Protein AF-A0AAT9LRV5-F1 (afdb_monomer_lite)

Structure (mmCIF, N/CA/C/O backbone):
data_AF-A0AAT9LRV5-F1
#
_entry.id   AF-A0AAT9LRV5-F1
#
loop_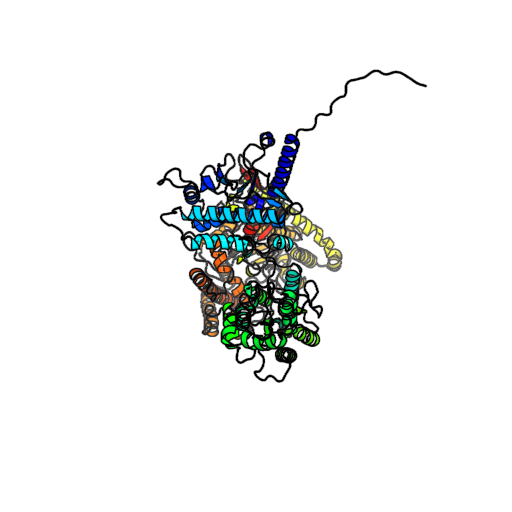
_atom_site.group_PDB
_atom_site.id
_atom_site.type_symbol
_atom_site.label_atom_id
_atom_site.label_alt_id
_atom_site.label_comp_id
_atom_site.label_asym_id
_atom_site.label_entity_id
_atom_site.label_seq_id
_atom_site.pdbx_PDB_ins_code
_atom_site.Cartn_x
_atom_site.Cartn_y
_atom_site.Cartn_z
_atom_site.occupancy
_atom_site.B_iso_or_equiv
_atom_site.auth_seq_id
_atom_site.auth_comp_id
_atom_site.auth_asym_id
_atom_site.auth_atom_id
_atom_site.pdbx_PDB_model_num
ATOM 1 N N . MET A 1 1 ? -43.835 37.464 -67.142 1.00 32.81 1 MET A N 1
ATOM 2 C CA . MET A 1 1 ? -43.673 38.747 -67.857 1.00 32.81 1 MET A CA 1
ATOM 3 C C . MET A 1 1 ? -42.352 39.357 -67.444 1.00 32.81 1 MET A C 1
ATOM 5 O O . MET A 1 1 ? -42.013 39.311 -66.272 1.00 32.81 1 MET A O 1
ATOM 9 N N . SER A 1 2 ? -41.611 39.817 -68.440 1.00 34.19 2 SER A N 1
ATOM 10 C CA . SER A 1 2 ? -40.254 40.346 -68.358 1.00 34.19 2 SER A CA 1
ATOM 11 C C . SER A 1 2 ? -40.172 41.732 -67.694 1.00 34.19 2 SER A C 1
ATOM 13 O O . SER A 1 2 ? -41.080 42.538 -67.880 1.00 34.19 2 SER A O 1
ATOM 15 N N . MET A 1 3 ? -39.007 41.987 -67.081 1.00 32.78 3 MET A N 1
ATOM 16 C CA . MET A 1 3 ? -38.118 43.149 -67.287 1.00 32.78 3 MET A CA 1
ATOM 17 C C . MET A 1 3 ? -38.000 44.236 -66.195 1.00 32.78 3 MET A C 1
ATOM 19 O O . MET A 1 3 ? -38.941 44.986 -65.963 1.00 32.78 3 MET A O 1
ATOM 23 N N . LEU A 1 4 ? -36.784 44.350 -65.624 1.00 33.97 4 LEU A N 1
ATOM 24 C CA . LEU A 1 4 ? -35.876 45.524 -65.609 1.00 33.97 4 LEU A CA 1
ATOM 25 C C . LEU A 1 4 ? -34.942 45.579 -64.379 1.00 33.97 4 LEU A C 1
ATOM 27 O O . LEU A 1 4 ? -35.358 45.443 -63.232 1.00 33.97 4 LEU A O 1
ATOM 31 N N . ASP A 1 5 ? -33.664 45.783 -64.709 1.00 39.94 5 ASP A N 1
ATOM 32 C CA . ASP A 1 5 ? -32.447 45.829 -63.898 1.00 39.94 5 ASP A CA 1
ATOM 33 C C . ASP A 1 5 ? -32.337 47.015 -62.925 1.00 39.94 5 ASP A C 1
ATOM 35 O O . ASP A 1 5 ? -32.903 48.085 -63.141 1.00 39.94 5 ASP A O 1
ATOM 39 N N . GLY A 1 6 ? -31.462 46.863 -61.923 1.00 28.61 6 GLY A N 1
ATOM 40 C CA . GLY A 1 6 ? -30.896 47.972 -61.149 1.00 28.61 6 GLY A CA 1
ATOM 41 C C . GLY A 1 6 ? -29.986 47.490 -60.016 1.00 28.61 6 GLY A C 1
ATOM 42 O O . GLY A 1 6 ? -30.462 47.065 -58.970 1.00 28.61 6 GLY A O 1
ATOM 43 N N . ALA A 1 7 ? -28.670 47.528 -60.234 1.00 34.59 7 ALA A N 1
ATOM 44 C CA . ALA A 1 7 ? -27.634 47.024 -59.333 1.00 34.59 7 ALA A CA 1
ATOM 45 C C . ALA A 1 7 ? -27.622 47.680 -57.932 1.00 34.59 7 ALA A C 1
ATOM 47 O O . ALA A 1 7 ? -27.606 48.904 -57.811 1.00 34.59 7 ALA A O 1
ATOM 48 N N . ALA A 1 8 ? -27.505 46.851 -56.886 1.00 32.94 8 ALA A N 1
ATOM 49 C CA . ALA A 1 8 ? -27.144 47.240 -55.519 1.00 32.94 8 ALA A CA 1
ATOM 50 C C . ALA A 1 8 ? -25.778 46.617 -55.136 1.00 32.94 8 ALA A C 1
ATOM 52 O O . ALA A 1 8 ? -25.435 45.545 -55.646 1.00 32.94 8 ALA A O 1
ATOM 53 N N . PRO A 1 9 ? -24.962 47.262 -54.278 1.00 31.23 9 PRO A N 1
ATOM 54 C CA . PRO A 1 9 ? -23.567 46.886 -54.076 1.00 31.23 9 PRO A CA 1
ATOM 55 C C . PRO A 1 9 ? -23.440 45.558 -53.321 1.00 31.23 9 PRO A C 1
ATOM 57 O O . PRO A 1 9 ? -24.074 45.350 -52.288 1.00 31.23 9 PRO A O 1
ATOM 60 N N . ARG A 1 10 ? -22.566 44.672 -53.818 1.00 36.19 10 ARG A N 1
ATOM 61 C CA . ARG A 1 10 ? -22.140 43.445 -53.130 1.00 36.19 10 ARG A CA 1
ATOM 62 C C . ARG A 1 10 ? -21.561 43.788 -51.753 1.00 36.19 10 ARG A C 1
ATOM 64 O O . ARG A 1 10 ? -20.472 44.353 -51.665 1.00 36.19 10 ARG A O 1
ATOM 71 N N . ALA A 1 11 ? -22.246 43.369 -50.692 1.00 34.66 11 ALA A N 1
ATOM 72 C CA . ALA A 1 11 ? -21.637 43.208 -49.380 1.00 34.66 11 ALA A CA 1
ATOM 73 C C . ALA A 1 11 ? -20.621 42.060 -49.465 1.00 34.66 11 ALA A C 1
ATOM 75 O O . ALA A 1 11 ? -20.979 40.888 -49.568 1.00 34.66 11 ALA A O 1
ATOM 76 N N . VAL A 1 12 ? -19.339 42.418 -49.492 1.00 35.53 12 VAL A N 1
ATOM 77 C CA . VAL A 1 12 ? -18.222 41.480 -49.383 1.00 35.53 12 VAL A CA 1
ATOM 78 C C . VAL A 1 12 ? -18.223 40.929 -47.957 1.00 35.53 12 VAL A C 1
ATOM 80 O O . VAL A 1 12 ? -17.954 41.665 -47.008 1.00 35.53 12 VAL A O 1
ATOM 83 N N . SER A 1 13 ? -18.517 39.638 -47.798 1.00 41.34 13 SER A N 1
ATOM 84 C CA . SER A 1 13 ? -18.203 38.902 -46.575 1.00 41.34 13 SER A CA 1
ATOM 85 C C . SER A 1 13 ? -16.685 38.921 -46.393 1.00 41.34 13 SER A C 1
ATOM 87 O O . SER A 1 13 ? -15.956 38.276 -47.150 1.00 41.34 13 SER A O 1
ATOM 89 N N . ARG A 1 14 ? -16.191 39.711 -45.435 1.00 36.72 14 ARG A N 1
ATOM 90 C CA . ARG A 1 14 ? -14.777 39.677 -45.052 1.00 36.72 14 ARG A CA 1
ATOM 91 C C . ARG A 1 14 ? -14.453 38.297 -44.461 1.00 36.72 14 ARG A C 1
ATOM 93 O O . ARG A 1 14 ? -15.215 37.837 -43.612 1.00 36.72 14 ARG A O 1
ATOM 100 N N . PRO A 1 15 ? -13.348 37.654 -44.871 1.00 41.06 15 PRO A N 1
ATOM 101 C CA . PRO A 1 15 ? -12.868 36.453 -44.208 1.00 41.06 15 PRO A CA 1
ATOM 102 C C . PRO A 1 15 ? -12.464 36.809 -42.773 1.00 41.06 15 PRO A C 1
ATOM 104 O O . PRO A 1 15 ? -11.824 37.837 -42.537 1.00 41.06 15 PRO A O 1
ATOM 107 N N . VAL A 1 16 ? -12.882 35.980 -41.815 1.00 41.62 16 VAL A N 1
ATOM 108 C CA . VAL A 1 16 ? -12.340 35.987 -40.452 1.00 41.62 16 VAL A CA 1
ATOM 109 C C . VAL A 1 16 ? -10.833 35.771 -40.593 1.00 41.62 16 VAL A C 1
ATOM 111 O O . VAL A 1 16 ? -10.420 34.820 -41.247 1.00 41.62 16 VAL A O 1
ATOM 114 N N . SER A 1 17 ? -10.017 36.693 -40.081 1.00 45.53 17 SER A N 1
ATOM 115 C CA . SER A 1 17 ? -8.561 36.595 -40.190 1.00 45.53 17 SER A CA 1
ATOM 116 C C . SER A 1 17 ? -8.055 35.339 -39.476 1.00 45.53 17 SER A C 1
ATOM 118 O O . SER A 1 17 ? -8.505 35.053 -38.366 1.00 45.53 17 SER A O 1
ATOM 120 N N . ASP A 1 18 ? -7.091 34.632 -40.075 1.00 51.62 18 ASP A N 1
ATOM 121 C CA . ASP A 1 18 ? -6.491 33.390 -39.547 1.00 51.62 18 ASP A CA 1
ATOM 122 C C . ASP A 1 18 ? -6.038 33.512 -38.079 1.00 51.62 18 ASP A C 1
ATOM 124 O O . ASP A 1 18 ? -6.191 32.583 -37.288 1.00 51.62 18 ASP A O 1
ATOM 128 N N . GLY A 1 19 ? -5.621 34.712 -37.659 1.00 56.28 19 GLY A N 1
ATOM 129 C CA . GLY A 1 19 ? -5.275 34.990 -36.266 1.00 56.28 19 GLY A CA 1
ATOM 130 C C . GLY A 1 19 ? -6.430 34.795 -35.273 1.00 56.28 19 GLY A C 1
ATOM 131 O O . GLY A 1 19 ? -6.186 34.403 -34.144 1.00 56.28 19 GLY A O 1
ATOM 132 N N . CYS A 1 20 ? -7.696 35.026 -35.630 1.00 60.38 20 CYS A N 1
ATOM 133 C CA . CYS A 1 20 ? -8.812 34.827 -34.691 1.00 60.38 20 CYS A CA 1
ATOM 134 C C . CYS A 1 20 ? -9.063 33.335 -34.402 1.00 60.38 20 CYS A C 1
ATOM 136 O O . CYS A 1 20 ? -9.363 32.971 -33.265 1.00 60.38 20 CYS A O 1
ATOM 138 N N . ALA A 1 21 ? -8.881 32.471 -35.405 1.00 63.81 21 ALA A N 1
ATOM 139 C CA . ALA A 1 21 ? -9.051 31.028 -35.263 1.00 63.81 21 ALA A CA 1
ATOM 140 C C . ALA A 1 21 ? -7.945 30.403 -34.392 1.00 63.81 21 ALA A C 1
ATOM 142 O O . ALA A 1 21 ? -8.253 29.651 -33.468 1.00 63.81 21 ALA A O 1
ATOM 143 N N . GLU A 1 22 ? -6.679 30.774 -34.611 1.00 65.38 22 GLU A N 1
ATOM 144 C CA . GLU A 1 22 ? -5.544 30.295 -33.803 1.00 65.38 22 GLU A CA 1
ATOM 145 C C . GLU A 1 22 ? -5.665 30.695 -32.320 1.00 65.38 22 GLU A C 1
ATOM 147 O O . GLU A 1 22 ? -5.420 29.876 -31.429 1.00 65.38 22 GLU A O 1
ATOM 152 N N . HIS A 1 23 ? -6.125 31.920 -32.030 1.00 69.62 23 HIS A N 1
ATOM 153 C CA . HIS A 1 23 ? -6.363 32.369 -30.651 1.00 69.62 23 HIS A CA 1
ATOM 154 C C . HIS A 1 23 ? -7.479 31.576 -29.951 1.00 69.62 23 HIS A C 1
ATOM 156 O O . HIS A 1 23 ? -7.338 31.213 -28.780 1.00 69.62 23 HIS A O 1
ATOM 162 N N . LEU A 1 24 ? -8.580 31.271 -30.651 1.00 73.56 24 LEU A N 1
ATOM 163 C CA . LEU A 1 24 ? -9.684 30.479 -30.094 1.00 73.56 24 LEU A CA 1
ATOM 164 C C . LEU A 1 24 ? -9.247 29.045 -29.763 1.00 73.56 24 LEU A C 1
ATOM 166 O O . LEU A 1 24 ? -9.625 28.520 -28.713 1.00 73.56 24 LEU A O 1
ATOM 170 N N . VAL A 1 25 ? -8.412 28.442 -30.613 1.00 76.75 25 VAL A N 1
ATOM 171 C CA . VAL A 1 25 ? -7.830 27.110 -30.383 1.00 76.75 25 VAL A CA 1
ATOM 172 C C . VAL A 1 25 ? -6.919 27.117 -29.152 1.00 76.75 25 VAL A C 1
ATOM 174 O O . VAL A 1 25 ? -7.056 26.252 -28.286 1.00 76.75 25 VAL A O 1
ATOM 177 N N . ALA A 1 26 ? -6.052 28.124 -29.007 1.00 76.31 26 ALA A N 1
ATOM 178 C CA . ALA A 1 26 ? -5.178 28.254 -27.839 1.00 76.31 26 ALA A CA 1
ATOM 179 C C . ALA A 1 26 ? -5.968 28.438 -26.528 1.00 76.31 26 ALA A C 1
ATOM 181 O O . ALA A 1 26 ? -5.664 27.797 -25.520 1.00 76.31 26 ALA A O 1
ATOM 182 N N . ALA A 1 27 ? -7.020 29.264 -26.534 1.00 81.69 27 ALA A N 1
ATOM 183 C CA . ALA A 1 27 ? -7.885 29.451 -25.370 1.00 81.69 27 ALA A CA 1
ATOM 184 C C . ALA A 1 27 ? -8.656 28.169 -25.001 1.00 81.69 27 ALA A C 1
ATOM 186 O O . ALA A 1 27 ? -8.800 27.854 -23.818 1.00 81.69 27 ALA A O 1
ATOM 187 N N . ALA A 1 28 ? -9.129 27.408 -25.994 1.00 85.19 28 ALA A N 1
ATOM 188 C CA . ALA A 1 28 ? -9.801 26.128 -25.776 1.00 85.19 28 ALA A CA 1
ATOM 189 C C . ALA A 1 28 ? -8.848 25.065 -25.203 1.00 85.19 28 ALA A C 1
ATOM 191 O O . ALA A 1 28 ? -9.184 24.420 -24.208 1.00 85.19 28 ALA A O 1
ATOM 192 N N . GLY A 1 29 ? -7.641 24.934 -25.767 1.00 86.62 29 GLY A N 1
ATOM 193 C CA . GLY A 1 29 ? -6.603 24.030 -25.263 1.00 86.62 29 GLY A CA 1
ATOM 194 C C . GLY A 1 29 ? -6.185 24.364 -23.830 1.00 86.62 29 GLY A C 1
ATOM 195 O O . GLY A 1 29 ? -6.078 23.471 -22.989 1.00 86.62 29 GLY A O 1
ATOM 196 N N . TRP A 1 30 ? -6.047 25.656 -23.514 1.00 90.94 30 TRP A N 1
ATOM 197 C CA . TRP A 1 30 ? -5.750 26.104 -22.154 1.00 90.9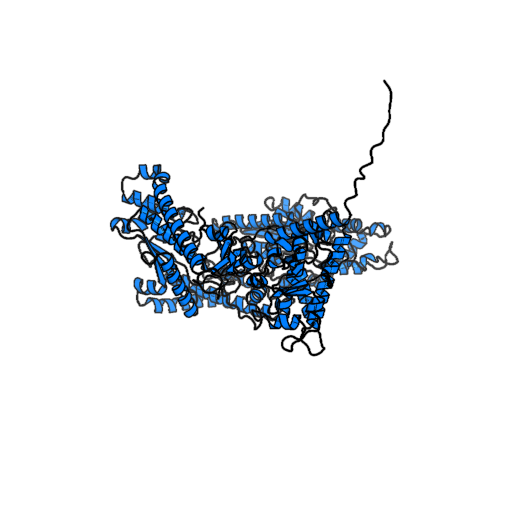4 30 TRP A CA 1
ATOM 198 C C . TRP A 1 30 ? -6.867 25.737 -21.177 1.00 90.94 30 TRP A C 1
ATOM 200 O O . TRP A 1 30 ? -6.584 25.189 -20.117 1.00 90.94 30 TRP A O 1
ATOM 210 N N . ARG A 1 31 ? -8.139 25.984 -21.532 1.00 90.38 31 ARG A N 1
ATOM 211 C CA . ARG A 1 31 ? -9.286 25.636 -20.673 1.00 90.38 31 ARG A CA 1
ATOM 212 C C . ARG A 1 31 ? -9.383 24.131 -20.434 1.00 90.38 31 ARG A C 1
ATOM 214 O O . ARG A 1 31 ? -9.605 23.735 -19.294 1.00 90.38 31 ARG A O 1
ATOM 221 N N . ARG A 1 32 ? -9.169 23.312 -21.474 1.00 91.38 32 ARG A N 1
ATOM 222 C CA . ARG A 1 32 ? -9.113 21.843 -21.359 1.00 91.38 32 ARG A CA 1
ATOM 223 C C . ARG A 1 32 ? -8.055 21.437 -20.334 1.00 91.38 32 ARG A C 1
ATOM 225 O O . ARG A 1 32 ? -8.362 20.708 -19.399 1.00 91.38 32 ARG A O 1
ATOM 232 N N . LEU A 1 33 ? -6.832 21.948 -20.467 1.00 92.75 33 LEU A N 1
ATOM 233 C CA . LEU A 1 33 ? -5.743 21.610 -19.552 1.00 92.75 33 LEU A CA 1
ATOM 234 C C . LEU A 1 33 ? -5.977 22.156 -18.132 1.00 92.75 33 LEU A C 1
ATOM 236 O O . LEU A 1 33 ? -5.673 21.471 -17.161 1.00 92.75 33 LEU A O 1
ATOM 240 N N . ALA A 1 34 ? -6.550 23.353 -17.990 1.00 93.00 34 ALA A N 1
ATOM 241 C CA . ALA A 1 34 ? -6.854 23.958 -16.692 1.00 93.00 34 ALA A CA 1
ATOM 242 C C . ALA A 1 34 ? -7.883 23.139 -15.903 1.00 93.00 34 ALA A C 1
ATOM 244 O O . ALA A 1 34 ? -7.726 22.943 -14.699 1.00 93.00 34 ALA A O 1
ATOM 245 N N . ASP A 1 35 ? -8.907 22.634 -16.585 1.00 93.25 35 ASP A N 1
ATOM 246 C CA . ASP A 1 35 ? -9.920 21.748 -16.016 1.00 93.25 35 ASP A CA 1
ATOM 247 C C . ASP A 1 35 ? -9.318 20.394 -15.589 1.00 93.25 35 ASP A C 1
ATOM 249 O O . ASP A 1 35 ? -9.571 19.922 -14.478 1.00 93.25 35 ASP A O 1
ATOM 253 N N . LEU A 1 36 ? -8.411 19.820 -16.390 1.00 94.12 36 LEU A N 1
ATOM 254 C CA . LEU A 1 36 ? -7.649 18.632 -15.983 1.00 94.12 36 LEU A CA 1
ATOM 255 C C . LEU A 1 36 ? -6.792 18.891 -14.738 1.00 94.12 36 LEU A C 1
ATOM 257 O O . LEU A 1 36 ? -6.829 18.102 -13.801 1.00 94.12 36 LEU A O 1
ATOM 261 N N . VAL A 1 37 ? -6.076 20.018 -14.675 1.00 94.38 37 VAL A N 1
ATOM 262 C CA . VAL A 1 37 ? -5.269 20.402 -13.499 1.00 94.38 37 VAL A CA 1
ATOM 263 C C . VAL A 1 37 ? -6.131 20.591 -12.245 1.00 94.38 37 VAL A C 1
ATOM 265 O O . VAL A 1 37 ? -5.637 20.438 -11.131 1.00 94.38 37 VAL A O 1
ATOM 268 N N . GLN A 1 38 ? -7.414 20.934 -12.376 1.00 91.12 38 GLN A N 1
ATOM 269 C CA . GLN A 1 38 ? -8.323 21.028 -11.231 1.00 91.12 38 GLN A CA 1
ATOM 270 C C . GLN A 1 38 ? -8.786 19.658 -10.729 1.00 91.12 38 GLN A C 1
ATOM 272 O O . GLN A 1 38 ? -8.928 19.485 -9.517 1.00 91.12 38 GLN A O 1
ATOM 277 N N . ARG A 1 39 ? -9.022 18.706 -11.638 1.00 91.06 39 ARG A N 1
ATOM 278 C CA . ARG A 1 39 ? -9.652 17.414 -11.326 1.00 91.06 39 ARG A CA 1
ATOM 279 C C . ARG A 1 39 ? -8.661 16.275 -11.095 1.00 91.06 39 ARG A C 1
ATOM 281 O O . ARG A 1 39 ? -8.989 15.348 -10.368 1.00 91.06 39 ARG A O 1
ATOM 288 N N . ASP A 1 40 ? -7.468 16.349 -11.676 1.00 93.25 40 ASP A N 1
ATOM 289 C CA . ASP A 1 40 ? -6.446 15.310 -11.581 1.00 93.25 40 ASP A CA 1
ATOM 290 C C . ASP A 1 40 ? -5.435 15.614 -10.462 1.00 93.25 40 ASP A C 1
ATOM 292 O O . ASP A 1 40 ? -4.802 16.672 -10.490 1.00 93.25 40 ASP A O 1
ATOM 296 N N . PRO A 1 41 ? -5.229 14.716 -9.485 1.00 92.12 41 PRO A N 1
ATOM 297 C CA . PRO A 1 41 ? -4.385 14.996 -8.327 1.00 92.12 41 PRO A CA 1
ATOM 298 C C . PRO A 1 41 ? -2.895 15.153 -8.657 1.00 92.12 41 PRO A C 1
ATOM 300 O O . PRO A 1 41 ? -2.241 16.018 -8.073 1.00 92.12 41 PRO A O 1
ATOM 303 N N . GLU A 1 42 ? -2.344 14.367 -9.587 1.00 92.38 42 GLU A N 1
ATOM 304 C CA . GLU A 1 42 ? -0.925 14.480 -9.952 1.00 92.38 42 GLU A CA 1
ATOM 305 C C . GLU A 1 42 ? -0.683 15.782 -10.727 1.00 92.38 42 GLU A C 1
ATOM 307 O O . GLU A 1 42 ? 0.263 16.515 -10.427 1.00 92.38 42 GLU A O 1
ATOM 312 N N . LEU A 1 43 ? -1.573 16.126 -11.669 1.00 94.69 43 LEU A N 1
ATOM 313 C CA . LEU A 1 43 ? -1.487 17.407 -12.377 1.00 94.69 43 LEU A CA 1
ATOM 314 C C . LEU A 1 43 ? -1.694 18.580 -11.413 1.00 94.69 43 LEU A C 1
ATOM 316 O O . LEU A 1 43 ? -0.951 19.554 -11.470 1.00 94.69 43 LEU A O 1
ATOM 320 N N . ARG A 1 44 ? -2.637 18.486 -10.471 1.00 93.31 44 ARG A N 1
ATOM 321 C CA . ARG A 1 44 ? -2.875 19.521 -9.453 1.00 93.31 44 ARG A CA 1
ATOM 322 C C . ARG A 1 44 ? -1.641 19.793 -8.588 1.00 93.31 44 ARG A C 1
ATOM 324 O O . ARG A 1 44 ? -1.408 20.942 -8.200 1.00 93.31 44 ARG A O 1
ATOM 331 N N . LEU A 1 45 ? -0.875 18.748 -8.268 1.00 93.62 45 LEU A N 1
ATOM 332 C CA . LEU A 1 45 ? 0.346 18.832 -7.463 1.00 93.62 45 LEU A CA 1
ATOM 333 C C . LEU A 1 45 ? 1.551 19.356 -8.239 1.00 93.62 45 LEU A C 1
ATOM 335 O O . LEU A 1 45 ? 2.399 20.013 -7.642 1.00 93.62 45 LEU A O 1
ATOM 339 N N . HIS A 1 46 ? 1.648 19.055 -9.535 1.00 95.50 46 HIS A N 1
ATOM 340 C CA . HIS A 1 46 ? 2.891 19.221 -10.296 1.00 95.50 46 HIS A CA 1
ATOM 341 C C . HIS A 1 46 ? 2.787 20.148 -11.507 1.00 95.50 46 HIS A C 1
ATOM 343 O O . HIS A 1 46 ? 3.813 20.473 -12.103 1.00 95.50 46 HIS A O 1
ATOM 349 N N . LEU A 1 47 ? 1.596 20.618 -11.867 1.00 95.88 47 LEU A N 1
ATOM 350 C CA . LEU A 1 47 ? 1.370 21.471 -13.027 1.00 95.88 47 LEU A CA 1
ATOM 351 C C . LEU A 1 47 ? 0.604 22.743 -12.644 1.00 95.88 47 LEU A C 1
ATOM 353 O O . LEU A 1 47 ? -0.378 22.729 -11.903 1.00 95.88 47 LEU A O 1
ATOM 357 N N . ALA A 1 48 ? 1.064 23.865 -13.184 1.00 94.62 48 ALA A N 1
ATOM 358 C CA . ALA A 1 48 ? 0.349 25.128 -13.217 1.00 94.62 48 ALA A CA 1
ATOM 359 C C . ALA A 1 48 ? 0.405 25.712 -14.633 1.00 94.62 48 ALA A C 1
ATOM 361 O O . ALA A 1 48 ? 1.325 25.441 -15.405 1.00 94.62 48 ALA A O 1
ATOM 362 N N . LEU A 1 49 ? -0.582 26.528 -14.981 1.00 93.31 49 LEU A N 1
ATOM 363 C CA . LEU A 1 49 ? -0.734 27.098 -16.313 1.00 93.31 49 LEU A CA 1
ATOM 364 C C . LEU A 1 49 ? -0.714 28.612 -16.231 1.00 93.31 49 LEU A C 1
ATOM 366 O O . LEU A 1 49 ? -1.424 29.199 -15.418 1.00 93.31 49 LEU A O 1
ATOM 370 N N . ARG A 1 50 ? 0.040 29.266 -17.108 1.00 90.19 50 ARG A N 1
ATOM 371 C CA . ARG A 1 50 ? -0.078 30.715 -17.261 1.00 90.19 50 ARG A CA 1
ATOM 372 C C . ARG A 1 50 ? -1.289 31.034 -18.147 1.00 90.19 50 ARG A C 1
ATOM 374 O O . ARG A 1 50 ? -1.367 30.466 -19.237 1.00 90.19 50 ARG A O 1
ATOM 381 N N . PRO A 1 51 ? -2.228 31.897 -17.722 1.00 85.06 51 PRO A N 1
ATOM 382 C CA . PRO A 1 51 ? -3.341 32.305 -18.571 1.00 85.06 51 PRO A CA 1
ATOM 383 C C . PRO A 1 51 ? -2.850 32.981 -19.866 1.00 85.06 51 PRO A C 1
ATOM 385 O O . PRO A 1 51 ? -1.876 33.741 -19.827 1.00 85.06 51 PRO A O 1
ATOM 388 N N . PRO A 1 52 ? -3.501 32.734 -21.019 1.00 82.19 52 PRO A N 1
ATOM 389 C CA . PRO A 1 52 ? -3.337 33.558 -22.211 1.00 82.19 52 PRO A CA 1
ATOM 390 C C . PRO A 1 52 ? -3.728 35.008 -21.906 1.00 82.19 52 PRO A C 1
ATOM 392 O O . PRO A 1 52 ? -4.612 35.242 -21.083 1.00 82.19 52 PRO A O 1
ATOM 395 N N . ARG A 1 53 ? -3.134 35.977 -22.617 1.00 76.75 53 ARG A N 1
ATOM 396 C CA . ARG A 1 53 ? -3.347 37.420 -22.371 1.00 76.75 53 ARG A CA 1
ATOM 397 C C . ARG A 1 53 ? -4.823 37.827 -22.304 1.00 76.75 53 ARG A C 1
ATOM 399 O O . ARG A 1 53 ? -5.177 38.666 -21.485 1.00 76.75 53 ARG A O 1
ATOM 406 N N . ASP A 1 54 ? -5.673 37.209 -23.117 1.00 71.50 54 ASP A N 1
ATOM 407 C CA . ASP A 1 54 ? -7.102 37.533 -23.187 1.00 71.50 54 ASP A CA 1
ATOM 408 C C . ASP A 1 54 ? -7.889 37.035 -21.963 1.00 71.50 54 ASP A C 1
ATOM 410 O O . ASP A 1 54 ? -8.925 37.595 -21.625 1.00 71.50 54 ASP A O 1
ATOM 414 N N . LEU A 1 55 ? -7.390 35.997 -21.281 1.00 72.25 55 LEU A N 1
ATOM 415 C CA . LEU A 1 55 ? -7.967 35.466 -20.040 1.00 72.25 55 LEU A CA 1
ATOM 416 C C . LEU A 1 55 ? -7.282 36.042 -18.788 1.00 72.25 55 LEU A C 1
ATOM 418 O O . LEU A 1 55 ? -7.845 35.962 -17.696 1.00 72.25 55 LEU A O 1
ATOM 422 N N . SER A 1 56 ? -6.097 36.651 -18.932 1.00 74.31 56 SER A N 1
ATOM 423 C CA . SER A 1 56 ? -5.376 37.322 -17.839 1.00 74.31 56 SER A CA 1
ATOM 424 C C . SER A 1 56 ? -6.171 38.463 -17.200 1.00 74.31 56 SER A C 1
ATOM 426 O O . SER A 1 56 ? -5.977 38.741 -16.020 1.00 74.31 56 SER A O 1
ATOM 428 N N . ALA A 1 57 ? -7.054 39.132 -17.951 1.00 71.62 57 ALA A N 1
ATOM 429 C CA . ALA A 1 57 ? -7.872 40.223 -17.419 1.00 71.62 57 ALA A CA 1
ATOM 430 C C . ALA A 1 57 ? -8.819 39.752 -16.299 1.00 71.62 57 ALA A C 1
ATOM 432 O O . ALA A 1 57 ? -9.012 40.476 -15.324 1.00 71.62 57 ALA A O 1
ATOM 433 N N . ASP A 1 58 ? -9.337 38.524 -16.409 1.00 70.94 58 ASP A N 1
ATOM 434 C CA . ASP A 1 58 ? -10.281 37.940 -15.450 1.00 70.94 58 ASP A CA 1
ATOM 435 C C . ASP A 1 58 ? -9.585 37.064 -14.393 1.00 70.94 58 ASP A C 1
ATOM 437 O O . ASP A 1 58 ? -10.016 37.006 -13.243 1.00 70.94 58 ASP A O 1
ATOM 441 N N . LEU A 1 59 ? -8.503 36.369 -14.770 1.00 73.94 59 LEU A N 1
ATOM 442 C CA . LEU A 1 59 ? -7.826 35.365 -13.933 1.00 73.94 59 LEU A CA 1
ATOM 443 C C . LEU A 1 59 ? -6.514 35.857 -13.294 1.00 73.94 59 LEU A C 1
ATOM 445 O O . LEU A 1 59 ? -5.927 35.157 -12.463 1.00 73.94 59 LEU A O 1
ATOM 449 N N . GLY A 1 60 ? -6.038 37.040 -13.685 1.00 77.94 60 GLY A N 1
ATOM 450 C CA . GLY A 1 60 ? -4.715 37.564 -13.347 1.00 77.94 60 GLY A CA 1
ATOM 451 C C . GLY A 1 60 ? -3.577 36.951 -14.178 1.00 77.94 60 GLY A C 1
ATOM 452 O O . GLY A 1 60 ? -3.745 35.961 -14.882 1.00 77.94 60 GLY A O 1
ATOM 453 N N . ASP A 1 61 ? -2.380 37.537 -14.077 1.00 77.75 61 ASP A N 1
ATOM 454 C CA . ASP A 1 61 ? -1.195 37.128 -14.860 1.00 77.75 61 ASP A CA 1
ATOM 455 C C . ASP A 1 61 ? -0.383 35.965 -14.251 1.00 77.75 61 ASP A C 1
ATOM 457 O O . ASP A 1 61 ? 0.612 35.519 -14.837 1.00 77.75 61 ASP A O 1
ATOM 461 N N . GLY A 1 62 ? -0.759 35.501 -13.057 1.00 83.75 62 GLY A N 1
ATOM 462 C CA . GLY A 1 62 ? -0.054 34.450 -12.320 1.00 83.75 62 GLY A CA 1
ATOM 463 C C . GLY A 1 62 ? -0.411 33.027 -12.780 1.00 83.75 62 GLY A C 1
ATOM 464 O O . GLY A 1 62 ? -1.451 32.828 -13.407 1.00 83.75 62 GLY A O 1
ATOM 465 N N . PRO A 1 63 ? 0.419 32.013 -12.462 1.00 89.19 63 PRO A N 1
ATOM 466 C CA . PRO A 1 63 ? 0.096 30.615 -12.729 1.00 89.19 63 PRO A CA 1
ATOM 467 C C . PRO A 1 63 ? -1.164 30.151 -11.996 1.00 89.19 63 PRO A C 1
ATOM 469 O O . PRO A 1 63 ? -1.341 30.410 -10.806 1.00 89.19 63 PRO A O 1
ATOM 472 N N . GLN A 1 64 ? -2.002 29.405 -12.710 1.00 88.25 64 GLN A N 1
ATOM 473 C CA . GLN A 1 64 ? -3.246 28.829 -12.227 1.00 88.25 64 GLN A CA 1
ATOM 474 C C . GLN A 1 64 ? -3.145 27.298 -12.183 1.00 88.25 64 GLN A C 1
ATOM 476 O O . GLN A 1 64 ? -2.693 26.690 -13.153 1.00 88.25 64 GLN A O 1
ATOM 481 N N . PRO A 1 65 ? -3.570 26.647 -11.090 1.00 89.44 65 PRO A N 1
ATOM 482 C CA . PRO A 1 65 ? -4.058 27.249 -9.850 1.00 89.44 65 PRO A CA 1
ATOM 483 C C . PRO A 1 65 ? -2.930 27.891 -9.035 1.00 89.44 65 PRO A C 1
ATOM 485 O O . PRO A 1 65 ? -1.774 27.470 -9.119 1.00 89.44 65 PRO A O 1
ATOM 488 N N . THR A 1 66 ? -3.266 28.853 -8.182 1.00 89.00 66 THR A N 1
ATOM 489 C CA . THR A 1 66 ? -2.316 29.443 -7.228 1.00 89.00 66 THR A CA 1
ATOM 490 C C . THR A 1 66 ? -1.740 28.378 -6.289 1.00 89.00 66 THR A C 1
ATOM 492 O O . THR A 1 66 ? -2.477 27.548 -5.753 1.00 89.00 66 THR A O 1
ATOM 495 N N . HIS A 1 67 ? -0.422 28.392 -6.064 1.00 89.62 67 HIS A N 1
ATOM 496 C CA . HIS A 1 67 ? 0.207 27.496 -5.091 1.00 89.62 67 HIS A CA 1
ATOM 497 C C . HIS A 1 67 ? -0.054 27.993 -3.656 1.00 89.62 67 HIS A C 1
ATOM 499 O O . HIS A 1 67 ? 0.154 29.179 -3.386 1.00 89.62 67 HIS A O 1
ATOM 505 N N . PRO A 1 68 ? -0.377 27.114 -2.689 1.00 86.62 68 PRO A N 1
ATOM 506 C CA . PRO A 1 68 ? -0.601 27.487 -1.285 1.00 86.62 68 PRO A CA 1
ATOM 507 C C . PRO A 1 68 ? 0.507 28.321 -0.629 1.00 86.62 68 PRO A C 1
ATOM 509 O O . PRO A 1 68 ? 0.238 29.200 0.182 1.00 86.62 68 PRO A O 1
ATOM 512 N N . ARG A 1 69 ? 1.769 28.055 -0.983 1.00 80.12 69 ARG A N 1
ATOM 513 C CA . ARG A 1 69 ? 2.950 28.782 -0.470 1.00 80.12 69 ARG A CA 1
ATOM 514 C C . ARG A 1 69 ? 3.330 30.033 -1.271 1.00 80.12 69 ARG A C 1
ATOM 516 O O . ARG A 1 69 ? 4.382 30.608 -1.003 1.00 80.12 69 ARG A O 1
ATOM 523 N N . ALA A 1 70 ? 2.548 30.414 -2.277 1.00 70.88 70 ALA A N 1
ATOM 524 C CA . ALA A 1 70 ? 2.915 31.485 -3.198 1.00 70.88 70 ALA A CA 1
ATOM 525 C C . ALA A 1 70 ? 1.737 32.404 -3.561 1.00 70.88 70 ALA A C 1
ATOM 527 O O . ALA A 1 70 ? 1.623 32.833 -4.705 1.00 70.88 70 ALA A O 1
ATOM 528 N N . SER A 1 71 ? 0.876 32.695 -2.577 1.00 61.84 71 SER A N 1
ATOM 529 C CA . SER A 1 71 ? -0.444 33.316 -2.761 1.00 61.84 71 SER A CA 1
ATOM 530 C C . SER A 1 71 ? -0.456 34.638 -3.540 1.00 61.84 71 SER A C 1
ATOM 532 O O . SER A 1 71 ? -1.473 34.933 -4.159 1.00 61.84 71 SER A O 1
ATOM 534 N N . ASP A 1 72 ? 0.652 35.397 -3.574 1.00 58.66 72 ASP A N 1
ATOM 535 C CA . ASP A 1 72 ? 0.624 36.775 -4.093 1.00 58.66 72 ASP A CA 1
ATOM 536 C C . ASP A 1 72 ? 1.627 37.044 -5.234 1.00 58.66 72 ASP A C 1
ATOM 538 O O . ASP A 1 72 ? 1.386 37.909 -6.077 1.00 58.66 72 ASP A O 1
ATOM 542 N N . ARG A 1 73 ? 2.761 36.325 -5.287 1.00 75.06 73 ARG A N 1
ATOM 543 C CA . ARG A 1 73 ? 3.787 36.421 -6.348 1.00 75.06 73 ARG A CA 1
ATOM 544 C C . ARG A 1 73 ? 4.557 35.105 -6.464 1.00 75.06 73 ARG A C 1
ATOM 546 O O . ARG A 1 73 ? 4.879 34.491 -5.454 1.00 75.06 73 ARG A O 1
ATOM 553 N N . VAL A 1 74 ? 4.917 34.711 -7.681 1.00 86.00 74 VAL A N 1
ATOM 554 C CA . VAL A 1 74 ? 5.808 33.572 -7.968 1.00 86.00 74 VAL A CA 1
ATOM 555 C C . VAL A 1 74 ? 6.893 33.993 -8.945 1.00 86.00 74 VAL A C 1
ATOM 557 O O . VAL A 1 74 ? 6.693 34.904 -9.749 1.00 86.00 74 VAL A O 1
ATOM 560 N N . HIS A 1 75 ? 8.029 33.304 -8.902 1.00 89.94 75 HIS A N 1
ATOM 561 C CA . HIS A 1 75 ? 9.055 33.405 -9.933 1.00 89.94 75 HIS A CA 1
ATOM 562 C C . HIS A 1 75 ? 8.926 32.206 -10.867 1.00 89.94 75 HIS A C 1
ATOM 564 O O . HIS A 1 75 ? 9.080 31.065 -10.436 1.00 89.94 75 HIS A O 1
ATOM 570 N N . ILE A 1 76 ? 8.649 32.467 -12.143 1.00 92.62 76 ILE A N 1
ATOM 571 C CA . ILE A 1 76 ? 8.668 31.444 -13.192 1.00 92.62 76 ILE A CA 1
ATOM 572 C C . ILE A 1 76 ? 10.092 31.403 -13.742 1.00 92.62 76 ILE A C 1
ATOM 574 O O . ILE A 1 76 ? 10.551 32.372 -14.347 1.00 92.62 76 ILE A O 1
ATOM 578 N N . ALA A 1 77 ? 10.803 30.308 -13.493 1.00 94.38 77 ALA A N 1
ATOM 579 C CA . ALA A 1 77 ? 12.201 30.145 -13.868 1.00 94.38 77 ALA A CA 1
ATOM 580 C C . ALA A 1 77 ? 12.334 29.157 -15.039 1.00 94.38 77 ALA A C 1
ATOM 582 O O . ALA A 1 77 ? 12.114 27.960 -14.840 1.00 94.38 77 ALA A O 1
ATOM 583 N N . PRO A 1 78 ? 12.722 29.614 -16.245 1.00 95.12 78 PRO A N 1
ATOM 584 C CA . PRO A 1 78 ? 13.126 28.717 -17.326 1.00 95.12 78 PRO A CA 1
ATOM 585 C C . PRO A 1 78 ? 14.322 27.853 -16.924 1.00 95.12 78 PRO A C 1
ATOM 587 O O . PRO A 1 78 ? 15.179 28.311 -16.160 1.00 95.12 78 PRO A O 1
ATOM 590 N N . LEU A 1 79 ? 14.435 26.642 -17.477 1.00 94.31 79 LEU A N 1
ATOM 591 C CA . LEU A 1 79 ? 15.545 25.725 -17.195 1.00 94.31 79 LEU A CA 1
ATOM 592 C C . LEU A 1 79 ? 16.914 26.399 -17.396 1.00 94.31 79 LEU A C 1
ATOM 594 O O . LEU A 1 79 ? 17.788 26.298 -16.534 1.00 94.31 79 LEU A O 1
ATOM 598 N N . ALA A 1 80 ? 17.088 27.159 -18.480 1.00 92.62 80 ALA A N 1
ATOM 599 C CA . ALA A 1 80 ? 18.322 27.901 -18.738 1.00 92.62 80 ALA A CA 1
ATOM 600 C C . ALA A 1 80 ? 18.658 28.917 -17.627 1.00 92.62 80 ALA A C 1
ATOM 602 O O . ALA A 1 80 ? 19.812 29.023 -17.211 1.00 92.62 80 ALA A O 1
ATOM 603 N N . ALA A 1 81 ? 17.657 29.629 -17.098 1.00 92.62 81 ALA A N 1
ATOM 604 C CA . ALA A 1 81 ? 17.841 30.582 -16.002 1.00 92.62 81 ALA A CA 1
ATOM 605 C C . ALA A 1 81 ? 18.107 29.878 -14.663 1.00 92.62 81 ALA A C 1
ATOM 607 O O . ALA A 1 81 ? 18.906 30.360 -13.861 1.00 92.62 81 ALA A O 1
ATOM 608 N N . LEU A 1 82 ? 17.473 28.722 -14.438 1.00 93.06 82 LEU A N 1
ATOM 609 C CA . LEU A 1 82 ? 17.687 27.892 -13.255 1.00 93.06 82 LEU A CA 1
ATOM 610 C C . LEU A 1 82 ? 19.142 27.401 -13.167 1.00 93.06 82 LEU A C 1
ATOM 612 O O . LEU A 1 82 ? 19.748 27.420 -12.094 1.00 93.06 82 LEU A O 1
ATOM 616 N N . LEU A 1 83 ? 19.699 26.985 -14.307 1.00 92.31 83 LEU A N 1
ATOM 617 C CA . LEU A 1 83 ? 21.050 26.429 -14.418 1.00 92.31 83 LEU A CA 1
ATOM 618 C C . LEU A 1 83 ? 22.143 27.484 -14.650 1.00 92.31 83 LEU A C 1
ATOM 620 O O . LEU A 1 83 ? 23.327 27.194 -14.463 1.00 92.31 83 LEU A O 1
ATOM 624 N N . GLY A 1 84 ? 21.767 28.683 -15.091 1.00 85.50 84 GLY A N 1
ATOM 625 C CA . GLY A 1 84 ? 22.689 29.753 -15.452 1.00 85.50 84 GLY A CA 1
ATOM 626 C C . GLY A 1 84 ? 23.467 30.325 -14.264 1.00 85.50 84 GLY A C 1
ATOM 627 O O . GLY A 1 84 ? 22.994 30.351 -13.125 1.00 85.50 84 GLY A O 1
ATOM 628 N N . ARG A 1 85 ? 24.669 30.836 -14.550 1.00 80.94 85 ARG A N 1
ATOM 629 C CA . ARG A 1 85 ? 25.478 31.649 -13.628 1.00 80.94 85 ARG A CA 1
ATOM 630 C C . ARG A 1 85 ? 25.691 33.031 -14.230 1.00 80.94 85 ARG A C 1
ATOM 632 O O . ARG A 1 85 ? 25.989 33.132 -15.417 1.00 80.94 85 ARG A O 1
ATOM 639 N N . ARG A 1 86 ? 25.556 34.084 -13.419 1.00 69.69 86 ARG A N 1
ATOM 640 C CA . ARG A 1 86 ? 25.828 35.466 -13.853 1.00 69.69 86 ARG A CA 1
ATOM 641 C C . ARG A 1 86 ? 27.327 35.799 -13.836 1.00 69.69 86 ARG A C 1
ATOM 643 O O . ARG A 1 86 ? 27.776 36.548 -14.694 1.00 69.69 86 ARG A O 1
ATOM 650 N N . ALA A 1 87 ? 28.099 35.193 -12.929 1.00 70.00 87 ALA A N 1
ATOM 651 C CA . ALA A 1 87 ? 29.563 35.254 -12.870 1.00 70.00 87 ALA A CA 1
ATOM 652 C C . ALA A 1 87 ? 30.148 33.908 -12.389 1.00 70.00 87 ALA A C 1
ATOM 654 O O . ALA A 1 87 ? 29.424 33.092 -11.818 1.00 70.00 87 ALA A O 1
ATOM 655 N N . ALA A 1 88 ? 31.447 33.661 -12.609 1.00 65.25 88 ALA A N 1
ATOM 656 C CA . ALA A 1 88 ? 32.097 32.387 -12.257 1.00 65.25 88 ALA A CA 1
ATOM 657 C C . ALA A 1 88 ? 31.994 32.044 -10.755 1.00 65.25 88 ALA A C 1
ATOM 659 O O . ALA A 1 88 ? 31.808 30.873 -10.408 1.00 65.25 88 ALA A O 1
ATOM 660 N N . ASP A 1 89 ? 32.031 33.076 -9.907 1.00 67.81 89 ASP A N 1
ATOM 661 C CA . ASP A 1 89 ? 32.017 32.974 -8.443 1.00 67.81 89 ASP A CA 1
ATOM 662 C C . ASP A 1 89 ? 30.604 33.059 -7.831 1.00 67.81 89 ASP A C 1
ATOM 664 O O . ASP A 1 89 ? 30.435 32.864 -6.626 1.00 67.81 89 ASP A O 1
ATOM 668 N N . GLU A 1 90 ? 29.567 33.321 -8.636 1.00 81.50 90 GLU A N 1
ATOM 669 C CA . GLU A 1 90 ? 28.184 33.400 -8.153 1.00 81.50 90 GLU A CA 1
ATOM 670 C C . GLU A 1 90 ? 27.484 32.033 -8.151 1.00 81.50 90 GLU A C 1
ATOM 672 O O . GLU A 1 90 ? 27.652 31.204 -9.052 1.00 81.50 90 GLU A O 1
ATOM 677 N N . ARG A 1 91 ? 26.637 31.815 -7.136 1.00 84.75 91 ARG A N 1
ATOM 678 C CA . ARG A 1 91 ? 25.753 30.645 -7.061 1.00 84.75 91 ARG A CA 1
ATOM 679 C C . ARG A 1 91 ? 24.669 30.741 -8.133 1.00 84.75 91 ARG A C 1
ATOM 681 O O . ARG A 1 91 ? 23.973 31.754 -8.218 1.00 84.75 91 ARG A O 1
ATOM 688 N N . SER A 1 92 ? 24.477 29.662 -8.885 1.00 90.19 92 SER A N 1
ATO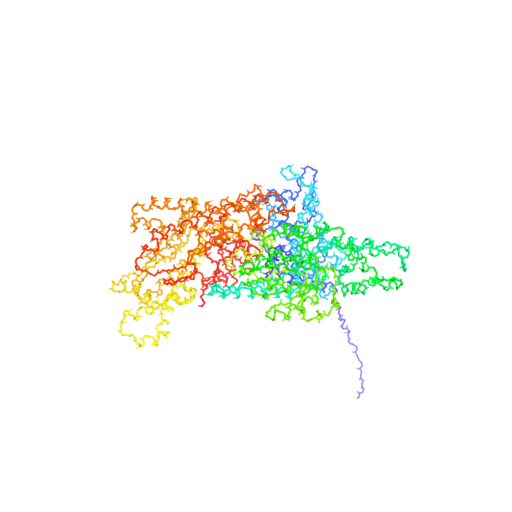M 689 C CA . SER A 1 92 ? 23.321 29.485 -9.773 1.00 90.19 92 SER A CA 1
ATOM 690 C C . SER A 1 92 ? 22.002 29.570 -9.001 1.00 90.19 92 SER A C 1
ATOM 692 O O . SER A 1 92 ? 21.961 29.386 -7.779 1.00 90.19 92 SER A O 1
ATOM 694 N N . LEU A 1 93 ? 20.899 29.816 -9.713 1.00 92.19 93 LEU A N 1
ATOM 695 C CA . LEU A 1 93 ? 19.575 29.824 -9.094 1.00 92.19 93 LEU A CA 1
ATOM 696 C C . LEU A 1 93 ? 19.243 28.451 -8.485 1.00 92.19 93 LEU A C 1
ATOM 698 O O . LEU A 1 93 ? 18.705 28.398 -7.385 1.00 92.19 93 LEU A O 1
ATOM 702 N N . LEU A 1 94 ? 19.643 27.349 -9.129 1.00 93.00 94 LEU A N 1
ATOM 703 C CA . LEU A 1 94 ? 19.504 25.996 -8.582 1.00 93.00 94 LEU A CA 1
ATOM 704 C C . LEU A 1 94 ? 20.234 25.817 -7.237 1.00 93.00 94 LEU A C 1
ATOM 706 O O . LEU A 1 94 ? 19.666 25.253 -6.303 1.00 93.00 94 LEU A O 1
ATOM 710 N N . GLU A 1 95 ? 21.464 26.329 -7.111 1.00 92.38 95 GLU A N 1
ATOM 711 C CA . GLU A 1 95 ? 22.226 26.315 -5.848 1.00 92.38 95 GLU A CA 1
ATOM 712 C C . GLU A 1 95 ? 21.511 27.103 -4.744 1.00 92.38 95 GLU A C 1
ATOM 714 O O . GLU A 1 95 ? 21.491 26.672 -3.592 1.00 92.38 95 GLU A O 1
ATOM 719 N N . GLN A 1 96 ? 20.884 28.230 -5.087 1.00 92.12 96 GLN A N 1
ATOM 720 C CA . GLN A 1 96 ? 20.096 29.022 -4.139 1.00 92.12 96 GLN A CA 1
ATOM 721 C C . GLN A 1 96 ? 18.803 28.306 -3.733 1.00 92.12 96 GLN A C 1
ATOM 723 O O . GLN A 1 96 ? 18.478 28.265 -2.549 1.00 92.12 96 GLN A O 1
ATOM 728 N N . VAL A 1 97 ? 18.093 27.700 -4.689 1.00 92.88 97 VAL A N 1
ATOM 729 C CA . VAL A 1 97 ? 16.845 26.972 -4.425 1.00 92.88 97 VAL A CA 1
ATOM 730 C C . VAL A 1 97 ? 17.076 25.791 -3.488 1.00 92.88 97 VAL A C 1
ATOM 732 O O . VAL A 1 97 ? 16.336 25.636 -2.518 1.00 92.88 97 VAL A O 1
ATOM 735 N N . ILE A 1 98 ? 18.114 24.990 -3.741 1.00 91.69 98 ILE A N 1
ATOM 736 C CA . ILE A 1 98 ? 18.460 23.848 -2.885 1.00 91.69 98 ILE A CA 1
ATOM 737 C C . ILE A 1 98 ? 18.906 24.325 -1.497 1.00 91.69 98 ILE A C 1
ATOM 739 O O . ILE A 1 98 ? 18.491 23.752 -0.493 1.00 91.69 98 ILE A O 1
ATOM 743 N N . ALA A 1 99 ? 19.674 25.417 -1.409 1.00 89.62 99 ALA A N 1
ATOM 744 C CA . ALA A 1 99 ? 20.052 26.000 -0.120 1.00 89.62 99 ALA A CA 1
ATOM 745 C C . ALA A 1 99 ? 18.845 26.530 0.683 1.00 89.62 99 ALA A C 1
ATOM 747 O O . ALA A 1 99 ? 18.891 26.562 1.911 1.00 89.62 99 ALA A O 1
ATOM 748 N N . ASN A 1 100 ? 17.760 26.916 0.005 1.00 89.62 100 ASN A N 1
ATOM 749 C CA . ASN A 1 100 ? 16.543 27.455 0.614 1.00 89.62 100 ASN A CA 1
ATOM 750 C C . ASN A 1 100 ? 15.465 26.391 0.897 1.00 89.62 100 ASN A C 1
ATOM 752 O O . ASN A 1 100 ? 14.310 26.750 1.165 1.00 89.62 100 ASN A O 1
ATOM 756 N N . GLN A 1 101 ? 15.809 25.100 0.838 1.00 86.06 101 GLN A N 1
ATOM 757 C CA . GLN A 1 101 ? 14.878 24.008 1.124 1.00 86.06 101 GLN A CA 1
ATOM 758 C C . GLN A 1 101 ? 14.243 24.123 2.520 1.00 86.06 101 GLN A C 1
ATOM 760 O O . GLN A 1 101 ? 14.854 24.604 3.473 1.00 86.06 101 GLN A O 1
ATOM 765 N N . HIS A 1 102 ? 12.982 23.694 2.640 1.00 74.38 102 HIS A N 1
ATOM 766 C CA . HIS A 1 102 ? 12.245 23.776 3.906 1.00 74.38 102 HIS A CA 1
ATOM 767 C C . HIS A 1 102 ? 12.673 22.693 4.900 1.00 74.38 102 HIS A C 1
ATOM 769 O O . HIS A 1 102 ? 12.811 22.956 6.092 1.00 74.38 102 HIS A O 1
ATOM 775 N N . GLU A 1 103 ? 12.889 21.483 4.392 1.00 75.19 103 GLU A N 1
ATOM 776 C CA . GLU A 1 103 ? 13.369 20.338 5.152 1.00 75.19 103 GLU A CA 1
ATOM 777 C C . GLU A 1 103 ? 14.744 19.959 4.600 1.00 75.19 103 GLU A C 1
ATOM 779 O O . GLU A 1 103 ? 14.895 19.890 3.379 1.00 75.19 103 GLU A O 1
ATOM 784 N N . PRO A 1 104 ? 15.758 19.761 5.459 1.00 79.12 104 PRO A N 1
ATOM 785 C CA . PRO A 1 104 ? 17.102 19.457 5.000 1.00 79.12 104 PRO A CA 1
ATOM 786 C C . PRO A 1 104 ? 17.153 18.035 4.434 1.00 79.12 104 PRO A C 1
ATOM 788 O O . PRO A 1 104 ? 17.230 17.063 5.189 1.00 79.12 104 PRO A O 1
ATOM 791 N N . VAL A 1 105 ? 17.124 17.922 3.108 1.00 86.56 105 VAL A N 1
ATOM 792 C CA . VAL A 1 105 ? 17.361 16.676 2.373 1.00 86.56 105 VAL A CA 1
ATOM 793 C C . VAL A 1 105 ? 18.629 16.788 1.522 1.00 86.56 105 VAL A C 1
ATOM 795 O O . VAL A 1 105 ? 19.125 17.886 1.254 1.00 86.56 105 VAL A O 1
ATOM 798 N N . ASP A 1 106 ? 19.187 15.646 1.125 1.00 90.50 106 ASP A N 1
ATOM 799 C CA . ASP A 1 106 ? 20.308 15.578 0.191 1.00 90.50 106 ASP A CA 1
ATOM 800 C C . ASP A 1 106 ? 19.955 16.285 -1.128 1.00 90.50 106 ASP A C 1
ATOM 802 O O . ASP A 1 106 ? 18.842 16.160 -1.638 1.00 90.50 106 ASP A O 1
ATOM 806 N N . ALA A 1 107 ? 20.907 17.029 -1.695 1.00 92.25 107 ALA A N 1
ATOM 807 C CA . ALA A 1 107 ? 20.662 17.850 -2.878 1.00 92.25 107 ALA A CA 1
ATOM 808 C C . ALA A 1 107 ? 20.236 17.027 -4.107 1.00 92.25 107 ALA A C 1
ATOM 810 O O . ALA A 1 107 ? 19.463 17.522 -4.929 1.00 92.25 107 ALA A O 1
ATOM 811 N N . LEU A 1 108 ? 20.721 15.786 -4.248 1.00 92.25 108 LEU A N 1
ATOM 812 C CA . LEU A 1 108 ? 20.319 14.909 -5.346 1.00 92.25 108 LEU A CA 1
ATOM 813 C C . LEU A 1 108 ? 18.896 14.380 -5.137 1.00 92.25 108 LEU A C 1
ATOM 815 O O . LEU A 1 108 ? 18.114 14.380 -6.085 1.00 92.25 108 LEU A O 1
ATOM 819 N N . ASP A 1 109 ? 18.545 13.994 -3.908 1.00 90.12 109 ASP A N 1
ATOM 820 C CA . ASP A 1 109 ? 17.174 13.595 -3.566 1.00 90.12 109 ASP A CA 1
ATOM 821 C C . ASP A 1 109 ? 16.204 14.780 -3.775 1.00 90.12 109 ASP A C 1
ATOM 823 O O . ASP A 1 109 ? 15.132 14.616 -4.359 1.00 90.12 109 ASP A O 1
ATOM 827 N N . PHE A 1 110 ? 16.610 16.001 -3.398 1.00 92.56 110 PHE A N 1
ATOM 828 C CA . PHE A 1 110 ? 15.836 17.221 -3.647 1.00 92.56 110 PHE A CA 1
ATOM 829 C C . PHE A 1 110 ? 15.604 17.462 -5.141 1.00 92.56 110 PHE A C 1
ATOM 831 O O . PHE A 1 110 ? 14.468 17.710 -5.550 1.00 92.56 110 PHE A O 1
ATOM 838 N N . LEU A 1 111 ? 16.668 17.381 -5.955 1.00 94.44 111 LEU A N 1
ATOM 839 C CA . LEU A 1 111 ? 16.592 17.527 -7.411 1.00 94.44 111 LEU A CA 1
ATOM 840 C C . LEU A 1 111 ? 15.596 16.527 -8.006 1.00 94.44 111 LEU A C 1
ATOM 842 O O . LEU A 1 111 ? 14.747 16.897 -8.819 1.00 94.44 111 LEU A O 1
ATOM 846 N N . VAL A 1 112 ? 15.714 15.264 -7.598 1.00 94.06 112 VAL A N 1
ATOM 847 C CA . VAL A 1 112 ? 14.868 14.178 -8.085 1.00 94.06 112 VAL A CA 1
ATOM 848 C C . VAL A 1 112 ? 13.401 14.443 -7.765 1.00 94.06 112 VAL A C 1
ATOM 850 O O . VAL A 1 112 ? 12.576 14.409 -8.672 1.00 94.06 112 VAL A O 1
ATOM 853 N N . GLU A 1 113 ? 13.075 14.764 -6.515 1.00 92.62 113 GLU A N 1
ATOM 854 C CA . GLU A 1 113 ? 11.682 14.860 -6.069 1.00 92.62 113 GLU A CA 1
ATOM 855 C C . GLU A 1 113 ? 10.998 16.194 -6.426 1.00 92.62 113 GLU A C 1
ATOM 857 O O . GLU A 1 113 ? 9.776 16.230 -6.536 1.00 92.62 113 GLU A O 1
ATOM 862 N N . HIS A 1 114 ? 11.747 17.286 -6.645 1.00 94.31 114 HIS A N 1
ATOM 863 C CA . HIS A 1 114 ? 11.165 18.606 -6.955 1.00 94.31 114 HIS A CA 1
ATOM 864 C C . HIS A 1 114 ? 11.318 19.049 -8.414 1.00 94.31 114 HIS A C 1
ATOM 866 O O . HIS A 1 114 ? 10.613 19.967 -8.828 1.00 94.31 114 HIS A O 1
ATOM 872 N N . PHE A 1 115 ? 12.215 18.436 -9.193 1.00 95.81 115 PHE A N 1
ATOM 873 C CA . PHE A 1 115 ? 12.443 18.834 -10.586 1.00 95.81 115 PHE A CA 1
ATOM 874 C C . PHE A 1 115 ? 12.356 17.675 -11.573 1.00 95.81 115 PHE A C 1
ATOM 876 O O . PHE A 1 115 ? 11.759 17.848 -12.621 1.00 95.81 115 PHE A O 1
ATOM 883 N N . VAL A 1 116 ? 12.923 16.501 -11.282 1.00 96.88 116 VAL A N 1
ATOM 884 C CA . VAL A 1 116 ? 12.926 15.388 -12.254 1.00 96.88 116 VAL A CA 1
ATOM 885 C C . VAL A 1 116 ? 11.585 14.658 -12.257 1.00 96.88 116 VAL A C 1
ATOM 887 O O . VAL A 1 116 ? 10.941 14.570 -13.299 1.00 96.88 116 VAL A O 1
ATOM 890 N N . ARG A 1 117 ? 11.147 14.155 -11.097 1.00 95.56 117 ARG A N 1
ATOM 891 C CA . ARG A 1 117 ? 9.903 13.388 -10.964 1.00 95.56 117 ARG A CA 1
ATOM 892 C C . ARG A 1 117 ? 8.680 14.190 -11.410 1.00 95.56 117 ARG A C 1
ATOM 894 O O . ARG A 1 117 ? 7.977 13.673 -12.269 1.00 95.56 117 ARG A O 1
ATOM 901 N N . PRO A 1 118 ? 8.469 15.452 -10.979 1.00 95.94 118 PRO A N 1
ATOM 902 C CA . PRO A 1 118 ? 7.316 16.230 -11.435 1.00 95.94 118 PRO A CA 1
ATOM 903 C C . PRO A 1 118 ? 7.209 16.353 -12.960 1.00 95.94 118 PRO A C 1
ATOM 905 O O . PRO A 1 118 ? 6.112 16.243 -13.495 1.00 95.94 118 PRO A O 1
ATOM 908 N N . VAL A 1 119 ? 8.336 16.520 -13.670 1.00 96.44 119 VAL A N 1
ATOM 909 C CA . VAL A 1 119 ? 8.361 16.579 -15.146 1.00 96.44 119 VAL A CA 1
ATOM 910 C C . VAL A 1 119 ? 7.832 15.287 -15.751 1.00 96.44 119 VAL A C 1
ATOM 912 O O . VAL A 1 119 ? 6.933 15.320 -16.590 1.00 96.44 119 VAL A O 1
ATOM 915 N N . VAL A 1 120 ? 8.378 14.151 -15.317 1.00 96.25 120 VAL A N 1
ATOM 916 C CA . VAL A 1 120 ? 8.014 12.845 -15.874 1.00 96.25 120 VAL A CA 1
ATOM 917 C C . VAL A 1 120 ? 6.589 12.464 -15.478 1.00 96.25 120 VAL A C 1
ATOM 919 O O . VAL A 1 120 ? 5.842 11.996 -16.330 1.00 96.25 120 VAL A O 1
ATOM 922 N N . THR A 1 121 ? 6.178 12.727 -14.235 1.00 94.12 121 THR A N 1
ATOM 923 C CA . THR A 1 121 ? 4.817 12.466 -13.748 1.00 94.12 121 THR A CA 1
ATOM 924 C C . THR A 1 121 ? 3.780 13.279 -14.523 1.00 94.12 121 THR A C 1
ATOM 926 O O . THR A 1 121 ? 2.789 12.710 -14.966 1.00 94.12 121 THR A O 1
ATOM 929 N N . VAL A 1 122 ? 4.003 14.580 -14.764 1.00 95.19 122 VAL A N 1
ATOM 930 C CA . VAL A 1 122 ? 3.082 15.401 -15.576 1.00 95.19 122 VAL A CA 1
ATOM 931 C C . VAL A 1 122 ? 3.016 14.895 -17.013 1.00 95.19 122 VAL A C 1
ATOM 933 O O . VAL A 1 122 ? 1.923 14.728 -17.550 1.00 95.19 122 VAL A O 1
ATOM 936 N N . TRP A 1 123 ? 4.169 14.628 -17.631 1.00 95.25 123 TRP A N 1
ATOM 937 C CA . TRP A 1 123 ? 4.220 14.124 -19.003 1.00 95.25 123 TRP A CA 1
ATOM 938 C C . TRP A 1 123 ? 3.484 12.785 -19.141 1.00 95.25 123 TRP A C 1
ATOM 940 O O . TRP A 1 123 ? 2.630 12.634 -20.012 1.00 95.25 123 TRP A O 1
ATOM 950 N N . ARG A 1 124 ? 3.743 11.851 -18.220 1.00 93.62 124 ARG A N 1
ATOM 951 C CA . ARG A 1 124 ? 3.066 10.554 -18.145 1.00 93.62 124 ARG A CA 1
ATOM 952 C C . ARG A 1 124 ? 1.565 10.717 -17.912 1.00 93.62 124 ARG A C 1
ATOM 954 O O . ARG A 1 124 ? 0.786 10.069 -18.593 1.00 93.62 124 ARG A O 1
ATOM 961 N N . ALA A 1 125 ? 1.146 11.569 -16.978 1.00 92.81 125 ALA A N 1
ATOM 962 C CA . ALA A 1 125 ? -0.265 11.795 -16.674 1.00 92.81 125 ALA A CA 1
ATOM 963 C C . ALA A 1 125 ? -1.045 12.298 -17.895 1.00 92.81 125 ALA A C 1
ATOM 965 O O . ALA A 1 125 ? -2.122 11.781 -18.187 1.00 92.81 125 ALA A O 1
ATOM 966 N N . LEU A 1 126 ? -0.495 13.275 -18.622 1.00 93.56 126 LEU A N 1
ATOM 967 C CA . LEU A 1 126 ? -1.113 13.788 -19.843 1.00 93.56 126 LEU A CA 1
ATOM 968 C C . LEU A 1 126 ? -1.222 12.696 -20.908 1.00 93.56 126 LEU A C 1
ATOM 970 O O . LEU A 1 126 ? -2.308 12.492 -21.445 1.00 93.56 126 LEU A O 1
ATOM 974 N N . LEU A 1 127 ? -0.135 11.963 -21.149 1.00 92.75 127 LEU A N 1
ATOM 975 C CA . LEU A 1 127 ? -0.076 10.949 -22.195 1.00 92.75 127 LEU A CA 1
ATOM 976 C C . LEU A 1 127 ? -0.952 9.729 -21.883 1.00 92.75 127 LEU A C 1
ATOM 978 O O . LEU A 1 127 ? -1.840 9.391 -22.657 1.00 92.75 127 LEU A O 1
ATOM 982 N N . ASP A 1 128 ? -0.707 9.090 -20.740 1.00 91.56 128 ASP A N 1
ATOM 983 C CA . ASP A 1 128 ? -1.234 7.770 -20.386 1.00 91.56 128 ASP A CA 1
ATOM 984 C C . ASP A 1 128 ? -2.673 7.821 -19.856 1.00 91.56 128 ASP A C 1
ATOM 986 O O . ASP A 1 128 ? -3.464 6.923 -20.123 1.00 91.56 128 ASP A O 1
ATOM 990 N N . ARG A 1 129 ? -3.036 8.874 -19.104 1.00 89.62 129 ARG A N 1
ATOM 991 C CA . ARG A 1 129 ? -4.372 8.987 -18.483 1.00 89.62 129 ARG A CA 1
ATOM 992 C C . ARG A 1 129 ? -5.335 9.869 -19.266 1.00 89.62 129 ARG A C 1
ATOM 994 O O . ARG A 1 129 ? -6.539 9.632 -19.211 1.00 89.62 129 ARG A O 1
ATOM 1001 N N . HIS A 1 130 ? -4.825 10.878 -19.973 1.00 92.12 130 HIS A N 1
ATOM 1002 C CA . HIS A 1 130 ? -5.659 11.875 -20.657 1.00 92.12 130 HIS A CA 1
ATOM 1003 C C . HIS A 1 130 ? -5.538 11.856 -22.185 1.00 92.12 130 HIS A C 1
ATOM 1005 O O . HIS A 1 130 ? -6.244 12.629 -22.833 1.00 92.12 130 HIS A O 1
ATOM 1011 N N . GLY A 1 131 ? -4.690 10.993 -22.762 1.00 92.44 131 GLY A N 1
ATOM 1012 C CA . GLY A 1 131 ? -4.516 10.888 -24.216 1.00 92.44 131 GLY A CA 1
ATOM 1013 C C . GLY A 1 131 ? -3.972 12.172 -24.846 1.00 92.44 131 GLY A C 1
ATOM 1014 O O . GLY A 1 131 ? -4.380 12.557 -25.936 1.00 92.44 131 GLY A O 1
ATOM 1015 N N . LEU A 1 132 ? -3.096 12.887 -24.138 1.00 92.44 132 LEU A N 1
ATOM 1016 C CA . LEU A 1 132 ? -2.564 14.183 -24.547 1.00 92.44 132 LEU A CA 1
ATOM 1017 C C . LEU A 1 132 ? -1.041 14.157 -24.658 1.00 92.44 132 LEU A C 1
ATOM 1019 O O . LEU A 1 132 ? -0.341 13.784 -23.720 1.00 92.44 132 LEU A O 1
ATOM 1023 N N . VAL A 1 133 ? -0.518 14.658 -25.774 1.00 91.12 133 VAL A N 1
ATOM 1024 C CA . VAL A 1 133 ? 0.919 14.859 -25.987 1.00 91.12 133 VAL A CA 1
ATOM 1025 C C . VAL A 1 133 ? 1.230 16.348 -25.901 1.00 91.12 133 VAL A C 1
ATOM 1027 O O . VAL A 1 133 ? 0.570 17.165 -26.544 1.00 91.12 133 VAL A O 1
ATOM 1030 N N . LEU A 1 134 ? 2.256 16.704 -25.128 1.00 88.75 134 LEU A N 1
ATOM 1031 C CA . LEU A 1 134 ? 2.825 18.051 -25.112 1.00 88.75 134 LEU A CA 1
ATOM 1032 C C . LEU A 1 134 ? 4.176 18.032 -25.836 1.00 88.75 134 LEU A C 1
ATOM 1034 O O . LEU A 1 134 ? 5.167 17.554 -25.283 1.00 88.75 134 LEU A O 1
ATOM 1038 N N . LEU A 1 135 ? 4.204 18.534 -27.073 1.00 85.94 135 LEU A N 1
ATOM 1039 C CA . LEU A 1 135 ? 5.383 18.464 -27.951 1.00 85.94 135 LEU A CA 1
ATOM 1040 C C . LEU A 1 135 ? 6.537 19.364 -27.493 1.00 85.94 135 LEU A C 1
ATOM 1042 O O . LEU A 1 135 ? 7.700 19.027 -27.698 1.00 85.94 135 LEU A O 1
ATOM 1046 N N . ASP A 1 136 ? 6.209 20.474 -26.833 1.00 81.31 136 ASP A N 1
ATOM 1047 C CA . ASP A 1 136 ? 7.156 21.542 -26.506 1.00 81.31 136 ASP A CA 1
ATOM 1048 C C . ASP A 1 136 ? 7.743 21.402 -25.087 1.00 81.31 136 ASP A C 1
ATOM 1050 O O . ASP A 1 136 ? 8.131 22.391 -24.479 1.00 81.31 136 ASP A O 1
ATOM 1054 N N . LEU A 1 137 ? 7.790 20.203 -24.492 1.00 86.62 137 LEU A N 1
ATOM 1055 C CA . LEU A 1 137 ? 8.402 20.002 -23.165 1.00 86.62 137 LEU A CA 1
ATOM 1056 C C . LEU A 1 137 ? 9.927 19.779 -23.269 1.00 86.62 137 LEU A C 1
ATOM 1058 O O . LEU A 1 137 ? 10.461 18.766 -22.817 1.00 86.62 137 LEU A O 1
ATOM 1062 N N . ASP A 1 138 ? 10.624 20.724 -23.902 1.00 88.12 138 ASP A N 1
ATOM 1063 C CA . ASP A 1 138 ? 12.072 20.710 -24.143 1.00 88.12 138 ASP A CA 1
ATOM 1064 C C . ASP A 1 138 ? 12.854 21.653 -23.203 1.00 88.12 138 ASP A C 1
ATOM 1066 O O . ASP A 1 138 ? 12.304 22.278 -22.298 1.00 88.12 138 ASP A O 1
ATOM 1070 N N . ALA A 1 139 ? 14.172 21.754 -23.393 1.00 86.44 139 ALA A N 1
ATOM 1071 C CA . ALA A 1 139 ? 15.037 22.572 -22.543 1.00 86.44 139 ALA A CA 1
ATOM 1072 C C . ALA A 1 139 ? 14.756 24.088 -22.608 1.00 86.44 139 ALA A C 1
ATOM 1074 O O . ALA A 1 139 ? 15.110 24.797 -21.661 1.00 86.44 139 ALA A O 1
ATOM 1075 N N . ASP A 1 140 ? 14.141 24.578 -23.687 1.00 87.00 140 ASP A N 1
ATOM 1076 C CA . ASP A 1 140 ? 13.879 26.003 -23.906 1.00 87.00 140 ASP A CA 1
ATOM 1077 C C . ASP A 1 140 ? 12.524 26.421 -23.319 1.00 87.00 140 ASP A C 1
ATOM 1079 O O . ASP A 1 140 ? 12.372 27.533 -22.805 1.00 87.00 140 ASP A O 1
ATOM 1083 N N . ASN A 1 141 ? 11.560 25.505 -23.332 1.00 89.12 141 ASN A N 1
ATOM 1084 C CA . ASN A 1 141 ? 10.189 25.737 -22.888 1.00 89.12 141 ASN A CA 1
ATOM 1085 C C . ASN A 1 141 ? 9.894 25.184 -21.484 1.00 89.12 141 ASN A C 1
ATOM 1087 O O . ASN A 1 141 ? 8.887 25.549 -20.871 1.00 89.12 141 ASN A O 1
ATOM 1091 N N . LEU A 1 142 ? 10.772 24.343 -20.926 1.00 93.69 142 LEU A N 1
ATOM 1092 C CA . LEU A 1 142 ? 10.628 23.834 -19.566 1.00 93.69 142 LEU A CA 1
ATOM 1093 C C . LEU A 1 142 ? 10.836 24.951 -18.535 1.00 93.69 142 LEU A C 1
ATOM 1095 O O . LEU A 1 142 ? 11.940 25.482 -18.369 1.00 93.69 142 LEU A O 1
ATOM 1099 N N . THR A 1 143 ? 9.777 25.274 -17.790 1.00 95.44 143 THR A N 1
ATOM 1100 C CA . THR A 1 143 ? 9.826 26.278 -16.723 1.00 95.44 143 THR A CA 1
ATOM 1101 C C . THR A 1 143 ? 9.287 25.747 -15.400 1.00 95.44 143 THR A C 1
ATOM 1103 O O . THR A 1 143 ? 8.369 24.926 -15.362 1.00 95.44 143 THR A O 1
ATOM 1106 N N . PHE A 1 144 ? 9.869 26.229 -14.304 1.00 95.88 144 PHE A N 1
ATOM 1107 C CA . PHE A 1 144 ? 9.547 25.812 -12.944 1.00 95.88 144 PHE A CA 1
ATOM 1108 C C . PHE A 1 144 ? 8.987 26.969 -12.134 1.00 95.88 144 PHE A C 1
ATOM 1110 O O . PHE A 1 144 ? 9.428 28.114 -12.265 1.00 95.88 144 PHE A O 1
ATOM 1117 N N . GLU A 1 145 ? 8.053 26.657 -11.247 1.00 94.94 145 GLU A N 1
ATOM 1118 C CA . GLU A 1 145 ? 7.535 27.622 -10.296 1.00 94.94 145 GLU A CA 1
ATOM 1119 C C . GLU A 1 145 ? 8.378 27.654 -9.018 1.00 94.94 145 GLU A C 1
ATOM 1121 O O . GLU A 1 145 ? 8.617 26.638 -8.355 1.00 94.94 145 GLU A O 1
ATOM 1126 N N . LEU A 1 146 ? 8.790 28.862 -8.638 1.00 93.75 146 LEU A N 1
ATOM 1127 C CA . LEU A 1 146 ? 9.456 29.138 -7.376 1.00 93.75 146 LEU A CA 1
ATOM 1128 C C . LEU A 1 146 ? 8.636 30.141 -6.556 1.00 93.75 146 LEU A C 1
ATOM 1130 O O . LEU A 1 146 ? 8.086 31.114 -7.072 1.00 93.75 146 LEU A O 1
ATOM 1134 N N . THR A 1 147 ? 8.607 29.941 -5.242 1.00 90.44 147 THR A N 1
ATOM 1135 C CA . THR A 1 147 ? 8.064 30.931 -4.294 1.00 90.44 147 THR A CA 1
ATOM 1136 C C . THR A 1 147 ? 8.897 32.229 -4.307 1.00 90.44 147 THR A C 1
ATOM 1138 O O . THR A 1 147 ? 10.061 32.190 -4.722 1.00 90.44 147 THR A O 1
ATOM 1141 N N . PRO A 1 148 ? 8.392 33.365 -3.778 1.00 85.62 148 PRO A N 1
ATOM 1142 C CA . PRO A 1 148 ? 9.156 34.618 -3.691 1.00 85.62 148 PRO A CA 1
ATOM 1143 C C . PRO A 1 148 ? 10.513 34.483 -2.998 1.00 85.62 148 PRO A C 1
ATOM 1145 O O . PRO A 1 148 ? 11.471 35.147 -3.386 1.00 85.62 148 PRO A O 1
ATOM 1148 N N . GLY A 1 149 ? 10.598 33.592 -2.005 1.00 87.81 149 GLY A N 1
ATOM 1149 C CA . GLY A 1 149 ? 11.824 33.251 -1.282 1.00 87.81 149 GLY A CA 1
ATOM 1150 C C . GLY A 1 149 ? 12.748 32.279 -2.021 1.00 87.81 149 GLY A C 1
ATOM 1151 O O . GLY A 1 149 ? 13.590 31.663 -1.375 1.00 87.81 149 GLY A O 1
ATOM 1152 N N . VAL A 1 150 ? 12.576 32.100 -3.337 1.00 90.88 150 VAL A N 1
ATOM 1153 C CA . VAL A 1 150 ? 13.409 31.236 -4.190 1.00 90.88 150 VAL A CA 1
ATOM 1154 C C . VAL A 1 150 ? 13.424 29.798 -3.662 1.00 90.88 150 VAL A C 1
ATOM 1156 O O . VAL A 1 150 ? 14.465 29.207 -3.403 1.00 90.88 150 VAL A O 1
ATOM 1159 N N . ARG A 1 151 ? 12.230 29.237 -3.453 1.00 91.50 151 ARG A N 1
ATOM 1160 C CA . ARG A 1 151 ? 12.036 27.824 -3.075 1.00 91.50 151 ARG A CA 1
ATOM 1161 C C . ARG A 1 151 ? 11.227 27.115 -4.140 1.00 91.50 151 ARG A C 1
ATOM 1163 O O . ARG A 1 151 ? 10.221 27.680 -4.568 1.00 91.50 151 ARG A O 1
ATOM 1170 N N . ALA A 1 152 ? 11.627 25.901 -4.510 1.00 92.81 152 ALA A N 1
ATOM 1171 C CA . ALA A 1 152 ? 10.863 25.068 -5.431 1.00 92.81 152 ALA A CA 1
ATOM 1172 C C . ALA A 1 152 ? 9.495 24.718 -4.836 1.00 92.81 152 ALA A C 1
ATOM 1174 O O . ALA A 1 152 ? 9.403 24.346 -3.664 1.00 92.81 152 ALA A O 1
ATOM 1175 N N . THR A 1 153 ? 8.444 24.830 -5.648 1.00 92.75 153 THR A N 1
ATOM 1176 C CA . THR A 1 153 ? 7.115 24.299 -5.301 1.00 92.75 153 THR A CA 1
ATOM 1177 C C . THR A 1 153 ? 6.952 22.845 -5.740 1.00 92.75 153 THR A C 1
ATOM 1179 O O . THR A 1 153 ? 6.103 22.142 -5.208 1.00 92.75 153 THR A O 1
ATOM 1182 N N . GLY A 1 154 ? 7.793 22.378 -6.670 1.00 93.94 154 GLY A N 1
ATOM 1183 C CA . GLY A 1 154 ? 7.625 21.085 -7.333 1.00 93.94 154 GLY A CA 1
ATOM 1184 C C . GLY A 1 154 ? 6.640 21.132 -8.503 1.00 93.94 154 GLY A C 1
ATOM 1185 O O . GLY A 1 154 ? 6.225 20.072 -8.969 1.00 93.94 154 GLY A O 1
ATOM 1186 N N . ARG A 1 155 ? 6.267 22.341 -8.964 1.00 95.12 155 ARG A N 1
ATOM 1187 C CA . ARG A 1 155 ? 5.392 22.553 -10.120 1.00 95.12 155 ARG A CA 1
ATOM 1188 C C . ARG A 1 155 ? 6.138 23.041 -11.351 1.00 95.12 155 ARG A C 1
ATOM 1190 O O . ARG A 1 155 ? 7.010 23.910 -11.281 1.00 95.12 155 ARG A O 1
ATOM 1197 N N . LEU A 1 156 ? 5.714 22.511 -12.485 1.00 95.81 156 LEU A N 1
ATOM 1198 C CA . LEU A 1 156 ? 5.993 23.016 -13.819 1.00 95.81 156 LEU A CA 1
ATOM 1199 C C . LEU A 1 156 ? 5.013 24.130 -14.143 1.00 95.81 156 LEU A C 1
ATOM 1201 O O . LEU A 1 156 ? 3.853 24.070 -13.731 1.00 95.81 156 LEU A O 1
ATOM 1205 N N . VAL A 1 157 ? 5.459 25.111 -14.922 1.00 94.62 157 VAL A N 1
ATOM 1206 C CA . VAL A 1 157 ? 4.559 26.116 -15.484 1.00 94.62 157 VAL A CA 1
ATOM 1207 C C . VAL A 1 157 ? 4.522 25.970 -16.995 1.00 94.62 157 VAL A C 1
ATOM 1209 O O . VAL A 1 157 ? 5.516 26.205 -17.680 1.00 94.62 157 VAL A O 1
ATOM 1212 N N . VAL A 1 158 ? 3.359 25.604 -17.524 1.00 92.25 158 VAL A N 1
ATOM 1213 C CA . VAL A 1 158 ? 3.119 25.632 -18.968 1.00 92.25 158 VAL A CA 1
ATOM 1214 C C . VAL A 1 158 ? 2.688 27.045 -19.343 1.00 92.25 158 VAL A C 1
ATOM 1216 O O . VAL A 1 158 ? 1.667 27.558 -18.878 1.00 92.25 158 VAL A O 1
ATOM 1219 N N . THR A 1 159 ? 3.516 27.701 -20.153 1.00 85.88 159 THR A N 1
ATOM 1220 C CA . THR A 1 159 ? 3.325 29.089 -20.600 1.00 85.88 159 THR A CA 1
ATOM 1221 C C . THR A 1 159 ? 2.677 29.187 -21.980 1.00 85.88 159 THR A C 1
ATOM 1223 O O . THR A 1 159 ? 2.170 30.250 -22.333 1.00 85.88 159 THR A O 1
ATOM 1226 N N . SER A 1 160 ? 2.667 28.089 -22.738 1.00 84.44 160 SER A N 1
ATOM 1227 C CA . SER A 1 160 ? 2.037 27.952 -24.049 1.00 84.44 160 SER A CA 1
ATOM 1228 C C . SER A 1 160 ? 1.445 26.552 -24.194 1.00 84.44 160 SER A C 1
ATOM 1230 O O . SER A 1 160 ? 2.065 25.575 -23.788 1.00 84.44 160 SER A O 1
ATOM 1232 N N . VAL A 1 161 ? 0.260 26.454 -24.796 1.00 86.00 161 VAL A N 1
ATOM 1233 C CA . VAL A 1 161 ? -0.400 25.177 -25.135 1.00 86.00 161 VAL A CA 1
ATOM 1234 C C . VAL A 1 161 ? -0.364 24.893 -26.642 1.00 86.00 161 VAL A C 1
ATOM 1236 O O . VAL A 1 161 ? -1.103 24.044 -27.130 1.00 86.00 161 VAL A O 1
ATOM 1239 N N . ALA A 1 162 ? 0.481 25.608 -27.394 1.00 83.81 162 ALA A N 1
ATOM 1240 C CA . ALA A 1 162 ? 0.552 25.502 -28.852 1.00 83.81 162 ALA A CA 1
ATOM 1241 C C . ALA A 1 162 ? 0.929 24.091 -29.338 1.00 83.81 162 ALA A C 1
ATOM 1243 O O . ALA A 1 162 ? 0.381 23.637 -30.343 1.00 83.81 162 ALA A O 1
ATOM 1244 N N . GLY A 1 163 ? 1.802 23.383 -28.615 1.00 83.88 163 GLY A N 1
ATOM 1245 C CA . GLY A 1 163 ? 2.179 21.994 -28.881 1.00 83.88 163 GLY A CA 1
ATOM 1246 C C . GLY A 1 163 ? 1.304 20.932 -28.210 1.00 83.88 163 GLY A C 1
ATOM 1247 O O . GLY A 1 163 ? 1.708 19.775 -28.184 1.00 83.88 163 GLY A O 1
ATOM 1248 N N . LEU A 1 164 ? 0.145 21.284 -27.636 1.00 89.62 164 LEU A N 1
ATOM 1249 C CA . LEU A 1 164 ? -0.782 20.298 -27.068 1.00 89.62 164 LEU A CA 1
ATOM 1250 C C . LEU A 1 164 ? -1.572 19.609 -28.191 1.00 89.62 164 LEU A C 1
ATOM 1252 O O . LEU A 1 164 ? -2.231 20.284 -28.987 1.00 89.62 164 LEU A O 1
ATOM 1256 N N . ARG A 1 165 ? -1.517 18.279 -28.263 1.00 89.19 165 ARG A N 1
ATOM 1257 C CA . ARG A 1 165 ? -2.224 17.459 -29.262 1.00 89.19 165 ARG A CA 1
ATOM 1258 C C . ARG A 1 165 ? -2.922 16.279 -28.600 1.00 89.19 165 ARG A C 1
ATOM 1260 O O . ARG A 1 165 ? -2.468 15.800 -27.562 1.00 89.19 165 ARG A O 1
ATOM 1267 N N . ASP A 1 166 ? -4.010 15.821 -29.208 1.00 89.81 166 ASP A N 1
ATOM 1268 C CA . ASP A 1 166 ? -4.645 14.557 -28.840 1.00 89.81 166 ASP A CA 1
ATOM 1269 C C . ASP A 1 166 ? -3.838 13.391 -29.426 1.00 89.81 166 ASP A C 1
ATOM 1271 O O . ASP A 1 166 ? -3.360 13.488 -30.558 1.00 89.81 166 ASP A O 1
ATOM 1275 N N . THR A 1 167 ? -3.665 12.295 -28.686 1.00 86.19 167 THR A N 1
ATOM 1276 C CA . THR A 1 167 ? -2.927 11.121 -29.187 1.00 86.19 167 THR A CA 1
ATOM 1277 C C . THR A 1 167 ? -3.614 10.493 -30.394 1.00 86.19 167 THR A C 1
ATOM 1279 O O . THR A 1 167 ? -2.932 9.929 -31.242 1.00 86.19 167 THR A O 1
ATOM 1282 N N . ALA A 1 168 ? -4.938 10.637 -30.517 1.00 84.75 168 ALA A N 1
ATOM 1283 C CA . ALA A 1 168 ? -5.684 10.189 -31.690 1.00 84.75 168 ALA A CA 1
ATOM 1284 C C . ALA A 1 168 ? -5.383 11.013 -32.960 1.00 84.75 168 ALA A C 1
ATOM 1286 O O . ALA A 1 168 ? -5.614 10.535 -34.069 1.00 84.75 168 ALA A O 1
ATOM 1287 N N . GLU A 1 169 ? -4.888 12.244 -32.804 1.00 82.44 169 GLU A N 1
ATOM 1288 C CA . GLU A 1 169 ? -4.576 13.173 -33.899 1.00 82.44 169 GLU A CA 1
ATOM 1289 C C . GLU A 1 169 ? -3.064 13.308 -34.156 1.00 82.44 169 GLU A C 1
ATOM 1291 O O . GLU A 1 169 ? -2.664 13.884 -35.168 1.00 82.44 169 GLU A O 1
ATOM 1296 N N . ALA A 1 170 ? -2.224 12.806 -33.247 1.00 78.75 170 ALA A N 1
ATOM 1297 C CA . ALA A 1 170 ? -0.770 12.890 -33.333 1.00 78.75 170 ALA A CA 1
ATOM 1298 C C . ALA A 1 170 ? -0.181 11.781 -34.224 1.00 78.75 170 ALA A C 1
ATOM 1300 O O . ALA A 1 170 ? -0.566 10.615 -34.134 1.00 78.75 170 ALA A O 1
ATOM 1301 N N . ASP A 1 171 ? 0.806 12.132 -35.052 1.00 80.81 171 ASP A N 1
ATOM 1302 C CA . ASP A 1 171 ? 1.629 11.150 -35.771 1.00 80.81 171 ASP A CA 1
ATOM 1303 C C . ASP A 1 171 ? 2.540 10.415 -34.756 1.00 80.81 171 ASP A C 1
ATOM 1305 O O . ASP A 1 171 ? 3.063 11.062 -33.843 1.00 80.81 171 ASP A O 1
ATOM 1309 N N . PRO A 1 172 ? 2.798 9.097 -34.878 1.00 82.06 172 PRO A N 1
ATOM 1310 C CA . PRO A 1 172 ? 3.859 8.417 -34.123 1.00 82.06 172 PRO A CA 1
ATOM 1311 C C . PRO A 1 172 ? 5.195 9.185 -34.049 1.00 82.06 172 PRO A C 1
ATOM 1313 O O . PRO A 1 172 ? 5.876 9.160 -33.022 1.00 82.06 172 PRO A O 1
ATOM 1316 N N . LEU A 1 173 ? 5.559 9.927 -35.101 1.00 85.06 173 LEU A N 1
ATOM 1317 C CA . LEU A 1 173 ? 6.745 10.793 -35.118 1.00 85.06 173 LEU A CA 1
ATOM 1318 C C . LEU A 1 173 ? 6.673 11.962 -34.123 1.00 85.06 173 LEU A C 1
ATOM 1320 O O . LEU A 1 173 ? 7.709 12.421 -33.635 1.00 85.06 173 LEU A O 1
ATOM 1324 N N . ASP A 1 174 ? 5.478 12.461 -33.817 1.00 86.69 174 ASP A N 1
ATOM 1325 C CA . ASP A 1 174 ? 5.279 13.522 -32.831 1.00 86.69 174 ASP A CA 1
ATOM 1326 C C . ASP A 1 174 ? 5.501 13.000 -31.404 1.00 86.69 174 ASP A C 1
ATOM 1328 O O . ASP A 1 174 ? 6.131 13.682 -30.591 1.00 86.69 174 ASP A O 1
ATOM 1332 N N . VAL A 1 175 ? 5.074 11.766 -31.116 1.00 87.62 175 VAL A N 1
ATOM 1333 C CA . VAL A 1 175 ? 5.344 11.091 -29.835 1.00 87.62 175 VAL A CA 1
ATOM 1334 C C . VAL A 1 175 ? 6.844 10.829 -29.664 1.00 87.62 175 VAL A C 1
ATOM 1336 O O . VAL A 1 175 ? 7.404 11.150 -28.612 1.00 87.62 175 VAL A O 1
ATOM 1339 N N . ASP A 1 176 ? 7.525 10.344 -30.710 1.00 90.19 176 ASP A N 1
ATOM 1340 C CA . ASP A 1 176 ? 8.985 10.161 -30.711 1.00 90.19 176 ASP A CA 1
ATOM 1341 C C . ASP A 1 176 ? 9.724 11.483 -30.449 1.00 90.19 176 ASP A C 1
ATOM 1343 O O . ASP A 1 176 ? 10.617 11.557 -29.594 1.00 90.19 176 ASP A O 1
ATOM 1347 N N . ARG A 1 177 ? 9.304 12.564 -31.121 1.00 89.75 177 ARG A N 1
ATOM 1348 C CA . ARG A 1 177 ? 9.862 13.905 -30.911 1.00 89.75 177 ARG A CA 1
ATOM 1349 C C . ARG A 1 177 ? 9.667 14.368 -29.467 1.00 89.75 177 ARG A C 1
ATOM 1351 O O . ARG A 1 177 ? 10.632 14.836 -28.858 1.00 89.75 177 ARG A O 1
ATOM 1358 N N . ALA A 1 178 ? 8.469 14.203 -28.907 1.00 91.62 178 ALA A N 1
ATOM 1359 C CA . ALA A 1 178 ? 8.172 14.567 -27.522 1.00 91.62 178 ALA A CA 1
ATOM 1360 C C . ALA A 1 178 ? 9.014 13.759 -26.518 1.00 91.62 178 ALA A C 1
ATOM 1362 O O . ALA A 1 178 ? 9.564 14.324 -25.571 1.00 91.62 178 ALA A O 1
ATOM 1363 N N . ALA A 1 179 ? 9.183 12.453 -26.747 1.00 93.56 179 ALA A N 1
ATOM 1364 C CA . ALA A 1 179 ? 10.014 11.585 -25.915 1.00 93.56 179 ALA A CA 1
ATOM 1365 C C . ALA A 1 179 ? 11.489 12.029 -25.915 1.00 93.56 179 ALA A C 1
ATOM 1367 O O . ALA A 1 179 ? 12.134 12.096 -24.860 1.00 93.56 179 ALA A O 1
ATOM 1368 N N . ARG A 1 180 ? 12.037 12.390 -27.085 1.00 94.38 180 ARG A N 1
ATOM 1369 C CA . ARG A 1 180 ? 13.404 12.929 -27.193 1.00 94.38 180 ARG A CA 1
ATOM 1370 C C . ARG A 1 180 ? 13.547 14.297 -26.539 1.00 94.38 180 ARG A C 1
ATOM 1372 O O . ARG A 1 180 ? 14.558 14.523 -25.873 1.00 94.38 180 ARG A O 1
ATOM 1379 N N . ALA A 1 181 ? 12.565 15.182 -26.713 1.00 93.25 181 ALA A N 1
ATOM 1380 C CA . ALA A 1 181 ? 12.539 16.507 -26.098 1.00 93.25 181 ALA A CA 1
ATOM 1381 C C . ALA A 1 181 ? 12.595 16.408 -24.566 1.00 93.25 181 ALA A C 1
ATOM 1383 O O . ALA A 1 181 ? 13.499 16.977 -23.945 1.00 93.25 181 ALA A O 1
ATOM 1384 N N . LEU A 1 182 ? 11.721 15.580 -23.981 1.00 95.12 182 LEU A N 1
ATOM 1385 C CA . LEU A 1 182 ? 11.705 15.293 -22.548 1.00 95.12 182 LEU A CA 1
ATOM 1386 C C . LEU A 1 182 ? 13.060 14.754 -22.073 1.00 95.12 182 LEU A C 1
ATOM 1388 O O . LEU A 1 182 ? 13.665 15.296 -21.144 1.00 95.12 182 LEU A O 1
ATOM 1392 N N . HIS A 1 183 ? 13.570 13.702 -22.720 1.00 95.56 183 HIS A N 1
ATOM 1393 C CA . HIS A 1 183 ? 14.854 13.112 -22.344 1.00 95.56 183 HIS A CA 1
ATOM 1394 C C . HIS A 1 183 ? 15.999 14.138 -22.432 1.00 95.56 183 HIS A C 1
ATOM 1396 O O . HIS A 1 183 ? 16.823 14.230 -21.521 1.00 95.56 183 HIS A O 1
ATOM 1402 N N . GLY A 1 184 ? 16.033 14.959 -23.486 1.00 95.19 184 GLY A N 1
ATOM 1403 C CA . GLY A 1 184 ? 17.005 16.039 -23.656 1.00 95.19 184 GLY A CA 1
ATOM 1404 C C . GLY A 1 184 ? 16.962 17.065 -22.520 1.00 95.19 184 GLY A C 1
ATOM 1405 O O . GLY A 1 184 ? 18.011 17.403 -21.962 1.00 95.19 184 GLY A O 1
ATOM 1406 N N . ALA A 1 185 ? 15.766 17.502 -22.118 1.00 95.19 185 ALA A N 1
ATOM 1407 C CA . ALA A 1 185 ? 15.581 18.435 -21.009 1.00 95.19 185 ALA A CA 1
ATOM 1408 C C . ALA A 1 185 ? 16.079 17.856 -19.671 1.00 95.19 185 ALA A C 1
ATOM 1410 O O . ALA A 1 185 ? 16.800 18.530 -18.928 1.00 95.19 185 ALA A O 1
ATOM 1411 N N . LEU A 1 186 ? 15.784 16.581 -19.390 1.00 96.44 186 LEU A N 1
ATOM 1412 C CA . LEU A 1 186 ? 16.252 15.890 -18.180 1.00 96.44 186 LEU A CA 1
ATOM 1413 C C . LEU A 1 186 ? 17.778 15.724 -18.151 1.00 96.44 186 LEU A C 1
ATOM 1415 O O . LEU A 1 186 ? 18.406 15.917 -17.106 1.00 96.44 186 LEU A O 1
ATOM 1419 N N . ILE A 1 187 ? 18.399 15.419 -19.295 1.00 94.50 187 ILE A N 1
ATOM 1420 C CA . ILE A 1 187 ? 19.862 15.368 -19.419 1.00 94.50 187 ILE A CA 1
ATOM 1421 C C . ILE A 1 187 ? 20.477 16.756 -19.199 1.00 94.50 187 ILE A C 1
ATOM 1423 O O . ILE A 1 187 ? 21.485 16.868 -18.496 1.00 94.50 187 ILE A O 1
ATOM 1427 N N . GLY A 1 188 ? 19.860 17.811 -19.738 1.00 93.38 188 GLY A N 1
ATOM 1428 C CA . GLY A 1 188 ? 20.263 19.199 -19.505 1.00 93.38 188 GLY A CA 1
ATOM 1429 C C . GLY A 1 188 ? 20.227 19.575 -18.021 1.00 93.38 188 GLY A C 1
ATOM 1430 O O . GLY A 1 188 ? 21.218 20.084 -17.487 1.00 93.38 188 GLY A O 1
ATOM 1431 N N . LEU A 1 189 ? 19.130 19.243 -17.333 1.00 94.62 189 LEU A N 1
ATOM 1432 C CA . LEU A 1 189 ? 18.968 19.432 -15.889 1.00 94.62 189 LEU A CA 1
ATOM 1433 C C . LEU A 1 189 ? 20.043 18.675 -15.091 1.00 94.62 189 LEU A C 1
ATOM 1435 O O . LEU A 1 189 ? 20.713 19.264 -14.239 1.00 94.62 189 LEU A O 1
ATOM 1439 N N . ALA A 1 190 ? 20.271 17.397 -15.406 1.00 94.81 190 ALA A N 1
ATOM 1440 C CA . ALA A 1 190 ? 21.277 16.568 -14.744 1.00 94.81 190 ALA A CA 1
ATOM 1441 C C . ALA A 1 190 ? 22.706 17.104 -14.943 1.00 94.81 190 ALA A C 1
ATOM 1443 O O . ALA A 1 190 ? 23.494 17.151 -13.996 1.00 94.81 190 ALA A O 1
ATOM 1444 N N . ALA A 1 191 ? 23.048 17.536 -16.160 1.00 92.44 191 ALA A N 1
ATOM 1445 C CA . ALA A 1 191 ? 24.345 18.133 -16.473 1.00 92.44 191 ALA A CA 1
ATOM 1446 C C . ALA A 1 191 ? 24.531 19.495 -15.783 1.00 92.44 191 ALA A C 1
ATOM 1448 O O . ALA A 1 191 ? 25.622 19.817 -15.308 1.00 92.44 191 ALA A O 1
ATOM 1449 N N . GLY A 1 192 ? 23.467 20.296 -15.692 1.00 91.06 192 GLY A N 1
ATOM 1450 C CA . GLY A 1 192 ? 23.436 21.534 -14.917 1.00 91.06 192 GLY A CA 1
ATOM 1451 C C . GLY A 1 192 ? 23.739 21.299 -13.438 1.00 91.06 192 GLY A C 1
ATOM 1452 O O . GLY A 1 192 ? 24.672 21.898 -12.904 1.00 91.06 192 GLY A O 1
ATOM 1453 N N . PHE A 1 193 ? 23.032 20.357 -12.813 1.00 94.12 193 PHE A N 1
ATOM 1454 C CA . PHE A 1 193 ? 23.256 19.975 -11.418 1.00 94.12 193 PHE A CA 1
ATOM 1455 C C . PHE A 1 193 ? 24.686 19.473 -11.161 1.00 94.12 193 PHE A C 1
ATOM 1457 O O . PHE A 1 193 ? 25.305 19.850 -10.172 1.00 94.12 193 PHE A O 1
ATOM 1464 N N . GLN A 1 194 ? 25.260 18.674 -12.066 1.00 92.38 194 GLN A N 1
ATOM 1465 C CA . GLN A 1 194 ? 26.636 18.165 -11.930 1.00 92.38 194 GLN A CA 1
ATOM 1466 C C . GLN A 1 194 ? 27.709 19.264 -11.920 1.00 92.38 194 GLN A C 1
ATOM 1468 O O . GLN A 1 194 ? 28.786 19.063 -11.354 1.00 92.38 194 GLN A O 1
ATOM 1473 N N . ARG A 1 195 ? 27.444 20.409 -12.561 1.00 88.81 195 ARG A N 1
ATOM 1474 C CA . ARG A 1 195 ? 28.366 21.557 -12.587 1.00 88.81 195 ARG A CA 1
ATOM 1475 C C . ARG A 1 195 ? 28.301 22.396 -11.307 1.00 88.81 195 ARG A C 1
ATOM 1477 O O . ARG A 1 195 ? 29.255 23.118 -11.017 1.00 88.81 195 ARG A O 1
ATOM 1484 N N . ALA A 1 196 ? 27.207 22.293 -10.555 1.00 88.00 196 ALA A N 1
ATOM 1485 C CA . ALA A 1 196 ? 26.993 23.000 -9.300 1.00 88.00 196 ALA A CA 1
ATOM 1486 C C . ALA A 1 196 ? 27.708 22.328 -8.113 1.00 88.00 196 ALA A C 1
ATOM 1488 O O . ALA A 1 196 ? 28.127 21.168 -8.173 1.00 88.00 196 ALA A O 1
ATOM 1489 N N . SER A 1 197 ? 27.873 23.082 -7.026 1.00 85.19 197 SER A N 1
ATOM 1490 C CA . SER A 1 197 ? 28.462 22.608 -5.774 1.00 85.19 197 SER A CA 1
ATOM 1491 C C . SER A 1 197 ? 27.495 22.856 -4.621 1.00 85.19 197 SER A C 1
ATOM 1493 O O . SER A 1 197 ? 27.108 23.993 -4.370 1.00 85.19 197 SER A O 1
ATOM 1495 N N . PHE A 1 198 ? 27.159 21.806 -3.875 1.00 87.44 198 PHE A N 1
ATOM 1496 C CA . PHE A 1 198 ? 26.195 21.858 -2.773 1.00 87.44 198 PHE A CA 1
ATOM 1497 C C . PHE A 1 198 ? 26.917 21.514 -1.474 1.00 87.44 198 PHE A C 1
ATOM 1499 O O . PHE A 1 198 ? 27.476 20.427 -1.353 1.00 87.44 198 PHE A O 1
ATOM 1506 N N . ASP A 1 199 ? 26.995 22.465 -0.541 1.00 79.62 199 ASP A N 1
ATOM 1507 C CA . ASP A 1 199 ? 27.721 22.323 0.733 1.00 79.62 199 ASP A CA 1
ATOM 1508 C C . ASP A 1 199 ? 29.164 21.806 0.572 1.00 79.62 199 ASP A C 1
ATOM 1510 O O . ASP A 1 199 ? 29.648 20.946 1.307 1.00 79.62 199 ASP A O 1
ATOM 1514 N N . GLY A 1 200 ? 29.855 22.305 -0.459 1.00 79.94 200 GLY A N 1
ATOM 1515 C CA . GLY A 1 200 ? 31.225 21.901 -0.798 1.00 79.94 200 GLY A CA 1
ATOM 1516 C C . GLY A 1 200 ? 31.345 20.510 -1.436 1.00 79.94 200 GLY A C 1
ATOM 1517 O O . GLY A 1 200 ? 32.459 20.047 -1.683 1.00 79.94 200 GLY A O 1
ATOM 1518 N N . ARG A 1 201 ? 30.226 19.836 -1.729 1.00 85.12 201 ARG A N 1
ATOM 1519 C CA . ARG A 1 201 ? 30.180 18.531 -2.396 1.00 85.12 201 ARG A CA 1
ATOM 1520 C C . ARG A 1 201 ? 29.789 18.679 -3.864 1.00 85.12 201 ARG A C 1
ATOM 1522 O O . ARG A 1 201 ? 28.888 19.436 -4.222 1.00 85.12 201 ARG A O 1
ATOM 1529 N N . ARG A 1 202 ? 30.439 17.882 -4.714 1.00 87.25 202 ARG A N 1
ATOM 1530 C CA . ARG A 1 202 ? 30.046 17.659 -6.112 1.00 87.25 202 ARG A CA 1
ATOM 1531 C C . ARG A 1 202 ? 29.635 16.209 -6.304 1.00 87.25 202 ARG A C 1
ATOM 1533 O O . ARG A 1 202 ? 30.336 15.295 -5.866 1.00 87.25 202 ARG A O 1
ATOM 1540 N N . TYR A 1 203 ? 28.520 15.998 -6.989 1.00 91.25 203 TYR A N 1
ATOM 1541 C CA . TYR A 1 203 ? 27.997 14.663 -7.254 1.00 91.25 203 TYR A CA 1
ATOM 1542 C C . TYR A 1 203 ? 28.649 14.069 -8.502 1.00 91.25 203 TYR A C 1
ATOM 1544 O O . TYR A 1 203 ? 28.859 14.742 -9.510 1.00 91.25 203 TYR A O 1
ATOM 1552 N N . ARG A 1 204 ? 28.969 12.772 -8.453 1.00 91.12 204 ARG A N 1
ATOM 1553 C CA . ARG A 1 204 ? 29.530 12.062 -9.610 1.00 91.12 204 ARG A CA 1
ATOM 1554 C C . ARG A 1 204 ? 28.474 11.943 -10.703 1.00 91.12 204 ARG A C 1
ATOM 1556 O O . ARG A 1 204 ? 27.358 11.507 -10.425 1.00 91.12 204 ARG A O 1
ATOM 1563 N N . GLY A 1 205 ? 28.847 12.203 -11.956 1.00 90.44 205 GLY A N 1
ATOM 1564 C CA . GLY A 1 205 ? 27.884 12.191 -13.061 1.00 90.44 205 GLY A CA 1
ATOM 1565 C C . GLY A 1 205 ? 27.141 10.863 -13.247 1.00 90.44 205 GLY A C 1
ATOM 1566 O O . GLY A 1 205 ? 25.948 10.856 -13.540 1.00 90.44 205 GLY A O 1
ATOM 1567 N N . ARG A 1 206 ? 27.800 9.728 -12.966 1.00 90.81 206 ARG A N 1
ATOM 1568 C CA . ARG A 1 206 ? 27.156 8.403 -12.969 1.00 90.81 206 ARG A CA 1
ATOM 1569 C C . ARG A 1 206 ? 26.032 8.285 -11.932 1.00 90.81 206 ARG A C 1
ATOM 1571 O O . ARG A 1 206 ? 25.023 7.665 -12.235 1.00 90.81 206 ARG A O 1
ATOM 1578 N N . ALA A 1 207 ? 26.204 8.862 -10.741 1.00 90.44 207 ALA A N 1
ATOM 1579 C CA . ALA A 1 207 ? 25.205 8.802 -9.674 1.00 90.44 207 ALA A CA 1
ATOM 1580 C C . ALA A 1 207 ? 23.977 9.656 -10.013 1.00 90.44 207 ALA A C 1
ATOM 1582 O O . ALA A 1 207 ? 22.854 9.186 -9.884 1.00 90.44 207 ALA A O 1
ATOM 1583 N N . VAL A 1 208 ? 24.198 10.870 -10.532 1.00 94.44 208 VAL A N 1
ATOM 1584 C CA . VAL A 1 208 ? 23.107 11.756 -10.970 1.00 94.44 208 VAL A CA 1
ATOM 1585 C C . VAL A 1 208 ? 22.325 11.125 -12.123 1.00 94.44 208 VAL A C 1
ATOM 1587 O O . VAL A 1 208 ? 21.101 11.093 -12.081 1.00 94.44 208 VAL A O 1
ATOM 1590 N N . ARG A 1 209 ? 23.020 10.558 -13.122 1.00 93.88 209 ARG A N 1
ATOM 1591 C CA . ARG A 1 209 ? 22.363 9.835 -14.220 1.00 93.88 209 ARG A CA 1
ATOM 1592 C C . ARG A 1 209 ? 21.540 8.666 -13.688 1.00 93.88 209 ARG A C 1
ATOM 1594 O O . ARG A 1 209 ? 20.365 8.591 -13.994 1.00 93.88 209 ARG A O 1
ATOM 1601 N N . ALA A 1 210 ? 22.120 7.807 -12.849 1.00 92.12 210 ALA A N 1
ATOM 1602 C CA . ALA A 1 210 ? 21.399 6.673 -12.271 1.00 92.12 210 ALA A CA 1
ATOM 1603 C C . ALA A 1 210 ? 20.136 7.097 -11.499 1.00 92.12 210 ALA A C 1
ATOM 1605 O O . ALA A 1 210 ? 19.134 6.393 -11.549 1.00 92.12 210 ALA A O 1
ATOM 1606 N N . ALA A 1 211 ? 20.158 8.254 -10.830 1.00 92.44 211 ALA A N 1
ATOM 1607 C CA . ALA A 1 211 ? 18.988 8.792 -10.145 1.00 92.44 211 ALA A CA 1
ATOM 1608 C C . ALA A 1 211 ? 17.874 9.218 -11.122 1.00 92.44 211 ALA A C 1
ATOM 1610 O O . ALA A 1 211 ? 16.720 8.867 -10.904 1.00 92.44 211 ALA A O 1
ATOM 1611 N N . VAL A 1 212 ? 18.209 9.901 -12.225 1.00 95.75 212 VAL A N 1
ATOM 1612 C CA . VAL A 1 212 ? 17.235 10.266 -13.278 1.00 95.75 212 VAL A CA 1
ATOM 1613 C C . VAL A 1 212 ? 16.663 9.026 -13.967 1.00 95.75 212 VAL A C 1
ATOM 1615 O O . VAL A 1 212 ? 15.454 8.908 -14.127 1.00 95.75 212 VAL A O 1
ATOM 1618 N N . GLU A 1 213 ? 17.523 8.074 -14.320 1.00 95.12 213 GLU A N 1
ATOM 1619 C CA . GLU A 1 213 ? 17.139 6.797 -14.939 1.00 95.12 213 GLU A CA 1
ATOM 1620 C C . GLU A 1 213 ? 16.212 5.979 -14.029 1.00 95.12 213 GLU A C 1
ATOM 1622 O O . GLU A 1 213 ? 15.293 5.318 -14.506 1.00 95.12 213 GLU A O 1
ATOM 1627 N N . SER A 1 214 ? 16.429 6.045 -12.712 1.00 91.81 214 SER A N 1
ATOM 1628 C CA . SER A 1 214 ? 15.562 5.417 -11.712 1.00 91.81 214 SER A CA 1
ATOM 1629 C C . SER A 1 214 ? 14.166 6.047 -11.694 1.00 91.81 214 SER A C 1
ATOM 1631 O O . SER A 1 214 ? 13.175 5.325 -11.641 1.00 91.81 214 SER A O 1
ATOM 1633 N N . VAL A 1 215 ? 14.065 7.378 -11.817 1.00 93.69 215 VAL A N 1
ATOM 1634 C CA . VAL A 1 215 ? 12.767 8.061 -11.951 1.00 93.69 215 VAL A CA 1
ATOM 1635 C C . VAL A 1 215 ? 12.072 7.655 -13.244 1.00 93.69 215 VAL A C 1
ATOM 1637 O O . VAL A 1 215 ? 10.917 7.261 -13.188 1.00 93.69 215 VAL A O 1
ATOM 1640 N N . LEU A 1 216 ? 12.766 7.688 -14.386 1.00 95.88 216 LEU A N 1
ATOM 1641 C CA . LEU A 1 216 ? 12.194 7.263 -15.670 1.00 95.88 216 LEU A CA 1
ATOM 1642 C C . LEU A 1 216 ? 11.692 5.817 -15.609 1.00 95.88 216 LEU A C 1
ATOM 1644 O O . LEU A 1 216 ? 10.571 5.540 -16.015 1.00 95.88 216 LEU A O 1
ATOM 1648 N N . SER A 1 217 ? 12.489 4.916 -15.032 1.00 92.81 217 SER A N 1
ATOM 1649 C CA . SER A 1 217 ? 12.120 3.504 -14.883 1.00 92.81 217 SER A CA 1
ATOM 1650 C C . SER A 1 217 ? 10.942 3.282 -13.935 1.00 92.81 217 SER A C 1
ATOM 1652 O O . SER A 1 217 ? 10.262 2.276 -14.075 1.00 92.81 217 SER A O 1
ATOM 1654 N N . ALA A 1 218 ? 10.721 4.171 -12.962 1.00 89.38 218 ALA A N 1
ATOM 1655 C CA . ALA A 1 218 ? 9.594 4.087 -12.036 1.00 89.38 218 ALA A CA 1
ATOM 1656 C C . ALA A 1 218 ? 8.320 4.720 -12.620 1.00 89.38 218 ALA A C 1
ATOM 1658 O O . ALA A 1 218 ? 7.249 4.127 -12.559 1.00 89.38 218 ALA A O 1
ATOM 1659 N N . GLU A 1 219 ? 8.426 5.914 -13.206 1.00 91.69 219 GLU A N 1
ATOM 1660 C CA . GLU A 1 219 ? 7.273 6.670 -13.711 1.00 91.69 219 GLU A CA 1
ATOM 1661 C C . GLU A 1 219 ? 6.742 6.124 -15.045 1.00 91.69 219 GLU A C 1
ATOM 1663 O O . GLU A 1 219 ? 5.542 6.204 -15.292 1.00 91.69 219 GLU A O 1
ATOM 1668 N N . LEU A 1 220 ? 7.599 5.540 -15.894 1.00 93.50 220 LEU A N 1
ATOM 1669 C CA . LEU A 1 220 ? 7.197 4.909 -17.166 1.00 93.50 220 LEU A CA 1
ATOM 1670 C C . LEU A 1 220 ? 6.861 3.419 -17.017 1.00 93.50 220 LEU A C 1
ATOM 1672 O O . LEU A 1 220 ? 6.711 2.693 -18.002 1.00 93.50 220 LEU A O 1
ATOM 1676 N N . ARG A 1 221 ? 6.717 2.964 -15.769 1.00 90.38 221 ARG A N 1
ATOM 1677 C CA . ARG A 1 221 ? 6.304 1.608 -15.434 1.00 90.38 221 ARG A CA 1
ATOM 1678 C C . ARG A 1 221 ? 4.790 1.508 -15.313 1.00 90.38 221 ARG A C 1
ATOM 1680 O O . ARG A 1 221 ? 4.141 2.370 -14.722 1.00 90.38 221 ARG A O 1
ATOM 1687 N N . TYR A 1 222 ? 4.255 0.391 -15.801 1.00 90.06 222 TYR A N 1
ATOM 1688 C CA . TYR A 1 222 ? 2.825 0.062 -15.744 1.00 90.06 222 TYR A CA 1
ATOM 1689 C C . TYR A 1 222 ? 1.963 1.092 -16.490 1.00 90.06 222 TYR A C 1
ATOM 1691 O O . TYR A 1 222 ? 0.943 1.549 -15.975 1.00 90.06 222 TYR A O 1
ATOM 1699 N N . LEU A 1 223 ? 2.412 1.479 -17.682 1.00 91.44 223 LEU A N 1
ATOM 1700 C CA . LEU A 1 223 ? 1.621 2.256 -18.632 1.00 91.44 223 LEU A CA 1
ATOM 1701 C C . LEU A 1 223 ? 0.463 1.408 -19.168 1.00 91.44 223 LEU A C 1
ATOM 1703 O O . LEU A 1 223 ? 0.552 0.172 -19.182 1.00 91.44 223 LEU A O 1
ATOM 1707 N N . ALA A 1 224 ? -0.592 2.067 -19.649 1.00 89.81 224 ALA A N 1
ATOM 1708 C CA . ALA A 1 224 ? -1.627 1.396 -20.422 1.00 89.81 224 ALA A CA 1
ATOM 1709 C C . ALA A 1 224 ? -0.999 0.715 -21.657 1.00 89.81 224 ALA A C 1
ATOM 1711 O O . ALA A 1 224 ? -0.039 1.252 -22.228 1.00 89.81 224 ALA A O 1
ATOM 1712 N N . PRO A 1 225 ? -1.484 -0.469 -22.081 1.00 89.50 225 PRO A N 1
ATOM 1713 C CA . PRO A 1 225 ? -0.926 -1.182 -23.230 1.00 89.50 225 PRO A CA 1
ATOM 1714 C C . PRO A 1 225 ? -0.849 -0.331 -24.504 1.00 89.50 225 PRO A C 1
ATOM 1716 O O . PRO A 1 225 ? 0.145 -0.399 -25.224 1.00 89.50 225 PRO A O 1
ATOM 1719 N N . GLU A 1 226 ? -1.854 0.509 -24.749 1.00 89.38 226 GLU A N 1
ATOM 1720 C CA . GLU A 1 226 ? -1.927 1.414 -25.896 1.00 89.38 226 GLU A CA 1
ATOM 1721 C C . GLU A 1 226 ? -0.841 2.492 -25.818 1.00 89.38 226 GLU A C 1
ATOM 1723 O O . GLU A 1 226 ? -0.129 2.734 -26.791 1.00 89.38 226 GLU A O 1
ATOM 1728 N N . THR A 1 227 ? -0.649 3.091 -24.640 1.00 90.75 227 THR A N 1
ATOM 1729 C CA . THR A 1 227 ? 0.413 4.076 -24.396 1.00 90.75 227 THR A CA 1
ATOM 1730 C C . THR A 1 227 ? 1.799 3.463 -24.547 1.00 90.75 227 THR A C 1
ATOM 1732 O O . THR A 1 227 ? 2.686 4.071 -25.142 1.00 90.75 227 THR A O 1
ATOM 1735 N N . ALA A 1 228 ? 2.004 2.254 -24.021 1.00 91.88 228 ALA A N 1
ATOM 1736 C CA . ALA A 1 228 ? 3.271 1.551 -24.170 1.00 91.88 228 ALA A CA 1
ATOM 1737 C C . ALA A 1 228 ? 3.574 1.260 -25.645 1.00 91.88 228 ALA A C 1
ATOM 1739 O O . ALA A 1 228 ? 4.684 1.521 -26.096 1.00 91.88 228 ALA A O 1
ATOM 1740 N N . ALA A 1 229 ? 2.579 0.810 -26.417 1.00 89.50 229 ALA A N 1
ATOM 1741 C CA . ALA A 1 229 ? 2.724 0.608 -27.857 1.00 89.50 229 ALA A CA 1
ATOM 1742 C C . ALA A 1 229 ? 3.089 1.905 -28.599 1.00 89.50 229 ALA A C 1
ATOM 1744 O O . ALA A 1 229 ? 3.944 1.872 -29.480 1.00 89.50 229 ALA A O 1
ATOM 1745 N N . LEU A 1 230 ? 2.496 3.043 -28.215 1.00 89.25 230 LEU A N 1
ATOM 1746 C CA . LEU A 1 230 ? 2.824 4.361 -28.775 1.00 89.25 230 LEU A CA 1
ATOM 1747 C C . LEU A 1 230 ? 4.254 4.822 -28.450 1.00 89.25 230 LEU A C 1
ATOM 1749 O O . LEU A 1 230 ? 4.846 5.556 -29.235 1.00 89.25 230 LEU A O 1
ATOM 1753 N N . LEU A 1 231 ? 4.800 4.415 -27.300 1.00 91.25 231 LEU A N 1
ATOM 1754 C CA . LEU A 1 231 ? 6.152 4.769 -26.855 1.00 91.25 231 LEU A CA 1
ATOM 1755 C C . LEU A 1 231 ? 7.225 3.752 -27.252 1.00 91.25 231 LEU A C 1
ATOM 1757 O O . LEU A 1 231 ? 8.395 3.943 -26.919 1.00 91.25 231 LEU A O 1
ATOM 1761 N N . HIS A 1 232 ? 6.863 2.670 -27.935 1.00 89.62 232 HIS A N 1
ATOM 1762 C CA . HIS A 1 232 ? 7.857 1.768 -28.494 1.00 89.62 232 HIS A CA 1
ATOM 1763 C C . HIS A 1 232 ? 8.413 2.334 -29.801 1.00 89.62 232 HIS A C 1
ATOM 1765 O O . HIS A 1 232 ? 7.669 2.626 -30.736 1.00 89.62 232 HIS A O 1
ATOM 1771 N N . GLY A 1 233 ? 9.737 2.490 -29.880 1.00 83.88 233 GLY A N 1
ATOM 1772 C CA . GLY A 1 233 ? 10.374 3.141 -31.025 1.00 83.88 233 GLY A CA 1
ATOM 1773 C C . GLY A 1 233 ? 11.861 3.443 -30.840 1.00 83.88 233 GLY A C 1
ATOM 1774 O O . GLY A 1 233 ? 12.494 3.027 -29.873 1.00 83.88 233 GLY A O 1
ATOM 1775 N N . ASP A 1 234 ? 12.440 4.192 -31.781 1.00 86.31 234 ASP A N 1
ATOM 1776 C CA . ASP A 1 234 ? 13.880 4.496 -31.820 1.00 86.31 234 ASP A CA 1
ATOM 1777 C C . ASP A 1 234 ? 14.275 5.688 -30.925 1.00 86.31 234 ASP A C 1
ATOM 1779 O O . ASP A 1 234 ? 15.014 6.579 -31.342 1.00 86.31 234 ASP A O 1
ATOM 1783 N N . HIS A 1 235 ? 13.802 5.755 -29.679 1.00 90.44 235 HIS A N 1
ATOM 1784 C CA . HIS A 1 235 ? 14.112 6.868 -28.774 1.00 90.44 235 HIS A CA 1
ATOM 1785 C C . HIS A 1 235 ? 14.653 6.429 -27.407 1.00 90.44 235 HIS A C 1
ATOM 1787 O O . HIS A 1 235 ? 14.370 5.326 -26.938 1.00 90.44 235 HIS A O 1
ATOM 1793 N N . PRO A 1 236 ? 15.368 7.310 -26.674 1.00 92.62 236 PRO A N 1
ATOM 1794 C CA . PRO A 1 236 ? 16.022 6.937 -25.415 1.00 92.62 236 PRO A CA 1
ATOM 1795 C C . PRO A 1 236 ? 15.087 6.443 -24.302 1.00 92.62 236 PRO A C 1
ATOM 1797 O O . PRO A 1 236 ? 15.551 5.759 -23.390 1.00 92.62 236 PRO A O 1
ATOM 1800 N N . LEU A 1 237 ? 13.796 6.798 -24.350 1.00 94.44 237 LEU A N 1
ATOM 1801 C CA . LEU A 1 237 ? 12.821 6.388 -23.337 1.00 94.44 237 LEU A CA 1
ATOM 1802 C C . LEU A 1 237 ? 12.314 4.946 -23.507 1.00 94.44 237 LEU A C 1
ATOM 1804 O O . LEU A 1 237 ? 11.806 4.396 -22.536 1.00 94.44 237 LEU A O 1
ATOM 1808 N N . ASP A 1 238 ? 12.500 4.321 -24.678 1.00 92.50 238 ASP A N 1
ATOM 1809 C CA . ASP A 1 238 ? 11.893 3.027 -25.047 1.00 92.50 238 ASP A CA 1
ATOM 1810 C C . ASP A 1 238 ? 12.249 1.924 -24.040 1.00 92.50 238 ASP A C 1
ATOM 1812 O O . ASP A 1 238 ? 11.391 1.205 -23.540 1.00 92.50 238 ASP A O 1
ATOM 1816 N N . ARG A 1 239 ? 13.509 1.893 -23.597 1.00 92.19 239 ARG A N 1
ATOM 1817 C CA . ARG A 1 239 ? 14.004 0.930 -22.597 1.00 92.19 239 ARG A CA 1
ATOM 1818 C C . ARG A 1 239 ? 13.334 1.009 -21.215 1.00 92.19 239 ARG A C 1
ATOM 1820 O O . ARG A 1 239 ? 13.586 0.134 -20.390 1.00 92.19 239 ARG A O 1
ATOM 1827 N N . HIS A 1 240 ? 12.596 2.080 -20.920 1.00 94.62 240 HIS A N 1
ATOM 1828 C CA . HIS A 1 240 ? 11.867 2.260 -19.659 1.00 94.62 240 HIS A CA 1
ATOM 1829 C C . HIS A 1 240 ? 10.371 1.979 -19.806 1.00 94.62 240 HIS A C 1
ATOM 1831 O O . HIS A 1 240 ? 9.688 1.863 -18.791 1.00 94.62 240 HIS A O 1
ATOM 1837 N N . VAL A 1 241 ? 9.872 1.890 -21.042 1.00 93.19 241 VAL A N 1
ATOM 1838 C CA . VAL A 1 241 ? 8.464 1.639 -21.343 1.00 93.19 241 VAL A CA 1
ATOM 1839 C C . VAL A 1 241 ? 8.106 0.239 -20.874 1.00 93.19 241 VAL A C 1
ATOM 1841 O O . VAL A 1 241 ? 8.752 -0.747 -21.230 1.00 93.19 241 VAL A O 1
ATOM 1844 N N . HIS A 1 242 ? 7.074 0.156 -20.045 1.00 92.88 242 HIS A N 1
ATOM 1845 C CA . HIS A 1 242 ? 6.623 -1.105 -19.486 1.00 92.88 242 HIS A CA 1
ATOM 1846 C C . HIS A 1 242 ? 5.118 -1.078 -19.244 1.00 92.88 242 HIS A C 1
ATOM 1848 O O . HIS A 1 242 ? 4.613 -0.182 -18.567 1.00 92.88 242 HIS A O 1
ATOM 1854 N N . SER A 1 243 ? 4.419 -2.112 -19.702 1.00 92.19 243 SER A N 1
ATOM 1855 C CA . SER A 1 243 ? 2.997 -2.342 -19.450 1.00 92.19 243 SER A CA 1
ATOM 1856 C C . SER A 1 243 ? 2.763 -3.758 -18.930 1.00 92.19 243 SER A C 1
ATOM 1858 O O . SER A 1 243 ? 3.572 -4.662 -19.132 1.00 92.19 243 SER A O 1
ATOM 1860 N N . VAL A 1 244 ? 1.644 -3.944 -18.231 1.00 91.25 244 VAL A N 1
ATOM 1861 C CA . VAL A 1 244 ? 1.135 -5.264 -17.842 1.00 91.25 244 VAL A CA 1
ATOM 1862 C C . VAL A 1 244 ? -0.263 -5.392 -18.442 1.00 91.25 244 VAL A C 1
ATOM 1864 O O . VAL A 1 244 ? -1.106 -4.548 -18.134 1.00 91.25 244 VAL A O 1
ATOM 1867 N N . PRO A 1 245 ? -0.536 -6.407 -19.283 1.00 90.31 245 PRO A N 1
ATOM 1868 C CA . PRO A 1 245 ? -1.866 -6.605 -19.849 1.00 90.31 245 PRO A CA 1
ATOM 1869 C C . PRO A 1 245 ? -2.927 -6.809 -18.760 1.00 90.31 245 PRO A C 1
ATOM 1871 O O . PRO A 1 245 ? -2.710 -7.562 -17.808 1.00 90.31 245 PRO A O 1
ATOM 1874 N N . GLU A 1 246 ? -4.105 -6.201 -18.922 1.00 90.25 246 GLU A N 1
ATOM 1875 C CA . GLU A 1 246 ? -5.207 -6.344 -17.957 1.00 90.25 246 GLU A CA 1
ATOM 1876 C C . GLU A 1 246 ? -5.645 -7.803 -17.772 1.00 90.25 246 GLU A C 1
ATOM 1878 O O . GLU A 1 246 ? -6.006 -8.220 -16.671 1.00 90.25 246 GLU A O 1
ATOM 1883 N N . GLU A 1 247 ? -5.603 -8.598 -18.844 1.00 91.38 247 GLU A N 1
ATOM 1884 C CA . GLU A 1 247 ? -5.927 -10.025 -18.797 1.00 91.38 247 GLU A CA 1
ATOM 1885 C C . GLU A 1 247 ? -4.938 -10.807 -17.927 1.00 91.38 247 GLU A C 1
ATOM 1887 O O . GLU A 1 247 ? -5.368 -11.642 -17.129 1.00 91.38 247 GLU A O 1
ATOM 1892 N N . GLN A 1 248 ? -3.640 -10.488 -18.011 1.00 94.38 248 GLN A N 1
ATOM 1893 C CA . GLN A 1 248 ? -2.609 -11.077 -17.153 1.00 94.38 248 GLN A CA 1
ATOM 1894 C C . GLN A 1 248 ? -2.845 -10.700 -15.685 1.00 94.38 248 GLN A C 1
ATOM 1896 O O . GLN A 1 248 ? -2.854 -11.581 -14.824 1.00 94.38 248 GLN A O 1
ATOM 1901 N N . ASP A 1 249 ? -3.073 -9.417 -15.383 1.00 93.00 249 ASP A N 1
ATOM 1902 C CA . ASP A 1 249 ? -3.340 -8.968 -14.009 1.00 93.00 249 ASP A CA 1
ATOM 1903 C C . ASP A 1 249 ? -4.581 -9.661 -13.420 1.00 93.00 249 ASP A C 1
ATOM 1905 O O . ASP A 1 249 ? -4.523 -10.217 -12.318 1.00 93.00 249 ASP A O 1
ATOM 1909 N N . ARG A 1 250 ? -5.680 -9.712 -14.185 1.00 94.06 250 ARG A N 1
ATOM 1910 C CA . ARG A 1 250 ? -6.921 -10.400 -13.799 1.00 94.06 250 ARG A CA 1
ATOM 1911 C C . ARG A 1 250 ? -6.681 -11.882 -13.525 1.00 94.06 250 ARG A C 1
ATOM 1913 O O . ARG A 1 250 ? -7.177 -12.402 -12.527 1.00 94.06 250 ARG A O 1
ATOM 1920 N N . LEU A 1 251 ? -5.913 -12.550 -14.382 1.00 96.25 251 LEU A N 1
ATOM 1921 C CA . LEU A 1 251 ? -5.612 -13.972 -14.258 1.00 96.25 251 LEU A CA 1
ATOM 1922 C C . LEU A 1 251 ? -4.768 -14.279 -13.017 1.00 96.25 251 LEU A C 1
ATOM 1924 O O . LEU A 1 251 ? -5.110 -15.177 -12.250 1.00 96.25 251 LEU A O 1
ATOM 1928 N N . LEU A 1 252 ? -3.704 -13.511 -12.769 1.00 96.56 252 LEU A N 1
ATOM 1929 C CA . LEU A 1 252 ? -2.863 -13.697 -11.584 1.00 96.56 252 LEU A CA 1
ATOM 1930 C C . LEU A 1 252 ? -3.631 -13.395 -10.286 1.00 96.56 252 LEU A C 1
ATOM 1932 O O . LEU A 1 252 ? -3.441 -14.088 -9.286 1.00 96.56 252 LEU A O 1
ATOM 1936 N N . ARG A 1 253 ? -4.536 -12.403 -10.285 1.00 94.38 253 ARG A N 1
ATOM 1937 C CA . ARG A 1 253 ? -5.440 -12.143 -9.147 1.00 94.38 253 ARG A CA 1
ATOM 1938 C C . ARG A 1 253 ? -6.429 -13.275 -8.915 1.00 94.38 253 ARG A C 1
ATOM 1940 O O . ARG A 1 253 ? -6.690 -13.610 -7.765 1.00 94.38 253 ARG A O 1
ATOM 1947 N N . GLU A 1 254 ? -6.963 -13.864 -9.978 1.00 96.69 254 GLU A N 1
ATOM 1948 C CA . GLU A 1 254 ? -7.866 -15.010 -9.878 1.00 96.69 254 GLU A CA 1
ATOM 1949 C C . GLU A 1 254 ? -7.164 -16.226 -9.256 1.00 96.69 254 GLU A C 1
ATOM 1951 O O . GLU A 1 254 ? -7.738 -16.878 -8.384 1.00 96.69 254 GLU A O 1
ATOM 1956 N N . VAL A 1 255 ? -5.900 -16.483 -9.616 1.00 97.69 255 VAL A N 1
ATOM 1957 C CA . VAL A 1 255 ? -5.090 -17.525 -8.959 1.00 97.69 255 VAL A CA 1
ATOM 1958 C C . VAL A 1 255 ? -4.967 -17.251 -7.459 1.00 97.69 255 VAL A C 1
ATOM 1960 O O . VAL A 1 255 ? -5.261 -18.133 -6.653 1.00 97.69 255 VAL A O 1
ATOM 1963 N N . LEU A 1 256 ? -4.596 -16.026 -7.069 1.00 95.56 256 LEU A N 1
ATOM 1964 C CA . LEU A 1 256 ? -4.469 -15.650 -5.656 1.00 95.56 256 LEU A CA 1
ATOM 1965 C C . LEU A 1 256 ? -5.797 -15.775 -4.903 1.00 95.56 256 LEU A C 1
ATOM 1967 O O . LEU A 1 256 ? -5.821 -16.339 -3.814 1.00 95.56 256 LEU A O 1
ATOM 1971 N N . ARG A 1 257 ? -6.915 -15.348 -5.502 1.00 95.31 257 ARG A N 1
ATOM 1972 C CA . ARG A 1 257 ? -8.255 -15.488 -4.914 1.00 95.31 257 ARG A CA 1
ATOM 1973 C C . ARG A 1 257 ? -8.593 -16.953 -4.625 1.00 95.31 257 ARG A C 1
ATOM 1975 O O . ARG A 1 257 ? -9.081 -17.263 -3.541 1.00 95.31 257 ARG A O 1
ATOM 1982 N N . ARG A 1 258 ? -8.314 -17.869 -5.559 1.00 97.06 258 ARG A N 1
ATOM 1983 C CA . ARG A 1 258 ? -8.554 -19.309 -5.349 1.00 97.06 258 ARG A CA 1
ATOM 1984 C C . ARG A 1 258 ? -7.678 -19.895 -4.245 1.00 97.06 258 ARG A C 1
ATOM 1986 O O . ARG A 1 258 ? -8.152 -20.736 -3.478 1.00 97.06 258 ARG A O 1
ATOM 1993 N N . VAL A 1 259 ? -6.427 -19.440 -4.139 1.00 96.56 259 VAL A N 1
ATOM 1994 C CA . VAL A 1 259 ? -5.548 -19.795 -3.016 1.00 96.56 259 VAL A CA 1
ATOM 1995 C C . VAL A 1 259 ? -6.151 -19.291 -1.704 1.00 96.56 259 VAL A C 1
ATOM 1997 O O . VAL A 1 259 ? -6.348 -20.089 -0.793 1.00 96.56 259 VAL A O 1
ATOM 2000 N N . GLU A 1 260 ? -6.534 -18.014 -1.619 1.00 92.69 260 GLU A N 1
ATOM 2001 C CA . GLU A 1 260 ? -7.127 -17.415 -0.415 1.00 92.69 260 GLU A CA 1
ATOM 2002 C C . GLU A 1 260 ? -8.403 -18.133 0.041 1.00 92.69 260 GLU A C 1
ATOM 2004 O O . GLU A 1 260 ? -8.588 -18.367 1.239 1.00 92.69 260 GLU A O 1
ATOM 2009 N N . GLU A 1 261 ? -9.283 -18.501 -0.893 1.00 92.38 261 GLU A N 1
ATOM 2010 C CA . GLU A 1 261 ? -10.525 -19.227 -0.610 1.00 92.38 261 GLU A CA 1
ATOM 2011 C C . GLU A 1 261 ? -10.259 -20.621 -0.046 1.00 92.38 261 GLU A C 1
ATOM 2013 O O . GLU A 1 261 ? -10.854 -21.007 0.968 1.00 92.38 261 GLU A O 1
ATOM 2018 N N . SER A 1 262 ? -9.319 -21.340 -0.655 1.00 92.75 262 SER A N 1
ATOM 2019 C CA . SER A 1 262 ? -8.899 -22.671 -0.215 1.00 92.75 262 SER A CA 1
ATOM 2020 C C . SER A 1 262 ? -8.216 -22.604 1.154 1.00 92.75 262 SER A C 1
ATOM 2022 O O . SER A 1 262 ? -8.565 -23.349 2.072 1.00 92.75 262 SER A O 1
ATOM 2024 N N . SER A 1 263 ? -7.332 -21.625 1.369 1.00 88.31 263 SER A N 1
ATOM 2025 C CA . SER A 1 263 ? -6.695 -21.375 2.664 1.00 88.31 263 SER A CA 1
ATOM 2026 C C . SER A 1 263 ? -7.707 -20.944 3.729 1.00 88.31 263 SER A C 1
ATOM 2028 O O . SER A 1 263 ? -7.588 -21.333 4.892 1.00 88.31 263 SER A O 1
ATOM 2030 N N . ALA A 1 264 ? -8.744 -20.182 3.369 1.00 83.06 264 ALA A N 1
ATOM 2031 C CA . ALA A 1 264 ? -9.832 -19.822 4.278 1.00 83.06 264 ALA A CA 1
ATOM 2032 C C . ALA A 1 264 ? -10.694 -21.028 4.667 1.00 83.06 264 ALA A C 1
ATOM 2034 O O . ALA A 1 264 ? -11.124 -21.113 5.820 1.00 83.06 264 ALA A O 1
ATOM 2035 N N . ALA A 1 265 ? -10.944 -21.951 3.735 1.00 85.88 265 ALA A N 1
ATOM 2036 C CA . ALA A 1 265 ? -11.601 -23.218 4.031 1.00 85.88 265 ALA A CA 1
ATOM 2037 C C . ALA A 1 265 ? -10.746 -24.063 4.981 1.00 85.88 265 ALA A C 1
ATOM 2039 O O . ALA A 1 265 ? -11.242 -24.480 6.026 1.00 85.88 265 ALA A O 1
ATOM 2040 N N . ARG A 1 266 ? -9.446 -24.196 4.701 1.00 84.19 266 ARG A N 1
ATOM 2041 C CA . ARG A 1 266 ? -8.499 -24.925 5.554 1.00 84.19 266 ARG A CA 1
ATOM 2042 C C . ARG A 1 266 ? -8.361 -24.339 6.961 1.00 84.19 266 ARG A C 1
ATOM 2044 O O . ARG A 1 266 ? -8.215 -25.071 7.930 1.00 84.19 266 ARG A O 1
ATOM 2051 N N . ARG A 1 267 ? -8.453 -23.014 7.123 1.00 78.00 267 ARG A N 1
ATOM 2052 C CA . ARG A 1 267 ? -8.490 -22.388 8.462 1.00 78.00 267 ARG A CA 1
ATOM 2053 C C . ARG A 1 267 ? -9.710 -22.813 9.288 1.00 78.00 267 ARG A C 1
ATOM 2055 O O . ARG A 1 267 ? -9.644 -22.764 10.512 1.00 78.00 267 ARG A O 1
ATOM 2062 N N . ARG A 1 268 ? -10.819 -23.188 8.641 1.00 77.56 268 ARG A N 1
ATOM 2063 C CA . ARG A 1 268 ? -12.020 -23.720 9.308 1.00 77.56 268 ARG A CA 1
ATOM 2064 C C . ARG A 1 268 ? -11.940 -25.231 9.518 1.00 77.56 268 ARG A C 1
ATOM 2066 O O . ARG A 1 268 ? -12.443 -25.709 10.527 1.00 77.56 268 ARG A O 1
ATOM 2073 N N . ASP A 1 269 ? -11.307 -25.943 8.590 1.00 81.69 269 ASP A N 1
ATOM 2074 C CA . ASP A 1 269 ? -11.062 -27.383 8.657 1.00 81.69 269 ASP A CA 1
ATOM 2075 C C . ASP A 1 269 ? -9.586 -27.700 8.340 1.00 81.69 269 ASP A C 1
ATOM 2077 O O . ASP A 1 269 ? -9.209 -27.812 7.168 1.00 81.69 269 ASP A O 1
ATOM 2081 N N . PRO A 1 270 ? -8.732 -27.842 9.373 1.00 82.19 270 PRO A N 1
ATOM 2082 C CA . PRO A 1 270 ? -7.306 -28.110 9.195 1.00 82.19 270 PRO A CA 1
ATOM 2083 C C . PRO A 1 270 ? -6.969 -29.430 8.484 1.00 82.19 270 PRO A C 1
ATOM 2085 O O . PRO A 1 270 ? -5.813 -29.601 8.096 1.00 82.19 270 PRO A O 1
ATOM 2088 N N . ALA A 1 271 ? -7.929 -30.351 8.315 1.00 88.25 271 ALA A N 1
ATOM 2089 C CA . ALA A 1 271 ? -7.722 -31.606 7.590 1.00 88.25 271 ALA A CA 1
ATOM 2090 C C . ALA A 1 271 ? -7.656 -31.416 6.064 1.00 88.25 271 ALA A C 1
ATOM 2092 O O . ALA A 1 271 ? -7.196 -32.313 5.354 1.00 88.25 271 ALA A O 1
ATOM 2093 N N . LEU A 1 272 ? -8.101 -30.262 5.553 1.00 91.06 272 LEU A N 1
ATOM 2094 C CA . LEU A 1 272 ? -8.034 -29.948 4.129 1.00 91.06 272 LEU A CA 1
ATOM 2095 C C . LEU A 1 272 ? -6.577 -29.768 3.648 1.00 91.06 272 LEU A C 1
ATOM 2097 O O . LEU A 1 272 ? -5.734 -29.242 4.391 1.00 91.06 272 LEU A O 1
ATOM 2101 N N . PRO A 1 273 ? -6.275 -30.172 2.397 1.00 92.50 273 PRO A N 1
ATOM 2102 C CA . PRO A 1 273 ? -4.952 -30.012 1.798 1.00 92.50 273 PRO A CA 1
ATOM 2103 C C . PRO A 1 273 ? -4.543 -28.538 1.673 1.00 92.50 273 PRO A C 1
ATOM 2105 O O . PRO A 1 273 ? -5.375 -27.629 1.650 1.00 92.50 273 PRO A O 1
ATOM 2108 N N . VAL A 1 274 ? -3.235 -28.298 1.597 1.00 91.88 274 VAL A N 1
ATOM 2109 C CA . VAL A 1 274 ? -2.671 -26.959 1.401 1.00 91.88 274 VAL A CA 1
ATOM 2110 C C . VAL A 1 274 ? -2.791 -26.577 -0.080 1.00 91.88 274 VAL A C 1
ATOM 2112 O O . VAL A 1 274 ? -2.325 -27.342 -0.928 1.00 91.88 274 VAL A O 1
ATOM 2115 N N . PRO A 1 275 ? -3.381 -25.417 -0.425 1.00 96.69 275 PRO A N 1
ATOM 2116 C CA . PRO A 1 275 ? -3.445 -24.979 -1.814 1.00 96.69 275 PRO A CA 1
ATOM 2117 C C . PRO A 1 275 ? -2.047 -24.664 -2.352 1.00 96.69 275 PRO A C 1
ATOM 2119 O O . PRO A 1 275 ? -1.269 -23.959 -1.709 1.00 96.69 275 PRO A O 1
ATOM 2122 N N . ALA A 1 276 ? -1.739 -25.167 -3.544 1.00 97.38 276 ALA A N 1
ATOM 2123 C CA . ALA A 1 276 ? -0.429 -25.084 -4.170 1.00 97.38 276 ALA A CA 1
ATOM 2124 C C . ALA A 1 276 ? -0.492 -24.478 -5.578 1.00 97.38 276 ALA A C 1
ATOM 2126 O O . ALA A 1 276 ? -1.368 -24.805 -6.382 1.00 97.38 276 ALA A O 1
ATOM 2127 N N . VAL A 1 277 ? 0.489 -23.633 -5.893 1.00 98.50 277 VAL A N 1
ATOM 2128 C CA . VAL A 1 277 ? 0.737 -23.089 -7.231 1.00 98.50 277 VAL A CA 1
ATOM 2129 C C . VAL A 1 277 ? 2.023 -23.698 -7.779 1.00 98.50 277 VAL A C 1
ATOM 2131 O O . VAL A 1 277 ? 3.089 -23.587 -7.174 1.00 98.50 277 VAL A O 1
ATOM 2134 N N . VAL A 1 278 ? 1.929 -24.354 -8.932 1.00 98.38 278 VAL A N 1
ATOM 2135 C CA . VAL A 1 278 ? 3.056 -25.036 -9.576 1.00 98.38 278 VAL A CA 1
ATOM 2136 C C . VAL A 1 278 ? 3.607 -24.167 -10.700 1.00 98.38 278 VAL A C 1
ATOM 2138 O O . VAL A 1 278 ? 2.849 -23.668 -11.526 1.00 98.38 278 VAL A O 1
ATOM 2141 N N . ILE A 1 279 ? 4.926 -23.987 -10.746 1.00 98.62 279 ILE A N 1
ATOM 2142 C CA . ILE A 1 279 ? 5.597 -23.127 -11.728 1.00 98.62 279 ILE A CA 1
ATOM 2143 C C . ILE A 1 279 ? 6.742 -23.909 -12.386 1.00 98.62 279 ILE A C 1
ATOM 2145 O O . ILE A 1 279 ? 7.656 -24.370 -11.695 1.00 98.62 279 ILE A O 1
ATOM 2149 N N . ASP A 1 280 ? 6.718 -24.067 -13.713 1.00 97.69 280 ASP A N 1
ATOM 2150 C CA . ASP A 1 280 ? 7.902 -24.511 -14.460 1.00 97.69 280 ASP A CA 1
ATOM 2151 C C . ASP A 1 280 ? 9.006 -23.440 -14.416 1.00 97.69 280 ASP A C 1
ATOM 2153 O O . ASP A 1 280 ? 8.751 -22.264 -14.155 1.00 97.69 280 ASP A O 1
ATOM 2157 N N . LEU A 1 281 ? 10.259 -23.824 -14.656 1.00 95.75 281 LEU A N 1
ATOM 2158 C CA . LEU A 1 281 ? 11.377 -22.891 -14.649 1.00 95.75 281 LEU A CA 1
ATOM 2159 C C . LEU A 1 281 ? 11.781 -22.398 -16.038 1.00 95.75 281 LEU A C 1
ATOM 2161 O O . LEU A 1 281 ? 11.910 -21.196 -16.214 1.00 95.75 281 LEU A O 1
ATOM 2165 N N . ASP A 1 282 ? 12.055 -23.259 -17.010 1.00 93.50 282 ASP A N 1
ATOM 2166 C CA . ASP A 1 282 ? 12.716 -22.800 -18.238 1.00 93.50 282 ASP A CA 1
ATOM 2167 C C . ASP A 1 282 ? 11.727 -22.059 -19.141 1.00 93.50 282 ASP A C 1
ATOM 2169 O O . ASP A 1 282 ? 10.737 -22.640 -19.535 1.00 93.50 282 ASP A O 1
ATOM 2173 N N . LEU A 1 283 ? 11.989 -20.783 -19.467 1.00 94.50 283 LEU A N 1
ATOM 2174 C CA . LEU A 1 283 ? 11.050 -19.904 -20.201 1.00 94.50 283 LEU A CA 1
ATOM 2175 C C . LEU A 1 283 ? 9.727 -19.629 -19.461 1.00 94.50 283 LEU A C 1
ATOM 2177 O O . LEU A 1 283 ? 8.833 -18.996 -20.014 1.00 94.50 283 LEU A O 1
ATOM 2181 N N . CYS A 1 284 ? 9.646 -20.025 -18.192 1.00 96.31 284 CYS A N 1
ATOM 2182 C CA . CYS A 1 284 ? 8.521 -19.771 -17.307 1.00 96.31 284 CYS A CA 1
ATOM 2183 C C . CYS A 1 284 ? 8.999 -18.964 -16.088 1.00 96.31 284 CYS A C 1
ATOM 2185 O O . CYS A 1 284 ? 9.067 -17.739 -16.153 1.00 96.31 284 CYS A O 1
ATOM 2187 N N . GLY A 1 285 ? 9.410 -19.609 -14.990 1.00 96.31 285 GLY A N 1
ATOM 2188 C CA . GLY A 1 285 ? 9.943 -18.921 -13.805 1.00 96.31 285 GLY A CA 1
ATOM 2189 C C . GLY A 1 285 ? 11.351 -18.322 -13.983 1.00 96.31 285 GLY A C 1
ATOM 2190 O O . GLY A 1 285 ? 11.743 -17.400 -13.266 1.00 96.31 285 GLY A O 1
ATOM 2191 N N . LEU A 1 286 ? 12.130 -18.820 -14.940 1.00 96.56 286 LEU A N 1
ATOM 2192 C CA . LEU A 1 286 ? 13.481 -18.380 -15.278 1.00 96.56 286 LEU A CA 1
ATOM 2193 C C . LEU A 1 286 ? 13.557 -17.992 -16.754 1.00 96.56 286 LEU A C 1
ATOM 2195 O O . LEU A 1 286 ? 13.119 -18.725 -17.638 1.00 96.56 286 LEU A O 1
ATOM 2199 N N . VAL A 1 287 ? 14.204 -16.863 -17.025 1.00 95.56 287 VAL A N 1
ATOM 2200 C CA . VAL A 1 287 ? 14.420 -16.330 -18.369 1.00 95.56 287 VAL A CA 1
ATOM 2201 C C . VAL A 1 287 ? 15.865 -16.621 -18.804 1.00 95.56 287 VAL A C 1
ATOM 2203 O O . VAL A 1 287 ? 16.809 -15.990 -18.314 1.00 95.56 287 VAL A O 1
ATOM 2206 N N . PRO A 1 288 ? 16.082 -17.553 -19.749 1.00 95.50 288 PRO A N 1
ATOM 2207 C CA . PRO A 1 288 ? 17.405 -18.029 -20.143 1.00 95.50 288 PRO A CA 1
ATOM 2208 C C . PRO A 1 288 ? 18.081 -17.166 -21.221 1.00 95.50 288 PRO A C 1
ATOM 2210 O O . PRO A 1 288 ? 18.708 -17.681 -22.153 1.00 95.50 288 PRO A O 1
ATOM 2213 N N . LYS A 1 289 ? 17.968 -15.835 -21.139 1.00 94.56 289 LYS A N 1
ATOM 2214 C CA . LYS A 1 289 ? 18.413 -14.926 -22.216 1.00 94.56 289 LYS A CA 1
ATOM 2215 C C . LYS A 1 289 ? 19.901 -15.068 -22.529 1.00 94.56 289 LYS A C 1
ATOM 2217 O O . LYS A 1 289 ? 20.270 -15.258 -23.683 1.00 94.56 289 LYS A O 1
ATOM 2222 N N . ALA A 1 290 ? 20.761 -15.043 -21.512 1.00 93.44 290 ALA A N 1
ATOM 2223 C CA . ALA A 1 290 ? 22.211 -15.096 -21.704 1.00 93.44 290 ALA A CA 1
ATOM 2224 C C . ALA A 1 290 ? 22.676 -16.387 -22.402 1.00 93.44 290 ALA A C 1
ATOM 2226 O O . ALA A 1 290 ? 23.474 -16.327 -23.341 1.00 93.44 290 ALA A O 1
ATOM 2227 N N . ARG A 1 291 ? 22.149 -17.547 -21.991 1.00 93.75 291 ARG A N 1
ATOM 2228 C CA . ARG A 1 291 ? 22.502 -18.834 -22.608 1.00 93.75 291 ARG A CA 1
ATOM 2229 C C . ARG A 1 291 ? 21.909 -19.005 -24.008 1.00 93.75 291 ARG A C 1
ATOM 2231 O O . ARG A 1 291 ? 22.574 -19.570 -24.867 1.00 93.75 291 ARG A O 1
ATOM 2238 N N . THR A 1 292 ? 20.736 -18.432 -24.272 1.00 95.50 292 THR A N 1
ATOM 2239 C CA . THR A 1 292 ? 20.122 -18.410 -25.612 1.00 95.50 292 THR A CA 1
ATOM 2240 C C . THR A 1 292 ? 20.957 -17.601 -26.597 1.00 95.50 292 THR A C 1
ATOM 2242 O O . THR A 1 292 ? 21.309 -18.097 -27.665 1.00 95.50 292 THR A O 1
ATOM 2245 N N . LEU A 1 293 ? 21.354 -16.382 -26.208 1.00 95.56 293 LEU A N 1
ATOM 2246 C CA . LEU A 1 293 ? 22.240 -15.538 -27.017 1.00 95.56 293 LEU A CA 1
ATOM 2247 C C . LEU A 1 293 ? 23.583 -16.228 -27.271 1.00 95.56 293 LEU A C 1
ATOM 2249 O O . LEU A 1 293 ? 24.142 -16.117 -28.359 1.00 95.56 293 LEU A O 1
ATOM 2253 N N . HIS A 1 294 ? 24.114 -16.936 -26.272 1.00 94.94 294 HIS A N 1
ATOM 2254 C CA . HIS A 1 294 ? 25.338 -17.706 -26.442 1.00 94.94 294 HIS A CA 1
ATOM 2255 C C . HIS A 1 294 ? 25.162 -18.844 -27.453 1.00 94.94 294 HIS A C 1
ATOM 2257 O O . HIS A 1 294 ? 25.949 -18.930 -28.390 1.00 94.94 294 HIS A O 1
ATOM 2263 N N . ALA A 1 295 ? 24.139 -19.683 -27.278 1.00 95.69 295 ALA A N 1
ATOM 2264 C CA . ALA A 1 295 ? 23.879 -20.824 -28.147 1.00 95.69 295 ALA A CA 1
ATOM 2265 C C . ALA A 1 295 ? 23.680 -20.389 -29.602 1.00 95.69 295 ALA A C 1
ATOM 2267 O O . ALA A 1 295 ? 24.328 -20.937 -30.486 1.00 95.69 295 ALA A O 1
ATOM 2268 N N . ALA A 1 296 ? 22.889 -19.339 -29.846 1.00 95.44 296 ALA A N 1
ATOM 2269 C CA . ALA A 1 296 ? 22.724 -18.773 -31.184 1.00 95.44 296 ALA A CA 1
ATOM 2270 C C . ALA A 1 296 ? 24.071 -18.342 -31.797 1.00 95.44 296 ALA A C 1
ATOM 2272 O O . ALA A 1 296 ? 24.398 -18.742 -32.913 1.00 95.44 296 ALA A O 1
ATOM 2273 N N . ARG A 1 297 ? 24.913 -17.622 -31.039 1.00 96.25 297 ARG A N 1
ATOM 2274 C CA . ARG A 1 297 ? 26.244 -17.191 -31.510 1.00 96.25 297 ARG A CA 1
ATOM 2275 C C . ARG A 1 297 ? 27.169 -18.359 -31.839 1.00 96.25 297 ARG A C 1
ATOM 2277 O O . ARG A 1 297 ? 27.954 -18.248 -32.775 1.00 96.25 297 ARG A O 1
ATOM 2284 N N . THR A 1 298 ? 27.084 -19.469 -31.106 1.00 94.62 298 THR A N 1
ATOM 2285 C CA . THR A 1 298 ? 27.861 -20.685 -31.399 1.00 94.62 298 THR A CA 1
ATOM 2286 C C . THR A 1 298 ? 27.497 -21.286 -32.756 1.00 94.62 298 THR A C 1
ATOM 2288 O O . THR A 1 298 ? 28.365 -21.841 -33.423 1.00 94.62 298 THR A O 1
ATOM 2291 N N . LEU A 1 299 ? 26.247 -21.134 -33.194 1.00 94.06 299 LEU A N 1
ATOM 2292 C CA . LEU A 1 299 ? 25.753 -21.698 -34.452 1.00 94.06 299 LEU A CA 1
ATOM 2293 C C . LEU A 1 299 ? 25.948 -20.777 -35.659 1.00 94.06 299 LEU A C 1
ATOM 2295 O O . LEU A 1 299 ? 25.729 -21.203 -36.790 1.00 94.06 299 LEU A O 1
ATOM 2299 N N . ALA A 1 300 ? 26.389 -19.537 -35.451 1.00 95.06 300 ALA A N 1
ATOM 2300 C CA . ALA A 1 300 ? 26.488 -18.533 -36.506 1.00 95.06 300 ALA A CA 1
ATOM 2301 C C . ALA A 1 300 ? 27.593 -18.793 -37.551 1.00 95.06 300 ALA A C 1
ATOM 2303 O O . ALA A 1 300 ? 27.675 -18.068 -38.542 1.00 95.06 300 ALA A O 1
ATOM 2304 N N . GLY A 1 301 ? 28.468 -19.777 -37.321 1.00 93.88 301 GLY A N 1
ATOM 2305 C CA . GLY A 1 301 ? 29.601 -20.087 -38.194 1.00 93.88 301 GLY A CA 1
ATOM 2306 C C . GLY A 1 301 ? 29.213 -20.686 -39.560 1.00 93.88 301 GLY A C 1
ATOM 2307 O O . GLY A 1 301 ? 28.059 -21.071 -39.760 1.00 93.88 301 GLY A O 1
ATOM 2308 N N . PRO A 1 302 ? 30.174 -20.769 -40.504 1.00 94.06 302 PRO A N 1
ATOM 2309 C CA . PRO A 1 302 ? 29.980 -21.392 -41.814 1.00 94.06 302 PRO A CA 1
ATOM 2310 C C . PRO A 1 302 ? 29.449 -22.827 -41.739 1.00 94.06 302 PRO A C 1
ATOM 2312 O O . PRO A 1 302 ? 29.962 -23.629 -40.960 1.00 94.06 302 PRO A O 1
ATOM 2315 N N . ARG A 1 303 ? 28.470 -23.150 -42.589 1.00 94.88 303 ARG A N 1
ATOM 2316 C CA . ARG A 1 303 ? 27.885 -24.494 -42.739 1.00 94.88 303 ARG A CA 1
ATOM 2317 C C . ARG A 1 303 ? 27.361 -24.719 -44.159 1.00 94.88 303 ARG A C 1
ATOM 2319 O O . ARG A 1 303 ? 27.330 -23.782 -44.962 1.00 94.88 303 ARG A O 1
ATOM 2326 N N . GLU A 1 304 ? 26.969 -25.950 -44.471 1.00 92.62 304 GLU A N 1
ATOM 2327 C CA . GLU A 1 304 ? 26.257 -26.264 -45.716 1.00 92.62 304 GLU A CA 1
ATOM 2328 C C . GLU A 1 304 ? 24.986 -25.399 -45.826 1.00 92.62 304 GLU A C 1
ATOM 2330 O O . GLU A 1 304 ? 24.338 -25.121 -44.820 1.00 92.62 304 GLU A O 1
ATOM 2335 N N . GLY A 1 305 ? 24.730 -24.834 -47.010 1.00 92.00 305 GLY A N 1
ATOM 2336 C CA . GLY A 1 305 ? 23.680 -23.827 -47.233 1.00 92.00 305 GLY A CA 1
ATOM 2337 C C . GLY A 1 305 ? 23.985 -22.398 -46.742 1.00 92.00 305 GLY A C 1
ATOM 2338 O O . GLY A 1 305 ? 23.321 -21.450 -47.159 1.00 92.00 305 GLY A O 1
ATOM 2339 N N . ALA A 1 306 ? 25.021 -22.192 -45.917 1.00 93.75 306 ALA A N 1
ATOM 2340 C CA . ALA A 1 306 ? 25.452 -20.873 -45.433 1.00 93.75 306 ALA A CA 1
ATOM 2341 C C . ALA A 1 306 ? 26.992 -20.779 -45.286 1.00 93.75 306 ALA A C 1
ATOM 2343 O O . ALA A 1 306 ? 27.522 -20.681 -44.173 1.00 93.75 306 ALA A O 1
ATOM 2344 N N . PRO A 1 307 ? 27.764 -20.761 -46.394 1.00 92.25 307 PRO A N 1
ATOM 2345 C CA . PRO A 1 307 ? 29.232 -20.847 -46.357 1.00 92.25 307 PRO A CA 1
ATOM 2346 C C . PRO A 1 307 ? 29.924 -19.611 -45.756 1.00 92.25 307 PRO A C 1
ATOM 2348 O O . PRO A 1 307 ? 31.100 -19.665 -45.408 1.00 92.25 307 PRO A O 1
ATOM 2351 N N . ARG A 1 308 ? 29.214 -18.483 -45.627 1.00 93.62 308 ARG A N 1
ATOM 2352 C CA . ARG A 1 308 ? 29.698 -17.273 -44.934 1.00 93.62 308 ARG A CA 1
ATOM 2353 C C . ARG A 1 308 ? 29.210 -17.179 -43.481 1.00 93.62 308 ARG A C 1
ATOM 2355 O O . ARG A 1 308 ? 29.483 -16.178 -42.823 1.00 93.62 308 ARG A O 1
ATOM 2362 N N . GLY A 1 309 ? 28.521 -18.207 -42.988 1.00 94.94 309 GLY A N 1
ATOM 2363 C CA . GLY A 1 309 ? 27.812 -18.189 -41.713 1.00 94.94 309 GLY A CA 1
ATOM 2364 C C . GLY A 1 309 ? 26.463 -17.476 -41.792 1.00 94.94 309 GLY A C 1
ATOM 2365 O O . GLY A 1 309 ? 26.027 -17.065 -42.867 1.00 94.94 309 GLY A O 1
ATOM 2366 N N . ILE A 1 310 ? 25.819 -17.339 -40.633 1.00 95.75 310 ILE A N 1
ATOM 2367 C CA . ILE A 1 310 ? 24.475 -16.770 -40.461 1.00 95.75 310 ILE A CA 1
ATOM 2368 C C . ILE A 1 310 ? 24.602 -15.520 -39.567 1.00 95.75 310 ILE A C 1
ATOM 2370 O O . ILE A 1 310 ? 24.600 -15.641 -38.336 1.00 95.75 310 ILE A O 1
ATOM 2374 N N . PRO A 1 311 ? 24.771 -14.308 -40.139 1.00 94.19 311 PRO A N 1
ATOM 2375 C CA . PRO A 1 311 ? 25.008 -13.072 -39.387 1.00 94.19 311 PRO A CA 1
ATOM 2376 C C . PRO A 1 311 ? 23.932 -12.749 -38.346 1.00 94.19 311 PRO A C 1
ATOM 2378 O O . PRO A 1 311 ? 24.234 -12.173 -37.302 1.00 94.19 311 PRO A O 1
ATOM 2381 N N . GLU A 1 312 ? 22.691 -13.146 -38.603 1.00 94.00 312 GLU A N 1
ATOM 2382 C CA . GLU A 1 312 ? 21.559 -12.973 -37.698 1.00 94.00 312 GLU A CA 1
ATOM 2383 C C . GLU A 1 312 ? 21.762 -13.741 -36.386 1.00 94.00 312 GLU A C 1
ATOM 2385 O O . GLU A 1 312 ? 21.493 -13.219 -35.307 1.00 94.00 312 GLU A O 1
ATOM 2390 N N . LEU A 1 313 ? 22.324 -14.952 -36.458 1.00 94.25 313 LEU A N 1
ATOM 2391 C CA . LEU A 1 313 ? 22.681 -15.739 -35.277 1.00 94.25 313 LEU A CA 1
ATOM 2392 C C . LEU A 1 313 ? 23.966 -15.229 -34.606 1.00 94.25 313 LEU A C 1
ATOM 2394 O O . LEU A 1 313 ? 24.166 -15.465 -33.416 1.00 94.25 313 LEU A O 1
ATOM 2398 N N . ALA A 1 314 ? 24.824 -14.492 -35.325 1.00 94.12 314 ALA A N 1
ATOM 2399 C CA . ALA A 1 314 ? 25.993 -13.821 -34.742 1.00 94.12 314 ALA A CA 1
ATOM 2400 C C . ALA A 1 314 ? 25.602 -12.585 -33.911 1.00 94.12 314 ALA A C 1
ATOM 2402 O O . ALA A 1 314 ? 26.306 -12.223 -32.962 1.00 94.12 314 ALA A O 1
ATOM 2403 N N . ARG A 1 315 ? 24.469 -11.953 -34.242 1.00 92.38 315 ARG A N 1
ATOM 2404 C CA . ARG A 1 315 ? 23.876 -10.811 -33.525 1.00 92.38 315 ARG A CA 1
ATOM 2405 C C . ARG A 1 315 ? 22.435 -11.120 -33.105 1.00 92.38 315 ARG A C 1
ATOM 2407 O O . ARG A 1 315 ? 21.510 -10.428 -33.517 1.00 92.38 315 ARG A O 1
ATOM 2414 N N . PRO A 1 316 ? 22.220 -12.147 -32.267 1.00 89.19 316 PRO A N 1
ATOM 2415 C CA . PRO A 1 316 ? 20.873 -12.611 -31.953 1.00 89.19 316 PRO A CA 1
ATOM 2416 C C . PRO A 1 316 ? 20.058 -11.581 -31.160 1.00 89.19 316 PRO A C 1
ATOM 2418 O O . PRO A 1 316 ? 18.839 -11.656 -31.115 1.00 89.19 316 PRO A O 1
ATOM 2421 N N . ASP A 1 317 ? 20.712 -10.590 -30.557 1.00 84.69 317 ASP A N 1
ATOM 2422 C CA . ASP A 1 317 ? 20.081 -9.447 -29.901 1.00 84.69 317 ASP A CA 1
ATOM 2423 C C . ASP A 1 317 ? 19.345 -8.493 -30.857 1.00 84.69 317 ASP A C 1
ATOM 2425 O O . ASP A 1 317 ? 18.521 -7.713 -30.391 1.00 84.69 317 ASP A O 1
ATOM 2429 N N . THR A 1 318 ? 19.583 -8.578 -32.172 1.00 85.06 318 THR A N 1
ATOM 2430 C CA . THR A 1 318 ? 18.833 -7.813 -33.184 1.00 85.06 318 THR A CA 1
ATOM 2431 C C . THR A 1 318 ? 17.633 -8.579 -33.747 1.00 85.06 318 THR A C 1
ATOM 2433 O O . THR A 1 318 ? 16.967 -8.086 -34.654 1.00 85.06 318 THR A O 1
ATOM 2436 N N . LEU A 1 319 ? 17.390 -9.812 -33.289 1.00 87.56 319 LEU A N 1
ATOM 2437 C CA . LEU A 1 319 ? 16.257 -10.623 -33.731 1.00 87.56 319 LEU A CA 1
ATOM 2438 C C . LEU A 1 319 ? 14.965 -10.157 -33.054 1.00 87.56 319 LEU A C 1
ATOM 2440 O O . LEU A 1 319 ? 14.960 -9.842 -31.867 1.00 87.56 319 LEU A O 1
ATOM 2444 N N . ALA A 1 320 ? 13.857 -10.203 -33.797 1.00 82.19 320 ALA A N 1
ATOM 2445 C CA . ALA A 1 320 ? 12.526 -9.908 -33.262 1.00 82.19 320 ALA A CA 1
ATOM 2446 C C . ALA A 1 320 ? 12.087 -10.910 -32.176 1.00 82.19 320 ALA A C 1
ATOM 2448 O O . ALA A 1 320 ? 11.358 -10.552 -31.256 1.00 82.19 320 ALA A O 1
ATOM 2449 N N . ALA A 1 321 ? 12.547 -12.161 -32.274 1.00 89.56 321 ALA A N 1
ATOM 2450 C CA . ALA A 1 321 ? 12.332 -13.203 -31.280 1.00 89.56 321 ALA A CA 1
ATOM 2451 C C . ALA A 1 321 ? 13.559 -14.117 -31.197 1.00 89.56 321 ALA A C 1
ATOM 2453 O O . ALA A 1 321 ? 14.161 -14.467 -32.216 1.00 89.56 321 ALA A O 1
ATOM 2454 N N . LEU A 1 322 ? 13.927 -14.509 -29.979 1.00 94.44 322 LEU A N 1
ATOM 2455 C CA . LEU A 1 322 ? 15.012 -15.448 -29.720 1.00 94.44 322 LEU A CA 1
ATOM 2456 C C . LEU A 1 322 ? 14.549 -16.906 -29.895 1.00 94.44 322 LEU A C 1
ATOM 2458 O O . LEU A 1 322 ? 13.402 -17.221 -29.565 1.00 94.44 322 LEU A O 1
ATOM 2462 N N . PRO A 1 323 ? 15.432 -17.809 -30.364 1.00 93.81 323 PRO A N 1
ATOM 2463 C CA . PRO A 1 323 ? 15.114 -19.225 -30.510 1.00 93.81 323 PRO A CA 1
ATOM 2464 C C . PRO A 1 323 ? 14.871 -19.910 -29.160 1.00 93.81 323 PRO A C 1
ATOM 2466 O O . PRO A 1 323 ? 15.430 -19.520 -28.131 1.00 93.81 323 PRO A O 1
ATOM 2469 N N . SER A 1 324 ? 14.080 -20.981 -29.193 1.00 91.62 324 SER A N 1
ATOM 2470 C CA . SER A 1 324 ? 13.790 -21.850 -28.050 1.00 91.62 324 SER A CA 1
ATOM 2471 C C . SER A 1 324 ? 14.340 -23.262 -28.272 1.00 91.62 324 SER A C 1
ATOM 2473 O O . SER A 1 324 ? 14.659 -23.662 -29.390 1.00 91.62 324 SER A O 1
ATOM 2475 N N . TYR A 1 325 ? 14.478 -24.022 -27.185 1.00 90.56 325 TYR A N 1
ATOM 2476 C CA . TYR A 1 325 ? 14.967 -25.398 -27.220 1.00 90.56 325 TYR A CA 1
ATOM 2477 C C . TYR A 1 325 ? 13.892 -26.405 -27.656 1.00 90.56 325 TYR A C 1
ATOM 2479 O O . TYR A 1 325 ? 14.249 -27.498 -28.093 1.00 90.56 325 TYR A O 1
ATOM 2487 N N . SER A 1 326 ? 12.600 -26.079 -27.552 1.00 91.06 326 SER A N 1
ATOM 2488 C CA . SER A 1 326 ? 11.526 -26.966 -28.011 1.00 91.06 326 SER A CA 1
ATOM 2489 C C . SER A 1 326 ? 11.347 -26.865 -29.528 1.00 91.06 326 SER A C 1
ATOM 2491 O O . SER A 1 326 ? 11.453 -25.782 -30.102 1.00 91.06 326 SER A O 1
ATOM 2493 N N . LYS A 1 327 ? 11.079 -27.996 -30.193 1.00 92.19 327 LYS A N 1
ATOM 2494 C CA . LYS A 1 327 ? 10.948 -28.038 -31.659 1.00 92.19 327 LYS A CA 1
ATOM 2495 C C . LYS A 1 327 ? 9.821 -27.135 -32.190 1.00 92.19 327 LYS A C 1
ATOM 2497 O O . LYS A 1 327 ? 10.104 -26.346 -33.085 1.00 92.19 327 LYS A O 1
ATOM 2502 N N . PRO A 1 328 ? 8.598 -27.139 -31.622 1.00 91.81 328 PRO A N 1
ATOM 2503 C CA . PRO A 1 328 ? 7.533 -26.265 -32.118 1.00 91.81 328 PRO A CA 1
ATOM 2504 C C . PRO A 1 328 ? 7.883 -24.770 -32.037 1.00 91.81 328 PRO A C 1
ATOM 2506 O O . PRO A 1 328 ? 7.630 -24.018 -32.975 1.00 91.81 328 PRO A O 1
ATOM 2509 N N . ALA A 1 329 ? 8.525 -24.335 -30.948 1.00 92.00 329 ALA A N 1
ATOM 2510 C CA . ALA A 1 329 ? 8.942 -22.944 -30.789 1.00 92.00 329 ALA A CA 1
ATOM 2511 C C . ALA A 1 329 ? 10.174 -22.588 -31.641 1.00 92.00 329 ALA A C 1
ATOM 2513 O O . ALA A 1 329 ? 10.316 -21.444 -32.072 1.00 92.00 329 ALA A O 1
ATOM 2514 N N . TRP A 1 330 ? 11.058 -23.552 -31.918 1.00 94.94 330 TRP A N 1
ATOM 2515 C CA . TRP A 1 330 ? 12.139 -23.391 -32.893 1.00 94.94 330 TRP A CA 1
ATOM 2516 C C . TRP A 1 330 ? 11.591 -23.155 -34.303 1.00 94.94 330 TRP A C 1
ATOM 2518 O O . TRP A 1 330 ? 11.997 -22.205 -34.968 1.00 94.94 330 TRP A O 1
ATOM 2528 N N . ASP A 1 331 ? 10.617 -23.953 -34.731 1.00 93.62 331 ASP A N 1
ATOM 2529 C CA . ASP A 1 331 ? 9.991 -23.799 -36.047 1.00 93.62 331 ASP A CA 1
ATOM 2530 C C . ASP A 1 331 ? 9.285 -22.447 -36.163 1.00 93.62 331 ASP A C 1
ATOM 2532 O O . ASP A 1 331 ? 9.441 -21.730 -37.156 1.00 93.62 331 ASP A O 1
ATOM 2536 N N . ARG A 1 332 ? 8.613 -22.020 -35.087 1.00 91.50 332 ARG A N 1
ATOM 2537 C CA . ARG A 1 332 ? 8.039 -20.675 -34.997 1.00 91.50 332 ARG A CA 1
ATOM 2538 C C . ARG A 1 332 ? 9.101 -19.579 -35.068 1.00 91.50 332 ARG A C 1
ATOM 2540 O O . ARG A 1 332 ? 8.880 -18.558 -35.719 1.00 91.50 332 ARG A O 1
ATOM 2547 N N . PHE A 1 333 ? 10.251 -19.767 -34.424 1.00 94.12 333 PHE A N 1
ATOM 2548 C CA . PHE A 1 333 ? 11.377 -18.840 -34.526 1.00 94.12 333 PHE A CA 1
ATOM 2549 C C . PHE A 1 333 ? 11.841 -18.683 -35.980 1.00 94.12 333 PHE A C 1
ATOM 2551 O O . PHE A 1 333 ? 12.051 -17.552 -36.428 1.00 94.12 333 PHE A O 1
ATOM 2558 N N . LEU A 1 334 ? 11.970 -19.779 -36.731 1.00 93.75 334 LEU A N 1
ATOM 2559 C CA . LEU A 1 334 ? 12.376 -19.732 -38.138 1.00 93.75 334 LEU A CA 1
ATOM 2560 C C . LEU A 1 334 ? 11.380 -18.948 -38.996 1.00 93.75 334 LEU A C 1
ATOM 2562 O O . LEU A 1 334 ? 11.796 -18.145 -39.834 1.00 93.75 334 LEU A O 1
ATOM 2566 N N . GLU A 1 335 ? 10.085 -19.139 -38.743 1.00 90.19 335 GLU A N 1
ATOM 2567 C CA . GLU A 1 335 ? 9.009 -18.421 -39.424 1.00 90.19 335 GLU A CA 1
ATOM 2568 C C . GLU A 1 335 ? 9.032 -16.920 -39.097 1.00 90.19 335 GLU A C 1
ATOM 2570 O O . GLU A 1 335 ? 9.084 -16.087 -39.999 1.00 90.19 335 GLU A O 1
ATOM 2575 N N . VAL A 1 336 ? 9.048 -16.558 -37.809 1.00 89.06 336 VAL A N 1
ATOM 2576 C CA . VAL A 1 336 ? 8.952 -15.158 -37.353 1.00 89.06 336 VAL A CA 1
ATOM 2577 C C . VAL A 1 336 ? 10.215 -14.359 -37.676 1.00 89.06 336 VAL A C 1
ATOM 2579 O O . VAL A 1 336 ? 10.137 -13.175 -37.995 1.00 89.06 336 VAL A O 1
ATOM 2582 N N . SER A 1 337 ? 11.391 -14.984 -37.614 1.00 90.00 337 SER A N 1
ATOM 2583 C CA . SER A 1 337 ? 12.657 -14.323 -37.959 1.00 90.00 337 SER A CA 1
ATOM 2584 C C . SER A 1 337 ? 12.912 -14.242 -39.469 1.00 90.00 337 SER A C 1
ATOM 2586 O O . SER A 1 337 ? 13.814 -13.514 -39.905 1.00 90.00 337 SER A O 1
ATOM 2588 N N . GLY A 1 338 ? 12.185 -15.031 -40.271 1.00 91.31 338 GLY A N 1
ATOM 2589 C CA . GLY A 1 338 ? 12.414 -15.187 -41.707 1.00 91.31 338 GLY A CA 1
ATOM 2590 C C . GLY A 1 338 ? 13.816 -15.703 -42.054 1.00 91.31 338 GLY A C 1
ATOM 2591 O O . GLY A 1 338 ? 14.279 -15.523 -43.182 1.00 91.31 338 GLY A O 1
ATOM 2592 N N . VAL A 1 339 ? 14.547 -16.279 -41.092 1.00 91.69 339 VAL A N 1
ATOM 2593 C CA . VAL A 1 339 ? 15.927 -16.731 -41.315 1.00 91.69 339 VAL A CA 1
ATOM 2594 C C . VAL A 1 339 ? 15.956 -17.948 -42.239 1.00 91.69 339 VAL A C 1
ATOM 2596 O O . VAL A 1 339 ? 16.781 -17.994 -43.144 1.00 91.69 339 VAL A O 1
ATOM 2599 N N . ALA A 1 340 ? 14.993 -18.866 -42.113 1.00 92.25 340 ALA A N 1
ATOM 2600 C CA . ALA A 1 340 ? 14.922 -20.040 -42.980 1.00 92.25 340 ALA A CA 1
ATOM 2601 C C . ALA A 1 340 ? 14.676 -19.676 -44.451 1.00 92.25 340 ALA A C 1
ATOM 2603 O O . ALA A 1 340 ? 15.298 -20.248 -45.337 1.00 92.25 340 ALA A O 1
ATOM 2604 N N . GLY A 1 341 ? 13.859 -18.652 -44.721 1.00 92.81 341 GLY A N 1
ATOM 2605 C CA . GLY A 1 341 ? 13.646 -18.158 -46.086 1.00 92.81 341 GLY A CA 1
ATOM 2606 C C . GLY A 1 341 ? 14.888 -17.509 -46.713 1.00 92.81 341 GLY A C 1
ATOM 2607 O O . GLY A 1 341 ? 15.029 -17.516 -47.932 1.00 92.81 341 GLY A O 1
ATOM 2608 N N . ARG A 1 342 ? 15.804 -16.965 -45.896 1.00 93.62 342 ARG A N 1
ATOM 2609 C CA . ARG A 1 342 ? 17.085 -16.398 -46.360 1.00 93.62 342 ARG A CA 1
ATOM 2610 C C . ARG A 1 342 ? 18.149 -17.460 -46.633 1.00 93.62 342 ARG A C 1
ATOM 2612 O O . ARG A 1 342 ? 19.024 -17.222 -47.461 1.00 93.62 342 ARG A O 1
ATOM 2619 N N . TYR A 1 343 ? 18.063 -18.602 -45.955 1.00 95.50 343 TYR A N 1
ATOM 2620 C CA . TYR A 1 343 ? 18.987 -19.726 -46.100 1.00 95.50 343 TYR A CA 1
ATOM 2621 C C . TYR A 1 343 ? 18.196 -21.025 -46.336 1.00 95.50 343 TYR A C 1
ATOM 2623 O O . TYR A 1 343 ? 18.098 -21.855 -45.428 1.00 95.50 343 TYR A O 1
ATOM 2631 N N . PRO A 1 344 ? 17.593 -21.189 -47.530 1.00 94.69 344 PRO A N 1
ATOM 2632 C CA . PRO A 1 344 ? 16.714 -22.321 -47.828 1.00 94.69 344 PRO A CA 1
ATOM 2633 C C . PRO A 1 344 ? 17.458 -23.660 -47.921 1.00 94.69 344 PRO A C 1
ATOM 2635 O O . PRO A 1 344 ? 16.848 -24.697 -47.699 1.00 94.69 344 PRO A O 1
ATOM 2638 N N . ASP A 1 345 ? 18.763 -23.630 -48.209 1.00 95.94 345 ASP A N 1
ATOM 2639 C CA . ASP A 1 345 ? 19.614 -24.821 -48.350 1.00 95.94 345 ASP A CA 1
ATOM 2640 C C . ASP A 1 345 ? 20.256 -25.264 -47.015 1.00 95.94 345 ASP A C 1
ATOM 2642 O O . ASP A 1 345 ? 21.123 -26.134 -47.000 1.00 95.94 345 ASP A O 1
ATOM 2646 N N . VAL A 1 346 ? 19.913 -24.616 -45.894 1.00 96.25 346 VAL A N 1
ATOM 2647 C CA . VAL A 1 346 ? 20.391 -25.004 -44.556 1.00 96.25 346 VAL A CA 1
ATOM 2648 C C . VAL A 1 346 ? 19.436 -26.032 -43.953 1.00 96.25 346 VAL A C 1
ATOM 2650 O O . VAL A 1 346 ? 18.246 -25.759 -43.803 1.00 96.25 346 VAL A O 1
ATOM 2653 N N . GLU A 1 347 ? 19.973 -27.169 -43.505 1.00 96.06 347 GLU A N 1
ATOM 2654 C CA . GLU A 1 347 ? 19.225 -28.183 -42.749 1.00 96.06 347 GLU A CA 1
ATOM 2655 C C . GLU A 1 347 ? 18.937 -27.695 -41.318 1.00 96.06 347 GLU A C 1
ATOM 2657 O O . GLU A 1 347 ? 19.724 -27.864 -40.382 1.00 96.06 347 GLU A O 1
ATOM 2662 N N . TRP A 1 348 ? 17.799 -27.023 -41.139 1.00 95.31 348 TRP A N 1
ATOM 2663 C CA . TRP A 1 348 ? 17.438 -26.361 -39.880 1.00 95.31 348 TRP A CA 1
ATOM 2664 C C . TRP A 1 348 ? 17.154 -27.309 -38.711 1.00 95.31 348 TRP A C 1
ATOM 2666 O O . TRP A 1 348 ? 17.294 -26.894 -37.557 1.00 95.31 348 TRP A O 1
ATOM 2676 N N . ASP A 1 349 ? 16.807 -28.564 -38.991 1.00 95.25 349 ASP A N 1
ATOM 2677 C CA . ASP A 1 349 ? 16.644 -29.601 -37.968 1.00 95.25 349 ASP A CA 1
ATOM 2678 C C . ASP A 1 349 ? 17.999 -29.999 -37.355 1.00 95.25 349 ASP A C 1
ATOM 2680 O O . ASP A 1 349 ? 18.101 -30.159 -36.136 1.00 95.25 349 ASP A O 1
ATOM 2684 N N . ASP A 1 350 ? 19.070 -30.039 -38.154 1.00 94.62 350 ASP A N 1
ATOM 2685 C CA . ASP A 1 350 ? 20.431 -30.262 -37.653 1.00 94.62 350 ASP A CA 1
ATOM 2686 C C . ASP A 1 350 ? 20.914 -29.064 -36.827 1.00 94.62 350 ASP A C 1
ATOM 2688 O O . ASP A 1 350 ? 21.501 -29.224 -35.753 1.00 94.62 350 ASP A O 1
ATOM 2692 N N . VAL A 1 351 ? 20.595 -27.840 -37.267 1.00 95.75 351 VAL A N 1
ATOM 2693 C CA . VAL A 1 351 ? 20.906 -26.621 -36.500 1.00 95.75 351 VAL A CA 1
ATOM 2694 C C . VAL A 1 351 ? 20.185 -26.622 -35.146 1.00 95.75 351 VAL A C 1
ATOM 2696 O O . VAL A 1 351 ? 20.779 -26.245 -34.133 1.00 95.75 351 VAL A O 1
ATOM 2699 N N . HIS A 1 352 ? 18.932 -27.085 -35.092 1.00 96.75 352 HIS A N 1
ATOM 2700 C CA . HIS A 1 352 ? 18.199 -27.267 -33.833 1.00 96.75 352 HIS A CA 1
ATOM 2701 C C . HIS A 1 352 ? 18.860 -28.321 -32.937 1.00 96.75 352 HIS A C 1
ATOM 2703 O O . HIS A 1 352 ? 19.065 -28.085 -31.741 1.00 96.75 352 HIS A O 1
ATOM 2709 N N . ALA A 1 353 ? 19.267 -29.454 -33.516 1.00 95.38 353 ALA A N 1
ATOM 2710 C CA . ALA A 1 353 ? 19.957 -30.521 -32.799 1.00 95.38 353 ALA A CA 1
ATOM 2711 C C . ALA A 1 353 ? 21.305 -30.064 -32.207 1.00 95.38 353 ALA A C 1
ATOM 2713 O O . ALA A 1 353 ? 21.670 -30.507 -31.115 1.00 95.38 353 ALA A O 1
ATOM 2714 N N . GLU A 1 354 ? 22.018 -29.145 -32.869 1.00 95.69 354 GLU A N 1
ATOM 2715 C CA . GLU A 1 354 ? 23.224 -28.476 -32.355 1.00 95.69 354 GLU A CA 1
ATOM 2716 C C . GLU A 1 354 ? 22.910 -27.387 -31.310 1.00 95.69 354 GLU A C 1
ATOM 2718 O O . GLU A 1 354 ? 23.673 -27.190 -30.355 1.00 95.69 354 GLU A O 1
ATOM 2723 N N . PHE A 1 355 ? 21.777 -26.692 -31.447 1.00 95.94 355 PHE A N 1
ATOM 2724 C CA . PHE A 1 355 ? 21.341 -25.651 -30.515 1.00 95.94 355 PHE A CA 1
ATOM 2725 C C . PHE A 1 355 ? 21.090 -26.199 -29.113 1.00 95.94 355 PHE A C 1
ATOM 2727 O O . PHE A 1 355 ? 21.585 -25.633 -28.136 1.00 95.94 355 PHE A O 1
ATOM 2734 N N . CYS A 1 356 ? 20.364 -27.312 -28.991 1.00 92.81 356 CYS A N 1
ATOM 2735 C CA . CYS A 1 356 ? 20.024 -27.904 -27.697 1.00 92.81 356 CYS A CA 1
ATOM 2736 C C . CYS A 1 356 ? 21.251 -28.142 -26.785 1.00 92.81 356 CYS A C 1
ATOM 2738 O O . CYS A 1 356 ? 21.249 -27.663 -25.645 1.00 92.81 356 CYS A O 1
ATOM 2740 N N . PRO A 1 357 ? 22.325 -28.840 -27.208 1.00 92.88 357 PRO A N 1
ATOM 2741 C CA . PRO A 1 357 ? 23.510 -29.002 -26.376 1.00 92.88 357 PRO A CA 1
ATOM 2742 C C . PRO A 1 357 ? 24.238 -27.676 -26.116 1.00 92.88 357 PRO A C 1
ATOM 2744 O O . PRO A 1 357 ? 24.730 -27.510 -25.003 1.00 92.88 357 PRO A O 1
ATOM 2747 N N . ALA A 1 358 ? 24.280 -26.728 -27.060 1.00 94.00 358 ALA A N 1
ATOM 2748 C CA . ALA A 1 358 ? 24.917 -25.418 -26.857 1.00 94.00 358 ALA A CA 1
ATOM 2749 C C . ALA A 1 358 ? 24.166 -24.524 -25.849 1.00 94.00 358 ALA A C 1
ATOM 2751 O O . ALA A 1 358 ? 24.785 -23.762 -25.102 1.00 94.00 358 ALA A O 1
ATOM 2752 N N . PHE A 1 359 ? 22.838 -24.642 -25.800 1.00 93.69 359 PHE A N 1
ATOM 2753 C CA . PHE A 1 359 ? 21.966 -23.957 -24.845 1.00 93.69 359 PHE A CA 1
ATOM 2754 C C . PHE A 1 359 ? 22.166 -24.464 -23.417 1.00 93.69 359 PHE A C 1
ATOM 2756 O O . PHE A 1 359 ? 22.218 -23.678 -22.471 1.00 93.69 359 PHE A O 1
ATOM 2763 N N . TYR A 1 360 ? 22.300 -25.779 -23.262 1.00 89.38 360 TYR A N 1
ATOM 2764 C CA . TYR A 1 360 ? 22.389 -26.421 -21.956 1.00 89.38 360 TYR A CA 1
ATOM 2765 C C . TYR A 1 360 ? 23.820 -26.557 -21.417 1.00 89.38 360 TYR A C 1
ATOM 2767 O O . TYR A 1 360 ? 24.010 -26.550 -20.201 1.00 89.38 360 TYR A O 1
ATOM 2775 N N . ARG A 1 361 ? 24.825 -26.715 -22.290 1.00 90.19 361 ARG A N 1
ATOM 2776 C CA . ARG A 1 361 ? 26.212 -26.994 -21.895 1.00 90.19 361 ARG A CA 1
ATOM 2777 C C . ARG A 1 361 ? 27.143 -25.793 -22.116 1.00 90.19 361 ARG A C 1
ATOM 2779 O O . ARG A 1 361 ? 26.958 -25.017 -23.054 1.00 90.19 361 ARG A O 1
ATOM 2786 N N . PRO A 1 362 ? 28.194 -25.657 -21.290 1.00 92.75 362 PRO A N 1
ATOM 2787 C CA . PRO A 1 362 ? 28.424 -26.384 -20.043 1.00 92.75 362 PRO A CA 1
ATOM 2788 C C . PRO A 1 362 ? 27.391 -25.959 -18.974 1.00 92.75 362 PRO A C 1
ATOM 2790 O O . PRO A 1 362 ? 26.864 -24.843 -19.022 1.00 92.75 362 PRO A O 1
ATOM 2793 N N . TRP A 1 363 ? 27.034 -26.875 -18.068 1.00 91.25 363 TRP A N 1
ATOM 2794 C CA . TRP A 1 363 ? 25.864 -26.738 -17.181 1.00 91.25 363 TRP A CA 1
ATOM 2795 C C . TRP A 1 363 ? 25.961 -25.543 -16.221 1.00 91.25 363 TRP A C 1
ATOM 2797 O O . TRP A 1 363 ? 24.954 -25.004 -15.769 1.00 91.25 363 TRP A O 1
ATOM 2807 N N . GLU A 1 364 ? 27.165 -25.057 -15.948 1.00 92.69 364 GLU A N 1
ATOM 2808 C CA . GLU A 1 364 ? 27.423 -23.890 -15.110 1.00 92.69 364 GLU A CA 1
ATOM 2809 C C . GLU A 1 364 ? 26.752 -22.627 -15.669 1.00 92.69 364 GLU A C 1
ATOM 2811 O O . GLU A 1 364 ? 26.431 -21.707 -14.911 1.00 92.69 364 GLU A O 1
ATOM 2816 N N . ARG A 1 365 ? 26.465 -22.587 -16.980 1.00 92.25 365 ARG A N 1
ATOM 2817 C CA . ARG A 1 365 ? 25.747 -21.477 -17.622 1.00 92.25 365 ARG A CA 1
ATOM 2818 C C . ARG A 1 365 ? 24.309 -21.324 -17.152 1.00 92.25 365 ARG A C 1
ATOM 2820 O O . ARG A 1 365 ? 23.783 -20.220 -17.273 1.00 92.25 365 ARG A O 1
ATOM 2827 N N . LEU A 1 366 ? 23.696 -22.346 -16.553 1.00 93.62 366 LEU A N 1
ATOM 2828 C CA . LEU A 1 366 ? 22.375 -22.206 -15.932 1.00 93.62 366 LEU A CA 1
ATOM 2829 C C . LEU A 1 366 ? 22.381 -21.124 -14.831 1.00 93.62 366 LEU A C 1
ATOM 2831 O O . LEU A 1 366 ? 21.365 -20.483 -14.594 1.00 93.62 366 LEU A O 1
ATOM 2835 N N . ARG A 1 367 ? 23.537 -20.816 -14.219 1.00 94.00 367 ARG A N 1
ATOM 2836 C CA . ARG A 1 367 ? 23.673 -19.701 -13.259 1.00 94.00 367 ARG A CA 1
ATOM 2837 C C . ARG A 1 367 ? 23.467 -18.315 -13.893 1.00 94.00 367 ARG A C 1
ATOM 2839 O O . ARG A 1 367 ? 23.305 -17.330 -13.175 1.00 94.00 367 ARG A O 1
ATOM 2846 N N . SER A 1 368 ? 23.495 -18.212 -15.222 1.00 93.31 368 SER A N 1
ATOM 2847 C CA . SER A 1 368 ? 23.288 -16.951 -15.946 1.00 93.31 368 SER A CA 1
ATOM 2848 C C . SER A 1 368 ? 21.818 -16.602 -16.187 1.00 93.31 368 SER A C 1
ATOM 2850 O O . SER A 1 368 ? 21.541 -15.475 -16.590 1.00 93.31 368 SER A O 1
ATOM 2852 N N . ASP A 1 369 ? 20.884 -17.519 -15.911 1.00 94.88 369 ASP A N 1
ATOM 2853 C CA . ASP A 1 369 ? 19.453 -17.248 -16.071 1.00 94.88 369 ASP A CA 1
ATOM 2854 C C . ASP A 1 369 ? 18.994 -16.146 -15.114 1.00 94.88 369 ASP A C 1
ATOM 2856 O O . ASP A 1 369 ? 19.444 -16.086 -13.970 1.00 94.88 369 ASP A O 1
ATOM 2860 N N . SER A 1 370 ? 18.069 -15.297 -15.545 1.00 93.75 370 SER A N 1
ATOM 2861 C CA . SER A 1 370 ? 17.404 -14.332 -14.665 1.00 93.75 370 SER A CA 1
ATOM 2862 C C . SER A 1 370 ? 16.069 -14.882 -14.171 1.00 93.75 370 SER A C 1
ATOM 2864 O O . SER A 1 370 ? 15.453 -15.706 -14.838 1.00 93.75 370 SER A O 1
ATOM 2866 N N . LEU A 1 371 ? 15.597 -14.416 -13.016 1.00 94.44 371 LEU A N 1
ATOM 2867 C CA . LEU A 1 371 ? 14.222 -14.678 -12.582 1.00 94.44 371 LEU A CA 1
ATOM 2868 C C . LEU A 1 371 ? 13.251 -13.970 -13.534 1.00 94.44 371 LEU A C 1
ATOM 2870 O O . LEU A 1 371 ? 13.555 -12.872 -14.008 1.00 94.44 371 LEU A O 1
ATOM 2874 N N . ALA A 1 372 ? 12.104 -14.587 -13.808 1.00 95.81 372 ALA A N 1
ATOM 2875 C CA . ALA A 1 372 ? 11.048 -13.932 -14.565 1.00 95.81 372 ALA A CA 1
ATOM 2876 C C . ALA A 1 372 ? 10.555 -12.672 -13.830 1.00 95.81 372 ALA A C 1
ATOM 2878 O O . ALA A 1 372 ? 10.462 -12.685 -12.593 1.00 95.81 372 ALA A O 1
ATOM 2879 N N . PRO A 1 373 ? 10.243 -11.580 -14.555 1.00 93.12 373 PRO A N 1
ATOM 2880 C CA . PRO A 1 373 ? 9.701 -10.375 -13.940 1.00 93.12 373 PRO A CA 1
ATOM 2881 C C . PRO A 1 373 ? 8.466 -10.694 -13.087 1.00 93.12 373 PRO A C 1
ATOM 2883 O O . PRO A 1 373 ? 7.630 -11.516 -13.465 1.00 93.12 373 PRO A O 1
ATOM 2886 N N . GLY A 1 374 ? 8.385 -10.092 -11.898 1.00 92.19 374 GLY A N 1
ATOM 2887 C CA . GLY A 1 374 ? 7.287 -10.292 -10.945 1.00 92.19 374 GLY A CA 1
ATOM 2888 C C . GLY A 1 374 ? 7.304 -11.603 -10.149 1.00 92.19 374 GLY A C 1
ATOM 2889 O O . GLY A 1 374 ? 6.599 -11.683 -9.145 1.00 92.19 374 GLY A O 1
ATOM 2890 N N . LEU A 1 375 ? 8.133 -12.598 -10.504 1.00 95.06 375 LEU A N 1
ATOM 2891 C CA . LEU A 1 375 ? 8.068 -13.939 -9.899 1.00 95.06 375 LEU A CA 1
ATOM 2892 C C . LEU A 1 375 ? 8.231 -13.907 -8.377 1.00 95.06 375 LEU A C 1
ATOM 2894 O O . LEU A 1 375 ? 7.443 -14.514 -7.660 1.00 95.06 375 LEU A O 1
ATOM 2898 N N . VAL A 1 376 ? 9.241 -13.189 -7.878 1.00 90.88 376 VAL A N 1
ATOM 2899 C CA . VAL A 1 376 ? 9.512 -13.109 -6.432 1.00 90.88 376 VAL A CA 1
ATOM 2900 C C . VAL A 1 376 ? 8.295 -12.558 -5.692 1.00 90.88 376 VAL A C 1
ATOM 2902 O O . VAL A 1 376 ? 7.882 -13.132 -4.688 1.00 90.88 376 VAL A O 1
ATOM 2905 N N . ARG A 1 377 ? 7.684 -11.482 -6.205 1.00 88.44 377 ARG A N 1
ATOM 2906 C CA . ARG A 1 377 ? 6.503 -10.879 -5.581 1.00 88.44 377 ARG A CA 1
ATOM 2907 C C . ARG A 1 377 ? 5.301 -11.818 -5.650 1.00 88.44 377 ARG A C 1
ATOM 2909 O O . ARG A 1 377 ? 4.650 -12.006 -4.630 1.00 88.44 377 ARG A O 1
ATOM 2916 N N . PHE A 1 378 ? 5.059 -12.453 -6.794 1.00 93.69 378 PHE A N 1
ATOM 2917 C CA . PHE A 1 378 ? 3.959 -13.402 -6.953 1.00 93.69 378 PHE A CA 1
ATOM 2918 C C . PHE A 1 378 ? 4.073 -14.596 -5.997 1.00 93.69 378 PHE A C 1
ATOM 2920 O O . PHE A 1 378 ? 3.087 -14.970 -5.369 1.00 93.69 378 PHE A O 1
ATOM 2927 N N . VAL A 1 379 ? 5.281 -15.141 -5.802 1.00 93.75 379 VAL A N 1
ATOM 2928 C CA . VAL A 1 379 ? 5.528 -16.194 -4.800 1.00 93.75 379 VAL A CA 1
ATOM 2929 C C . VAL A 1 379 ? 5.147 -15.718 -3.397 1.00 93.75 379 VAL A C 1
ATOM 2931 O O . VAL A 1 379 ? 4.466 -16.439 -2.671 1.00 93.75 379 VAL A O 1
ATOM 2934 N N . ARG A 1 380 ? 5.531 -14.490 -3.025 1.00 86.56 380 ARG A N 1
ATOM 2935 C CA . ARG A 1 380 ? 5.160 -13.903 -1.726 1.00 86.56 380 ARG A CA 1
ATOM 2936 C C . ARG A 1 380 ? 3.660 -13.719 -1.586 1.00 86.56 380 ARG A C 1
ATOM 2938 O O . ARG A 1 380 ? 3.117 -14.043 -0.539 1.00 86.56 380 ARG A O 1
ATOM 2945 N N . ASP A 1 381 ? 2.994 -13.258 -2.637 1.00 88.94 381 ASP A N 1
ATOM 2946 C CA . ASP A 1 381 ? 1.545 -13.078 -2.626 1.00 88.94 381 ASP A CA 1
ATOM 2947 C C . ASP A 1 381 ? 0.809 -14.416 -2.428 1.00 88.94 381 ASP A C 1
ATOM 2949 O O . ASP A 1 381 ? -0.144 -14.474 -1.655 1.00 88.94 381 ASP A O 1
ATOM 2953 N N . VAL A 1 382 ? 1.274 -15.509 -3.052 1.00 93.06 382 VAL A N 1
ATOM 2954 C CA . VAL A 1 382 ? 0.721 -16.862 -2.830 1.00 93.06 382 VAL A CA 1
ATOM 2955 C C . VAL A 1 382 ? 0.919 -17.311 -1.376 1.00 93.06 382 VAL A C 1
ATOM 2957 O O . VAL A 1 382 ? -0.000 -17.843 -0.753 1.00 93.06 382 VAL A O 1
ATOM 2960 N N . GLU A 1 383 ? 2.097 -17.070 -0.804 1.00 88.00 383 GLU A N 1
ATOM 2961 C CA . GLU A 1 383 ? 2.405 -17.419 0.591 1.00 88.00 383 GLU A CA 1
ATOM 2962 C C . GLU A 1 383 ? 1.643 -16.570 1.613 1.00 88.00 383 GLU A C 1
ATOM 2964 O O . GLU A 1 383 ? 1.330 -17.041 2.710 1.00 88.00 383 GLU A O 1
ATOM 2969 N N . ASP A 1 384 ? 1.374 -15.308 1.288 1.00 81.56 384 ASP A N 1
ATOM 2970 C CA . ASP A 1 384 ? 0.587 -14.396 2.115 1.00 81.56 384 ASP A CA 1
ATOM 2971 C C . ASP A 1 384 ? -0.911 -14.733 2.034 1.00 81.56 384 ASP A C 1
ATOM 2973 O O . ASP A 1 384 ? -1.602 -14.676 3.053 1.00 81.56 384 ASP A O 1
ATOM 2977 N N . ALA A 1 385 ? -1.389 -15.217 0.881 1.00 86.00 385 ALA A N 1
ATOM 2978 C CA . ALA A 1 385 ? -2.711 -15.831 0.725 1.00 86.00 385 ALA A CA 1
ATOM 2979 C C . ALA A 1 385 ? -2.867 -17.148 1.520 1.00 86.00 385 ALA A C 1
ATOM 2981 O O . ALA A 1 385 ? -3.987 -17.593 1.795 1.00 86.00 385 ALA A O 1
ATOM 2982 N N . GLY A 1 386 ? -1.751 -17.742 1.955 1.00 86.31 386 GLY A N 1
ATOM 2983 C CA . GLY A 1 386 ? -1.699 -18.965 2.755 1.00 86.31 386 GLY A CA 1
ATOM 2984 C C . GLY A 1 386 ? -1.575 -20.245 1.930 1.00 86.31 386 GLY A C 1
ATOM 2985 O O . GLY A 1 386 ? -1.982 -21.300 2.423 1.00 86.31 386 GLY A O 1
ATOM 2986 N N . GLY A 1 387 ? -1.085 -20.148 0.692 1.00 92.00 387 GLY A N 1
ATOM 2987 C CA . GLY A 1 387 ? -0.728 -21.287 -0.151 1.00 92.00 387 GLY A CA 1
ATOM 2988 C C . GLY A 1 387 ? 0.774 -21.560 -0.198 1.00 92.00 387 GLY A C 1
ATOM 2989 O O . GLY A 1 387 ? 1.581 -20.858 0.413 1.00 92.00 387 GLY A O 1
ATOM 2990 N N . GLU A 1 388 ? 1.144 -22.589 -0.954 1.00 94.19 388 GLU A N 1
ATOM 2991 C CA . GLU A 1 388 ? 2.529 -22.972 -1.235 1.00 94.19 388 GLU A CA 1
ATOM 2992 C C . GLU A 1 388 ? 2.864 -22.808 -2.721 1.00 94.19 388 GLU A C 1
ATOM 2994 O O . GLU A 1 388 ? 2.023 -23.024 -3.592 1.00 94.19 388 GLU A O 1
ATOM 2999 N N . VAL A 1 389 ? 4.117 -22.470 -3.028 1.00 97.00 389 VAL A N 1
ATOM 3000 C CA . VAL A 1 389 ? 4.641 -22.538 -4.398 1.00 97.00 389 VAL A CA 1
ATOM 3001 C C . VAL A 1 389 ? 5.538 -23.761 -4.544 1.00 97.00 389 VAL A C 1
ATOM 3003 O O . VAL A 1 389 ? 6.327 -24.086 -3.654 1.00 97.00 389 VAL A O 1
ATOM 3006 N N . VAL A 1 390 ? 5.440 -24.432 -5.690 1.00 97.38 390 VAL A N 1
ATOM 3007 C CA . VAL A 1 390 ? 6.294 -25.565 -6.053 1.00 97.38 390 VAL A CA 1
ATOM 3008 C C . VAL A 1 390 ? 6.902 -25.318 -7.428 1.00 97.38 390 VAL A C 1
ATOM 3010 O O . VAL A 1 390 ? 6.187 -25.193 -8.420 1.00 97.38 390 VAL A O 1
ATOM 3013 N N . PHE A 1 391 ? 8.231 -25.302 -7.511 1.00 98.19 391 PHE A N 1
ATOM 3014 C CA . PHE A 1 391 ? 8.927 -25.311 -8.793 1.00 98.19 391 PHE A CA 1
ATOM 3015 C C . PHE A 1 391 ? 9.025 -26.743 -9.314 1.00 98.19 391 PHE A C 1
ATOM 3017 O O . PHE A 1 391 ? 9.641 -27.586 -8.662 1.00 98.19 391 PHE A O 1
ATOM 3024 N N . ASN A 1 392 ? 8.440 -27.031 -10.478 1.00 97.19 392 ASN A N 1
ATOM 3025 C CA . ASN A 1 392 ? 8.440 -28.369 -11.080 1.00 97.19 392 ASN A CA 1
ATOM 3026 C C . ASN A 1 392 ? 9.035 -28.319 -12.487 1.00 97.19 392 ASN A C 1
ATOM 3028 O O . ASN A 1 392 ? 8.345 -27.995 -13.448 1.00 97.19 392 ASN A O 1
ATOM 3032 N N . THR A 1 393 ? 10.331 -28.612 -12.595 1.00 95.31 393 THR A N 1
ATOM 3033 C CA . THR A 1 393 ? 11.111 -28.360 -13.811 1.00 95.31 393 THR A CA 1
ATOM 3034 C C . THR A 1 393 ? 11.489 -29.636 -14.552 1.00 95.31 393 THR A C 1
ATOM 3036 O O . THR A 1 393 ? 11.763 -30.670 -13.945 1.00 95.31 393 THR A O 1
ATOM 3039 N N . GLY A 1 394 ? 11.598 -29.533 -15.881 1.00 92.31 394 GLY A N 1
ATOM 3040 C CA . GLY A 1 394 ? 12.210 -30.558 -16.733 1.00 92.31 394 GLY A CA 1
ATOM 3041 C C . GLY A 1 394 ? 13.729 -30.719 -16.552 1.00 92.31 394 GLY A C 1
ATOM 3042 O O . GLY A 1 394 ? 14.330 -31.641 -17.111 1.00 92.31 394 GLY A O 1
ATOM 3043 N N . ARG A 1 395 ? 14.384 -29.839 -15.782 1.00 92.75 395 ARG A N 1
ATOM 3044 C CA . ARG A 1 395 ? 15.816 -29.953 -15.475 1.00 92.75 395 ARG A CA 1
ATOM 3045 C C . ARG A 1 395 ? 16.100 -31.198 -14.642 1.00 92.75 395 ARG A C 1
ATOM 3047 O O . ARG A 1 395 ? 15.346 -31.562 -13.742 1.00 92.75 395 ARG A O 1
ATOM 3054 N N . ARG A 1 396 ? 17.244 -31.819 -14.915 1.00 91.69 396 ARG A N 1
ATOM 3055 C CA . ARG A 1 396 ? 17.684 -33.026 -14.212 1.00 91.69 396 ARG A CA 1
ATOM 3056 C C . ARG A 1 396 ? 18.285 -32.724 -12.848 1.00 91.69 396 ARG A C 1
ATOM 3058 O O . ARG A 1 396 ? 18.830 -31.643 -12.623 1.00 91.69 396 ARG A O 1
ATOM 3065 N N . ASP A 1 397 ? 18.285 -33.723 -11.977 1.00 92.31 397 ASP A N 1
ATOM 3066 C CA . ASP A 1 397 ? 18.826 -33.590 -10.627 1.00 92.31 397 ASP A CA 1
ATOM 3067 C C . ASP A 1 397 ? 20.309 -33.182 -10.598 1.00 92.31 397 ASP A C 1
ATOM 3069 O O . ASP A 1 397 ? 20.693 -32.329 -9.799 1.00 92.31 397 ASP A O 1
ATOM 3073 N N . ARG A 1 398 ? 21.125 -33.646 -11.560 1.00 93.69 398 ARG A N 1
ATOM 3074 C CA . ARG A 1 398 ? 22.548 -33.260 -11.657 1.00 93.69 398 ARG A CA 1
ATOM 3075 C C . ARG A 1 398 ? 22.807 -31.755 -11.797 1.00 93.69 398 ARG A C 1
ATOM 3077 O O . ARG A 1 398 ? 23.916 -31.312 -11.527 1.00 93.69 398 ARG A O 1
ATOM 3084 N N . VAL A 1 399 ? 21.825 -30.971 -12.260 1.00 93.75 399 VAL A N 1
ATOM 3085 C CA . VAL A 1 399 ? 21.948 -29.505 -12.416 1.00 93.75 399 VAL A CA 1
ATOM 3086 C C . VAL A 1 399 ? 21.169 -28.724 -11.352 1.00 93.75 399 VAL A C 1
ATOM 3088 O O . VAL A 1 399 ? 21.026 -27.499 -11.454 1.00 93.75 399 VAL A O 1
ATOM 3091 N N . ARG A 1 400 ? 20.666 -29.411 -10.316 1.00 95.06 400 ARG A N 1
ATOM 3092 C CA . ARG A 1 400 ? 19.923 -28.808 -9.204 1.00 95.06 400 ARG A CA 1
ATOM 3093 C C . ARG A 1 400 ? 20.698 -27.658 -8.573 1.00 95.06 400 ARG A C 1
ATOM 3095 O O . ARG A 1 400 ? 20.142 -26.576 -8.425 1.00 95.06 400 ARG A O 1
ATOM 3102 N N . GLU A 1 401 ? 21.983 -27.855 -8.281 1.00 95.44 401 GLU A N 1
ATOM 3103 C CA . GLU A 1 401 ? 22.817 -26.858 -7.596 1.00 95.44 401 GLU A CA 1
ATOM 3104 C C . GLU A 1 401 ? 22.868 -25.515 -8.348 1.00 95.44 401 GLU A C 1
ATOM 3106 O O . GLU A 1 401 ? 22.728 -24.446 -7.751 1.00 95.44 401 GLU A O 1
ATOM 3111 N N . HIS A 1 402 ? 23.012 -25.550 -9.676 1.00 95.56 402 HIS A N 1
ATOM 3112 C CA . HIS A 1 402 ? 23.034 -24.338 -10.497 1.00 95.56 402 HIS A CA 1
ATOM 3113 C C . HIS A 1 402 ? 21.684 -23.620 -10.484 1.00 95.56 402 HIS A C 1
ATOM 3115 O O . HIS A 1 402 ? 21.644 -22.394 -10.421 1.00 95.56 402 HIS A O 1
ATOM 3121 N N . THR A 1 403 ? 20.589 -24.381 -10.496 1.00 95.38 403 THR A N 1
ATOM 3122 C CA . THR A 1 403 ? 19.221 -23.850 -10.439 1.00 95.38 403 THR A CA 1
ATOM 3123 C C . THR A 1 403 ? 18.934 -23.211 -9.082 1.00 95.38 403 THR A C 1
ATOM 3125 O O . THR A 1 403 ? 18.484 -22.068 -9.019 1.00 95.38 403 THR A O 1
ATOM 3128 N N . THR A 1 404 ? 19.278 -23.896 -7.990 1.00 94.00 404 THR A N 1
ATOM 3129 C CA . THR A 1 404 ? 19.154 -23.372 -6.624 1.00 94.00 404 THR A CA 1
ATOM 3130 C C . THR A 1 404 ? 19.954 -22.083 -6.444 1.00 94.00 404 THR A C 1
ATOM 3132 O O . THR A 1 404 ? 19.462 -21.151 -5.817 1.00 94.00 404 THR A O 1
ATOM 3135 N N . ALA A 1 405 ? 21.141 -21.970 -7.049 1.00 91.75 405 ALA A N 1
ATOM 3136 C CA . ALA A 1 405 ? 21.926 -20.738 -6.996 1.00 91.75 405 ALA A CA 1
ATOM 3137 C C . ALA A 1 405 ? 21.231 -19.543 -7.676 1.00 91.75 405 ALA A C 1
ATOM 3139 O O . ALA A 1 405 ? 21.375 -18.412 -7.215 1.00 91.75 405 ALA A O 1
ATOM 3140 N N . VAL A 1 406 ? 20.459 -19.770 -8.747 1.00 92.75 406 VAL A N 1
ATOM 3141 C CA . VAL A 1 406 ? 19.651 -18.710 -9.373 1.00 92.75 406 VAL A CA 1
ATOM 3142 C C . VAL A 1 406 ? 18.502 -18.296 -8.459 1.00 92.75 406 VAL A C 1
ATOM 3144 O O . VAL A 1 406 ? 18.337 -17.103 -8.214 1.00 92.75 406 VAL A O 1
ATOM 3147 N N . LEU A 1 407 ? 17.758 -19.266 -7.917 1.00 92.50 407 LEU A N 1
ATOM 3148 C CA . LEU A 1 407 ? 16.637 -19.025 -6.999 1.00 92.50 407 LEU A CA 1
ATOM 3149 C C . LEU A 1 407 ? 17.083 -18.309 -5.712 1.00 92.50 407 LEU A C 1
ATOM 3151 O O . LEU A 1 407 ? 16.374 -17.436 -5.210 1.00 92.50 407 LEU A O 1
ATOM 3155 N N . ALA A 1 408 ? 18.292 -18.598 -5.224 1.00 87.94 408 ALA A N 1
ATOM 3156 C CA . ALA A 1 408 ? 18.883 -17.929 -4.067 1.00 87.94 408 ALA A CA 1
ATOM 3157 C C . ALA A 1 408 ? 19.076 -16.423 -4.270 1.00 87.94 408 ALA A C 1
ATOM 3159 O O . ALA A 1 408 ? 18.909 -15.657 -3.324 1.00 87.94 408 ALA A O 1
ATOM 3160 N N . ARG A 1 409 ? 19.334 -15.967 -5.504 1.00 86.12 409 ARG A N 1
ATOM 3161 C CA . ARG A 1 409 ? 19.407 -14.526 -5.800 1.00 86.12 409 ARG A CA 1
ATOM 3162 C C . ARG A 1 409 ? 18.075 -13.810 -5.604 1.00 86.12 409 ARG A C 1
ATOM 3164 O O . ARG A 1 409 ? 18.093 -12.604 -5.409 1.00 86.12 409 ARG A O 1
ATOM 3171 N N . GLY A 1 410 ? 16.949 -14.522 -5.653 1.00 85.25 410 GLY A N 1
ATOM 3172 C CA . GLY A 1 410 ? 15.612 -13.988 -5.369 1.00 85.25 410 GLY A CA 1
ATOM 3173 C C . GLY A 1 410 ? 15.087 -14.306 -3.969 1.00 85.25 410 GLY A C 1
ATOM 3174 O O . GLY A 1 410 ? 13.920 -14.042 -3.704 1.00 85.25 410 GLY A O 1
ATOM 3175 N N . GLY A 1 411 ? 15.891 -14.928 -3.096 1.00 85.94 411 GLY A N 1
ATOM 3176 C CA . GLY A 1 411 ? 15.427 -15.383 -1.780 1.00 85.94 411 GLY A CA 1
ATOM 3177 C C . GLY A 1 411 ? 14.349 -16.475 -1.850 1.00 85.94 411 GLY A C 1
ATOM 3178 O O . GLY A 1 411 ? 13.429 -16.482 -1.029 1.00 85.94 411 GLY A O 1
ATOM 3179 N N . LEU A 1 412 ? 14.427 -17.354 -2.859 1.00 90.12 412 LEU A N 1
ATOM 3180 C CA . LEU A 1 412 ? 13.452 -18.421 -3.142 1.00 90.12 412 LEU A CA 1
ATOM 3181 C C . LEU A 1 412 ? 13.987 -19.834 -2.833 1.00 90.12 412 LEU A C 1
ATOM 3183 O O . LEU A 1 412 ? 13.497 -20.823 -3.369 1.00 90.12 412 LEU A O 1
ATOM 3187 N N . THR A 1 413 ? 15.018 -19.944 -1.996 1.00 88.19 413 THR A N 1
ATOM 3188 C CA . THR A 1 413 ? 15.655 -21.207 -1.563 1.00 88.19 413 THR A CA 1
ATOM 3189 C C . THR A 1 413 ? 14.740 -22.108 -0.745 1.00 88.19 413 THR A C 1
ATOM 3191 O O . THR A 1 413 ? 14.923 -23.323 -0.741 1.00 88.19 413 THR A O 1
ATOM 3194 N N . HIS A 1 414 ? 13.771 -21.519 -0.050 1.00 87.75 414 HIS A N 1
ATOM 3195 C CA . HIS A 1 414 ? 12.777 -22.218 0.760 1.00 87.75 414 HIS A CA 1
ATOM 3196 C C . HIS A 1 414 ? 11.651 -22.838 -0.082 1.00 87.75 414 HIS A C 1
ATOM 3198 O O . HIS A 1 414 ? 10.933 -23.704 0.413 1.00 87.75 414 HIS A O 1
ATOM 3204 N N . VAL A 1 415 ? 11.493 -22.416 -1.343 1.00 92.31 415 VAL A N 1
ATOM 3205 C CA . VAL A 1 415 ? 10.481 -22.958 -2.257 1.00 92.31 415 VAL A CA 1
ATOM 3206 C C . VAL A 1 415 ? 10.893 -24.358 -2.700 1.00 92.31 415 VAL A C 1
ATOM 3208 O O . VAL A 1 415 ? 12.037 -24.600 -3.096 1.00 92.31 415 VAL A O 1
ATOM 3211 N N . ARG A 1 416 ? 9.949 -25.301 -2.673 1.00 93.38 416 ARG A N 1
ATOM 3212 C CA . ARG A 1 416 ? 10.202 -26.689 -3.069 1.00 93.38 416 ARG A CA 1
ATOM 3213 C C . ARG A 1 416 ? 10.591 -26.761 -4.549 1.00 93.38 416 ARG A C 1
ATOM 3215 O O . ARG A 1 416 ? 9.825 -26.336 -5.407 1.00 93.38 416 ARG A O 1
ATOM 3222 N N . LEU A 1 417 ? 11.752 -27.353 -4.843 1.00 96.25 417 LEU A N 1
ATOM 3223 C CA . LEU A 1 417 ? 12.250 -27.583 -6.204 1.00 96.25 417 LEU A CA 1
ATOM 3224 C C . LEU A 1 417 ? 12.207 -29.075 -6.559 1.00 96.25 417 LEU A C 1
ATOM 3226 O O . LEU A 1 417 ? 13.002 -29.868 -6.045 1.00 96.25 417 LEU A O 1
ATOM 3230 N N . LEU A 1 418 ? 11.312 -29.448 -7.468 1.00 95.88 418 LEU A N 1
ATOM 3231 C CA . LEU A 1 418 ? 11.215 -30.779 -8.061 1.00 95.88 418 LEU A CA 1
ATOM 3232 C C . LEU A 1 418 ? 11.972 -30.794 -9.393 1.00 95.88 418 LEU A C 1
ATOM 3234 O O . LEU A 1 418 ? 11.692 -29.997 -10.287 1.00 95.88 418 LEU A O 1
ATOM 3238 N N . THR A 1 419 ? 12.938 -31.700 -9.506 1.00 94.62 419 THR A N 1
ATOM 3239 C CA . THR A 1 419 ? 13.725 -31.967 -10.719 1.00 94.62 419 THR A CA 1
ATOM 3240 C C . THR A 1 419 ? 13.395 -33.362 -11.237 1.00 94.62 419 THR A C 1
ATOM 3242 O O . THR A 1 419 ? 12.740 -34.162 -10.559 1.00 94.62 419 THR A O 1
ATOM 3245 N N . LEU A 1 420 ? 13.856 -33.665 -12.447 1.00 91.56 420 LEU A N 1
ATOM 3246 C CA . LEU A 1 420 ? 13.706 -34.987 -13.035 1.00 91.56 420 LEU A CA 1
ATOM 3247 C C . LEU A 1 420 ? 14.881 -35.912 -12.691 1.00 91.56 420 LEU A C 1
ATOM 3249 O O . LEU A 1 420 ? 16.014 -35.438 -12.528 1.00 91.56 420 LEU A O 1
ATOM 3253 N N . PRO A 1 421 ? 14.641 -37.234 -12.650 1.00 88.12 421 PRO A N 1
ATOM 3254 C CA . PRO A 1 421 ? 15.699 -38.232 -12.663 1.00 88.12 421 PRO A CA 1
ATOM 3255 C C . PRO A 1 421 ? 16.685 -38.035 -13.821 1.00 88.12 421 PRO A C 1
ATOM 3257 O O . PRO A 1 421 ? 16.382 -37.448 -14.862 1.00 88.12 421 PRO A O 1
ATOM 3260 N N . ASP A 1 422 ? 17.894 -38.553 -13.641 1.00 85.31 422 ASP A N 1
ATOM 3261 C CA . ASP A 1 422 ? 18.947 -38.452 -14.647 1.00 85.31 422 ASP A CA 1
ATOM 3262 C C . ASP A 1 422 ? 18.786 -39.435 -15.822 1.00 85.31 422 ASP A C 1
ATOM 3264 O O . ASP A 1 422 ? 19.458 -39.265 -16.851 1.00 85.31 422 ASP A O 1
ATOM 3268 N N . ASP A 1 423 ? 17.914 -40.438 -15.681 1.00 80.06 423 ASP A N 1
ATOM 3269 C CA . ASP A 1 423 ? 17.620 -41.457 -16.683 1.00 80.06 423 ASP A CA 1
ATOM 3270 C C . ASP A 1 423 ? 16.570 -40.972 -17.699 1.00 80.06 423 ASP A C 1
ATOM 3272 O O . ASP A 1 423 ? 15.571 -40.329 -17.393 1.00 80.06 423 ASP A O 1
ATOM 3276 N N . ARG A 1 424 ? 16.845 -41.203 -18.985 1.00 61.16 424 ARG A N 1
ATOM 3277 C CA . ARG A 1 424 ? 16.183 -40.500 -20.098 1.00 61.16 424 ARG A CA 1
ATOM 3278 C C . ARG A 1 424 ? 15.089 -41.333 -20.769 1.00 61.16 424 ARG A C 1
ATOM 3280 O O . ARG A 1 424 ? 14.976 -41.319 -21.989 1.00 61.16 424 ARG A O 1
ATOM 3287 N N . VAL A 1 425 ? 14.353 -42.115 -19.985 1.00 76.38 425 VAL A N 1
ATOM 3288 C CA . VAL A 1 425 ? 13.500 -43.187 -20.530 1.00 76.38 425 VAL A CA 1
ATOM 3289 C C . VAL A 1 425 ? 12.035 -42.767 -20.670 1.00 76.38 425 VAL A C 1
ATOM 3291 O O . VAL A 1 425 ? 11.327 -43.326 -21.499 1.00 76.38 425 VAL A O 1
ATOM 3294 N N . ARG A 1 426 ? 11.573 -41.780 -19.891 1.00 83.69 426 ARG A N 1
ATOM 3295 C CA . ARG A 1 426 ? 10.151 -41.403 -19.810 1.00 83.69 426 ARG A CA 1
ATOM 3296 C C . ARG A 1 426 ? 9.894 -39.959 -20.264 1.00 83.69 426 ARG A C 1
ATOM 3298 O O . ARG A 1 426 ? 10.784 -39.121 -20.083 1.00 83.69 426 ARG A O 1
ATOM 3305 N N . PRO A 1 427 ? 8.707 -39.653 -20.825 1.00 88.81 427 PRO A N 1
ATOM 3306 C CA . PRO A 1 427 ? 8.319 -38.292 -21.191 1.00 88.81 427 PRO A CA 1
ATOM 3307 C C . PRO A 1 427 ? 8.377 -37.319 -20.005 1.00 88.81 427 PRO A C 1
ATOM 3309 O O . PRO A 1 427 ? 7.999 -37.657 -18.882 1.00 88.81 427 PRO A O 1
ATOM 3312 N N . ILE A 1 428 ? 8.823 -36.084 -20.258 1.00 90.12 428 ILE A N 1
ATOM 3313 C CA . ILE A 1 428 ? 8.954 -35.037 -19.227 1.00 90.12 428 ILE A CA 1
ATOM 3314 C C . ILE A 1 428 ? 7.600 -34.733 -18.572 1.00 90.12 428 ILE A C 1
ATOM 3316 O O . ILE A 1 428 ? 7.527 -34.631 -17.347 1.00 90.12 428 ILE A O 1
ATOM 3320 N N . ALA A 1 429 ? 6.535 -34.639 -19.370 1.00 91.56 429 ALA A N 1
ATOM 3321 C CA . ALA A 1 429 ? 5.190 -34.330 -18.895 1.00 91.56 429 ALA A CA 1
ATOM 3322 C C . ALA A 1 429 ? 4.663 -35.375 -17.887 1.00 91.56 429 ALA A C 1
ATOM 3324 O O . ALA A 1 429 ? 4.133 -35.015 -16.834 1.00 91.56 429 ALA A O 1
ATOM 3325 N N . GLU A 1 430 ? 4.887 -36.668 -18.148 1.00 91.94 430 GLU A N 1
ATOM 3326 C CA . GLU A 1 430 ? 4.508 -37.754 -17.231 1.00 91.94 430 GLU A CA 1
ATOM 3327 C C . GLU A 1 430 ? 5.281 -37.681 -15.909 1.00 91.94 430 GLU A C 1
ATOM 3329 O O . GLU A 1 430 ? 4.702 -37.816 -14.828 1.00 91.94 430 GLU A O 1
ATOM 3334 N N . LEU A 1 431 ? 6.589 -37.417 -15.981 1.00 92.25 431 LEU A N 1
ATOM 3335 C CA . LEU A 1 431 ? 7.436 -37.281 -14.797 1.00 92.25 431 LEU A CA 1
ATOM 3336 C C . LEU A 1 431 ? 7.042 -36.070 -13.944 1.00 92.25 431 LEU A C 1
ATOM 3338 O O . LEU A 1 431 ? 7.083 -36.146 -12.715 1.00 92.25 431 LEU A O 1
ATOM 3342 N N . LYS A 1 432 ? 6.620 -34.964 -14.570 1.00 94.25 432 LYS A N 1
ATOM 3343 C CA . LYS A 1 432 ? 6.094 -33.792 -13.856 1.00 94.25 432 LYS A CA 1
ATOM 3344 C C . LYS A 1 432 ? 4.827 -34.132 -13.072 1.00 94.25 432 LYS A C 1
ATOM 3346 O O . LYS A 1 432 ? 4.716 -33.719 -11.917 1.00 94.25 432 LYS A O 1
ATOM 3351 N N . VAL A 1 433 ? 3.904 -34.897 -13.657 1.00 94.62 433 VAL A N 1
ATOM 3352 C CA . VAL A 1 433 ? 2.696 -35.371 -12.959 1.00 94.62 433 VAL A CA 1
ATOM 3353 C C . VAL A 1 433 ? 3.056 -36.312 -11.815 1.00 94.62 433 VAL A C 1
ATOM 3355 O O . VAL A 1 433 ? 2.525 -36.172 -10.713 1.00 94.62 433 VAL A O 1
ATOM 3358 N N . GLU A 1 434 ? 3.977 -37.248 -12.047 1.00 92.88 434 GLU A N 1
ATOM 3359 C CA . GLU A 1 434 ? 4.456 -38.166 -11.013 1.00 92.88 434 GLU A CA 1
ATOM 3360 C C . GLU A 1 434 ? 5.059 -37.400 -9.825 1.00 92.88 434 GLU A C 1
ATOM 3362 O O . GLU A 1 434 ? 4.726 -37.683 -8.673 1.00 92.88 434 GLU A O 1
ATOM 3367 N N . ASN A 1 435 ? 5.888 -36.390 -10.097 1.00 93.38 435 ASN A N 1
ATOM 3368 C CA . ASN A 1 435 ? 6.478 -35.518 -9.085 1.00 93.38 435 ASN A CA 1
ATOM 3369 C C . ASN A 1 435 ? 5.417 -34.847 -8.202 1.00 93.38 435 ASN A C 1
ATOM 3371 O O . ASN A 1 435 ? 5.573 -34.830 -6.982 1.00 93.38 435 ASN A O 1
ATOM 3375 N N . LEU A 1 436 ? 4.329 -34.343 -8.791 1.00 93.25 436 LEU A N 1
ATOM 3376 C CA . LEU A 1 436 ? 3.241 -33.713 -8.038 1.00 93.25 436 LEU A CA 1
ATOM 3377 C C . LEU A 1 436 ? 2.414 -34.731 -7.248 1.00 93.25 436 LEU A C 1
ATOM 3379 O O . LEU A 1 436 ? 2.125 -34.496 -6.080 1.00 93.25 436 LEU A O 1
ATOM 3383 N N . ARG A 1 437 ? 2.089 -35.893 -7.830 1.00 92.56 437 ARG A N 1
ATOM 3384 C CA . ARG A 1 437 ? 1.328 -36.954 -7.137 1.00 92.56 437 ARG A CA 1
ATOM 3385 C C . ARG A 1 437 ? 2.065 -37.535 -5.930 1.00 92.56 437 ARG A C 1
ATOM 3387 O O . ARG A 1 437 ? 1.425 -38.041 -5.013 1.00 92.56 437 ARG A O 1
ATOM 3394 N N . ARG A 1 438 ? 3.400 -37.462 -5.912 1.00 90.69 438 ARG A N 1
ATOM 3395 C CA . ARG A 1 438 ? 4.225 -37.850 -4.754 1.00 90.69 438 ARG A CA 1
ATOM 3396 C C . ARG A 1 438 ? 4.103 -36.873 -3.578 1.00 90.69 438 ARG A C 1
ATOM 3398 O O . ARG A 1 438 ? 4.456 -37.243 -2.460 1.00 90.69 438 ARG A O 1
ATOM 3405 N N . LEU A 1 439 ? 3.630 -35.645 -3.802 1.00 87.81 439 LEU A N 1
ATOM 3406 C CA . LEU A 1 439 ? 3.395 -34.666 -2.742 1.00 87.81 439 LEU A CA 1
ATOM 3407 C C . LEU A 1 439 ? 1.996 -34.875 -2.150 1.00 87.81 439 LEU A C 1
ATOM 3409 O O . LEU A 1 439 ? 1.006 -34.338 -2.637 1.00 87.81 439 LEU A O 1
ATOM 3413 N N . ALA A 1 440 ? 1.912 -35.677 -1.088 1.00 79.75 440 ALA A N 1
ATOM 3414 C CA . ALA A 1 440 ? 0.674 -35.826 -0.331 1.00 79.75 440 ALA A CA 1
ATOM 3415 C C . ALA A 1 440 ? 0.285 -34.503 0.359 1.00 79.75 440 ALA A C 1
ATOM 3417 O O . ALA A 1 440 ? 1.150 -33.767 0.832 1.00 79.75 440 ALA A O 1
ATOM 3418 N N . GLY A 1 441 ? -1.020 -34.230 0.457 1.00 84.94 441 GLY A N 1
ATOM 3419 C CA . GLY A 1 441 ? -1.549 -33.090 1.216 1.00 84.94 441 GLY A CA 1
ATOM 3420 C C . GLY A 1 441 ? -1.537 -31.741 0.491 1.00 84.94 441 GLY A C 1
ATOM 3421 O O . GLY A 1 441 ? -1.792 -30.729 1.140 1.00 84.94 441 GLY A O 1
ATOM 3422 N N . LEU A 1 442 ? -1.277 -31.716 -0.821 1.00 90.88 442 LEU A N 1
ATOM 3423 C CA . LEU A 1 442 ? -1.405 -30.517 -1.655 1.00 90.88 442 LEU A CA 1
ATOM 3424 C C . LEU A 1 442 ? -2.673 -30.557 -2.513 1.00 90.88 442 LEU A C 1
ATOM 3426 O O . LEU A 1 442 ? -3.046 -31.608 -3.034 1.00 90.88 442 LEU A O 1
ATOM 3430 N N . ASP A 1 443 ? -3.286 -29.393 -2.696 1.00 94.50 443 ASP A N 1
ATOM 3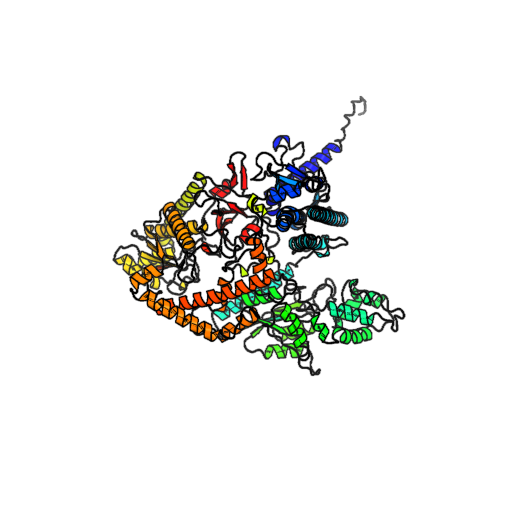431 C CA . ASP A 1 443 ? -4.342 -29.142 -3.675 1.00 94.50 443 ASP A CA 1
ATOM 3432 C C . ASP A 1 443 ? -3.792 -28.232 -4.773 1.00 94.50 443 ASP A C 1
ATOM 3434 O O . ASP A 1 443 ? -3.452 -27.079 -4.516 1.00 94.50 443 ASP A O 1
ATOM 3438 N N . VAL A 1 444 ? -3.622 -28.751 -5.989 1.00 96.38 444 VAL A N 1
ATOM 3439 C CA . VAL A 1 444 ? -3.020 -27.987 -7.091 1.00 96.38 444 VAL A CA 1
ATOM 3440 C C . VAL A 1 444 ? -4.054 -27.006 -7.640 1.00 96.38 444 VAL A C 1
ATOM 3442 O O . VAL A 1 444 ? -4.943 -27.383 -8.397 1.00 96.38 444 VAL A O 1
ATOM 3445 N N . VAL A 1 445 ? -3.910 -25.730 -7.283 1.00 97.38 445 VAL A N 1
ATOM 3446 C CA . VAL A 1 445 ? -4.840 -24.655 -7.663 1.00 97.38 445 VAL A CA 1
ATOM 3447 C C . VAL A 1 445 ? -4.518 -24.095 -9.046 1.00 97.38 445 VAL A C 1
ATOM 3449 O O . VAL A 1 445 ? -5.426 -23.790 -9.822 1.00 97.38 445 VAL A O 1
ATOM 3452 N N . ALA A 1 446 ? -3.233 -23.945 -9.368 1.00 98.31 446 ALA A N 1
ATOM 3453 C CA . ALA A 1 446 ? -2.780 -23.409 -10.647 1.00 98.31 446 ALA A CA 1
ATOM 3454 C C . ALA A 1 446 ? -1.438 -24.009 -11.073 1.00 98.31 446 ALA A C 1
ATOM 3456 O O . ALA A 1 446 ? -0.611 -24.359 -10.228 1.00 98.31 446 ALA A O 1
ATOM 3457 N N . VAL A 1 447 ? -1.220 -24.094 -12.384 1.00 98.19 447 VAL A N 1
ATOM 3458 C CA . VAL A 1 447 ? 0.019 -24.574 -12.999 1.00 98.19 447 VAL A CA 1
ATOM 3459 C C . VAL A 1 447 ? 0.443 -23.629 -14.119 1.00 98.19 447 VAL A C 1
ATOM 3461 O O . VAL A 1 447 ? -0.344 -23.369 -15.023 1.00 98.19 447 VAL A O 1
ATOM 3464 N N . PHE A 1 448 ? 1.682 -23.148 -14.070 1.00 98.50 448 PHE A N 1
ATOM 3465 C CA . PHE A 1 448 ? 2.299 -22.295 -15.086 1.00 98.50 448 PHE A CA 1
ATOM 3466 C C . PHE A 1 448 ? 3.369 -23.087 -15.841 1.00 98.50 448 PHE A C 1
ATOM 3468 O O . PHE A 1 448 ? 4.299 -23.599 -15.214 1.00 98.50 448 PHE A O 1
ATOM 3475 N N . ASP A 1 449 ? 3.238 -23.199 -17.165 1.00 97.31 449 ASP A N 1
ATOM 3476 C CA . ASP A 1 449 ? 4.179 -23.946 -18.013 1.00 97.31 449 ASP A CA 1
ATOM 3477 C C . ASP A 1 449 ? 4.238 -23.346 -19.430 1.00 97.31 449 ASP A C 1
ATOM 3479 O O . ASP A 1 449 ? 3.212 -22.954 -20.001 1.00 97.31 449 ASP A O 1
ATOM 3483 N N . ASP A 1 450 ? 5.433 -23.275 -20.011 1.00 94.75 450 ASP A N 1
ATOM 3484 C CA . ASP A 1 450 ? 5.659 -22.747 -21.359 1.00 94.75 450 ASP A CA 1
ATOM 3485 C C . ASP A 1 450 ? 5.258 -23.757 -22.448 1.00 94.75 450 ASP A C 1
ATOM 3487 O O . ASP A 1 450 ? 4.752 -23.366 -23.501 1.00 94.75 450 ASP A O 1
ATOM 3491 N N . LEU A 1 451 ? 5.386 -25.064 -22.188 1.00 93.50 451 LEU A N 1
ATOM 3492 C CA . LEU A 1 451 ? 5.175 -26.103 -23.199 1.00 93.50 451 LEU A CA 1
ATOM 3493 C C . LEU A 1 451 ? 3.734 -26.622 -23.235 1.00 93.50 451 LEU A C 1
ATOM 3495 O O . LEU A 1 451 ? 3.213 -27.148 -22.248 1.00 93.50 451 LEU A O 1
ATOM 3499 N N . THR A 1 452 ? 3.119 -26.583 -24.421 1.00 93.69 452 THR A N 1
ATOM 3500 C CA . THR A 1 452 ? 1.752 -27.085 -24.643 1.00 93.69 452 THR A CA 1
ATOM 3501 C C . THR A 1 452 ? 1.572 -28.553 -24.239 1.00 93.69 452 THR A C 1
ATOM 3503 O O . THR A 1 452 ? 0.579 -28.888 -23.594 1.00 93.69 452 THR A O 1
ATOM 3506 N N . GLU A 1 453 ? 2.539 -29.423 -24.545 1.00 92.94 453 GLU A N 1
ATOM 3507 C CA . GLU A 1 453 ? 2.490 -30.852 -24.185 1.00 92.94 453 GLU A CA 1
ATOM 3508 C C . GLU A 1 453 ? 2.389 -31.057 -22.663 1.00 92.94 453 GLU A C 1
ATOM 3510 O O . GLU A 1 453 ? 1.534 -31.805 -22.184 1.00 92.94 453 GLU A O 1
ATOM 3515 N N . ASN A 1 454 ? 3.211 -30.342 -21.885 1.00 94.56 454 ASN A N 1
ATOM 3516 C CA . ASN A 1 454 ? 3.163 -30.407 -20.424 1.00 94.56 454 ASN A CA 1
ATOM 3517 C C . ASN A 1 454 ? 1.797 -29.949 -19.909 1.00 94.56 454 ASN A C 1
ATOM 3519 O O . ASN A 1 454 ? 1.200 -30.616 -19.061 1.00 94.56 454 ASN A O 1
ATOM 3523 N N . ARG A 1 455 ? 1.293 -28.822 -20.427 1.00 95.69 455 ARG A N 1
ATOM 3524 C CA . ARG A 1 455 ? 0.009 -28.248 -20.008 1.00 95.69 455 ARG A CA 1
ATOM 3525 C C . ARG A 1 455 ? -1.158 -29.197 -20.245 1.00 95.69 455 ARG A C 1
ATOM 3527 O O . ARG A 1 455 ? -1.990 -29.340 -19.354 1.00 95.69 455 ARG A O 1
ATOM 3534 N N . GLN A 1 456 ? -1.212 -29.863 -21.396 1.00 95.50 456 GLN A N 1
ATOM 3535 C CA . GLN A 1 456 ? -2.270 -30.830 -21.708 1.00 95.50 456 GLN A CA 1
ATOM 3536 C C . GLN A 1 456 ? -2.279 -31.989 -20.700 1.00 95.50 456 GLN A C 1
ATOM 3538 O O . GLN A 1 456 ? -3.294 -32.241 -20.055 1.00 95.50 456 GLN A O 1
ATOM 3543 N N . VAL A 1 457 ? -1.121 -32.611 -20.465 1.00 96.00 457 VAL A N 1
ATOM 3544 C CA . VAL A 1 457 ? -0.988 -33.736 -19.522 1.00 96.00 457 VAL A CA 1
ATOM 3545 C C . VAL A 1 457 ? -1.295 -33.322 -18.074 1.00 96.00 457 VAL A C 1
ATOM 3547 O O . VAL A 1 457 ? -1.912 -34.079 -17.315 1.00 96.00 457 VAL A O 1
ATOM 3550 N N . LEU A 1 458 ? -0.890 -32.112 -17.672 1.00 94.69 458 LEU A N 1
ATOM 3551 C CA . LEU A 1 458 ? -1.184 -31.553 -16.351 1.00 94.69 458 LEU A CA 1
ATOM 3552 C C . LEU A 1 458 ? -2.672 -31.227 -16.183 1.00 94.69 458 LEU A C 1
ATOM 3554 O O . LEU A 1 458 ? -3.225 -31.515 -15.123 1.00 94.69 458 LEU A O 1
ATOM 3558 N N . ARG A 1 459 ? -3.332 -30.694 -17.217 1.00 95.81 459 ARG A N 1
ATOM 3559 C CA . ARG A 1 459 ? -4.777 -30.420 -17.218 1.00 95.81 459 ARG A CA 1
ATOM 3560 C C . ARG A 1 459 ? -5.587 -31.697 -17.035 1.00 95.81 459 ARG A C 1
ATOM 3562 O O . ARG A 1 459 ? -6.487 -31.725 -16.202 1.00 95.81 459 ARG A O 1
ATOM 3569 N N . ASP A 1 460 ? -5.223 -32.754 -17.753 1.00 95.69 460 ASP A N 1
ATOM 3570 C CA . ASP A 1 460 ? -5.898 -34.051 -17.653 1.00 95.69 460 ASP A CA 1
ATOM 3571 C C . ASP A 1 460 ? -5.690 -34.695 -16.274 1.00 95.69 460 ASP A C 1
ATOM 3573 O O . ASP A 1 460 ? -6.582 -35.346 -15.728 1.00 95.69 460 ASP A O 1
ATOM 3577 N N . SER A 1 461 ? -4.512 -34.491 -15.679 1.00 95.75 461 SER A N 1
ATOM 3578 C CA . SER A 1 461 ? -4.158 -35.061 -14.375 1.00 95.75 461 SER A CA 1
ATOM 3579 C C . SER A 1 461 ? -4.701 -34.274 -13.180 1.00 95.75 461 SER A C 1
ATOM 3581 O O . SER A 1 461 ? -4.888 -34.866 -12.116 1.00 95.75 461 SER A O 1
ATOM 3583 N N . PHE A 1 462 ? -4.934 -32.968 -13.341 1.00 94.94 462 PHE A N 1
ATOM 3584 C CA . PHE A 1 462 ? -5.396 -32.042 -12.304 1.00 94.94 462 PHE A CA 1
ATOM 3585 C C . PHE A 1 462 ? -6.522 -31.140 -12.852 1.00 94.94 462 PHE A C 1
ATOM 3587 O O . PHE A 1 462 ? -6.324 -29.937 -13.023 1.00 94.94 462 PHE A O 1
ATOM 3594 N N . PRO A 1 463 ? -7.728 -31.680 -13.111 1.00 93.62 463 PRO A N 1
ATOM 3595 C CA . PRO A 1 463 ? -8.790 -30.966 -13.833 1.00 93.62 463 PRO A CA 1
ATOM 3596 C C . PRO A 1 463 ? -9.375 -29.755 -13.087 1.00 93.62 463 PRO A C 1
ATOM 3598 O O . PRO A 1 463 ? -10.013 -28.904 -13.702 1.00 93.62 463 PRO A O 1
ATOM 3601 N N . ALA A 1 464 ? -9.177 -29.664 -11.768 1.00 93.19 464 ALA A N 1
ATOM 3602 C CA . ALA A 1 464 ? -9.579 -28.504 -10.968 1.00 93.19 464 ALA A CA 1
ATOM 3603 C C . ALA A 1 464 ? -8.568 -27.340 -11.044 1.00 93.19 464 ALA A C 1
ATOM 3605 O O . ALA A 1 464 ? -8.919 -26.201 -10.719 1.00 93.19 464 ALA A O 1
ATOM 3606 N N . ALA A 1 465 ? -7.334 -27.616 -11.480 1.00 95.69 465 ALA A N 1
ATOM 3607 C CA . ALA A 1 465 ? -6.262 -26.637 -11.542 1.00 95.69 465 ALA A CA 1
ATOM 3608 C C . ALA A 1 465 ? -6.434 -25.690 -12.734 1.00 95.69 465 ALA A C 1
ATOM 3610 O O . ALA A 1 465 ? -6.784 -26.091 -13.846 1.00 95.69 465 ALA A O 1
ATOM 3611 N N . MET A 1 466 ? -6.099 -24.419 -12.530 1.00 97.62 466 MET A N 1
ATOM 3612 C CA . MET A 1 466 ? -5.931 -23.470 -13.626 1.00 97.62 466 MET A CA 1
ATOM 3613 C C . MET A 1 466 ? -4.598 -23.726 -14.327 1.00 97.62 466 MET A C 1
ATOM 3615 O O . MET A 1 466 ? -3.547 -23.397 -13.787 1.00 97.62 466 MET A O 1
ATOM 3619 N N . VAL A 1 467 ? -4.629 -24.295 -15.530 1.00 97.75 467 VAL A N 1
ATOM 3620 C CA . VAL A 1 467 ? -3.420 -24.493 -16.342 1.00 97.75 467 VAL A CA 1
ATOM 3621 C C . VAL A 1 467 ? -3.208 -23.286 -17.250 1.00 97.75 467 VAL A C 1
ATOM 3623 O O . VAL A 1 467 ? -4.045 -23.008 -18.106 1.00 97.75 467 VAL A O 1
ATOM 3626 N N . ILE A 1 468 ? -2.097 -22.582 -17.049 1.00 97.88 468 ILE A N 1
ATOM 3627 C CA . ILE A 1 468 ? -1.783 -21.269 -17.615 1.00 97.88 468 ILE A CA 1
ATOM 3628 C C . ILE A 1 468 ? -0.525 -21.383 -18.484 1.00 97.88 468 ILE A C 1
ATOM 3630 O O . ILE A 1 468 ? 0.490 -21.940 -18.059 1.00 97.88 468 ILE A O 1
ATOM 3634 N N . ALA A 1 469 ? -0.598 -20.855 -19.704 1.00 96.56 469 ALA A N 1
ATOM 3635 C CA . ALA A 1 469 ? 0.541 -20.736 -20.604 1.00 96.56 469 ALA A CA 1
ATOM 3636 C C . ALA A 1 469 ? 1.438 -19.565 -20.191 1.00 96.56 469 ALA A C 1
ATOM 3638 O O . ALA A 1 469 ? 0.934 -18.503 -19.816 1.00 96.56 469 ALA A O 1
ATOM 3639 N N . VAL A 1 470 ? 2.756 -19.749 -20.295 1.00 95.56 470 VAL A N 1
ATOM 3640 C CA . VAL A 1 470 ? 3.737 -18.672 -20.103 1.00 95.56 470 VAL A CA 1
ATOM 3641 C C . VAL A 1 470 ? 4.539 -18.453 -21.379 1.00 95.56 470 VAL A C 1
ATOM 3643 O O . VAL A 1 470 ? 5.137 -19.387 -21.903 1.00 95.56 470 VAL A O 1
ATOM 3646 N N . GLU A 1 471 ? 4.580 -17.212 -21.860 1.00 92.56 471 GLU A N 1
ATOM 3647 C CA . GLU A 1 471 ? 5.414 -16.806 -22.997 1.00 92.56 471 GLU A CA 1
ATOM 3648 C C . GLU A 1 471 ? 6.407 -15.728 -22.576 1.00 92.56 471 GLU A C 1
ATOM 3650 O O . GLU A 1 471 ? 6.075 -14.545 -22.499 1.00 92.56 471 GLU A O 1
ATOM 3655 N N . ALA A 1 472 ? 7.652 -16.131 -22.317 1.00 91.38 472 ALA A N 1
ATOM 3656 C CA . ALA A 1 472 ? 8.702 -15.195 -21.939 1.00 91.38 472 ALA A CA 1
ATOM 3657 C C . ALA A 1 472 ? 8.904 -14.104 -23.021 1.00 91.38 472 ALA A C 1
ATOM 3659 O O . ALA A 1 472 ? 9.184 -14.436 -24.179 1.00 91.38 472 ALA A O 1
ATOM 3660 N N . PRO A 1 473 ? 8.842 -12.803 -22.666 1.00 88.19 473 PRO A N 1
ATOM 3661 C CA . PRO A 1 473 ? 9.006 -11.713 -23.620 1.00 88.19 473 PRO A CA 1
ATOM 3662 C C . PRO A 1 473 ? 10.310 -11.808 -24.418 1.00 88.19 473 PRO A C 1
ATOM 3664 O O . PRO A 1 473 ? 11.395 -11.993 -23.857 1.00 88.19 473 PRO A O 1
ATOM 3667 N N . GLY A 1 474 ? 10.207 -11.638 -25.738 1.00 88.75 474 GLY A N 1
ATOM 3668 C CA . GLY A 1 474 ? 11.345 -11.674 -26.658 1.00 88.75 474 GLY A CA 1
ATOM 3669 C C . GLY A 1 474 ? 11.816 -13.077 -27.058 1.00 88.75 474 GLY A C 1
ATOM 3670 O O . GLY A 1 474 ? 12.858 -13.190 -27.701 1.00 88.75 474 GLY A O 1
ATOM 3671 N N . PHE A 1 475 ? 11.081 -14.137 -26.710 1.00 92.75 475 PHE A N 1
ATOM 3672 C CA . PHE A 1 475 ? 11.334 -15.508 -27.164 1.00 92.75 475 PHE A CA 1
ATOM 3673 C C . PHE A 1 475 ? 10.234 -15.983 -28.111 1.00 92.75 475 PHE A C 1
ATOM 3675 O O . PHE A 1 475 ? 9.086 -15.560 -28.005 1.00 92.75 475 PHE A O 1
ATOM 3682 N N . ALA A 1 476 ? 10.584 -16.876 -29.035 1.00 91.75 476 ALA A N 1
ATOM 3683 C CA . ALA A 1 476 ? 9.591 -17.605 -29.808 1.00 91.75 476 ALA A CA 1
ATOM 3684 C C . ALA A 1 476 ? 8.890 -18.655 -28.929 1.00 91.75 476 ALA A C 1
ATOM 3686 O O . ALA A 1 476 ? 9.538 -19.324 -28.118 1.00 91.75 476 ALA A O 1
ATOM 3687 N N . SER A 1 477 ? 7.581 -18.810 -29.126 1.00 89.81 477 SER A N 1
ATOM 3688 C CA . SER A 1 477 ? 6.739 -19.834 -28.499 1.00 89.81 477 SER A CA 1
ATOM 3689 C C . SER A 1 477 ? 6.124 -20.752 -29.559 1.00 89.81 477 SER A C 1
ATOM 3691 O O . SER A 1 477 ? 6.326 -20.557 -30.754 1.00 89.81 477 SER A O 1
ATOM 3693 N N . ASP A 1 478 ? 5.381 -21.773 -29.140 1.00 86.25 478 ASP A N 1
ATOM 3694 C CA . ASP A 1 478 ? 4.639 -22.666 -30.040 1.00 86.25 478 ASP A CA 1
ATOM 3695 C C . ASP A 1 478 ? 3.317 -22.059 -30.560 1.00 86.25 478 ASP A C 1
ATOM 3697 O O . ASP A 1 478 ? 2.618 -22.669 -31.372 1.00 86.25 478 ASP A O 1
ATOM 3701 N N . ARG A 1 479 ? 2.987 -20.835 -30.131 1.00 87.25 479 ARG A N 1
ATOM 3702 C CA . ARG A 1 479 ? 1.808 -20.069 -30.542 1.00 87.25 479 ARG A CA 1
ATOM 3703 C C . ARG A 1 479 ? 2.107 -19.221 -31.778 1.00 87.25 479 ARG A C 1
ATOM 3705 O O . ARG A 1 479 ? 3.137 -18.555 -31.874 1.00 87.25 479 ARG A O 1
ATOM 3712 N N . ALA A 1 480 ? 1.164 -19.175 -32.716 1.00 81.94 480 ALA A N 1
ATOM 3713 C CA . ALA A 1 480 ? 1.219 -18.201 -33.803 1.00 81.94 480 ALA A CA 1
ATOM 3714 C C . ALA A 1 480 ? 0.905 -16.776 -33.277 1.00 81.94 480 ALA A C 1
ATOM 3716 O O . ALA A 1 480 ? -0.023 -16.617 -32.479 1.00 81.94 480 ALA A O 1
ATOM 3717 N N . PRO A 1 481 ? 1.628 -15.724 -33.713 1.00 75.25 481 PRO A N 1
ATOM 3718 C CA . PRO A 1 481 ? 1.355 -14.339 -33.358 1.00 75.25 481 PRO A CA 1
ATOM 3719 C C . PRO A 1 481 ? -0.113 -13.982 -33.590 1.00 75.25 481 PRO A C 1
ATOM 3721 O O . PRO A 1 481 ? -0.655 -14.208 -34.668 1.00 75.25 481 PRO A O 1
ATOM 3724 N N . GLY A 1 482 ? -0.757 -13.429 -32.564 1.00 75.75 482 GLY A N 1
ATOM 3725 C CA . GLY A 1 482 ? -2.169 -13.041 -32.618 1.00 75.75 482 GLY A CA 1
ATOM 3726 C C . GLY A 1 482 ? -3.177 -14.190 -32.477 1.00 75.75 482 GLY A C 1
ATOM 3727 O O . GLY A 1 482 ? -4.373 -13.920 -32.413 1.00 75.75 482 GLY A O 1
ATOM 3728 N N . CYS A 1 483 ? -2.742 -15.450 -32.376 1.00 85.94 483 CYS A N 1
ATOM 3729 C CA . CYS A 1 483 ? -3.618 -16.592 -32.089 1.00 85.94 483 CYS A CA 1
ATOM 3730 C C . CYS A 1 483 ? -3.593 -16.947 -30.592 1.00 85.94 483 CYS A C 1
ATOM 3732 O O . CYS A 1 483 ? -2.593 -16.674 -29.934 1.00 85.94 483 CYS A O 1
ATOM 3734 N N . PRO A 1 484 ? -4.645 -17.555 -30.016 1.00 87.88 484 PRO A N 1
ATOM 3735 C CA . PRO A 1 484 ? -4.578 -18.108 -28.659 1.00 87.88 484 PRO A CA 1
ATOM 3736 C C . PRO A 1 484 ? -3.608 -19.305 -28.590 1.00 87.88 484 PRO A C 1
ATOM 3738 O O . PRO A 1 484 ? -3.301 -19.891 -29.633 1.00 87.88 484 PRO A O 1
ATOM 3741 N N . PRO A 1 485 ? -3.130 -19.701 -27.390 1.00 89.81 485 PRO A N 1
ATOM 3742 C CA . PRO A 1 485 ? -2.351 -20.927 -27.226 1.00 89.81 485 PRO A CA 1
ATOM 3743 C C . PRO A 1 485 ? -3.073 -22.150 -27.826 1.00 89.81 485 PRO A C 1
ATOM 3745 O O . PRO A 1 485 ? -4.302 -22.227 -27.716 1.00 89.81 485 PRO A O 1
ATOM 3748 N N . PRO A 1 486 ? -2.357 -23.119 -28.433 1.00 88.19 486 PRO A N 1
ATOM 3749 C CA . PRO A 1 486 ? -2.979 -24.239 -29.154 1.00 88.19 486 PRO A CA 1
ATOM 3750 C C . PRO A 1 486 ? -3.932 -25.094 -28.307 1.00 88.19 486 PRO A C 1
ATOM 3752 O O . PRO A 1 486 ? -4.865 -25.704 -28.821 1.00 88.19 486 PRO A O 1
ATOM 3755 N N . ASP A 1 487 ? -3.703 -25.136 -26.998 1.00 90.44 487 ASP A N 1
ATOM 3756 C CA . ASP A 1 487 ? -4.495 -25.874 -26.019 1.00 90.44 487 ASP A CA 1
ATOM 3757 C C . ASP A 1 487 ? -5.592 -25.037 -25.344 1.00 90.44 487 ASP A C 1
ATOM 3759 O O . ASP A 1 487 ? -6.200 -25.512 -24.382 1.00 90.44 487 ASP A O 1
ATOM 3763 N N . GLY A 1 488 ? -5.819 -23.802 -25.807 1.00 90.94 488 GLY A N 1
ATOM 3764 C CA . GLY A 1 488 ? -6.817 -22.875 -25.272 1.00 90.94 488 GLY A CA 1
ATOM 3765 C C . GLY A 1 488 ? -6.510 -22.347 -23.868 1.00 90.94 488 GLY A C 1
ATOM 3766 O O . GLY A 1 488 ? -7.397 -21.778 -23.233 1.00 90.94 488 GLY A O 1
ATOM 3767 N N . ALA A 1 489 ? -5.290 -22.552 -23.358 1.00 93.75 489 ALA A N 1
ATOM 3768 C CA . ALA A 1 489 ? -4.903 -22.062 -22.041 1.00 93.75 489 ALA A CA 1
ATOM 3769 C C . ALA A 1 489 ? -4.921 -20.523 -21.998 1.00 93.75 489 ALA A C 1
ATOM 3771 O O . ALA A 1 489 ? -4.517 -19.878 -22.970 1.00 93.75 489 ALA A O 1
ATOM 3772 N N . PRO A 1 490 ? -5.334 -19.909 -20.876 1.00 95.56 490 PRO A N 1
ATOM 3773 C CA . PRO A 1 490 ? -5.085 -18.493 -20.657 1.00 95.56 490 PRO A CA 1
ATOM 3774 C C . PRO A 1 490 ? -3.570 -18.236 -20.575 1.00 95.56 490 PRO A C 1
ATOM 3776 O O . PRO A 1 490 ? -2.805 -19.120 -20.183 1.00 95.56 490 PRO A O 1
ATOM 3779 N N . LEU A 1 491 ? -3.140 -17.034 -20.955 1.00 94.25 491 LEU A N 1
ATOM 3780 C CA . LEU A 1 491 ? -1.737 -16.703 -21.200 1.00 94.25 491 LEU A CA 1
ATOM 3781 C C . LEU A 1 491 ? -1.248 -15.585 -20.273 1.00 94.25 491 LEU A C 1
ATOM 3783 O O . LEU A 1 491 ? -1.944 -14.590 -20.072 1.00 94.25 491 LEU A O 1
ATOM 3787 N N . VAL A 1 492 ? -0.019 -15.723 -19.776 1.00 95.62 492 VAL A N 1
ATOM 3788 C CA . VAL A 1 492 ? 0.761 -14.630 -19.179 1.00 95.62 492 VAL A CA 1
ATOM 3789 C C . VAL A 1 492 ? 2.129 -14.529 -19.847 1.00 95.62 492 VAL A C 1
ATOM 3791 O O . VAL A 1 492 ? 2.675 -15.525 -20.316 1.00 95.62 492 VAL A O 1
ATOM 3794 N N . ALA A 1 493 ? 2.707 -13.333 -19.867 1.00 92.75 493 ALA A N 1
ATOM 3795 C CA . ALA A 1 493 ? 4.083 -13.126 -20.311 1.00 92.75 493 ALA A CA 1
ATOM 3796 C C . ALA A 1 493 ? 5.054 -13.021 -19.123 1.00 92.75 493 ALA A C 1
ATOM 3798 O O . ALA A 1 493 ? 6.203 -13.459 -19.188 1.00 92.75 493 ALA A O 1
ATOM 3799 N N . THR A 1 494 ? 4.589 -12.453 -18.010 1.00 95.31 494 THR A N 1
ATOM 3800 C CA . THR A 1 494 ? 5.357 -12.316 -16.767 1.00 95.31 494 THR A CA 1
ATOM 3801 C C . THR A 1 494 ? 4.485 -12.653 -15.556 1.00 95.31 494 THR A C 1
ATOM 3803 O O . THR A 1 494 ? 3.291 -12.919 -15.679 1.00 95.31 494 THR A O 1
ATOM 3806 N N . PHE A 1 495 ? 5.073 -12.636 -14.360 1.00 96.06 495 PHE A N 1
ATOM 3807 C CA . PHE A 1 495 ? 4.342 -12.777 -13.095 1.00 96.06 495 PHE A CA 1
ATOM 3808 C C . PHE A 1 495 ? 4.012 -11.412 -12.471 1.00 96.06 495 PHE A C 1
ATOM 3810 O O . PHE A 1 495 ? 3.706 -11.313 -11.281 1.00 96.06 495 PHE A O 1
ATOM 3817 N N . GLU A 1 496 ? 4.121 -10.332 -13.245 1.00 93.06 496 GLU A N 1
ATOM 3818 C CA . GLU A 1 496 ? 3.828 -8.986 -12.768 1.00 93.06 496 GLU A CA 1
ATOM 3819 C C . GLU A 1 496 ? 2.327 -8.738 -12.745 1.00 93.06 496 GLU A C 1
ATOM 3821 O O . GLU A 1 496 ? 1.591 -9.104 -13.663 1.00 93.06 496 GLU A O 1
ATOM 3826 N N . ARG A 1 497 ? 1.896 -8.073 -11.675 1.00 90.44 497 ARG A N 1
ATOM 3827 C CA . ARG A 1 497 ? 0.537 -7.577 -11.476 1.00 90.44 497 ARG A CA 1
ATOM 3828 C C . ARG A 1 497 ? 0.584 -6.062 -11.428 1.00 90.44 497 ARG A C 1
ATOM 3830 O O . ARG A 1 497 ? 1.578 -5.495 -10.969 1.00 90.44 497 ARG A O 1
ATOM 3837 N N . LEU A 1 498 ? -0.496 -5.413 -11.842 1.00 86.25 498 LEU A N 1
ATOM 3838 C CA . LEU A 1 498 ? -0.617 -3.969 -11.711 1.00 86.25 498 LEU A CA 1
ATOM 3839 C C . LEU A 1 498 ? -0.621 -3.605 -10.210 1.00 86.25 498 LEU A C 1
ATOM 3841 O O . LEU A 1 498 ? -1.441 -4.136 -9.450 1.00 86.25 498 LEU A O 1
ATOM 3845 N N . PRO A 1 499 ? 0.275 -2.713 -9.741 1.00 72.44 499 PRO A N 1
ATOM 3846 C CA . PRO A 1 499 ? 0.276 -2.266 -8.345 1.00 72.44 499 PRO A CA 1
ATOM 3847 C C . PRO A 1 499 ? -0.968 -1.433 -8.003 1.00 72.44 499 PRO A C 1
ATOM 3849 O O . PRO A 1 499 ? -1.349 -1.346 -6.838 1.00 72.44 499 PRO A O 1
ATOM 3852 N N . ARG A 1 500 ? -1.594 -0.826 -9.023 1.00 64.81 500 ARG A N 1
ATOM 3853 C CA . ARG A 1 500 ? -2.740 0.092 -8.954 1.00 64.81 500 ARG A CA 1
ATOM 3854 C C . ARG A 1 500 ? -3.996 -0.576 -9.532 1.00 64.81 500 ARG A C 1
ATOM 3856 O O . ARG A 1 500 ? -3.886 -1.417 -10.419 1.00 64.81 500 ARG A O 1
ATOM 3863 N N . GLN A 1 501 ? -5.187 -0.106 -9.156 1.00 55.03 501 GLN A N 1
ATOM 3864 C CA . GLN A 1 501 ? -6.242 0.028 -10.169 1.00 55.03 501 GLN A CA 1
ATOM 3865 C C . GLN A 1 501 ? -5.793 1.181 -11.074 1.00 55.03 501 GLN A C 1
ATOM 3867 O O . GLN A 1 501 ? -5.976 2.348 -10.731 1.00 55.03 501 GLN A O 1
ATOM 3872 N N . ALA A 1 502 ? -5.055 0.873 -12.141 1.00 41.91 502 ALA A N 1
ATOM 3873 C CA . ALA A 1 502 ? -4.602 1.886 -13.088 1.00 41.91 502 ALA A CA 1
ATOM 3874 C C . ALA A 1 502 ? -5.830 2.646 -13.633 1.00 41.91 502 ALA A C 1
ATOM 3876 O O . ALA A 1 502 ? -6.814 2.020 -14.013 1.00 41.91 502 ALA A O 1
ATOM 3877 N N . GLY A 1 503 ? -5.799 3.985 -13.608 1.00 49.22 503 GLY A N 1
ATOM 3878 C CA . GLY A 1 503 ? -6.818 4.822 -14.260 1.00 49.22 503 GLY A CA 1
ATOM 3879 C C . GLY A 1 503 ? -7.796 5.595 -13.365 1.00 49.22 503 GLY A C 1
ATOM 3880 O O . GLY A 1 503 ? -8.641 6.309 -13.901 1.00 49.22 503 GLY A O 1
ATOM 3881 N N . ALA A 1 504 ? -7.709 5.538 -12.030 1.00 56.41 504 ALA A N 1
ATOM 3882 C CA . ALA A 1 504 ? -8.541 6.421 -11.205 1.00 56.41 504 ALA A CA 1
ATOM 3883 C C . ALA A 1 504 ? -8.063 7.883 -11.334 1.00 56.41 504 ALA A C 1
ATOM 3885 O O . ALA A 1 504 ? -6.980 8.239 -10.876 1.00 56.41 504 ALA A O 1
ATOM 3886 N N . ALA A 1 505 ? -8.878 8.743 -11.953 1.00 66.19 505 ALA A N 1
ATOM 3887 C CA . ALA A 1 505 ? -8.642 10.192 -12.018 1.00 66.19 505 ALA A CA 1
ATOM 3888 C C . ALA A 1 505 ? -8.831 10.895 -10.657 1.00 66.19 505 ALA A C 1
ATOM 3890 O O . ALA A 1 505 ? -8.568 12.087 -10.534 1.00 66.19 505 ALA A O 1
ATOM 3891 N N . THR A 1 506 ? -9.291 10.160 -9.644 1.00 81.00 506 THR A N 1
ATOM 3892 C CA . THR A 1 506 ? -9.657 10.656 -8.314 1.00 81.00 506 THR A CA 1
ATOM 3893 C C . THR A 1 506 ? -8.809 9.980 -7.237 1.00 81.00 506 THR A C 1
ATOM 3895 O O . THR A 1 506 ? -8.637 8.758 -7.302 1.00 81.00 506 THR A O 1
ATOM 3898 N N . PRO A 1 507 ? -8.332 10.712 -6.217 1.00 87.62 507 PRO A N 1
ATOM 3899 C CA . PRO A 1 507 ? -7.660 10.132 -5.055 1.00 87.62 507 PRO A CA 1
ATOM 3900 C C . PRO A 1 507 ? -8.487 9.044 -4.362 1.00 87.62 507 PRO A C 1
ATOM 3902 O O . PRO A 1 507 ? -9.664 9.241 -4.055 1.00 87.62 507 PRO A O 1
ATOM 3905 N N . VAL A 1 508 ? -7.860 7.903 -4.060 1.00 89.19 508 VAL A N 1
ATOM 3906 C CA . VAL A 1 508 ? -8.517 6.766 -3.395 1.00 89.19 508 VAL A CA 1
ATOM 3907 C C . VAL A 1 508 ? -7.789 6.325 -2.128 1.00 89.19 508 VAL A C 1
ATOM 3909 O O . VAL A 1 508 ? -6.577 6.463 -1.985 1.00 89.19 508 VAL A O 1
ATOM 3912 N N . LEU A 1 509 ? -8.545 5.760 -1.188 1.00 90.69 509 LEU A N 1
ATOM 3913 C CA . LEU A 1 509 ? -7.992 5.059 -0.029 1.00 90.69 509 LEU A CA 1
ATOM 3914 C C . LEU A 1 509 ? -7.618 3.620 -0.422 1.00 90.69 509 LEU A C 1
ATOM 3916 O O . LEU A 1 509 ? -8.257 3.028 -1.288 1.00 90.69 509 LEU A O 1
ATOM 3920 N N . SER A 1 510 ? -6.608 3.046 0.226 1.00 88.75 510 SER A N 1
ATOM 3921 C CA . SER A 1 510 ? -6.051 1.728 -0.097 1.00 88.75 510 SER A CA 1
ATOM 3922 C C . SER A 1 510 ? -7.016 0.593 0.224 1.00 88.75 510 SER A C 1
ATOM 3924 O O . SER A 1 510 ? -7.045 -0.424 -0.462 1.00 88.75 510 SER A O 1
ATOM 3926 N N . HIS A 1 511 ? -7.794 0.762 1.298 1.00 87.00 511 HIS A N 1
ATOM 3927 C CA . HIS A 1 511 ? -8.645 -0.269 1.892 1.00 87.00 511 HIS A CA 1
ATOM 3928 C C . HIS A 1 511 ? -7.911 -1.566 2.290 1.00 87.00 511 HIS A C 1
ATOM 3930 O O . HIS A 1 511 ? -8.576 -2.557 2.592 1.00 87.00 511 HIS A O 1
ATOM 3936 N N . THR A 1 512 ? -6.576 -1.554 2.358 1.00 85.75 512 THR A N 1
ATOM 3937 C CA . THR A 1 512 ? -5.767 -2.716 2.752 1.00 85.75 512 THR A CA 1
ATOM 3938 C C . THR A 1 512 ? -5.713 -2.882 4.268 1.00 85.75 512 THR A C 1
ATOM 3940 O O . THR A 1 512 ? -5.892 -1.931 5.037 1.00 85.75 512 THR A O 1
ATOM 3943 N N . HIS A 1 513 ? -5.483 -4.114 4.726 1.00 84.62 513 HIS A N 1
ATOM 3944 C CA . HIS A 1 513 ? -5.400 -4.425 6.159 1.00 84.62 513 HIS A CA 1
ATOM 3945 C C . HIS A 1 513 ? -3.965 -4.369 6.687 1.00 84.62 513 HIS A C 1
ATOM 3947 O O . HIS A 1 513 ? -3.734 -4.098 7.871 1.00 84.62 513 HIS A O 1
ATOM 3953 N N . SER A 1 514 ? -2.999 -4.598 5.803 1.00 85.75 514 SER A N 1
ATOM 3954 C CA . SER A 1 514 ? -1.576 -4.570 6.088 1.00 85.75 514 SER A CA 1
ATOM 3955 C C . SER A 1 514 ? -0.823 -3.762 5.043 1.00 85.75 514 SER A C 1
ATOM 3957 O O . SER A 1 514 ? -1.132 -3.777 3.858 1.00 85.75 514 SER A O 1
ATOM 3959 N N . ILE A 1 515 ? 0.249 -3.106 5.476 1.00 87.69 515 ILE A N 1
ATOM 3960 C CA . ILE A 1 515 ? 1.161 -2.414 4.564 1.00 87.69 515 ILE A CA 1
ATOM 3961 C C . ILE A 1 515 ? 1.945 -3.397 3.680 1.00 87.69 515 ILE A C 1
ATOM 3963 O O . ILE A 1 515 ? 2.414 -3.005 2.622 1.00 87.69 515 ILE A O 1
ATOM 3967 N N . ALA A 1 516 ? 2.055 -4.672 4.073 1.00 83.06 516 ALA A N 1
ATOM 3968 C CA . ALA A 1 516 ? 2.679 -5.717 3.253 1.00 83.06 516 ALA A CA 1
ATOM 3969 C C . ALA A 1 516 ? 1.879 -6.035 1.969 1.00 83.06 516 ALA A C 1
ATOM 3971 O O . ALA A 1 516 ? 2.446 -6.498 0.973 1.00 83.06 516 ALA A O 1
ATOM 3972 N N . GLU A 1 517 ? 0.571 -5.747 1.980 1.00 82.12 517 GLU A N 1
ATOM 3973 C CA . GLU A 1 517 ? -0.301 -5.835 0.800 1.00 82.12 517 GLU A CA 1
ATOM 3974 C C . GLU A 1 517 ? 0.011 -4.719 -0.209 1.00 82.12 517 GLU A C 1
ATOM 3976 O O . GLU A 1 517 ? -0.297 -4.852 -1.392 1.00 82.12 517 GLU A O 1
ATOM 3981 N N . LEU A 1 518 ? 0.655 -3.631 0.235 1.00 85.19 518 LEU A N 1
ATOM 3982 C CA . LEU A 1 518 ? 1.109 -2.563 -0.645 1.00 85.19 518 LEU A CA 1
ATOM 3983 C C . LEU A 1 518 ? 2.455 -2.928 -1.277 1.00 85.19 518 LEU A C 1
ATOM 3985 O O . LEU A 1 518 ? 3.399 -3.340 -0.598 1.00 85.19 518 LEU A O 1
ATOM 3989 N N . GLN A 1 519 ? 2.589 -2.685 -2.580 1.00 85.44 519 GLN A N 1
ATOM 3990 C CA . GLN A 1 519 ? 3.883 -2.719 -3.260 1.00 85.44 519 GLN A CA 1
ATOM 3991 C C . GLN A 1 519 ? 4.664 -1.438 -2.929 1.00 85.44 519 GLN A C 1
ATOM 3993 O O . GLN A 1 519 ? 4.789 -0.542 -3.754 1.00 85.44 519 GLN A O 1
ATOM 3998 N N . VAL A 1 520 ? 5.172 -1.332 -1.694 1.00 89.50 520 VAL A N 1
ATOM 3999 C CA . VAL A 1 520 ? 5.795 -0.108 -1.143 1.00 89.50 520 VAL A CA 1
ATOM 4000 C C . VAL A 1 520 ? 6.880 0.477 -2.055 1.00 89.50 520 VAL A C 1
ATOM 4002 O O . VAL A 1 520 ? 7.008 1.695 -2.141 1.00 89.50 520 VAL A O 1
ATOM 4005 N N . GLY A 1 521 ? 7.643 -0.369 -2.757 1.00 88.31 521 GLY A N 1
ATOM 4006 C CA . GLY A 1 521 ? 8.677 0.079 -3.695 1.00 88.31 521 GLY A CA 1
ATOM 4007 C C . GLY A 1 521 ? 8.161 0.866 -4.900 1.00 88.31 521 GLY A C 1
ATOM 4008 O O . GLY A 1 521 ? 8.919 1.663 -5.443 1.00 88.31 521 GLY A O 1
ATOM 4009 N N . GLU A 1 522 ? 6.894 0.677 -5.268 1.00 87.44 522 GLU A N 1
ATOM 4010 C CA . GLU A 1 522 ? 6.232 1.326 -6.406 1.00 87.44 522 GLU A CA 1
ATOM 4011 C C . GLU A 1 522 ? 5.490 2.614 -5.997 1.00 87.44 522 GLU A C 1
ATOM 4013 O O . GLU A 1 522 ? 4.926 3.297 -6.848 1.00 87.44 522 GLU A O 1
ATOM 4018 N N . LEU A 1 523 ? 5.473 2.961 -4.700 1.00 89.25 523 LEU A N 1
ATOM 4019 C CA . LEU A 1 523 ? 4.772 4.142 -4.186 1.00 89.25 523 LEU A CA 1
ATOM 4020 C C . LEU A 1 523 ? 5.666 5.386 -4.178 1.00 89.25 523 LEU A C 1
ATOM 4022 O O . LEU A 1 523 ? 6.839 5.349 -3.779 1.00 89.25 523 LEU A O 1
ATOM 4026 N N . SER A 1 524 ? 5.091 6.527 -4.546 1.00 87.44 524 SER A N 1
ATOM 4027 C CA . SER A 1 524 ? 5.730 7.832 -4.403 1.00 87.44 524 SER A CA 1
ATOM 4028 C C . SER A 1 524 ? 5.728 8.305 -2.947 1.00 87.44 524 SER A C 1
ATOM 4030 O O . SER A 1 524 ? 4.828 8.020 -2.162 1.00 87.44 524 SER A O 1
ATOM 4032 N N . VAL A 1 525 ? 6.760 9.062 -2.571 1.00 88.56 525 VAL A N 1
ATOM 4033 C CA . VAL A 1 525 ? 6.859 9.697 -1.245 1.00 88.56 525 VAL A CA 1
ATOM 4034 C C . VAL A 1 525 ? 6.231 11.093 -1.210 1.00 88.56 525 VAL A C 1
ATOM 4036 O O . VAL A 1 525 ? 6.119 11.681 -0.135 1.00 88.56 525 VAL A O 1
ATOM 4039 N N . GLY A 1 526 ? 5.848 11.640 -2.369 1.00 86.06 526 GLY A N 1
ATOM 4040 C CA . GLY A 1 526 ? 5.068 12.874 -2.480 1.00 86.06 526 GLY A CA 1
ATOM 4041 C C . GLY A 1 526 ? 5.643 14.080 -1.728 1.00 86.06 526 GLY A C 1
ATOM 4042 O O . GLY A 1 526 ? 4.877 14.826 -1.119 1.00 86.06 526 GLY A O 1
ATOM 4043 N N . LEU A 1 527 ? 6.969 14.303 -1.735 1.00 87.81 527 LEU A N 1
ATOM 4044 C CA . LEU A 1 527 ? 7.570 15.435 -1.002 1.00 87.81 527 LEU A CA 1
ATOM 4045 C C . LEU A 1 527 ? 6.947 16.798 -1.373 1.00 87.81 527 LEU A C 1
ATOM 4047 O O . LEU A 1 527 ? 6.629 17.555 -0.447 1.00 87.81 527 LEU A O 1
ATOM 4051 N N . PRO A 1 528 ? 6.674 17.108 -2.661 1.00 89.25 528 PRO A N 1
ATOM 4052 C CA . PRO A 1 528 ? 6.008 18.358 -3.031 1.00 89.25 528 PRO A CA 1
ATOM 4053 C C . PRO A 1 528 ? 4.604 18.525 -2.431 1.00 89.25 528 PRO A C 1
ATOM 4055 O O . PRO A 1 528 ? 4.202 19.648 -2.134 1.00 89.25 528 PRO A O 1
ATOM 4058 N N . ALA A 1 529 ? 3.879 17.437 -2.138 1.00 90.19 529 ALA A N 1
ATOM 4059 C CA . ALA A 1 529 ? 2.537 17.504 -1.552 1.00 90.19 529 ALA A CA 1
ATOM 4060 C C . ALA A 1 529 ? 2.523 18.143 -0.151 1.00 90.19 529 ALA A C 1
ATOM 4062 O O . ALA A 1 529 ? 1.545 18.788 0.230 1.00 90.19 529 ALA A O 1
ATOM 4063 N N . ARG A 1 530 ? 3.636 18.085 0.601 1.00 88.12 530 ARG A N 1
ATOM 4064 C CA . ARG A 1 530 ? 3.806 18.834 1.870 1.00 88.12 530 ARG A CA 1
ATOM 4065 C C . ARG A 1 530 ? 3.746 20.356 1.652 1.00 88.12 530 ARG A C 1
ATOM 4067 O O . ARG A 1 530 ? 3.429 21.117 2.568 1.00 88.12 530 ARG A O 1
ATOM 4074 N N . GLY A 1 531 ? 4.046 20.803 0.431 1.00 88.56 531 GLY A N 1
ATOM 4075 C CA . GLY A 1 531 ? 3.896 22.171 -0.061 1.00 88.56 531 GLY A CA 1
ATOM 4076 C C . GLY A 1 531 ? 2.455 22.668 -0.110 1.00 88.56 531 GLY A C 1
ATOM 4077 O O . GLY A 1 531 ? 2.231 23.870 0.024 1.00 88.56 531 GLY A O 1
ATOM 4078 N N . HIS A 1 532 ? 1.497 21.747 -0.215 1.00 92.50 532 HIS A N 1
ATOM 4079 C CA . HIS A 1 532 ? 0.072 22.025 -0.370 1.00 92.50 532 HIS A CA 1
ATOM 4080 C C . HIS A 1 532 ? -0.719 21.951 0.946 1.00 92.50 532 HIS A C 1
ATOM 4082 O O . HIS A 1 532 ? -1.941 21.827 0.945 1.00 92.50 532 HIS A O 1
ATOM 4088 N N . ALA A 1 533 ? -0.019 22.019 2.078 1.00 93.00 533 ALA A N 1
ATOM 4089 C CA . ALA A 1 533 ? -0.610 21.929 3.404 1.00 93.00 533 ALA A CA 1
ATOM 4090 C C . ALA A 1 533 ? -1.751 22.934 3.637 1.00 93.00 533 ALA A C 1
ATOM 4092 O O . ALA A 1 533 ? -1.589 24.136 3.416 1.00 93.00 533 ALA A O 1
ATOM 4093 N N . VAL A 1 534 ? -2.859 22.444 4.188 1.00 94.94 534 VAL A N 1
ATOM 4094 C CA . VAL A 1 534 ? -3.998 23.252 4.638 1.00 94.94 534 VAL A CA 1
ATOM 4095 C C . VAL A 1 534 ? -3.871 23.525 6.133 1.00 94.94 534 VAL A C 1
ATOM 4097 O O . VAL A 1 534 ? -3.542 22.627 6.908 1.00 94.94 534 VAL A O 1
ATOM 4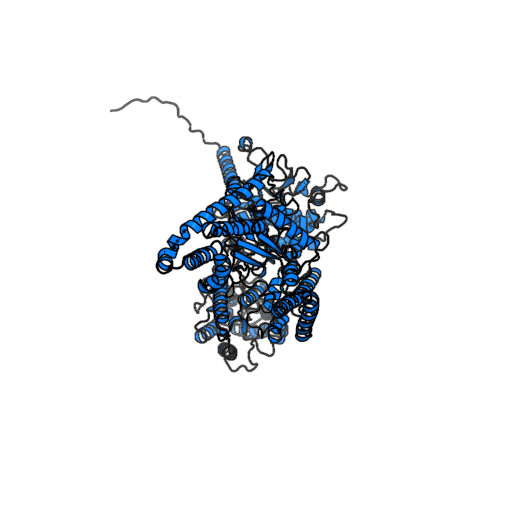100 N N . ASN A 1 535 ? -4.179 24.750 6.559 1.00 93.69 535 ASN A N 1
ATOM 4101 C CA . ASN A 1 535 ? -4.213 25.118 7.974 1.00 93.69 535 ASN A CA 1
ATOM 4102 C C . ASN A 1 535 ? -5.631 25.532 8.363 1.00 93.69 535 ASN A C 1
ATOM 4104 O O . ASN A 1 535 ? -6.123 26.575 7.932 1.00 93.69 535 ASN A O 1
ATOM 4108 N N . LEU A 1 536 ? -6.284 24.717 9.194 1.00 94.88 536 LEU A N 1
ATOM 4109 C CA . LEU A 1 536 ? -7.591 25.055 9.745 1.00 94.88 536 LEU A CA 1
ATOM 4110 C C . LEU A 1 536 ? -7.444 26.123 10.830 1.00 94.88 536 LEU A C 1
ATOM 4112 O O . LEU A 1 536 ? -6.507 26.111 11.626 1.00 94.88 536 LEU A O 1
ATOM 4116 N N . SER A 1 537 ? -8.422 27.013 10.927 1.00 94.12 537 SER A N 1
ATOM 4117 C CA . SER A 1 537 ? -8.579 27.863 12.104 1.00 94.12 537 SER A CA 1
ATOM 4118 C C . SER A 1 537 ? -9.091 27.059 13.307 1.00 94.12 537 SER A C 1
ATOM 4120 O O . SER A 1 537 ? -9.621 25.946 13.183 1.00 94.12 537 SER A O 1
ATOM 4122 N N . VAL A 1 538 ? -8.975 27.650 14.501 1.00 95.06 538 VAL A N 1
ATOM 4123 C CA . VAL A 1 538 ? -9.578 27.096 15.725 1.00 95.06 538 VAL A CA 1
ATOM 4124 C C . VAL A 1 538 ? -11.093 26.949 15.549 1.00 95.06 538 VAL A C 1
ATOM 4126 O O . VAL A 1 538 ? -11.635 25.896 15.866 1.00 95.06 538 VAL A O 1
ATOM 4129 N N . ALA A 1 539 ? -11.759 27.959 14.979 1.00 95.62 539 ALA A N 1
ATOM 4130 C CA . ALA A 1 539 ? -13.204 27.948 14.754 1.00 95.62 539 ALA A CA 1
ATOM 4131 C C . ALA A 1 539 ? -13.640 26.821 13.802 1.00 95.62 539 ALA A C 1
ATOM 4133 O O . ALA A 1 539 ? -14.550 26.068 14.134 1.00 95.62 539 ALA A O 1
ATOM 4134 N N . GLN A 1 540 ? -12.951 26.650 12.666 1.00 95.69 540 GLN A N 1
ATOM 4135 C CA . GLN A 1 540 ? -13.224 25.542 11.736 1.00 95.69 540 GLN A CA 1
ATOM 4136 C C . GLN A 1 540 ? -13.020 24.180 12.407 1.00 95.69 540 GLN A C 1
ATOM 4138 O O . GLN A 1 540 ? -13.831 23.276 12.231 1.00 95.69 540 GLN A O 1
ATOM 4143 N N . THR A 1 541 ? -11.958 24.038 13.207 1.00 97.06 541 THR A N 1
ATOM 4144 C CA . THR A 1 541 ? -11.688 22.790 13.931 1.00 97.06 541 THR A CA 1
ATOM 4145 C C . THR A 1 541 ? -12.803 22.460 14.924 1.00 97.06 541 THR A C 1
ATOM 4147 O O . THR A 1 541 ? -13.288 21.332 14.939 1.00 97.06 541 THR A O 1
ATOM 4150 N N . LEU A 1 542 ? -13.202 23.419 15.764 1.00 97.62 542 LEU A N 1
ATOM 4151 C CA . LEU A 1 542 ? -14.239 23.198 16.775 1.00 97.62 542 LEU A CA 1
ATOM 4152 C C . LEU A 1 542 ? -15.598 22.927 16.123 1.00 97.62 542 LEU A C 1
ATOM 4154 O O . LEU A 1 542 ? -16.245 21.950 16.474 1.00 97.62 542 LEU A O 1
ATOM 4158 N N . SER A 1 543 ? -15.961 23.693 15.089 1.00 97.38 543 SER A N 1
ATOM 4159 C CA . SER A 1 543 ? -17.193 23.473 14.322 1.00 97.38 543 SER A CA 1
ATOM 4160 C C . SER A 1 543 ? -17.252 22.083 13.678 1.00 97.38 543 SER A C 1
ATOM 4162 O O . SER A 1 543 ? -18.310 21.453 13.643 1.00 97.38 543 SER A O 1
ATOM 4164 N N . LEU A 1 544 ? -16.121 21.559 13.193 1.00 97.94 544 LEU A N 1
ATOM 4165 C CA . LEU A 1 544 ? -16.052 20.185 12.702 1.00 97.94 544 LEU A CA 1
ATOM 4166 C C . LEU A 1 544 ? -16.342 19.168 13.818 1.00 97.94 544 LEU A C 1
ATOM 4168 O O . LEU A 1 544 ? -17.140 18.255 13.615 1.00 97.94 544 LEU A O 1
ATOM 4172 N N . ILE A 1 545 ? -15.713 19.323 14.986 1.00 98.38 545 ILE A N 1
ATOM 4173 C CA . ILE A 1 545 ? -15.907 18.416 16.128 1.00 98.38 545 ILE A CA 1
ATOM 4174 C C . ILE A 1 545 ? -17.361 18.456 16.610 1.00 98.38 545 ILE A C 1
ATOM 4176 O O . ILE A 1 545 ? -17.967 17.399 16.782 1.00 98.38 545 ILE A O 1
ATOM 4180 N N . ASP A 1 546 ? -17.929 19.652 16.770 1.00 98.25 546 ASP A N 1
ATOM 4181 C CA . ASP A 1 546 ? -19.304 19.843 17.238 1.00 98.25 546 ASP A CA 1
ATOM 4182 C C . ASP A 1 546 ? -20.310 19.152 16.314 1.00 98.25 546 ASP A C 1
ATOM 4184 O O . ASP A 1 546 ? -21.237 18.492 16.784 1.00 98.25 546 ASP A O 1
ATOM 4188 N N . ARG A 1 547 ? -20.097 19.225 14.995 1.00 97.62 547 ARG A N 1
ATOM 4189 C CA . ARG A 1 547 ? -20.945 18.528 14.020 1.00 97.62 547 ARG A CA 1
ATOM 4190 C C . ARG A 1 547 ? -20.807 17.020 14.091 1.00 97.62 547 ARG A C 1
ATOM 4192 O O . ARG A 1 547 ? -21.824 16.339 14.126 1.00 97.62 547 ARG A O 1
ATOM 4199 N N . LEU A 1 548 ? -19.585 16.492 14.183 1.00 97.75 548 LEU A N 1
ATOM 4200 C CA . LEU A 1 548 ? -19.375 15.050 14.354 1.00 97.75 548 LEU A CA 1
ATOM 4201 C C . LEU A 1 548 ? -20.097 14.523 15.604 1.00 97.75 548 LEU A C 1
ATOM 4203 O O . LEU A 1 548 ? -20.706 13.453 15.559 1.00 97.75 548 LEU A O 1
ATOM 4207 N N . VAL A 1 549 ? -20.058 15.283 16.703 1.00 98.31 549 VAL A N 1
ATOM 4208 C CA . VAL A 1 549 ? -20.754 14.958 17.955 1.00 98.31 549 VAL A CA 1
ATOM 4209 C C . VAL A 1 549 ? -22.274 15.051 17.798 1.00 98.31 549 VAL A C 1
ATOM 4211 O O . VAL A 1 549 ? -22.972 14.102 18.150 1.00 98.31 549 VAL A O 1
ATOM 4214 N N . ALA A 1 550 ? -22.796 16.145 17.241 1.00 97.81 550 ALA A N 1
ATOM 4215 C CA . ALA A 1 550 ? -24.232 16.331 17.037 1.00 97.81 550 ALA A CA 1
ATOM 4216 C C . ALA A 1 550 ? -24.822 15.246 16.121 1.00 97.81 550 ALA A C 1
ATOM 4218 O O . ALA A 1 550 ? -25.862 14.653 16.419 1.00 97.81 550 ALA A O 1
ATOM 4219 N N . ASP A 1 551 ? -24.115 14.923 15.042 1.00 96.69 551 ASP A N 1
ATOM 4220 C CA . ASP A 1 551 ? -24.498 13.874 14.112 1.00 96.69 551 ASP A CA 1
ATOM 4221 C C . ASP A 1 551 ? -24.505 12.498 14.780 1.00 96.69 551 ASP A C 1
ATOM 4223 O O . ASP A 1 551 ? -25.382 11.676 14.488 1.00 96.69 551 ASP A O 1
ATOM 4227 N N . ALA A 1 552 ? -23.519 12.211 15.633 1.00 96.19 552 ALA A N 1
ATOM 4228 C CA . ALA A 1 552 ? -23.459 10.985 16.420 1.00 96.19 552 ALA A CA 1
ATOM 4229 C C . ALA A 1 552 ? -24.644 10.884 17.388 1.00 96.19 552 ALA A C 1
ATOM 4231 O O . ALA A 1 552 ? -25.346 9.874 17.379 1.00 96.19 552 ALA A O 1
ATOM 4232 N N . ASP A 1 553 ? -24.937 11.938 18.146 1.00 97.75 553 ASP A N 1
ATOM 4233 C CA . ASP A 1 553 ? -26.054 11.954 19.094 1.00 97.75 553 ASP A CA 1
ATOM 4234 C C . ASP A 1 553 ? -27.407 11.761 18.374 1.00 97.75 553 ASP A C 1
ATOM 4236 O O . ASP A 1 553 ? -28.234 10.946 18.793 1.00 97.75 553 ASP A O 1
ATOM 4240 N N . ALA A 1 554 ? -27.612 12.411 17.223 1.00 97.31 554 ALA A N 1
ATOM 4241 C CA . ALA A 1 554 ? -28.815 12.222 16.407 1.00 97.31 554 ALA A CA 1
ATOM 4242 C C . ALA A 1 554 ? -28.920 10.795 15.824 1.00 97.31 554 ALA A C 1
ATOM 4244 O O . ALA A 1 554 ? -30.006 10.216 15.734 1.00 97.31 554 ALA A O 1
ATOM 4245 N N . SER A 1 555 ? -27.792 10.204 15.418 1.00 95.75 555 SER A N 1
ATOM 4246 C CA . SER A 1 555 ? -27.723 8.819 14.928 1.00 95.75 555 SER A CA 1
ATOM 4247 C C . SER A 1 555 ? -28.054 7.804 16.021 1.00 95.75 555 SER A C 1
ATOM 4249 O O . SER A 1 555 ? -28.796 6.844 15.786 1.00 95.75 555 SER A O 1
ATOM 4251 N N . ALA A 1 556 ? -27.558 8.043 17.230 1.00 96.75 556 ALA A N 1
ATOM 4252 C CA . ALA A 1 556 ? -27.814 7.224 18.399 1.00 96.75 556 ALA A CA 1
ATOM 4253 C C . ALA A 1 556 ? -29.311 7.156 18.740 1.00 96.75 556 ALA A C 1
ATOM 4255 O O . ALA A 1 556 ? -29.861 6.062 18.888 1.00 96.75 556 ALA A O 1
ATOM 4256 N N . GLN A 1 557 ? -29.993 8.306 18.751 1.00 96.94 557 GLN A N 1
ATOM 4257 C CA . GLN A 1 557 ? -31.440 8.389 18.983 1.00 96.94 557 GLN A CA 1
ATOM 4258 C C . GLN A 1 557 ? -32.239 7.595 17.943 1.00 96.94 557 GLN A C 1
ATOM 4260 O O . GLN A 1 557 ? -33.108 6.801 18.302 1.00 96.94 557 GLN A O 1
ATOM 4265 N N . ARG A 1 558 ? -31.913 7.747 16.649 1.00 96.12 558 ARG A N 1
ATOM 4266 C CA . ARG A 1 558 ? -32.558 6.973 15.571 1.00 96.12 558 ARG A CA 1
ATOM 4267 C C . ARG A 1 558 ? -32.336 5.472 15.732 1.00 96.12 558 ARG A C 1
ATOM 4269 O O . ARG A 1 558 ? -33.252 4.684 15.510 1.00 96.12 558 ARG A O 1
ATOM 4276 N N . THR A 1 559 ? -31.124 5.082 16.121 1.00 95.12 559 THR A N 1
ATOM 4277 C CA . THR A 1 559 ? -30.750 3.678 16.317 1.00 95.12 559 THR A CA 1
ATOM 4278 C C . THR A 1 559 ? -31.569 3.036 17.434 1.00 95.12 559 THR A C 1
ATOM 4280 O O . THR A 1 559 ? -32.122 1.955 17.235 1.00 95.12 559 THR A O 1
ATOM 4283 N N . ALA A 1 560 ? -31.696 3.717 18.574 1.00 95.38 560 ALA A N 1
ATOM 4284 C CA . ALA A 1 560 ? -32.496 3.247 19.700 1.00 95.38 560 ALA A CA 1
ATOM 4285 C C . ALA A 1 560 ? -33.997 3.211 19.370 1.00 95.38 560 ALA A C 1
ATOM 4287 O O . ALA A 1 560 ? -34.648 2.193 19.593 1.00 95.38 560 ALA A O 1
ATOM 4288 N N . ALA A 1 561 ? -34.536 4.273 18.759 1.00 95.25 561 ALA A N 1
ATOM 4289 C CA . ALA A 1 561 ? -35.954 4.361 18.399 1.00 95.25 561 ALA A CA 1
ATOM 4290 C C . ALA A 1 561 ? -36.394 3.269 17.407 1.00 95.25 561 ALA A C 1
ATOM 4292 O O . ALA A 1 561 ? -37.530 2.799 17.453 1.00 95.25 561 ALA A O 1
ATOM 4293 N N . ALA A 1 562 ? -35.498 2.833 16.517 1.00 94.69 562 ALA A N 1
ATOM 4294 C CA . ALA A 1 562 ? -35.786 1.786 15.543 1.00 94.69 562 ALA A CA 1
ATOM 4295 C C . ALA A 1 562 ? -35.646 0.355 16.099 1.00 94.69 562 ALA A C 1
ATOM 4297 O O . ALA A 1 562 ? -36.090 -0.591 15.441 1.00 94.69 562 ALA A O 1
ATOM 4298 N N . ALA A 1 563 ? -35.017 0.153 17.265 1.00 94.06 563 ALA A N 1
ATOM 4299 C CA . ALA A 1 563 ? -34.711 -1.183 17.784 1.00 94.06 563 ALA A CA 1
ATOM 4300 C C . ALA A 1 563 ? -35.967 -2.040 18.070 1.00 94.06 563 ALA A C 1
ATOM 4302 O O . ALA A 1 563 ? -36.013 -3.170 17.570 1.00 94.06 563 ALA A O 1
ATOM 4303 N N . PRO A 1 564 ? -37.029 -1.531 18.736 1.00 94.12 564 PRO A N 1
ATOM 4304 C CA . PRO A 1 564 ? -38.243 -2.318 18.981 1.00 94.12 564 PRO A CA 1
ATOM 4305 C C . PRO A 1 564 ? -38.933 -2.771 17.689 1.00 94.12 564 PRO A C 1
ATOM 4307 O O . PRO A 1 564 ? -39.439 -3.888 17.597 1.00 94.12 564 PRO A O 1
ATOM 4310 N N . GLY A 1 565 ? -38.907 -1.928 16.649 1.00 93.12 565 GLY A N 1
ATOM 4311 C CA . GLY A 1 565 ? -39.478 -2.252 15.342 1.00 93.12 565 GLY A CA 1
ATOM 4312 C C . GLY A 1 565 ? -38.783 -3.437 14.666 1.00 93.12 565 GLY A C 1
ATOM 4313 O O . GLY A 1 565 ? -39.459 -4.317 14.137 1.00 93.12 565 GLY A O 1
ATOM 4314 N N . HIS A 1 566 ? -37.449 -3.497 14.731 1.00 92.31 566 HIS A N 1
ATOM 4315 C CA . HIS A 1 566 ? -36.670 -4.609 14.173 1.00 92.31 566 HIS A CA 1
ATOM 4316 C C . HIS A 1 566 ? -36.837 -5.915 14.956 1.00 92.31 566 HIS A C 1
ATOM 4318 O O . HIS A 1 566 ? -36.689 -6.991 14.380 1.00 92.31 566 HIS A O 1
ATOM 4324 N N . LEU A 1 567 ? -37.131 -5.828 16.254 1.00 93.00 567 LEU A N 1
ATOM 4325 C CA . LEU A 1 567 ? -37.261 -6.983 17.138 1.00 93.00 567 LEU A CA 1
ATOM 4326 C C . LEU A 1 567 ? -38.714 -7.377 17.425 1.00 93.00 567 LEU A C 1
ATOM 4328 O O . LEU A 1 567 ? -38.934 -8.241 18.264 1.00 93.00 567 LEU A O 1
ATOM 4332 N N . ARG A 1 568 ? -39.706 -6.810 16.724 1.00 92.75 568 ARG A N 1
ATOM 4333 C CA . ARG A 1 568 ? -41.141 -6.996 17.021 1.00 92.75 568 ARG A CA 1
ATOM 4334 C C . ARG A 1 568 ? -41.541 -8.455 17.281 1.00 92.75 568 ARG A C 1
ATOM 4336 O O . ARG A 1 568 ? -42.250 -8.722 18.244 1.00 92.75 568 ARG A O 1
ATOM 4343 N N . ALA A 1 569 ? -41.082 -9.388 16.445 1.00 89.62 569 ALA A N 1
ATOM 4344 C CA . ALA A 1 569 ? -41.380 -10.811 16.612 1.00 89.62 569 ALA A CA 1
ATOM 4345 C C . ALA A 1 569 ? -40.721 -11.404 17.873 1.00 89.62 569 ALA A C 1
ATOM 4347 O O . ALA A 1 569 ? -41.401 -12.050 18.662 1.00 89.62 569 ALA A O 1
ATOM 4348 N N . ALA A 1 570 ? -39.432 -11.133 18.099 1.00 88.50 570 ALA A N 1
ATOM 4349 C CA . ALA A 1 570 ? -38.705 -11.620 19.273 1.00 88.50 570 ALA A CA 1
ATOM 4350 C C . ALA A 1 570 ? -39.239 -11.015 20.583 1.00 88.50 570 ALA A C 1
ATOM 4352 O O . ALA A 1 570 ? -39.367 -11.716 21.580 1.00 88.50 570 ALA A O 1
ATOM 4353 N N . LEU A 1 571 ? -39.609 -9.732 20.573 1.00 92.56 571 LEU A N 1
ATOM 4354 C CA . LEU A 1 571 ? -40.186 -9.055 21.736 1.00 92.56 571 LEU A CA 1
ATOM 4355 C C . LEU A 1 571 ? -41.595 -9.558 22.062 1.00 92.56 571 LEU A C 1
ATOM 4357 O O . LEU A 1 571 ? -41.955 -9.616 23.229 1.00 92.56 571 LEU A O 1
ATOM 4361 N N . SER A 1 572 ? -42.379 -9.991 21.066 1.00 89.88 572 SER A N 1
ATOM 4362 C CA . SER A 1 572 ? -43.734 -10.520 21.307 1.00 89.88 572 SER A CA 1
ATOM 4363 C C . SER A 1 572 ? -43.769 -11.805 22.143 1.00 89.88 572 SER A C 1
ATOM 4365 O O . SER A 1 572 ? -44.807 -12.138 22.710 1.00 89.88 572 SER A O 1
ATOM 4367 N N . THR A 1 573 ? -42.643 -12.519 22.225 1.00 89.69 573 THR A N 1
ATOM 4368 C CA . THR A 1 573 ? -42.502 -13.763 22.993 1.00 89.69 573 THR A CA 1
ATOM 4369 C C . THR A 1 573 ? -41.856 -13.569 24.364 1.00 89.69 573 THR A C 1
ATOM 4371 O O . THR A 1 573 ? -41.766 -14.529 25.124 1.00 89.69 573 THR A O 1
ATOM 4374 N N . VAL A 1 574 ? -41.390 -12.358 24.689 1.00 90.81 574 VAL A N 1
ATOM 4375 C CA . VAL A 1 574 ? -40.700 -12.058 25.949 1.00 90.81 574 VAL A CA 1
ATOM 4376 C C . VAL A 1 574 ? -41.650 -11.348 26.904 1.00 90.81 574 VAL A C 1
ATOM 4378 O O . VAL A 1 574 ? -42.277 -10.357 26.546 1.00 90.81 574 VAL A O 1
ATOM 4381 N N . THR A 1 575 ? -41.758 -11.863 28.129 1.00 90.31 575 THR A N 1
ATOM 4382 C CA . THR A 1 575 ? -42.643 -11.308 29.166 1.00 90.31 575 THR A CA 1
ATOM 4383 C C . THR A 1 575 ? -41.898 -10.587 30.288 1.00 90.31 575 THR A C 1
ATOM 4385 O O . THR A 1 575 ? -42.517 -9.800 30.999 1.00 90.31 575 THR A O 1
ATOM 4388 N N . ASP A 1 576 ? -40.601 -10.856 30.479 1.00 94.19 576 ASP A N 1
ATOM 4389 C CA . ASP A 1 576 ? -39.773 -10.168 31.479 1.00 94.19 576 ASP A CA 1
ATOM 4390 C C . ASP A 1 576 ? -39.205 -8.857 30.888 1.00 94.19 576 ASP A C 1
ATOM 4392 O O . ASP A 1 576 ? -38.473 -8.906 29.893 1.00 94.19 576 ASP A O 1
ATOM 4396 N N . PRO A 1 577 ? -39.483 -7.684 31.494 1.00 93.56 577 PRO A N 1
ATOM 4397 C CA . PRO A 1 577 ? -38.915 -6.404 31.062 1.00 93.56 577 PRO A CA 1
ATOM 4398 C C . PRO A 1 577 ? -37.378 -6.367 31.028 1.00 93.56 577 PRO A C 1
ATOM 4400 O O . PRO A 1 577 ? -36.786 -5.611 30.249 1.00 93.56 577 PRO A O 1
ATOM 4403 N N . LEU A 1 578 ? -36.704 -7.150 31.880 1.00 95.62 578 LEU A N 1
ATOM 4404 C CA . LEU A 1 578 ? -35.243 -7.233 31.880 1.00 95.62 578 LEU A CA 1
ATOM 4405 C C . LEU A 1 578 ? -34.731 -7.961 30.637 1.00 95.62 578 LEU A C 1
ATOM 4407 O O . LEU A 1 578 ? -33.794 -7.477 30.003 1.00 95.62 578 LEU A O 1
ATOM 4411 N N . ASP A 1 579 ? -35.373 -9.060 30.251 1.00 95.19 579 ASP A N 1
ATOM 4412 C CA . ASP A 1 579 ? -35.022 -9.812 29.044 1.00 95.19 579 ASP A CA 1
ATOM 4413 C C . ASP A 1 579 ? -35.339 -9.007 27.773 1.00 95.19 579 ASP A C 1
ATOM 4415 O O . ASP A 1 579 ? -34.545 -8.999 26.828 1.00 95.19 579 ASP A O 1
ATOM 4419 N N . GLU A 1 580 ? -36.438 -8.242 27.767 1.00 96.31 580 GLU A N 1
ATOM 4420 C CA . GLU A 1 580 ? -36.733 -7.271 26.703 1.00 96.31 580 GLU A CA 1
ATOM 4421 C C . GLU A 1 580 ? -35.595 -6.246 26.565 1.00 96.31 580 GLU A C 1
ATOM 4423 O O . GLU A 1 580 ? -35.092 -5.999 25.463 1.00 96.31 580 GLU A O 1
ATOM 4428 N N . THR A 1 581 ? -35.130 -5.698 27.691 1.00 97.44 581 THR A N 1
ATOM 4429 C CA . THR A 1 581 ? -34.017 -4.740 27.712 1.00 97.44 581 THR A CA 1
ATOM 4430 C C . THR A 1 581 ? -32.719 -5.377 27.205 1.00 97.44 581 THR A C 1
ATOM 4432 O O . THR A 1 581 ? -32.005 -4.756 26.416 1.00 97.44 581 THR A O 1
ATOM 4435 N N . VAL A 1 582 ? -32.417 -6.622 27.592 1.00 97.75 582 VAL A N 1
ATOM 4436 C CA . VAL A 1 582 ? -31.248 -7.373 27.096 1.00 97.75 582 VAL A CA 1
ATOM 4437 C C . VAL A 1 582 ? -31.289 -7.509 25.575 1.00 97.75 582 VAL A C 1
ATOM 4439 O O . VAL A 1 582 ? -30.287 -7.221 24.920 1.00 97.75 582 VAL A O 1
ATOM 4442 N N . LEU A 1 583 ? -32.431 -7.891 24.994 1.00 97.31 583 LEU A N 1
ATOM 4443 C CA . LEU A 1 583 ? -32.570 -8.039 23.542 1.00 97.31 583 LEU A CA 1
ATOM 4444 C C . LEU A 1 583 ? -32.384 -6.713 22.799 1.00 97.31 583 LEU A C 1
ATOM 4446 O O . LEU A 1 583 ? -31.689 -6.666 21.779 1.00 97.31 583 LEU A O 1
ATOM 4450 N N . LEU A 1 584 ? -32.963 -5.626 23.314 1.00 97.94 584 LEU A N 1
ATOM 4451 C CA . LEU A 1 584 ? -32.800 -4.292 22.734 1.00 97.94 584 LEU A CA 1
ATOM 4452 C C . LEU A 1 584 ? -31.335 -3.838 22.779 1.00 97.94 584 LEU A C 1
ATOM 4454 O O . LEU A 1 584 ? -30.800 -3.372 21.770 1.00 97.94 584 LEU A O 1
ATOM 4458 N N . LEU A 1 585 ? -30.663 -4.010 23.919 1.00 97.81 585 LEU A N 1
ATOM 4459 C CA . LEU A 1 585 ? -29.254 -3.649 24.080 1.00 97.81 585 LEU A CA 1
ATOM 4460 C C . LEU A 1 585 ? -28.338 -4.508 23.209 1.00 97.81 585 LEU A C 1
ATOM 4462 O O . LEU A 1 585 ? -27.456 -3.968 22.539 1.00 97.81 585 LEU A O 1
ATOM 4466 N N . HIS A 1 586 ? -28.570 -5.822 23.153 1.00 97.56 586 HIS A N 1
ATOM 4467 C CA . HIS A 1 586 ? -27.869 -6.725 22.239 1.00 97.56 586 HIS A CA 1
ATOM 4468 C C . HIS A 1 586 ? -28.005 -6.244 20.793 1.00 97.56 586 HIS A C 1
ATOM 4470 O O . HIS A 1 586 ? -26.998 -6.083 20.102 1.00 97.56 586 HIS A O 1
ATOM 4476 N N . HIS A 1 587 ? -29.221 -5.900 20.356 1.00 96.44 587 HIS A N 1
ATOM 4477 C CA . HIS A 1 587 ? -29.442 -5.348 19.022 1.00 96.44 587 HIS A CA 1
ATOM 4478 C C . HIS A 1 587 ? -28.640 -4.069 18.780 1.00 96.44 587 HIS A C 1
ATOM 4480 O O . HIS A 1 587 ? -28.034 -3.945 17.713 1.00 96.44 587 HIS A O 1
ATOM 4486 N N . VAL A 1 588 ? -28.598 -3.147 19.753 1.00 96.62 588 VAL A N 1
ATOM 4487 C CA . VAL A 1 588 ? -27.788 -1.920 19.678 1.00 96.62 588 VAL A CA 1
ATOM 4488 C C . VAL A 1 588 ? -26.309 -2.263 19.499 1.00 96.62 588 VAL A C 1
ATOM 4490 O O . VAL A 1 588 ? -25.720 -1.824 18.512 1.00 96.62 588 VAL A O 1
ATOM 4493 N N . PHE A 1 589 ? -25.718 -3.102 20.357 1.00 95.81 589 PHE A N 1
ATOM 4494 C CA . PHE A 1 589 ? -24.314 -3.524 20.225 1.00 95.81 589 PHE A CA 1
ATOM 4495 C C . PHE A 1 589 ? -24.014 -4.200 18.878 1.00 95.81 589 PHE A C 1
ATOM 4497 O O . PHE A 1 589 ? -22.893 -4.116 18.381 1.00 95.81 589 PHE A O 1
ATOM 4504 N N . MET A 1 590 ? -25.015 -4.839 18.266 1.00 94.31 590 MET A N 1
ATOM 4505 C CA . MET A 1 590 ? -24.892 -5.618 17.031 1.00 94.31 590 MET A CA 1
ATOM 4506 C C . MET A 1 590 ? -25.248 -4.837 15.756 1.00 94.31 590 MET A C 1
ATOM 4508 O O . MET A 1 590 ? -25.279 -5.412 14.653 1.00 94.31 590 MET A O 1
ATOM 4512 N N . ARG A 1 591 ? -25.512 -3.528 15.867 1.00 92.75 591 ARG A N 1
ATOM 4513 C CA . ARG A 1 591 ? -25.708 -2.644 14.709 1.00 92.75 591 ARG A CA 1
ATOM 4514 C C . ARG A 1 591 ? -24.421 -2.523 13.907 1.00 92.75 591 ARG A C 1
ATOM 4516 O O . ARG A 1 591 ? -23.345 -2.355 14.468 1.00 92.75 591 ARG A O 1
ATOM 4523 N N . LYS A 1 592 ? -24.542 -2.513 12.577 1.00 89.06 592 LYS A N 1
ATOM 4524 C CA . LYS A 1 592 ? -23.407 -2.440 11.637 1.00 89.06 592 LYS A CA 1
ATOM 4525 C C . LYS A 1 592 ? -22.488 -1.230 11.854 1.00 89.06 592 LYS A C 1
ATOM 4527 O O . LYS A 1 592 ? -21.310 -1.305 11.527 1.00 89.06 592 LYS A O 1
ATOM 4532 N N . GLN A 1 593 ? -23.000 -0.129 12.410 1.00 90.25 593 GLN A N 1
ATOM 4533 C CA . GLN A 1 593 ? -22.166 1.024 12.753 1.00 90.25 593 GLN A CA 1
ATOM 4534 C C . GLN A 1 593 ? -21.230 0.742 13.946 1.00 90.25 593 GLN A C 1
ATOM 4536 O O . GLN A 1 593 ? -20.125 1.265 13.982 1.00 90.25 593 GLN A O 1
ATOM 4541 N N . PHE A 1 594 ? -21.607 -0.108 14.902 1.00 91.88 594 PHE A N 1
ATOM 4542 C CA . PHE A 1 594 ? -20.766 -0.430 16.062 1.00 91.88 594 PHE A CA 1
ATOM 4543 C C . PHE A 1 594 ? -20.061 -1.774 15.923 1.00 91.88 594 PHE A C 1
ATOM 4545 O O . PHE A 1 594 ? -19.005 -1.960 16.515 1.00 91.88 594 PHE A O 1
ATOM 4552 N N . HIS A 1 595 ? -20.622 -2.697 15.143 1.00 91.44 595 HIS A N 1
ATOM 4553 C CA . HIS A 1 595 ? -20.194 -4.085 15.093 1.00 91.44 595 HIS A CA 1
ATOM 4554 C C . HIS A 1 595 ? -19.435 -4.455 13.816 1.00 91.44 595 HIS A C 1
ATOM 4556 O O . HIS A 1 595 ? -19.803 -4.057 12.710 1.00 91.44 595 HIS A O 1
ATOM 4562 N N . ARG A 1 596 ? -18.429 -5.321 13.974 1.00 88.56 596 ARG A N 1
ATOM 4563 C CA . ARG A 1 596 ? -17.772 -6.061 12.891 1.00 88.56 596 ARG A CA 1
ATOM 4564 C C . ARG A 1 596 ? -17.580 -7.534 13.260 1.00 88.56 596 ARG A C 1
ATOM 4566 O O . ARG A 1 596 ? -17.345 -7.854 14.423 1.00 88.56 596 ARG A O 1
ATOM 4573 N N . GLY A 1 597 ? -17.566 -8.405 12.254 1.00 86.12 597 GLY A N 1
ATOM 4574 C CA . GLY A 1 597 ? -17.405 -9.851 12.428 1.00 86.12 597 GLY A CA 1
ATOM 4575 C C . GLY A 1 597 ? -18.737 -10.605 12.430 1.00 86.12 597 GLY A C 1
ATOM 4576 O O . GLY A 1 597 ? -19.749 -10.099 11.948 1.00 86.12 597 GLY A O 1
ATOM 4577 N N . SER A 1 598 ? -18.712 -11.849 12.912 1.00 86.94 598 SER A N 1
ATOM 4578 C CA . SER A 1 598 ? -19.904 -12.699 12.987 1.00 86.94 598 SER A CA 1
ATOM 4579 C C . SER A 1 598 ? -20.721 -12.385 14.237 1.00 86.94 598 SER A C 1
ATOM 4581 O O . SER A 1 598 ? -20.168 -12.275 15.326 1.00 86.94 598 SER A O 1
ATOM 4583 N N . ARG A 1 599 ? -22.052 -12.347 14.111 1.00 89.00 599 ARG A N 1
ATOM 4584 C CA . ARG A 1 599 ? -22.960 -12.229 15.268 1.00 89.00 599 ARG A CA 1
ATOM 4585 C C . ARG A 1 599 ? -22.929 -13.455 16.182 1.00 89.00 599 ARG A C 1
ATOM 4587 O O . ARG A 1 599 ? -23.283 -13.346 17.347 1.00 89.00 599 ARG A O 1
ATOM 4594 N N . ALA A 1 600 ? -22.470 -14.602 15.680 1.00 89.94 600 ALA A N 1
ATOM 4595 C CA . ALA A 1 600 ? -22.333 -15.815 16.483 1.00 89.94 600 ALA A CA 1
ATOM 4596 C C . ALA A 1 600 ? -21.279 -15.680 17.598 1.00 89.94 600 ALA A C 1
ATOM 4598 O O . ALA A 1 600 ? -21.260 -16.494 18.514 1.00 89.94 600 ALA A O 1
ATOM 4599 N N . THR A 1 601 ? -20.408 -14.662 17.548 1.00 91.25 601 THR A N 1
ATOM 4600 C CA . THR A 1 601 ? -19.421 -14.429 18.611 1.00 91.25 601 THR A CA 1
ATOM 4601 C C . THR A 1 601 ? -20.023 -13.777 19.853 1.00 91.25 601 THR A C 1
ATOM 4603 O O . THR A 1 601 ? -19.365 -13.760 20.887 1.00 91.25 601 THR A O 1
ATOM 4606 N N . TYR A 1 602 ? -21.242 -13.235 19.775 1.00 95.25 602 TYR A N 1
ATOM 4607 C CA . TYR A 1 602 ? -21.922 -12.614 20.907 1.00 95.25 602 TYR A CA 1
ATOM 4608 C C . TYR A 1 602 ? -23.436 -12.785 20.779 1.00 95.25 602 TYR A C 1
ATOM 4610 O O . TYR A 1 602 ? -24.115 -11.991 20.126 1.00 95.25 602 TYR A O 1
ATOM 4618 N N . THR A 1 603 ? -23.965 -13.862 21.353 1.00 95.69 603 THR A N 1
ATOM 4619 C CA . THR A 1 603 ? -25.388 -14.211 21.249 1.00 95.69 603 THR A CA 1
ATOM 4620 C C . THR A 1 603 ? -26.231 -13.484 22.308 1.00 95.69 603 THR A C 1
ATOM 4622 O O . THR A 1 603 ? -25.672 -12.951 23.272 1.00 95.69 603 THR A O 1
ATOM 4625 N N . PRO A 1 604 ? -27.569 -13.445 22.170 1.00 95.06 604 PRO A N 1
ATOM 4626 C CA . PRO A 1 604 ? -28.450 -12.910 23.209 1.00 95.06 604 PRO A CA 1
ATOM 4627 C C . PRO A 1 604 ? -28.249 -13.558 24.585 1.00 95.06 604 PRO A C 1
ATOM 4629 O O . PRO A 1 604 ? -28.290 -12.868 25.598 1.00 95.06 604 PRO A O 1
ATOM 4632 N N . GLU A 1 605 ? -27.961 -14.858 24.635 1.00 95.31 605 GLU A N 1
ATOM 4633 C CA . GLU A 1 605 ? -27.709 -15.593 25.880 1.00 95.31 605 GLU A CA 1
ATOM 4634 C C . GLU A 1 605 ? -26.406 -15.127 26.543 1.00 95.31 605 GLU A C 1
ATOM 4636 O O . GLU A 1 605 ? -26.361 -14.918 27.754 1.00 95.31 605 GLU A O 1
ATOM 4641 N N . MET A 1 606 ? -25.355 -14.894 25.747 1.00 95.75 606 MET A N 1
ATOM 4642 C CA . MET A 1 606 ? -24.106 -14.299 26.239 1.00 95.75 606 MET A CA 1
ATOM 4643 C C . MET A 1 606 ? -24.340 -12.872 26.746 1.00 95.75 606 MET A C 1
ATOM 4645 O O . MET A 1 606 ? -23.848 -12.504 27.810 1.00 95.75 606 MET A O 1
ATOM 4649 N N . ALA A 1 607 ? -25.145 -12.085 26.025 1.00 96.50 607 ALA A N 1
ATOM 4650 C CA . ALA A 1 607 ? -25.514 -10.744 26.456 1.00 96.50 607 ALA A CA 1
ATOM 4651 C C . ALA A 1 607 ? -26.294 -10.759 27.778 1.00 96.50 607 ALA A C 1
ATOM 4653 O O . ALA A 1 607 ? -26.034 -9.927 28.639 1.00 96.50 607 ALA A O 1
ATOM 4654 N N . ALA A 1 608 ? -27.198 -11.717 27.992 1.00 96.38 608 ALA A N 1
ATOM 4655 C CA . ALA A 1 608 ? -27.915 -11.846 29.259 1.00 96.38 608 ALA A CA 1
ATOM 4656 C C . ALA A 1 608 ? -26.952 -12.053 30.444 1.00 96.38 608 ALA A C 1
ATOM 4658 O O . ALA A 1 608 ? -27.100 -11.388 31.471 1.00 96.38 608 ALA A O 1
ATOM 4659 N N . ILE A 1 609 ? -25.932 -12.907 30.284 1.00 95.38 609 ILE A N 1
ATOM 4660 C CA . ILE A 1 609 ? -24.900 -13.159 31.309 1.00 95.38 609 ILE A CA 1
ATOM 4661 C C . ILE A 1 609 ? -24.145 -11.870 31.670 1.00 95.38 609 ILE A C 1
ATOM 4663 O O . ILE A 1 609 ? -23.930 -11.590 32.852 1.00 95.38 609 ILE A O 1
ATOM 4667 N N . ASP A 1 610 ? -23.772 -11.071 30.670 1.00 95.75 610 ASP A N 1
ATOM 4668 C CA . ASP A 1 610 ? -22.994 -9.847 30.882 1.00 95.75 610 ASP A CA 1
ATOM 4669 C C . ASP A 1 610 ? -23.837 -8.673 31.402 1.00 95.75 610 ASP A C 1
ATOM 4671 O O . ASP A 1 610 ? -23.340 -7.846 32.170 1.00 95.75 610 ASP A O 1
ATOM 4675 N N . LEU A 1 611 ? -25.098 -8.568 30.970 1.00 97.50 611 LEU A N 1
ATOM 4676 C CA . LEU A 1 611 ? -25.936 -7.384 31.175 1.00 97.50 611 LEU A CA 1
ATOM 4677 C C . LEU A 1 611 ? -26.819 -7.476 32.425 1.00 97.50 611 LEU A C 1
ATOM 4679 O O . LEU A 1 611 ? -26.932 -6.490 33.160 1.00 97.50 611 LEU A O 1
ATOM 4683 N N . LEU A 1 612 ? -27.433 -8.635 32.701 1.00 97.19 612 LEU A N 1
ATOM 4684 C CA . LEU A 1 612 ? -28.414 -8.787 33.787 1.00 97.19 612 LEU A CA 1
ATOM 4685 C C . LEU A 1 612 ? -27.913 -8.336 35.171 1.00 97.19 612 LEU A C 1
ATOM 4687 O O . LEU A 1 612 ? -28.703 -7.715 35.891 1.00 97.19 612 LEU A O 1
ATOM 4691 N N . PRO A 1 613 ? -26.647 -8.578 35.575 1.00 97.06 613 PRO A N 1
ATOM 4692 C CA . PRO A 1 613 ? -26.142 -8.092 36.858 1.00 97.06 613 PRO A CA 1
ATOM 4693 C C . PRO A 1 613 ? -26.283 -6.571 37.025 1.00 97.06 613 PRO A C 1
ATOM 4695 O O . PRO A 1 613 ? -26.653 -6.111 38.103 1.00 97.06 613 PRO A O 1
ATOM 4698 N N . PHE A 1 614 ? -26.047 -5.794 35.964 1.00 97.81 614 PHE A N 1
ATOM 4699 C CA . PHE A 1 614 ? -26.156 -4.331 35.990 1.00 97.81 614 PHE A CA 1
ATOM 4700 C C . PHE A 1 614 ? -27.605 -3.863 35.914 1.00 97.81 614 PHE A C 1
ATOM 4702 O O . PHE A 1 614 ? -28.002 -2.988 36.684 1.00 97.81 614 PHE A O 1
ATOM 4709 N N . LEU A 1 615 ? -28.410 -4.487 35.045 1.00 97.62 615 LEU A N 1
ATOM 4710 C CA . LEU A 1 615 ? -29.823 -4.135 34.879 1.00 97.62 615 LEU A CA 1
ATOM 4711 C C . LEU A 1 615 ? -30.605 -4.310 36.188 1.00 97.62 615 LEU A C 1
ATOM 4713 O O . LEU A 1 615 ? -31.377 -3.431 36.572 1.00 97.62 615 LEU A O 1
ATOM 4717 N N . ARG A 1 616 ? -30.344 -5.398 36.927 1.00 97.00 616 ARG A N 1
ATOM 4718 C CA . ARG A 1 616 ? -30.966 -5.662 38.237 1.00 97.00 616 ARG A CA 1
ATOM 4719 C C . ARG A 1 616 ? -30.619 -4.602 39.285 1.00 97.00 616 ARG A C 1
ATOM 4721 O O . ARG A 1 616 ? -31.460 -4.284 40.120 1.00 97.00 616 ARG A O 1
ATOM 4728 N N . ARG A 1 617 ? -29.403 -4.044 39.236 1.00 97.12 617 ARG A N 1
ATOM 4729 C CA . ARG A 1 617 ? -28.929 -3.007 40.170 1.00 97.12 617 ARG A CA 1
ATOM 4730 C C . ARG A 1 617 ? -29.193 -1.576 39.695 1.00 97.12 617 ARG A C 1
ATOM 4732 O O . ARG A 1 617 ? -28.960 -0.642 40.453 1.00 97.12 617 ARG A O 1
ATOM 4739 N N . ARG A 1 618 ? -29.706 -1.392 38.471 1.00 97.19 618 ARG A N 1
ATOM 4740 C CA . ARG A 1 618 ? -29.877 -0.082 37.814 1.00 97.19 618 ARG A CA 1
ATOM 4741 C C . ARG A 1 618 ? -28.573 0.722 37.731 1.00 97.19 618 ARG A C 1
ATOM 4743 O O . ARG A 1 618 ? -28.572 1.947 37.823 1.00 97.19 618 ARG A O 1
ATOM 4750 N N . GLU A 1 619 ? -27.462 0.020 37.541 1.00 97.62 619 GLU A N 1
ATOM 4751 C CA . GLU A 1 619 ? -26.124 0.599 37.409 1.00 97.62 619 GLU A CA 1
ATOM 4752 C C . GLU A 1 619 ? -25.704 0.710 35.937 1.00 97.62 619 GLU A C 1
ATOM 4754 O O . GLU A 1 619 ? -26.197 -0.061 35.107 1.00 97.62 619 GLU A O 1
ATOM 4759 N N . PRO A 1 620 ? -24.771 1.614 35.588 1.00 98.19 620 PRO A N 1
ATOM 4760 C CA . PRO A 1 620 ? -24.173 1.634 34.260 1.00 98.19 620 PRO A CA 1
ATOM 4761 C C . PRO A 1 620 ? -23.535 0.284 33.903 1.00 98.19 620 PRO A C 1
ATOM 4763 O O . PRO A 1 620 ? -22.835 -0.323 34.717 1.00 98.19 620 PRO A O 1
ATOM 4766 N N . ILE A 1 621 ? -23.744 -0.168 32.667 1.00 98.44 621 ILE A N 1
ATOM 4767 C CA . ILE A 1 621 ? -23.164 -1.415 32.159 1.00 98.44 621 ILE A CA 1
ATOM 4768 C C . ILE A 1 621 ? -21.660 -1.223 31.972 1.00 98.44 621 ILE A C 1
ATOM 4770 O O . ILE A 1 621 ? -21.227 -0.289 31.291 1.00 98.44 621 ILE A O 1
ATOM 4774 N N . GLN A 1 622 ? -20.864 -2.124 32.542 1.00 97.81 622 GLN A N 1
ATOM 4775 C CA . GLN A 1 622 ? -19.414 -2.107 32.367 1.00 97.81 622 GLN A CA 1
ATOM 4776 C C . GLN A 1 622 ? -19.047 -2.590 30.964 1.00 97.81 622 GLN A C 1
ATOM 4778 O O . GLN A 1 622 ? -19.423 -3.689 30.547 1.00 97.81 622 GLN A O 1
ATOM 4783 N N . VAL A 1 623 ? -18.286 -1.773 30.244 1.00 97.81 623 VAL A N 1
ATOM 4784 C CA . VAL A 1 623 ? -17.769 -2.085 28.912 1.00 97.81 623 VAL A CA 1
ATOM 4785 C C . VAL A 1 623 ? -16.261 -1.945 28.934 1.00 97.81 623 VAL A C 1
ATOM 4787 O O . VAL A 1 623 ? -15.736 -0.927 29.376 1.00 97.81 623 VAL A O 1
ATOM 4790 N N . VAL A 1 624 ? -15.556 -2.948 28.423 1.00 96.31 624 VAL A N 1
ATOM 4791 C CA . VAL A 1 624 ? -14.094 -2.918 28.343 1.00 96.31 624 VAL A CA 1
ATOM 4792 C C . VAL A 1 624 ? -13.651 -2.976 26.894 1.00 96.31 624 VAL A C 1
ATOM 4794 O O . VAL A 1 624 ? -14.143 -3.804 26.124 1.00 96.31 624 VAL A O 1
ATOM 4797 N N . VAL A 1 625 ? -12.715 -2.095 26.536 1.00 95.06 625 VAL A N 1
ATOM 4798 C CA . VAL A 1 625 ? -12.169 -1.976 25.180 1.00 95.06 625 VAL A CA 1
ATOM 4799 C C . VAL A 1 625 ? -10.639 -1.995 25.248 1.00 95.06 625 VAL A C 1
ATOM 4801 O O . VAL A 1 625 ? -10.056 -1.015 25.701 1.00 95.06 625 VAL A O 1
ATOM 4804 N N . PRO A 1 626 ? -9.953 -3.060 24.809 1.00 91.75 626 PRO A N 1
ATOM 4805 C CA . PRO A 1 626 ? -8.508 -3.015 24.644 1.00 91.75 626 PRO A CA 1
ATOM 4806 C C . PRO A 1 626 ? -8.155 -2.179 23.409 1.00 91.75 626 PRO A C 1
ATOM 4808 O O . PRO A 1 626 ? -8.775 -2.330 22.348 1.00 91.75 626 PRO A O 1
ATOM 4811 N N . GLY A 1 627 ? -7.159 -1.305 23.527 1.00 92.25 627 GLY A N 1
ATOM 4812 C CA . GLY A 1 627 ? -6.647 -0.533 22.398 1.00 92.25 627 GLY A CA 1
ATOM 4813 C C . GLY A 1 627 ? -6.058 0.812 22.795 1.00 92.25 627 GLY A C 1
ATOM 4814 O O . GLY A 1 627 ? -5.862 1.102 23.968 1.00 92.25 627 GLY A O 1
ATOM 4815 N N . PHE A 1 628 ? -5.802 1.652 21.788 1.00 93.94 628 PHE A N 1
ATOM 4816 C CA . PHE A 1 628 ? -5.118 2.936 21.957 1.00 93.94 628 PHE A CA 1
ATOM 4817 C C . PHE A 1 628 ? -3.724 2.833 22.629 1.00 93.94 628 PHE A C 1
ATOM 4819 O O . PHE A 1 628 ? -3.440 3.634 23.520 1.00 93.94 628 PHE A O 1
ATOM 4826 N N . PRO A 1 629 ? -2.826 1.913 22.201 1.00 92.06 629 PRO A N 1
ATOM 4827 C CA . PRO A 1 629 ? -1.484 1.797 22.783 1.00 92.06 629 PRO A CA 1
ATOM 4828 C C . PRO A 1 629 ? -0.695 3.095 22.615 1.00 92.06 629 PRO A C 1
ATOM 4830 O O . PRO A 1 629 ? -0.331 3.750 23.583 1.00 92.06 629 PRO A O 1
ATOM 4833 N N . VAL A 1 630 ? -0.416 3.425 21.351 1.00 93.62 630 VAL A N 1
ATOM 4834 C CA . VAL A 1 630 ? 0.234 4.626 20.815 1.00 93.62 630 VAL A CA 1
ATOM 4835 C C . VAL A 1 630 ? 0.081 4.606 19.289 1.00 93.62 630 VAL A C 1
ATOM 4837 O O . VAL A 1 630 ? -0.147 3.546 18.697 1.00 93.62 630 VAL A O 1
ATOM 4840 N N . LYS A 1 631 ? 0.321 5.741 18.624 1.00 94.19 631 LYS A N 1
ATOM 4841 C CA . LYS A 1 631 ? 0.392 5.834 17.156 1.00 94.19 631 LYS A CA 1
ATOM 4842 C C . LYS A 1 631 ? 1.607 5.062 16.605 1.00 94.19 631 LYS A C 1
ATOM 4844 O O . LYS A 1 631 ? 2.737 5.264 17.055 1.00 94.19 631 LYS A O 1
ATOM 4849 N N . GLN A 1 632 ? 1.408 4.200 15.605 1.00 91.50 632 GLN A N 1
ATOM 4850 C CA . GLN A 1 632 ? 2.473 3.392 14.986 1.00 91.50 632 GLN A CA 1
ATOM 4851 C C . GLN A 1 632 ? 3.195 4.142 13.852 1.00 91.50 632 GLN A C 1
ATOM 4853 O O . GLN A 1 632 ? 3.179 3.717 12.701 1.00 91.50 632 GLN A O 1
ATOM 4858 N N . SER A 1 633 ? 3.863 5.254 14.161 1.00 90.94 633 SER A N 1
ATOM 4859 C CA . SER A 1 633 ? 4.634 6.053 13.184 1.00 90.94 633 SER A CA 1
ATOM 4860 C C . SER A 1 633 ? 6.123 5.707 13.108 1.00 90.94 633 SER A C 1
ATOM 4862 O O . SER A 1 633 ? 6.881 6.348 12.383 1.00 90.94 633 SER A O 1
ATOM 4864 N N . GLN A 1 634 ? 6.574 4.689 13.844 1.00 88.31 634 GLN A N 1
ATOM 4865 C CA . GLN A 1 634 ? 7.997 4.362 13.983 1.00 88.31 634 GLN A CA 1
ATOM 4866 C C . GLN A 1 634 ? 8.676 3.991 12.656 1.00 88.31 634 GLN A C 1
ATOM 4868 O O . GLN A 1 634 ? 9.806 4.427 12.424 1.00 88.31 634 GLN A O 1
ATOM 4873 N N . SER A 1 635 ? 7.985 3.291 11.754 1.00 87.62 635 SER A N 1
ATOM 4874 C CA . SER A 1 635 ? 8.519 2.974 10.424 1.00 87.62 635 SER A CA 1
ATOM 4875 C C . SER A 1 635 ? 8.529 4.165 9.466 1.00 87.62 635 SER A C 1
ATOM 4877 O O . SER A 1 635 ? 9.234 4.123 8.470 1.00 87.62 635 SER A O 1
ATOM 4879 N N . GLY A 1 636 ? 7.768 5.230 9.743 1.00 89.75 636 GLY A N 1
ATOM 4880 C CA . GLY A 1 636 ? 7.606 6.382 8.848 1.00 89.75 636 GLY A CA 1
ATOM 4881 C C . GLY A 1 636 ? 6.662 6.158 7.660 1.00 89.75 636 GLY A C 1
ATOM 4882 O O . GLY A 1 636 ? 6.314 7.126 6.998 1.00 89.75 636 GLY A O 1
ATOM 4883 N N . LEU A 1 637 ? 6.217 4.921 7.409 1.00 94.31 637 LEU A N 1
ATOM 4884 C CA . LEU A 1 637 ? 5.305 4.597 6.302 1.00 94.31 637 LEU A CA 1
ATOM 4885 C C . LEU A 1 637 ? 3.836 4.537 6.730 1.00 94.31 637 LEU A C 1
ATOM 4887 O O . LEU A 1 637 ? 2.946 4.858 5.946 1.00 94.31 637 LEU A O 1
ATOM 4891 N N . LYS A 1 638 ? 3.579 4.094 7.969 1.00 94.31 638 LYS A N 1
ATOM 4892 C CA . LYS A 1 638 ? 2.222 3.819 8.453 1.00 94.31 638 LYS A CA 1
ATOM 4893 C C . LYS A 1 638 ? 1.474 5.087 8.850 1.00 94.31 638 LYS A C 1
ATOM 4895 O O . LYS A 1 638 ? 0.401 5.340 8.326 1.00 94.31 638 LYS A O 1
ATOM 4900 N N . ALA A 1 639 ? 2.040 5.888 9.748 1.00 94.75 639 ALA A N 1
ATOM 4901 C CA . ALA A 1 639 ? 1.395 7.087 10.275 1.00 94.75 639 ALA A CA 1
ATOM 4902 C C . ALA A 1 639 ? 2.319 8.310 10.205 1.00 94.75 639 ALA A C 1
ATOM 4904 O O . ALA A 1 639 ? 3.527 8.193 10.415 1.00 94.75 639 ALA A O 1
ATOM 4905 N N . SER A 1 640 ? 1.731 9.485 9.979 1.00 92.62 640 SER A N 1
ATOM 4906 C CA . SER A 1 640 ? 2.442 10.754 9.753 1.00 92.62 640 SER A CA 1
ATOM 4907 C C . SER A 1 640 ? 2.945 11.431 11.037 1.00 92.62 640 SER A C 1
ATOM 4909 O O . SER A 1 640 ? 3.639 12.441 10.966 1.00 92.62 640 SER A O 1
ATOM 4911 N N . GLY A 1 641 ? 2.596 10.915 12.220 1.00 93.50 641 GLY A N 1
ATOM 4912 C CA . GLY A 1 641 ? 2.946 11.522 13.507 1.00 93.50 641 GLY A CA 1
ATOM 4913 C C . GLY A 1 641 ? 2.790 10.573 14.695 1.00 93.50 641 GLY A C 1
ATOM 4914 O O . GLY A 1 641 ? 2.351 9.437 14.543 1.00 93.50 641 GLY A O 1
ATOM 4915 N N . VAL A 1 642 ? 3.207 11.002 15.887 1.00 94.38 642 VAL A N 1
ATOM 4916 C CA . VAL A 1 642 ? 3.189 10.172 17.114 1.00 94.38 642 VAL A CA 1
ATOM 4917 C C . VAL A 1 642 ? 1.943 10.385 17.974 1.00 94.38 642 VAL A C 1
ATOM 4919 O O . VAL A 1 642 ? 1.646 9.555 18.828 1.00 94.38 642 VAL A O 1
ATOM 4922 N N . LEU A 1 643 ? 1.226 11.491 17.774 1.00 97.25 643 LEU A N 1
ATOM 4923 C CA . LEU A 1 643 ? 0.042 11.844 18.552 1.00 97.25 643 LEU A CA 1
ATOM 4924 C C . LEU A 1 643 ? -1.245 11.315 17.892 1.00 97.25 643 LEU A C 1
ATOM 4926 O O . LEU A 1 643 ? -1.261 11.153 16.667 1.00 97.25 643 LEU A O 1
ATOM 4930 N N . PRO A 1 644 ? -2.317 11.089 18.678 1.00 97.81 644 PRO A N 1
ATOM 4931 C CA . PRO A 1 644 ? -3.651 10.816 18.157 1.00 97.81 644 PRO A CA 1
ATOM 4932 C C . PRO A 1 644 ? -4.095 11.928 17.205 1.00 97.81 644 PRO A C 1
ATOM 4934 O O . PRO A 1 644 ? -3.917 13.109 17.515 1.00 97.81 644 PRO A O 1
ATOM 4937 N N . ASP A 1 645 ? -4.684 11.553 16.077 1.00 98.19 645 ASP A N 1
ATOM 4938 C CA . ASP A 1 645 ? -5.182 12.477 15.061 1.00 98.19 645 ASP A CA 1
ATOM 4939 C C . ASP A 1 645 ? -6.725 12.427 14.997 1.00 98.19 645 ASP A C 1
ATOM 4941 O O . ASP A 1 645 ? -7.379 12.018 15.965 1.00 98.19 645 ASP A O 1
ATOM 4945 N N . LEU A 1 646 ? -7.347 12.909 13.914 1.00 98.12 646 LEU A N 1
ATOM 4946 C CA . LEU A 1 646 ? -8.808 12.902 13.791 1.00 98.12 646 LEU A CA 1
ATOM 4947 C C . LEU A 1 646 ? -9.394 11.477 13.826 1.00 98.12 646 LEU A C 1
ATOM 4949 O O . LEU A 1 646 ? -10.541 11.314 14.236 1.00 98.12 646 LEU A O 1
ATOM 4953 N N . ALA A 1 647 ? -8.630 10.441 13.469 1.00 97.44 647 ALA A N 1
ATOM 4954 C CA . ALA A 1 647 ? -9.108 9.064 13.457 1.00 97.44 647 ALA A CA 1
ATOM 4955 C C . ALA A 1 647 ? -9.403 8.596 14.882 1.00 97.44 647 ALA A C 1
ATOM 4957 O O . ALA A 1 647 ? -10.479 8.061 15.147 1.00 97.44 647 ALA A O 1
ATOM 4958 N N . GLU A 1 648 ? -8.487 8.840 15.824 1.00 98.19 648 GLU A N 1
ATOM 4959 C CA . GLU A 1 648 ? -8.727 8.539 17.232 1.00 98.19 648 GLU A CA 1
ATOM 4960 C C . GLU A 1 648 ? -9.890 9.349 17.807 1.00 98.19 648 GLU A C 1
ATOM 4962 O O . GLU A 1 648 ? -10.726 8.773 18.503 1.00 98.19 648 GLU A O 1
ATOM 4967 N N . LEU A 1 649 ? -9.995 10.646 17.487 1.00 98.50 649 LEU A N 1
ATOM 4968 C CA . LEU A 1 649 ? -11.146 11.456 17.906 1.00 98.50 649 LEU A CA 1
ATOM 4969 C C . LEU A 1 649 ? -12.459 10.875 17.364 1.00 98.50 649 LEU A C 1
ATOM 4971 O O . LEU A 1 649 ? -13.430 10.764 18.112 1.00 98.50 649 LEU A O 1
ATOM 4975 N N . GLY A 1 650 ? -12.479 10.449 16.099 1.00 97.50 650 GLY A N 1
ATOM 4976 C CA . GLY A 1 650 ? -13.632 9.812 15.467 1.00 97.50 650 GLY A CA 1
ATOM 4977 C C . GLY A 1 650 ? -14.083 8.542 16.192 1.00 97.50 650 GLY A C 1
ATOM 4978 O O . GLY A 1 650 ? -15.283 8.308 16.330 1.00 97.50 650 GLY A O 1
ATOM 4979 N N . VAL A 1 651 ? -13.153 7.762 16.751 1.00 97.06 651 VAL A N 1
ATOM 4980 C CA . VAL A 1 651 ? -13.514 6.611 17.594 1.00 97.06 651 VAL A CA 1
ATOM 4981 C C . VAL A 1 651 ? -14.163 7.038 18.903 1.00 97.06 651 VAL A C 1
ATOM 4983 O O . VAL A 1 651 ? -15.128 6.407 19.328 1.00 97.06 651 VAL A O 1
ATOM 4986 N N . LEU A 1 652 ? -13.689 8.115 19.535 1.00 98.38 652 LEU A N 1
ATOM 4987 C CA . LEU A 1 652 ? -14.329 8.633 20.750 1.00 98.38 652 LEU A CA 1
ATOM 4988 C C . LEU A 1 652 ? -15.748 9.139 20.458 1.00 98.38 652 LEU A C 1
ATOM 4990 O O . LEU A 1 652 ? -16.658 8.889 21.247 1.00 98.38 652 LEU A O 1
ATOM 4994 N N . VAL A 1 653 ? -15.962 9.754 19.291 1.00 98.06 653 VAL A N 1
ATOM 4995 C CA . VAL A 1 653 ? -17.303 10.109 18.801 1.00 98.06 653 VAL A CA 1
ATOM 4996 C C . VAL A 1 653 ? -18.163 8.853 18.580 1.00 98.06 653 VAL A C 1
ATOM 4998 O O . VAL A 1 653 ? -19.316 8.827 19.001 1.00 98.06 653 VAL A O 1
ATOM 5001 N N . ARG A 1 654 ? -17.619 7.771 18.004 1.00 96.69 654 ARG A N 1
ATOM 5002 C CA . ARG A 1 654 ? -18.339 6.492 17.827 1.00 96.69 654 ARG A CA 1
ATOM 5003 C C . ARG A 1 654 ? -18.670 5.800 19.159 1.00 96.69 654 ARG A C 1
ATOM 5005 O O . ARG A 1 654 ? -19.732 5.193 19.280 1.00 96.69 654 ARG A O 1
ATOM 5012 N N . LEU A 1 655 ? -17.809 5.904 20.173 1.00 97.50 655 LEU A N 1
ATOM 5013 C CA . LEU A 1 655 ? -18.091 5.406 21.527 1.00 97.50 655 LEU A CA 1
ATOM 5014 C C . LEU A 1 655 ? -19.158 6.252 22.235 1.00 97.50 655 LEU A C 1
ATOM 5016 O O . LEU A 1 655 ? -20.011 5.695 22.925 1.00 97.50 655 LEU A O 1
ATOM 5020 N N . ARG A 1 656 ? -19.172 7.573 22.012 1.00 97.81 656 ARG A N 1
ATOM 5021 C CA . ARG A 1 656 ? -20.276 8.442 22.441 1.00 97.81 656 ARG A CA 1
ATOM 5022 C C . ARG A 1 656 ? -21.588 8.053 21.767 1.00 97.81 656 ARG A C 1
ATOM 5024 O O . ARG A 1 656 ? -22.593 7.924 22.454 1.00 97.81 656 ARG A O 1
ATOM 5031 N N . GLU A 1 657 ? -21.573 7.817 20.458 1.00 97.75 657 GLU A N 1
ATOM 5032 C CA . GLU A 1 657 ? -22.748 7.366 19.705 1.00 97.75 657 GLU A CA 1
ATOM 5033 C C . GLU A 1 657 ? -23.341 6.083 20.318 1.00 97.75 657 GLU A C 1
ATOM 5035 O O . GLU A 1 657 ? -24.547 6.002 20.552 1.00 97.75 657 GLU A O 1
ATOM 5040 N N . LEU A 1 658 ? -22.492 5.105 20.653 1.00 97.62 658 LEU A N 1
ATOM 5041 C CA . LEU A 1 658 ? -22.912 3.874 21.328 1.00 97.62 658 LEU A CA 1
ATOM 5042 C C . LEU A 1 658 ? -23.498 4.158 22.719 1.00 97.62 658 LEU A C 1
ATOM 5044 O O . LEU A 1 658 ? -24.571 3.653 23.047 1.00 97.62 658 LEU A O 1
ATOM 5048 N N . GLN A 1 659 ? -22.827 4.993 23.515 1.00 98.19 659 GLN A N 1
ATOM 5049 C CA . GLN A 1 659 ? -23.295 5.390 24.842 1.00 98.19 659 GLN A CA 1
ATOM 5050 C C . GLN A 1 659 ? -24.681 6.040 24.797 1.00 98.19 659 GLN A C 1
ATOM 5052 O O . GLN A 1 659 ? -25.553 5.693 25.592 1.00 98.19 659 GLN A O 1
ATOM 5057 N N . GLN A 1 660 ? -24.906 6.973 23.871 1.00 98.19 660 GLN A N 1
ATOM 5058 C CA . GLN A 1 660 ? -26.199 7.645 23.748 1.00 98.19 660 GLN A CA 1
ATOM 5059 C C . GLN A 1 660 ? -27.293 6.680 23.276 1.00 98.19 660 GLN A C 1
ATOM 5061 O O . GLN A 1 660 ? -28.408 6.728 23.790 1.00 98.19 660 GLN A O 1
ATOM 5066 N N . ALA A 1 661 ? -26.973 5.752 22.367 1.00 98.19 661 ALA A N 1
ATOM 5067 C CA . ALA A 1 661 ? -27.938 4.767 21.882 1.00 98.19 661 ALA A CA 1
ATOM 5068 C C . ALA A 1 661 ? -28.370 3.830 23.016 1.00 98.19 661 ALA A C 1
ATOM 5070 O O . ALA A 1 661 ? -29.556 3.537 23.164 1.00 98.19 661 ALA A O 1
ATOM 5071 N N . VAL A 1 662 ? -27.419 3.414 23.857 1.00 98.38 662 VAL A N 1
ATOM 5072 C CA . VAL A 1 662 ? -27.709 2.624 25.054 1.00 98.38 662 VAL A CA 1
ATOM 5073 C C . VAL A 1 662 ? -28.508 3.435 26.069 1.00 98.38 662 VAL A C 1
ATOM 5075 O O . VAL A 1 662 ? -29.500 2.916 26.562 1.00 98.38 662 VAL A O 1
ATOM 5078 N N . LYS A 1 663 ? -28.166 4.702 26.340 1.00 98.12 663 LYS A N 1
ATOM 5079 C CA . LYS A 1 663 ? -28.924 5.558 27.274 1.00 98.12 663 LYS A CA 1
ATOM 5080 C C . LYS A 1 663 ? -30.393 5.734 26.891 1.00 98.12 663 LYS A C 1
ATOM 5082 O O . LYS A 1 663 ? -31.239 5.814 27.777 1.00 98.12 663 LYS A O 1
ATOM 5087 N N . CYS A 1 664 ? -30.703 5.765 25.595 1.00 97.94 664 CYS A N 1
ATOM 5088 C CA . CYS A 1 664 ? -32.084 5.814 25.112 1.00 97.94 664 CYS A CA 1
ATOM 5089 C C . CYS A 1 664 ? -32.887 4.537 25.423 1.00 97.94 664 CYS A C 1
ATOM 5091 O O . CYS A 1 664 ? -34.108 4.612 25.511 1.00 97.94 664 CYS A O 1
ATOM 5093 N N . VAL A 1 665 ? -32.226 3.386 25.580 1.00 97.75 665 VAL A N 1
ATOM 5094 C CA . VAL A 1 665 ? -32.855 2.097 25.932 1.00 97.75 665 VAL A CA 1
ATOM 5095 C C . VAL A 1 665 ? -32.791 1.840 27.443 1.00 97.75 665 VAL A C 1
ATOM 5097 O O . VAL A 1 665 ? -33.743 1.350 28.040 1.00 97.75 665 VAL A O 1
ATOM 5100 N N . TYR A 1 666 ? -31.673 2.190 28.074 1.00 98.25 666 TYR A N 1
ATOM 5101 C CA . TYR A 1 666 ? -31.356 1.944 29.473 1.00 98.25 666 TYR A CA 1
ATOM 5102 C C . TYR A 1 666 ? -30.674 3.178 30.078 1.00 98.25 666 TYR A C 1
ATOM 5104 O O . TYR A 1 666 ? -29.484 3.418 29.869 1.00 98.25 666 TYR A O 1
ATOM 5112 N N . ALA A 1 667 ? -31.438 3.962 30.844 1.00 97.56 667 ALA A N 1
ATOM 5113 C CA . ALA A 1 667 ? -31.052 5.303 31.297 1.00 97.56 667 ALA A CA 1
ATOM 5114 C C . ALA A 1 667 ? -29.678 5.414 32.003 1.00 97.56 667 ALA A C 1
ATOM 5116 O O . ALA A 1 667 ? -28.973 6.393 31.733 1.00 97.56 667 ALA A O 1
ATOM 5117 N N . PRO A 1 668 ? -29.239 4.456 32.855 1.00 98.06 668 PRO A N 1
ATOM 5118 C CA . PRO A 1 668 ? -27.901 4.504 33.455 1.00 98.06 668 PRO A CA 1
ATOM 5119 C C . PRO A 1 668 ? -26.753 4.472 32.432 1.00 98.06 668 PRO A C 1
ATOM 5121 O O . PRO A 1 668 ? -25.672 4.992 32.706 1.00 98.06 668 PRO A O 1
ATOM 5124 N N . GLY A 1 669 ? -26.979 3.924 31.236 1.00 98.19 669 GLY A N 1
ATOM 5125 C CA . GLY A 1 669 ? -25.994 3.904 30.160 1.00 98.19 669 GLY A CA 1
ATOM 5126 C C . GLY A 1 669 ? -24.837 2.930 30.399 1.00 98.19 669 GLY A C 1
ATOM 5127 O O . GLY A 1 669 ? -24.985 1.885 31.033 1.00 98.19 669 GLY A O 1
ATOM 5128 N N . LEU A 1 670 ? -23.676 3.288 29.859 1.00 98.44 670 LEU A N 1
ATOM 5129 C CA . LEU A 1 670 ? -22.412 2.560 29.931 1.00 98.44 670 LEU A CA 1
ATOM 5130 C C . LEU A 1 670 ? -21.398 3.279 30.827 1.00 98.44 670 LEU A C 1
ATOM 5132 O O . LEU A 1 670 ? -21.369 4.512 30.886 1.00 98.44 670 LEU A O 1
ATOM 5136 N N . LYS A 1 671 ? -20.506 2.487 31.424 1.00 98.19 671 LYS A N 1
ATOM 5137 C CA . LYS A 1 671 ? -19.192 2.900 31.927 1.00 98.19 671 LYS A CA 1
ATOM 5138 C C . LYS A 1 671 ? -18.137 2.146 31.113 1.00 98.19 671 LYS A C 1
ATOM 5140 O O . LYS A 1 671 ? -18.030 0.927 31.202 1.00 98.19 671 LYS A O 1
ATOM 5145 N N . ILE A 1 672 ? -17.418 2.872 30.265 1.00 98.25 672 ILE A N 1
ATOM 5146 C CA . ILE A 1 672 ? -16.449 2.348 29.304 1.00 98.25 672 ILE A CA 1
ATOM 5147 C C . ILE A 1 672 ? -15.037 2.533 29.863 1.00 98.25 672 ILE A C 1
ATOM 5149 O O . ILE A 1 672 ? -14.577 3.661 30.030 1.00 98.25 672 ILE A O 1
ATOM 5153 N N . THR A 1 673 ? -14.323 1.437 30.084 1.00 97.50 673 THR A N 1
ATOM 5154 C CA . THR A 1 673 ? -12.898 1.457 30.429 1.00 97.50 673 THR A CA 1
ATOM 5155 C C . THR A 1 673 ? -12.093 1.010 29.213 1.00 97.50 673 THR A C 1
ATOM 5157 O O . THR A 1 673 ? -12.165 -0.145 28.780 1.00 97.50 673 THR A O 1
ATOM 5160 N N . VAL A 1 674 ? -11.332 1.938 28.634 1.00 96.94 674 VAL A N 1
ATOM 5161 C CA . VAL A 1 674 ? -10.360 1.629 27.583 1.00 96.94 674 VAL A CA 1
ATOM 5162 C C . VAL A 1 674 ? -9.070 1.168 28.254 1.00 96.94 674 VAL A C 1
ATOM 5164 O O . VAL A 1 674 ? -8.428 1.955 28.946 1.00 96.94 674 VAL A O 1
ATOM 5167 N N . LEU A 1 675 ? -8.702 -0.097 28.048 1.00 95.38 675 LEU A N 1
ATOM 5168 C CA . LEU A 1 675 ? -7.453 -0.670 28.547 1.00 95.38 675 LEU A CA 1
ATOM 5169 C C . LEU A 1 675 ? -6.342 -0.388 27.542 1.00 95.38 675 LEU A C 1
ATOM 5171 O O . LEU A 1 675 ? -6.297 -1.001 26.470 1.00 95.38 675 LEU A O 1
ATOM 5175 N N . THR A 1 676 ? -5.472 0.555 27.888 1.00 94.56 676 THR A N 1
ATOM 5176 C CA . THR A 1 676 ? -4.331 0.930 27.057 1.00 94.56 676 THR A CA 1
ATOM 5177 C C . THR A 1 676 ? -3.136 0.043 27.371 1.00 94.56 676 THR A C 1
ATOM 5179 O O . THR A 1 676 ? -2.839 -0.218 28.532 1.00 94.56 676 THR A O 1
ATOM 5182 N N . ASP A 1 677 ? -2.434 -0.391 26.329 1.00 90.50 677 ASP A N 1
ATOM 5183 C CA . ASP A 1 677 ? -1.345 -1.372 26.368 1.00 90.50 677 ASP A CA 1
ATOM 5184 C C . ASP A 1 677 ? -0.003 -0.772 25.898 1.00 90.50 677 ASP A C 1
ATOM 5186 O O . ASP A 1 677 ? 0.877 -1.471 25.388 1.00 90.50 677 ASP A O 1
ATOM 5190 N N . GLY A 1 678 ? 0.169 0.548 26.052 1.00 86.62 678 GLY A N 1
ATOM 5191 C CA . GLY A 1 678 ? 1.294 1.310 25.495 1.00 86.62 678 GLY A CA 1
ATOM 5192 C C . GLY A 1 678 ? 2.680 0.796 25.909 1.00 86.62 678 GLY A C 1
ATOM 5193 O O . GLY A 1 678 ? 3.602 0.815 25.087 1.00 86.62 678 GLY A O 1
ATOM 5194 N N . HIS A 1 679 ? 2.808 0.300 27.143 1.00 85.44 679 HIS A N 1
ATOM 5195 C CA . HIS A 1 679 ? 4.030 -0.305 27.688 1.00 85.44 679 HIS A CA 1
ATOM 5196 C C . HIS A 1 679 ? 3.977 -1.835 27.793 1.00 85.44 679 HIS A C 1
ATOM 5198 O O . HIS A 1 679 ? 5.021 -2.477 27.916 1.00 85.44 679 HIS A O 1
ATOM 5204 N N . HIS A 1 680 ? 2.781 -2.411 27.706 1.00 89.75 680 HIS A N 1
ATOM 5205 C CA . HIS A 1 680 ? 2.483 -3.751 28.194 1.00 89.75 680 HIS A CA 1
ATOM 5206 C C . HIS A 1 680 ? 3.169 -4.870 27.396 1.00 89.75 680 HIS A C 1
ATOM 5208 O O . HIS A 1 680 ? 3.823 -5.745 27.960 1.00 89.75 680 HIS A O 1
ATOM 5214 N N . PHE A 1 681 ? 3.071 -4.821 26.064 1.00 87.94 681 PHE A N 1
ATOM 5215 C CA . PHE A 1 681 ? 3.660 -5.848 25.192 1.00 87.94 681 PHE A CA 1
ATOM 5216 C C . PHE A 1 681 ? 5.077 -5.512 24.717 1.00 87.94 681 PHE A C 1
ATOM 5218 O O . PHE A 1 681 ? 5.843 -6.386 24.303 1.00 87.94 681 PHE A O 1
ATOM 5225 N N . ARG A 1 682 ? 5.433 -4.224 24.713 1.00 80.62 682 ARG A N 1
ATOM 5226 C CA . ARG A 1 682 ? 6.720 -3.740 24.210 1.00 80.62 682 ARG A CA 1
ATOM 5227 C C . ARG A 1 682 ? 7.140 -2.488 24.977 1.00 80.62 682 ARG A C 1
ATOM 5229 O O . ARG A 1 682 ? 6.360 -1.539 25.023 1.00 80.62 682 ARG A O 1
ATOM 5236 N N . PRO A 1 683 ? 8.389 -2.419 25.467 1.00 77.62 683 PRO A N 1
ATOM 5237 C CA . PRO A 1 683 ? 8.945 -1.200 26.025 1.00 77.62 683 PRO A CA 1
ATOM 5238 C C . PRO A 1 683 ? 8.884 -0.064 25.005 1.00 77.62 683 PRO A C 1
ATOM 5240 O O . PRO A 1 683 ? 9.346 -0.196 23.868 1.00 77.62 683 PRO A O 1
ATOM 5243 N N . ARG A 1 684 ? 8.329 1.069 25.424 1.00 85.38 684 ARG A N 1
ATOM 5244 C CA . ARG A 1 684 ? 8.302 2.313 24.654 1.00 85.38 684 ARG A CA 1
ATOM 5245 C C . ARG A 1 684 ? 8.779 3.462 25.540 1.00 85.38 684 ARG A C 1
ATOM 5247 O O . ARG A 1 684 ? 8.590 3.396 26.753 1.00 85.38 684 ARG A O 1
ATOM 5254 N N . PRO A 1 685 ? 9.370 4.523 24.965 1.00 87.69 685 PRO A N 1
ATOM 5255 C CA . PRO A 1 685 ? 9.675 5.728 25.724 1.00 87.69 685 PRO A CA 1
ATOM 5256 C C . PRO A 1 685 ? 8.411 6.296 26.380 1.00 87.69 685 PRO A C 1
ATOM 5258 O O . PRO A 1 685 ? 7.437 6.588 25.682 1.00 87.69 685 PRO A O 1
ATOM 5261 N N . THR A 1 686 ? 8.447 6.498 27.699 1.00 89.12 686 THR A N 1
ATOM 5262 C CA . THR A 1 686 ? 7.316 6.988 28.510 1.00 89.12 686 THR A CA 1
ATOM 5263 C C . THR A 1 686 ? 6.715 8.277 27.954 1.00 89.12 686 THR A C 1
ATOM 5265 O O . THR A 1 686 ? 5.501 8.396 27.828 1.00 89.12 686 THR A O 1
ATOM 5268 N N . VAL A 1 687 ? 7.561 9.198 27.478 1.00 91.69 687 VAL A N 1
ATOM 5269 C CA . VAL A 1 687 ? 7.125 10.467 26.873 1.00 91.69 687 VAL A CA 1
ATOM 5270 C C . VAL A 1 687 ? 6.174 10.284 25.684 1.00 91.69 687 VAL A C 1
ATOM 5272 O O . VAL A 1 687 ? 5.291 11.117 25.479 1.00 91.69 687 VAL A O 1
ATOM 5275 N N . ILE A 1 688 ? 6.322 9.208 24.900 1.00 91.25 688 ILE A N 1
ATOM 5276 C CA . ILE A 1 688 ? 5.447 8.927 23.754 1.00 91.25 688 ILE A CA 1
ATOM 5277 C C . ILE A 1 688 ? 4.079 8.466 24.255 1.00 91.25 688 ILE A C 1
ATOM 5279 O O . ILE A 1 688 ? 3.064 8.994 23.802 1.00 91.25 688 ILE A O 1
ATOM 5283 N N . VAL A 1 689 ? 4.056 7.527 25.204 1.00 92.88 689 VAL A N 1
ATOM 5284 C CA . VAL A 1 689 ? 2.817 6.970 25.768 1.00 92.88 689 VAL A CA 1
ATOM 5285 C C . VAL A 1 689 ? 2.035 8.051 26.511 1.00 92.88 689 VAL A C 1
ATOM 5287 O O . VAL A 1 689 ? 0.876 8.304 26.192 1.00 92.88 689 VAL A O 1
ATOM 5290 N N . GLU A 1 690 ? 2.686 8.791 27.408 1.00 94.00 690 GLU A N 1
ATOM 5291 C CA . GLU A 1 690 ? 2.050 9.882 28.151 1.00 94.00 690 GLU A CA 1
ATOM 5292 C C . GLU A 1 690 ? 1.527 10.989 27.234 1.00 94.00 690 GLU A C 1
ATOM 5294 O O . GLU A 1 690 ? 0.446 11.531 27.462 1.00 94.00 690 GLU A O 1
ATOM 5299 N N . SER A 1 691 ? 2.273 11.351 26.184 1.00 94.94 691 SER A N 1
ATOM 5300 C CA . SER A 1 691 ? 1.819 12.379 25.240 1.00 94.94 691 SER A CA 1
ATOM 5301 C C . SER A 1 691 ? 0.631 11.920 24.410 1.00 94.94 691 SER A C 1
ATOM 5303 O O . SER A 1 691 ? -0.272 12.721 24.155 1.00 94.94 691 SER A O 1
ATOM 5305 N N . TYR A 1 692 ? 0.591 10.638 24.053 1.00 96.38 692 TYR A N 1
ATOM 5306 C CA . TYR A 1 692 ? -0.549 10.029 23.386 1.00 96.38 692 TYR A CA 1
ATOM 5307 C C . TYR A 1 692 ? -1.791 10.039 24.295 1.00 96.38 692 TYR A C 1
ATOM 5309 O O . TYR A 1 692 ? -2.819 10.606 23.921 1.00 96.38 692 TYR A O 1
ATOM 5317 N N . LEU A 1 693 ? -1.673 9.544 25.533 1.00 96.25 693 LEU A N 1
ATOM 5318 C CA . LEU A 1 693 ? -2.762 9.522 26.520 1.00 96.25 693 LEU A CA 1
ATOM 5319 C C . LEU A 1 693 ? -3.258 10.923 26.897 1.00 96.25 693 LEU A C 1
ATOM 5321 O O . LEU A 1 693 ? -4.464 11.163 26.983 1.00 96.25 693 LEU A O 1
ATOM 5325 N N . ARG A 1 694 ? -2.350 11.887 27.087 1.00 97.19 694 ARG A N 1
ATOM 5326 C CA . ARG A 1 694 ? -2.706 13.287 27.369 1.00 97.19 694 ARG A CA 1
ATOM 5327 C C . ARG A 1 694 ? -3.565 13.868 26.252 1.00 97.19 694 ARG A C 1
ATOM 5329 O O . ARG A 1 694 ? -4.545 14.568 26.519 1.00 97.19 694 ARG A O 1
ATOM 5336 N N . LYS A 1 695 ? -3.212 13.560 25.003 1.00 97.81 695 LYS A N 1
ATOM 5337 C CA . LYS A 1 695 ? -3.945 14.029 23.832 1.00 97.81 695 LYS A CA 1
ATOM 5338 C C . LYS A 1 695 ? -5.305 13.342 23.690 1.00 97.81 695 LYS A C 1
ATOM 5340 O O . LYS A 1 695 ? -6.287 14.035 23.429 1.00 97.81 695 LYS A O 1
ATOM 5345 N N . LEU A 1 696 ? -5.394 12.037 23.948 1.00 98.00 696 LEU A N 1
ATOM 5346 C CA . LEU A 1 696 ? -6.674 11.322 23.998 1.00 98.00 696 LEU A CA 1
ATOM 5347 C C . LEU A 1 696 ? -7.615 11.899 25.053 1.00 98.00 696 LEU A C 1
ATOM 5349 O O . LEU A 1 696 ? -8.774 12.160 24.754 1.00 98.00 696 LEU A O 1
ATOM 5353 N N . ASN A 1 697 ? -7.113 12.192 26.254 1.00 98.12 697 ASN A N 1
ATOM 5354 C CA . ASN A 1 697 ? -7.909 12.828 27.303 1.00 98.12 697 ASN A CA 1
ATOM 5355 C C . ASN A 1 697 ? -8.383 14.237 26.909 1.00 98.12 697 ASN A C 1
ATOM 5357 O O . ASN A 1 697 ? -9.490 14.641 27.263 1.00 98.12 697 ASN A O 1
ATOM 5361 N N . GLN A 1 698 ? -7.583 14.988 26.145 1.00 97.88 698 GLN A N 1
ATOM 5362 C CA . GLN A 1 698 ? -8.027 16.260 25.573 1.00 97.88 698 GLN A CA 1
ATOM 5363 C C . GLN A 1 698 ? -9.159 16.060 24.556 1.00 97.88 698 GLN A C 1
ATOM 5365 O O . GLN A 1 698 ? -10.158 16.772 24.627 1.00 97.88 698 GLN A O 1
ATOM 5370 N N . TYR A 1 699 ? -9.037 15.095 23.641 1.00 98.44 699 TYR A N 1
ATOM 5371 C CA . TYR A 1 699 ? -10.111 14.766 22.698 1.00 98.44 699 TYR A CA 1
ATOM 5372 C C . TYR A 1 699 ? -11.367 14.268 23.403 1.00 98.44 699 TYR A C 1
ATOM 5374 O O . TYR A 1 699 ? -12.465 14.683 23.047 1.00 98.44 699 TYR A O 1
ATOM 5382 N N . LEU A 1 700 ? -11.213 13.481 24.465 1.00 98.31 700 LEU A N 1
ATOM 5383 C CA . LEU A 1 700 ? -12.326 13.009 25.268 1.00 98.31 700 LEU A CA 1
ATOM 5384 C C . LEU A 1 700 ? -13.113 14.166 25.902 1.00 98.31 700 LEU A C 1
ATOM 5386 O O . LEU A 1 700 ? -14.334 14.093 26.003 1.00 98.31 700 LEU A O 1
ATOM 5390 N N . ARG A 1 701 ? -12.437 15.250 26.320 1.00 98.06 701 ARG A N 1
ATOM 5391 C CA . ARG A 1 701 ? -13.113 16.466 26.813 1.00 98.06 701 ARG A CA 1
ATOM 5392 C C . ARG A 1 701 ? -13.892 17.154 25.698 1.00 98.06 701 ARG A C 1
ATOM 5394 O O . ARG A 1 701 ? -15.036 17.526 25.917 1.00 98.06 701 ARG A O 1
ATOM 5401 N N . LEU A 1 702 ? -13.290 17.277 24.516 1.00 97.75 702 LEU A N 1
ATOM 5402 C CA . LEU A 1 702 ? -13.919 17.928 23.363 1.00 97.75 702 LEU A CA 1
ATOM 5403 C C . LEU A 1 702 ? -15.172 17.190 22.880 1.00 97.75 702 LEU A C 1
ATOM 5405 O O . LEU A 1 702 ? -16.132 17.834 22.485 1.00 97.75 702 LEU A O 1
ATOM 5409 N N . VAL A 1 703 ? -15.203 15.858 22.970 1.00 97.56 703 VAL A N 1
ATOM 5410 C CA . VAL A 1 703 ? -16.403 15.071 22.632 1.00 97.56 703 VAL A CA 1
ATOM 5411 C C . VAL A 1 703 ? -17.363 14.890 23.818 1.00 97.56 703 VAL A C 1
ATOM 5413 O O . VAL A 1 703 ? -18.344 14.160 23.706 1.00 97.56 703 VAL A O 1
ATOM 5416 N N . GLY A 1 704 ? -17.088 15.501 24.978 1.00 97.00 704 GLY A N 1
ATOM 5417 C CA . GLY A 1 704 ? -17.925 15.401 26.179 1.00 97.00 704 GLY A CA 1
ATOM 5418 C C . GLY A 1 704 ? -18.061 13.979 26.736 1.00 97.00 704 GLY A C 1
ATOM 5419 O O . GLY A 1 704 ? -19.162 13.575 27.099 1.00 97.00 704 GLY A O 1
ATOM 5420 N N . GLY A 1 705 ? -16.976 13.194 26.739 1.00 96.50 705 GLY A N 1
ATOM 5421 C CA . GLY A 1 705 ? -16.998 11.776 27.124 1.00 96.50 705 GLY A CA 1
ATOM 5422 C C . GLY A 1 705 ? -16.471 11.426 28.519 1.00 96.50 705 GLY A C 1
ATOM 5423 O O . GLY A 1 705 ? -16.469 10.253 28.879 1.00 96.50 705 GLY A O 1
ATOM 5424 N N . GLN A 1 706 ? -16.040 12.416 29.305 1.00 96.31 706 GLN A N 1
ATOM 5425 C CA . GLN A 1 706 ? -15.364 12.214 30.601 1.00 96.31 706 GLN A CA 1
ATOM 5426 C C . GLN A 1 706 ? -16.223 11.473 31.640 1.00 96.31 706 GLN A C 1
ATOM 5428 O O . GLN A 1 706 ? -15.690 10.770 32.492 1.00 96.31 706 GLN A O 1
ATOM 5433 N N . ASP A 1 707 ? -17.548 11.605 31.558 1.00 95.75 707 ASP A N 1
ATOM 5434 C CA . ASP A 1 707 ? -18.459 11.035 32.559 1.00 95.75 707 ASP A CA 1
ATOM 5435 C C . ASP A 1 707 ? -18.694 9.532 32.370 1.00 95.75 707 ASP A C 1
ATOM 5437 O O . ASP A 1 707 ? -19.115 8.844 33.298 1.00 95.75 707 ASP A O 1
ATOM 5441 N N . PHE A 1 708 ? -18.456 9.008 31.163 1.00 97.44 708 PHE A N 1
ATOM 5442 C CA . PHE A 1 708 ? -18.764 7.616 30.829 1.00 97.44 708 PHE A CA 1
ATOM 5443 C C . PHE A 1 708 ? -17.571 6.822 30.313 1.00 97.44 708 PHE A C 1
ATOM 5445 O O . PHE A 1 708 ? -17.667 5.601 30.280 1.00 97.44 708 PHE A O 1
ATOM 5452 N N . LEU A 1 709 ? -16.476 7.465 29.909 1.00 98.38 709 LEU A N 1
ATOM 5453 C CA . LEU A 1 709 ? -15.289 6.794 29.394 1.00 98.38 709 LEU A CA 1
ATOM 5454 C C . LEU A 1 709 ? -14.052 7.201 30.185 1.00 98.38 709 LEU A C 1
ATOM 5456 O O . LEU A 1 709 ? -13.859 8.374 30.487 1.00 98.38 709 LEU A O 1
ATOM 5460 N N . GLU A 1 710 ? -13.182 6.235 30.456 1.00 97.62 710 GLU A N 1
ATOM 5461 C CA . GLU A 1 710 ? -11.842 6.475 30.992 1.00 97.62 710 GLU A CA 1
ATOM 5462 C C . GLU A 1 710 ? -10.790 5.649 30.243 1.00 97.62 710 GLU A C 1
ATOM 5464 O O . GLU A 1 710 ? -11.086 4.576 29.711 1.00 97.62 710 GLU A O 1
ATOM 5469 N N . PHE A 1 711 ? -9.559 6.158 30.208 1.00 97.44 711 PHE A N 1
ATOM 5470 C CA . PHE A 1 711 ? -8.385 5.406 29.770 1.00 97.44 711 PHE A CA 1
ATOM 5471 C C . PHE A 1 711 ? -7.640 4.922 31.007 1.00 97.44 711 PHE A C 1
ATOM 5473 O O . PHE A 1 711 ? -7.303 5.737 31.866 1.00 97.44 711 PHE A O 1
ATOM 5480 N N . ALA A 1 712 ? -7.378 3.623 31.084 1.00 95.06 712 ALA A N 1
ATOM 5481 C CA . ALA A 1 712 ? -6.632 3.015 32.172 1.00 95.06 712 ALA A CA 1
ATOM 5482 C C . ALA A 1 712 ? -5.527 2.127 31.600 1.00 95.06 712 ALA A C 1
ATOM 5484 O O . ALA A 1 712 ? -5.761 1.374 30.652 1.00 95.06 712 ALA A O 1
ATOM 5485 N N . ASP A 1 713 ? -4.328 2.213 32.173 1.00 92.88 713 ASP A N 1
ATOM 5486 C CA . ASP A 1 713 ? -3.257 1.285 31.832 1.00 92.88 713 ASP A CA 1
ATOM 5487 C C . ASP A 1 713 ? -3.640 -0.126 32.298 1.00 92.88 713 ASP A C 1
ATOM 5489 O O . ASP A 1 713 ? -4.147 -0.318 33.409 1.00 92.88 713 ASP A O 1
ATOM 5493 N N . ILE A 1 714 ? -3.461 -1.112 31.418 1.00 92.88 714 ILE A N 1
ATOM 5494 C CA . ILE A 1 714 ? -3.872 -2.487 31.697 1.00 92.88 714 ILE A CA 1
ATOM 5495 C C . ILE A 1 714 ? -3.140 -3.075 32.909 1.00 92.88 714 ILE A C 1
ATOM 5497 O O . ILE A 1 714 ? -3.761 -3.811 33.677 1.00 92.88 714 ILE A O 1
ATOM 5501 N N . ASP A 1 715 ? -1.872 -2.721 33.121 1.00 91.25 715 ASP A N 1
ATOM 5502 C CA . ASP A 1 715 ? -1.078 -3.234 34.235 1.00 91.25 715 ASP A CA 1
ATOM 5503 C C . ASP A 1 715 ? -1.501 -2.589 35.562 1.00 91.25 715 ASP A C 1
ATOM 5505 O O . ASP A 1 715 ? -1.586 -3.277 36.579 1.00 91.25 715 ASP A O 1
ATOM 5509 N N . ASP A 1 716 ? -1.887 -1.310 35.559 1.00 92.06 716 ASP A N 1
ATOM 5510 C CA . ASP A 1 716 ? -2.425 -0.643 36.754 1.00 92.06 716 ASP A CA 1
ATOM 5511 C C . ASP A 1 716 ? -3.782 -1.232 37.182 1.00 92.06 716 ASP A C 1
ATOM 5513 O O . ASP A 1 716 ? -4.035 -1.476 38.372 1.00 92.06 716 ASP A O 1
ATOM 5517 N N . VAL A 1 717 ? -4.657 -1.523 36.212 1.00 93.12 717 VAL A N 1
ATOM 5518 C CA . VAL A 1 717 ? -5.925 -2.224 36.473 1.00 93.12 717 VAL A CA 1
ATOM 5519 C C . VAL A 1 717 ? -5.657 -3.634 36.991 1.00 93.12 717 VAL A C 1
ATOM 5521 O O . VAL A 1 717 ? -6.296 -4.067 37.954 1.00 93.12 717 VAL A O 1
ATOM 5524 N N . ALA A 1 718 ? -4.702 -4.343 36.389 1.00 92.50 718 ALA A N 1
ATOM 5525 C CA . ALA A 1 718 ? -4.347 -5.698 36.778 1.00 92.50 718 ALA A CA 1
ATOM 5526 C C . ALA A 1 718 ? -3.778 -5.770 38.198 1.00 92.50 718 ALA A C 1
ATOM 5528 O O . ALA A 1 718 ? -4.256 -6.578 38.995 1.00 92.50 718 ALA A O 1
ATOM 5529 N N . ARG A 1 719 ? -2.869 -4.862 38.568 1.00 91.88 719 ARG A N 1
ATOM 5530 C CA . ARG A 1 719 ? -2.323 -4.756 39.930 1.00 91.88 719 ARG A CA 1
ATOM 5531 C C . ARG A 1 719 ? -3.421 -4.561 40.973 1.00 91.88 719 ARG A C 1
ATOM 5533 O O . ARG A 1 719 ? -3.376 -5.151 42.049 1.00 91.88 719 ARG A O 1
ATOM 5540 N N . THR A 1 720 ? -4.428 -3.755 40.643 1.00 91.50 720 THR A N 1
ATOM 5541 C CA . THR A 1 720 ? -5.543 -3.462 41.553 1.00 91.50 720 THR A CA 1
ATOM 5542 C C . THR A 1 720 ? -6.467 -4.666 41.749 1.00 91.50 720 THR A C 1
ATOM 5544 O O . THR A 1 720 ? -7.038 -4.832 42.825 1.00 91.50 720 THR A O 1
ATOM 5547 N N . ARG A 1 721 ? -6.649 -5.494 40.714 1.00 91.12 721 ARG A N 1
ATOM 5548 C CA . ARG A 1 721 ? -7.680 -6.542 40.698 1.00 91.12 721 ARG A CA 1
ATOM 5549 C C . ARG A 1 721 ? -7.167 -7.959 40.926 1.00 91.12 721 ARG A C 1
ATOM 5551 O O . ARG A 1 721 ? -7.916 -8.767 41.461 1.00 91.12 721 ARG A O 1
ATOM 5558 N N . ILE A 1 722 ? -5.938 -8.261 40.518 1.00 89.69 722 ILE A N 1
ATOM 5559 C CA . ILE A 1 722 ? -5.321 -9.582 40.698 1.00 89.69 722 ILE A CA 1
ATOM 5560 C C . ILE A 1 722 ? -4.558 -9.623 42.025 1.00 89.69 722 ILE A C 1
ATOM 5562 O O . ILE A 1 722 ? -4.756 -10.538 42.819 1.00 89.69 722 ILE A O 1
ATOM 5566 N N . GLY A 1 723 ? -3.727 -8.615 42.301 1.00 88.00 723 GLY A N 1
ATOM 5567 C CA . GLY A 1 723 ? -2.984 -8.518 43.556 1.00 88.00 723 GLY A CA 1
ATOM 5568 C C . GLY A 1 723 ? -1.621 -7.842 43.416 1.00 88.00 723 GLY A C 1
ATOM 5569 O O . GLY A 1 723 ? -1.131 -7.579 42.320 1.00 88.00 723 GLY A O 1
ATOM 5570 N N . SER A 1 724 ? -0.985 -7.576 44.557 1.00 78.00 724 SER A N 1
ATOM 5571 C CA . SER A 1 724 ? 0.279 -6.830 44.640 1.00 78.00 724 SER A CA 1
ATOM 5572 C C . SER A 1 724 ? 1.528 -7.628 44.243 1.00 78.00 724 SER A C 1
ATOM 5574 O O . SER A 1 724 ? 2.565 -7.019 43.995 1.00 78.00 724 SER A O 1
ATOM 5576 N N . CYS A 1 725 ? 1.460 -8.962 44.160 1.00 84.38 725 CYS A N 1
ATOM 5577 C CA . CYS A 1 725 ? 2.565 -9.808 43.686 1.00 84.38 725 CYS A CA 1
ATOM 5578 C C . CYS A 1 725 ? 2.680 -9.873 42.152 1.00 84.38 725 CYS A C 1
ATOM 5580 O O . CYS A 1 725 ? 3.697 -10.352 41.645 1.00 84.38 725 CYS A O 1
ATOM 5582 N N . LEU A 1 726 ? 1.682 -9.347 41.429 1.00 89.25 726 LEU A N 1
ATOM 5583 C CA . LEU A 1 726 ? 1.545 -9.474 39.979 1.00 89.25 726 LEU A CA 1
ATOM 5584 C C . LEU A 1 726 ? 2.792 -9.025 39.208 1.00 89.25 726 LEU A C 1
ATOM 5586 O O . LEU A 1 726 ? 3.229 -9.728 38.303 1.00 89.25 726 LEU A O 1
ATOM 5590 N N . ASP A 1 727 ? 3.381 -7.879 39.561 1.00 87.12 727 ASP A N 1
ATOM 5591 C CA . ASP A 1 727 ? 4.533 -7.330 38.830 1.00 87.12 727 ASP A CA 1
ATOM 5592 C C . ASP A 1 727 ? 5.750 -8.268 38.903 1.00 87.12 727 ASP A C 1
ATOM 5594 O O . ASP A 1 727 ? 6.399 -8.546 37.892 1.00 87.12 727 ASP A O 1
ATOM 5598 N N . SER A 1 728 ? 6.042 -8.792 40.098 1.00 89.56 728 SER A N 1
ATOM 5599 C CA . SER A 1 728 ? 7.159 -9.713 40.330 1.00 89.56 728 SER A CA 1
ATOM 5600 C C . SER A 1 728 ? 6.950 -11.040 39.601 1.00 89.56 728 SER A C 1
ATOM 5602 O O . SER A 1 728 ? 7.869 -11.533 38.948 1.00 89.56 728 SER A O 1
ATOM 5604 N N . GLU A 1 729 ? 5.740 -11.602 39.666 1.00 92.56 729 GLU A N 1
ATOM 5605 C CA . GLU A 1 729 ? 5.381 -12.837 38.958 1.00 92.56 729 GLU A CA 1
ATOM 5606 C C . GLU A 1 729 ? 5.445 -12.652 37.437 1.00 92.56 729 GLU A C 1
ATOM 5608 O O . GLU A 1 729 ? 6.025 -13.477 36.728 1.00 92.56 729 GLU A O 1
ATOM 5613 N N . ARG A 1 730 ? 4.935 -11.522 36.933 1.00 92.69 730 ARG A N 1
ATOM 5614 C CA . ARG A 1 730 ? 4.960 -11.172 35.510 1.00 92.69 730 ARG A CA 1
ATOM 5615 C C . ARG A 1 730 ? 6.376 -11.102 34.956 1.00 92.69 730 ARG A C 1
ATOM 5617 O O . ARG A 1 730 ? 6.620 -11.645 33.879 1.00 92.69 730 ARG A O 1
ATOM 5624 N N . ILE A 1 731 ? 7.309 -10.467 35.669 1.00 92.19 731 ILE A N 1
ATOM 5625 C CA . ILE A 1 731 ? 8.718 -10.383 35.247 1.00 92.19 731 ILE A CA 1
ATOM 5626 C C . ILE A 1 731 ? 9.319 -11.787 35.102 1.00 92.19 731 ILE A C 1
ATOM 5628 O O . ILE A 1 731 ? 9.911 -12.092 34.065 1.00 92.19 731 ILE A O 1
ATOM 5632 N N . VAL A 1 732 ? 9.118 -12.646 36.107 1.00 95.25 732 VAL A N 1
ATOM 5633 C CA . VAL A 1 732 ? 9.645 -14.019 36.116 1.00 95.25 732 VAL A CA 1
ATOM 5634 C C . VAL A 1 732 ? 9.060 -14.844 34.967 1.00 95.25 732 VAL A C 1
ATOM 5636 O O . VAL A 1 732 ? 9.807 -15.507 34.247 1.00 95.25 732 VAL A O 1
ATOM 5639 N N . LEU A 1 733 ? 7.745 -14.772 34.744 1.00 94.56 733 LEU A N 1
ATOM 5640 C CA . LEU A 1 733 ? 7.077 -15.518 33.674 1.00 94.56 733 LEU A CA 1
ATOM 5641 C C . LEU A 1 733 ? 7.461 -15.022 32.276 1.00 94.56 733 LEU A C 1
ATOM 5643 O O . LEU A 1 733 ? 7.708 -15.832 31.383 1.00 94.56 733 LEU A O 1
ATOM 5647 N N . ILE A 1 734 ? 7.584 -13.705 32.073 1.00 93.56 734 ILE A N 1
ATOM 5648 C CA . ILE A 1 734 ? 8.075 -13.161 30.798 1.00 93.56 734 ILE A CA 1
ATOM 5649 C C . ILE A 1 734 ? 9.488 -13.678 30.511 1.00 93.56 734 ILE A C 1
ATOM 5651 O O . ILE A 1 734 ? 9.769 -14.093 29.386 1.00 93.56 734 ILE A O 1
ATOM 5655 N N . GLU A 1 735 ? 10.387 -13.667 31.498 1.00 95.31 735 GLU A N 1
ATOM 5656 C CA . GLU A 1 735 ? 11.745 -14.184 31.319 1.00 95.31 735 GLU A CA 1
ATOM 5657 C C . GLU A 1 735 ? 11.747 -15.691 31.022 1.00 95.31 735 GLU A C 1
ATOM 5659 O O . GLU A 1 735 ? 12.457 -16.142 30.116 1.00 95.31 735 GLU A O 1
ATOM 5664 N N . TYR A 1 736 ? 10.913 -16.456 31.729 1.00 95.56 736 TYR A N 1
ATOM 5665 C CA . TYR A 1 736 ? 10.707 -17.883 31.496 1.00 95.56 736 TYR A CA 1
ATOM 5666 C C . TYR A 1 736 ? 10.286 -18.170 30.046 1.00 95.56 736 TYR A C 1
ATOM 5668 O O . TYR A 1 736 ? 10.969 -18.921 29.342 1.00 95.56 736 TYR A O 1
ATOM 5676 N N . TYR A 1 737 ? 9.236 -17.508 29.553 1.00 93.94 737 TYR A N 1
ATOM 5677 C CA . TYR A 1 737 ? 8.747 -17.700 28.187 1.00 93.94 737 TYR A CA 1
ATOM 5678 C C . TYR A 1 737 ? 9.735 -17.221 27.123 1.00 93.94 737 TYR A C 1
ATOM 5680 O O . TYR A 1 737 ? 9.964 -17.914 26.128 1.00 93.94 737 TYR A O 1
ATOM 5688 N N . GLN A 1 738 ? 10.423 -16.101 27.351 1.00 94.81 738 GLN A N 1
ATOM 5689 C CA . GLN A 1 738 ? 11.490 -15.666 26.449 1.00 94.81 738 GLN A CA 1
ATOM 5690 C C . GLN A 1 738 ? 12.620 -16.700 26.364 1.00 94.81 738 GLN A C 1
ATOM 5692 O O . GLN A 1 738 ? 13.165 -16.920 25.282 1.00 94.81 738 GLN A O 1
ATOM 5697 N N . ASN A 1 739 ? 12.979 -17.352 27.473 1.00 95.75 739 ASN A N 1
ATOM 5698 C CA . ASN A 1 739 ? 13.984 -18.416 27.479 1.00 95.75 739 ASN A CA 1
ATOM 5699 C C . ASN A 1 739 ? 13.527 -19.657 26.701 1.00 95.75 739 ASN A C 1
ATOM 5701 O O . ASN A 1 739 ? 14.354 -20.264 26.015 1.00 95.75 739 ASN A O 1
ATOM 5705 N N . ILE A 1 740 ? 12.234 -19.995 26.735 1.00 94.31 740 ILE A N 1
ATOM 5706 C CA . ILE A 1 740 ? 11.656 -21.058 25.899 1.00 94.31 740 ILE A CA 1
ATOM 5707 C C . ILE A 1 740 ? 11.856 -20.734 24.414 1.00 94.31 740 ILE A C 1
ATOM 5709 O O . ILE A 1 740 ? 12.472 -21.527 23.699 1.00 94.31 740 ILE A O 1
ATOM 5713 N N . PHE A 1 741 ? 11.436 -19.547 23.962 1.00 93.69 741 PHE A N 1
ATOM 5714 C CA . PHE A 1 741 ? 11.630 -19.125 22.570 1.00 93.69 741 PHE A CA 1
ATOM 5715 C C . PHE A 1 741 ? 13.113 -19.074 22.175 1.00 93.69 741 PHE A C 1
ATOM 5717 O O . PHE A 1 741 ? 13.490 -19.587 21.125 1.00 93.69 741 PHE A O 1
ATOM 5724 N N . ARG A 1 742 ? 13.992 -18.512 23.021 1.00 93.44 742 ARG A N 1
ATOM 5725 C CA . ARG A 1 742 ? 15.447 -18.477 22.760 1.00 93.44 742 ARG A CA 1
ATOM 5726 C C . ARG A 1 742 ? 16.039 -19.875 22.601 1.00 93.44 742 ARG A C 1
ATOM 5728 O O . ARG A 1 742 ? 16.934 -20.065 21.782 1.00 93.44 742 ARG A O 1
ATOM 5735 N N . LYS A 1 743 ? 15.580 -20.846 23.396 1.00 94.75 743 LYS A N 1
ATOM 5736 C CA . LYS A 1 743 ? 16.033 -22.237 23.299 1.00 94.75 743 LYS A CA 1
ATOM 5737 C C . LYS A 1 743 ? 15.546 -22.877 22.001 1.00 94.75 743 LYS A C 1
ATOM 5739 O O . LYS A 1 743 ? 16.364 -23.486 21.318 1.00 94.75 743 LYS A O 1
ATOM 5744 N N . ALA A 1 744 ? 14.268 -22.707 21.666 1.00 92.56 744 ALA A N 1
ATOM 5745 C CA . ALA A 1 744 ? 13.670 -23.244 20.444 1.00 92.56 744 ALA A CA 1
ATOM 5746 C C . ALA A 1 744 ? 14.329 -22.677 19.176 1.00 92.56 744 ALA A C 1
ATOM 5748 O O . ALA A 1 744 ? 14.595 -23.402 18.224 1.00 92.56 744 ALA A O 1
ATOM 5749 N N . PHE A 1 745 ? 14.671 -21.389 19.188 1.00 94.62 745 PHE A N 1
ATOM 5750 C CA . PHE A 1 745 ? 15.205 -20.678 18.027 1.00 94.62 745 PHE A CA 1
ATOM 5751 C C . PHE A 1 745 ? 16.732 -20.542 18.005 1.00 94.62 745 PHE A C 1
ATOM 5753 O O . PHE A 1 745 ? 17.264 -19.770 17.211 1.00 94.62 745 PHE A O 1
ATOM 5760 N N . ARG A 1 746 ? 17.461 -21.270 18.860 1.00 92.75 746 ARG A N 1
ATOM 5761 C CA . ARG A 1 746 ? 18.921 -21.125 19.024 1.00 92.75 746 ARG A CA 1
ATOM 5762 C C . ARG A 1 746 ? 19.703 -21.241 17.711 1.00 92.75 746 ARG A C 1
ATOM 5764 O O . ARG A 1 746 ? 20.719 -20.574 17.549 1.00 92.75 746 ARG A O 1
ATOM 5771 N N . GLU A 1 747 ? 19.243 -22.096 16.804 1.00 93.00 747 GLU A N 1
ATOM 5772 C CA . GLU A 1 747 ? 19.901 -22.391 15.523 1.00 93.00 747 GLU A CA 1
ATOM 5773 C C . GLU A 1 747 ? 19.350 -21.566 14.347 1.00 93.00 747 GLU A C 1
ATOM 5775 O O . GLU A 1 747 ? 19.691 -21.822 13.191 1.00 93.00 747 GLU A O 1
ATOM 5780 N N . LEU A 1 748 ? 18.479 -20.590 14.617 1.00 93.88 748 LEU A N 1
ATOM 5781 C CA . LEU A 1 748 ? 17.833 -19.765 13.602 1.00 93.88 748 LEU A CA 1
ATOM 5782 C C . LEU A 1 748 ? 18.417 -18.347 13.614 1.00 93.88 748 LEU A C 1
ATOM 5784 O O . LEU A 1 748 ? 18.319 -17.630 14.608 1.00 93.88 748 LEU A O 1
ATOM 5788 N N . ASP A 1 749 ? 18.975 -17.910 12.482 1.00 93.81 749 ASP A N 1
ATOM 5789 C CA . ASP A 1 749 ? 19.378 -16.516 12.262 1.00 93.81 749 ASP A CA 1
ATOM 5790 C C . ASP A 1 749 ? 18.551 -15.903 11.133 1.00 93.81 749 ASP A C 1
ATOM 5792 O O . ASP A 1 749 ? 18.861 -16.094 9.956 1.00 93.81 749 ASP A O 1
ATOM 5796 N N . ILE A 1 750 ? 17.549 -15.098 11.494 1.00 94.19 750 ILE A N 1
ATOM 5797 C CA . ILE A 1 750 ? 16.672 -14.387 10.552 1.00 94.19 750 ILE A CA 1
ATOM 5798 C C . ILE A 1 750 ? 17.430 -13.520 9.528 1.00 94.19 750 ILE A C 1
ATOM 5800 O O . ILE A 1 750 ? 16.850 -13.119 8.532 1.00 94.19 750 ILE A O 1
ATOM 5804 N N . THR A 1 751 ? 18.712 -13.204 9.739 1.00 94.50 751 THR A N 1
ATOM 5805 C CA . THR A 1 751 ? 19.518 -12.381 8.817 1.00 94.50 751 THR A CA 1
ATOM 5806 C C . THR A 1 751 ? 20.396 -13.161 7.842 1.00 94.50 751 THR A C 1
ATOM 5808 O O . THR A 1 751 ? 21.079 -12.535 7.021 1.00 94.50 751 THR A O 1
ATOM 5811 N N . SER A 1 752 ? 20.391 -14.493 7.938 1.00 90.06 752 SER A N 1
ATOM 5812 C CA . SER A 1 752 ? 21.121 -15.400 7.047 1.00 90.06 752 SER A CA 1
ATOM 5813 C C . SER A 1 752 ? 20.318 -15.681 5.772 1.00 90.06 752 SER A C 1
ATOM 5815 O O . SER A 1 752 ? 20.732 -15.286 4.685 1.00 90.06 752 SER A O 1
ATOM 5817 N N . ASP A 1 753 ? 19.137 -16.274 5.935 1.00 87.75 753 ASP A N 1
ATOM 5818 C CA . ASP A 1 753 ? 18.118 -16.515 4.914 1.00 87.75 753 ASP A CA 1
ATOM 5819 C C . ASP A 1 753 ? 16.743 -16.280 5.566 1.00 87.75 753 ASP A C 1
ATOM 5821 O O . ASP A 1 753 ? 16.185 -17.193 6.184 1.00 87.75 753 ASP A O 1
ATOM 5825 N N . PRO A 1 754 ? 16.218 -15.038 5.526 1.00 90.69 754 PRO A N 1
ATOM 5826 C CA . PRO A 1 754 ? 15.043 -14.663 6.308 1.00 90.69 754 PRO A CA 1
ATOM 5827 C C . PRO A 1 754 ? 13.834 -15.550 6.025 1.00 90.69 754 PRO A C 1
ATOM 5829 O O . PRO A 1 754 ? 13.091 -15.925 6.931 1.00 90.69 754 PRO A O 1
ATOM 5832 N N . THR A 1 755 ? 13.656 -15.910 4.762 1.00 85.50 755 THR A N 1
ATOM 5833 C CA . THR A 1 755 ? 12.501 -16.666 4.312 1.00 85.50 755 THR A CA 1
ATOM 5834 C C . THR A 1 755 ? 12.596 -18.133 4.705 1.00 85.50 755 THR A C 1
ATOM 5836 O O . THR A 1 755 ? 11.642 -18.667 5.271 1.00 85.50 755 THR A O 1
ATOM 5839 N N . ALA A 1 756 ? 13.748 -18.774 4.472 1.00 83.81 756 ALA A N 1
ATOM 5840 C CA . ALA A 1 756 ? 13.957 -20.162 4.885 1.00 83.81 756 ALA A CA 1
ATOM 5841 C C . ALA A 1 756 ? 13.927 -20.318 6.411 1.00 83.81 756 ALA A C 1
ATOM 5843 O O . ALA A 1 756 ? 13.504 -21.347 6.938 1.00 83.81 756 ALA A O 1
ATOM 5844 N N . VAL A 1 757 ? 14.348 -19.289 7.146 1.00 90.69 757 VAL A N 1
ATOM 5845 C CA . VAL A 1 757 ? 14.205 -19.268 8.601 1.00 90.69 757 VAL A CA 1
ATOM 5846 C C . VAL A 1 757 ? 12.733 -19.200 8.996 1.00 90.69 757 VAL A C 1
ATOM 5848 O O . VAL A 1 757 ? 12.298 -20.030 9.788 1.00 90.69 757 VAL A O 1
ATOM 5851 N N . LEU A 1 758 ? 11.947 -18.280 8.427 1.00 88.44 758 LEU A N 1
ATOM 5852 C CA . LEU A 1 758 ? 10.520 -18.156 8.749 1.00 88.44 758 LEU A CA 1
ATOM 5853 C C . LEU A 1 758 ? 9.702 -19.399 8.379 1.00 88.44 758 LEU A C 1
ATOM 5855 O O . LEU A 1 758 ? 8.731 -19.688 9.075 1.00 88.44 758 LEU A O 1
ATOM 5859 N N . SER A 1 759 ? 10.077 -20.143 7.334 1.00 81.69 759 SER A N 1
ATOM 5860 C CA . SER A 1 759 ? 9.418 -21.415 7.013 1.00 81.69 759 SER A CA 1
ATOM 5861 C C . SER A 1 759 ? 9.712 -22.496 8.057 1.00 81.69 759 SER A C 1
ATOM 5863 O O . SER A 1 759 ? 8.808 -23.231 8.431 1.00 81.69 759 SER A O 1
ATOM 5865 N N . ARG A 1 760 ? 10.947 -22.557 8.576 1.00 85.50 760 ARG A N 1
ATOM 5866 C CA . ARG A 1 760 ? 11.359 -23.514 9.622 1.00 85.50 760 ARG A CA 1
ATOM 5867 C C . ARG A 1 760 ? 10.823 -23.173 11.010 1.00 85.50 760 ARG A C 1
ATOM 5869 O O . ARG A 1 760 ? 10.768 -24.050 11.864 1.00 85.50 760 ARG A O 1
ATOM 5876 N N . VAL A 1 761 ? 10.457 -21.913 11.263 1.00 87.38 761 VAL A N 1
ATOM 5877 C CA . VAL A 1 761 ? 9.915 -21.496 12.568 1.00 87.38 761 VAL A CA 1
ATOM 5878 C C . VAL A 1 761 ? 8.681 -22.306 12.937 1.00 87.38 761 VAL A C 1
ATOM 5880 O O . VAL A 1 761 ? 8.563 -22.699 14.089 1.00 87.38 761 VAL A O 1
ATOM 5883 N N . SER A 1 762 ? 7.794 -22.586 11.980 1.00 77.19 762 SER A N 1
ATOM 5884 C CA . SER A 1 762 ? 6.558 -23.332 12.235 1.00 77.19 762 SER A CA 1
ATOM 5885 C C . SER A 1 762 ? 6.794 -24.730 12.818 1.00 77.19 762 SER A C 1
ATOM 5887 O O . SER A 1 762 ? 5.949 -25.202 13.568 1.00 77.19 762 SER A O 1
ATOM 5889 N N . ASP A 1 763 ? 7.943 -25.354 12.540 1.00 81.62 763 ASP A N 1
ATOM 5890 C CA . ASP A 1 763 ? 8.284 -26.697 13.031 1.00 81.62 763 ASP A CA 1
ATOM 5891 C C . ASP A 1 763 ? 8.763 -26.700 14.491 1.00 81.62 763 ASP A C 1
ATOM 5893 O O . ASP A 1 763 ? 8.780 -27.739 15.149 1.00 81.62 763 ASP A O 1
ATOM 5897 N N . VAL A 1 764 ? 9.206 -25.544 14.989 1.00 87.44 764 VAL A N 1
ATOM 5898 C CA . VAL A 1 764 ? 9.834 -25.397 16.311 1.00 87.44 764 VAL A CA 1
ATOM 5899 C C . VAL A 1 764 ? 9.161 -24.328 17.171 1.00 87.44 764 VAL A C 1
ATOM 5901 O O . VAL A 1 764 ? 9.668 -24.015 18.247 1.00 87.44 764 VAL A O 1
ATOM 5904 N N . ASP A 1 765 ? 8.056 -23.739 16.703 1.00 85.94 765 ASP A N 1
ATOM 5905 C CA . ASP A 1 765 ? 7.331 -22.673 17.393 1.00 85.94 765 ASP A CA 1
ATOM 5906 C C . ASP A 1 765 ? 6.725 -23.213 18.698 1.00 85.94 765 ASP A C 1
ATOM 5908 O O . ASP A 1 765 ? 5.805 -24.033 18.648 1.00 85.94 765 ASP A O 1
ATOM 5912 N N . PRO A 1 766 ? 7.169 -22.730 19.876 1.00 83.44 766 PRO A N 1
ATOM 5913 C CA . PRO A 1 766 ? 6.585 -23.129 21.155 1.00 83.44 766 PRO A CA 1
ATOM 5914 C C . PRO A 1 766 ? 5.086 -22.814 21.273 1.00 83.44 766 PRO A C 1
ATOM 5916 O O . PRO A 1 766 ? 4.418 -23.371 22.140 1.00 83.44 766 PRO A O 1
ATOM 5919 N N . MET A 1 767 ? 4.554 -21.918 20.429 1.00 75.75 767 MET A N 1
ATOM 5920 C CA . MET A 1 767 ? 3.128 -21.586 20.373 1.00 75.75 767 MET A CA 1
ATOM 5921 C C . MET A 1 767 ? 2.281 -22.598 19.594 1.00 75.75 767 MET A C 1
ATOM 5923 O O . MET A 1 767 ? 1.056 -22.522 19.684 1.00 75.75 767 MET A O 1
ATOM 5927 N N . GLY A 1 768 ? 2.890 -23.518 18.833 1.00 65.19 768 GLY A N 1
ATOM 5928 C CA . GLY A 1 768 ? 2.179 -24.420 17.916 1.00 65.19 768 GLY A CA 1
ATOM 5929 C C . GLY A 1 768 ? 1.095 -25.274 18.585 1.00 65.19 768 GLY A C 1
ATOM 5930 O O . GLY A 1 768 ? 0.051 -25.522 17.984 1.00 65.19 768 GLY A O 1
ATOM 5931 N N . ASP A 1 769 ? 1.296 -25.632 19.855 1.00 55.12 769 ASP A N 1
ATOM 5932 C CA . ASP A 1 769 ? 0.364 -26.450 20.643 1.00 55.12 769 ASP A CA 1
ATOM 5933 C C . ASP A 1 769 ? -0.771 -25.636 21.298 1.00 55.12 769 ASP A C 1
ATOM 5935 O O . ASP A 1 769 ? -1.751 -26.193 21.807 1.00 55.12 769 ASP A O 1
ATOM 5939 N N . TYR A 1 770 ? -0.682 -24.302 21.295 1.00 60.47 770 TYR A N 1
ATOM 5940 C CA . TYR A 1 770 ? -1.673 -23.439 21.930 1.00 60.47 770 TYR A CA 1
ATOM 5941 C C . TYR A 1 770 ? -2.806 -23.111 20.956 1.00 60.47 770 TYR A C 1
ATOM 5943 O O . TYR A 1 770 ? -2.751 -22.156 20.179 1.00 60.47 770 TYR A O 1
ATOM 5951 N N . SER A 1 771 ? -3.891 -23.881 21.051 1.00 45.69 771 SER A N 1
ATOM 5952 C CA . SER A 1 771 ? -5.131 -23.604 20.318 1.00 45.69 771 SER A CA 1
ATOM 5953 C C . SER A 1 771 ? -5.619 -22.162 20.557 1.00 45.69 771 SER A C 1
ATOM 5955 O O . SER A 1 771 ? -5.885 -21.746 21.688 1.00 45.69 771 SER A O 1
ATOM 5957 N N . GLY A 1 772 ? -5.719 -21.382 19.472 1.00 51.31 772 GLY A N 1
ATOM 5958 C CA . GLY A 1 772 ? -6.315 -20.038 19.453 1.00 51.31 772 GLY A CA 1
ATOM 5959 C C . GLY A 1 772 ? -5.356 -18.835 19.490 1.00 51.31 772 GLY A C 1
ATOM 5960 O O . GLY A 1 772 ? -5.846 -17.706 19.453 1.00 51.31 772 GLY A O 1
ATOM 5961 N N . GLY A 1 773 ? -4.031 -19.032 19.547 1.00 55.12 773 GLY A N 1
ATOM 5962 C CA . GLY A 1 773 ? -3.030 -17.950 19.464 1.00 55.12 773 GLY A CA 1
ATOM 5963 C C . GLY A 1 773 ? -2.622 -17.578 18.026 1.00 55.12 773 GLY A C 1
ATOM 5964 O O . GLY A 1 773 ? -2.800 -18.370 17.105 1.00 55.12 773 GLY A O 1
ATOM 5965 N N . GLN A 1 774 ? -2.062 -16.375 17.816 1.00 66.38 774 GLN A N 1
ATOM 5966 C CA . GLN A 1 774 ? -1.358 -16.049 16.561 1.00 66.38 774 GLN A CA 1
ATOM 5967 C C . GLN A 1 774 ? -0.014 -16.785 16.533 1.00 66.38 774 GLN A C 1
ATOM 5969 O O . GLN A 1 774 ? 0.698 -16.778 17.539 1.00 66.38 774 GLN A O 1
ATOM 5974 N N . SER A 1 775 ? 0.339 -17.389 15.394 1.00 80.12 775 SER A N 1
ATOM 5975 C CA . SER A 1 775 ? 1.646 -18.036 15.224 1.00 80.12 775 SER A CA 1
ATOM 5976 C C . SER A 1 775 ? 2.786 -17.017 15.325 1.00 80.12 775 SER A C 1
ATOM 5978 O O . SER A 1 775 ? 2.585 -15.819 15.073 1.00 80.12 775 SER A O 1
ATOM 5980 N N . PHE A 1 776 ? 4.008 -17.477 15.622 1.00 89.00 776 PHE A N 1
ATOM 5981 C CA . PHE A 1 776 ? 5.180 -16.601 15.590 1.00 89.00 776 PHE A CA 1
ATOM 5982 C C . PHE A 1 776 ? 5.320 -15.878 14.250 1.00 89.00 776 PHE A C 1
ATOM 5984 O O . PHE A 1 776 ? 5.583 -14.675 14.211 1.00 89.00 776 PHE A O 1
ATOM 5991 N N . ARG A 1 777 ? 5.107 -16.597 13.143 1.00 86.12 777 ARG A N 1
ATOM 5992 C CA . ARG A 1 777 ? 5.228 -16.060 11.783 1.00 86.12 777 ARG A CA 1
ATOM 5993 C C . ARG A 1 777 ? 4.249 -14.913 11.527 1.00 86.12 777 ARG A C 1
ATOM 5995 O O . ARG A 1 777 ? 4.651 -13.891 10.967 1.00 86.12 777 ARG A O 1
ATOM 6002 N N . ASP A 1 778 ? 2.995 -15.056 11.949 1.00 81.00 778 ASP A N 1
ATOM 6003 C CA . ASP A 1 778 ? 1.968 -14.027 11.747 1.00 81.00 778 ASP A CA 1
ATOM 6004 C C . ASP A 1 778 ? 2.268 -12.774 12.573 1.00 81.00 778 ASP A C 1
ATOM 6006 O O . ASP A 1 778 ? 2.217 -11.649 12.062 1.00 81.00 778 ASP A O 1
ATOM 6010 N N . MET A 1 779 ? 2.667 -12.967 13.834 1.00 87.50 779 MET A N 1
ATOM 6011 C CA . MET A 1 779 ? 3.054 -11.858 14.703 1.00 87.50 779 MET A CA 1
ATOM 6012 C C . MET A 1 779 ? 4.305 -11.140 14.180 1.00 87.50 779 MET A C 1
ATOM 6014 O O . MET A 1 779 ? 4.337 -9.908 14.130 1.00 87.50 779 MET A O 1
ATOM 6018 N N . PHE A 1 780 ? 5.305 -11.891 13.710 1.00 91.75 780 PHE A N 1
ATOM 6019 C CA . PHE A 1 780 ? 6.515 -11.337 13.105 1.00 91.75 780 PHE A CA 1
ATOM 6020 C C . PHE A 1 780 ? 6.194 -10.437 11.912 1.00 91.75 780 PHE A C 1
ATOM 6022 O O . PHE A 1 780 ? 6.668 -9.301 11.851 1.00 91.75 780 PHE A O 1
ATOM 6029 N N . ARG A 1 781 ? 5.347 -10.909 10.989 1.00 86.75 781 ARG A N 1
ATOM 6030 C CA . ARG A 1 781 ? 4.901 -10.132 9.820 1.00 86.75 781 ARG A CA 1
ATOM 6031 C C . ARG A 1 781 ? 4.195 -8.835 10.234 1.00 86.75 781 ARG A C 1
ATOM 6033 O O . ARG A 1 781 ? 4.475 -7.778 9.672 1.00 86.75 781 ARG A O 1
ATOM 6040 N N . SER A 1 782 ? 3.337 -8.891 11.253 1.00 83.94 782 SER A N 1
ATOM 6041 C CA . SER A 1 782 ? 2.628 -7.718 11.788 1.00 83.94 782 SER A CA 1
ATOM 6042 C C . SER A 1 782 ? 3.576 -6.675 12.406 1.00 83.94 782 SER A C 1
ATOM 6044 O O . SER A 1 782 ? 3.440 -5.463 12.182 1.00 83.94 782 SER A O 1
ATOM 6046 N N . ILE A 1 783 ? 4.580 -7.135 13.160 1.00 90.25 783 ILE A N 1
ATOM 6047 C CA . ILE A 1 783 ? 5.546 -6.270 13.849 1.00 90.25 783 ILE A CA 1
ATOM 6048 C C . ILE A 1 783 ? 6.573 -5.676 12.883 1.00 90.25 783 ILE A C 1
ATOM 6050 O O . ILE A 1 783 ? 6.982 -4.531 13.092 1.00 90.25 783 ILE A O 1
ATOM 6054 N N . LEU A 1 784 ? 6.956 -6.399 11.825 1.00 92.19 784 LEU A N 1
ATOM 6055 C CA . LEU A 1 784 ? 8.029 -6.027 10.897 1.00 92.19 784 LEU A CA 1
ATOM 6056 C C . LEU A 1 784 ? 7.934 -4.570 10.430 1.00 92.19 784 LEU A C 1
ATOM 6058 O O . LEU A 1 784 ? 8.894 -3.814 10.549 1.00 92.19 784 LEU A O 1
ATOM 6062 N N . HIS A 1 785 ? 6.751 -4.141 9.993 1.00 89.69 785 HIS A N 1
ATOM 6063 C CA . HIS A 1 785 ? 6.524 -2.786 9.478 1.00 89.69 785 HIS A CA 1
ATOM 6064 C C . HIS A 1 785 ? 6.219 -1.729 10.552 1.00 89.69 785 HIS A C 1
ATOM 6066 O O . HIS A 1 785 ? 5.824 -0.600 10.240 1.00 89.69 785 HIS A O 1
ATOM 6072 N N . SER A 1 786 ? 6.379 -2.086 11.823 1.00 88.25 786 SER A N 1
ATOM 6073 C CA . SER A 1 786 ? 6.239 -1.196 12.979 1.00 88.25 786 SER A CA 1
ATOM 6074 C C . SER A 1 786 ? 7.584 -0.956 13.680 1.00 88.25 786 SER A C 1
ATOM 6076 O O . SER A 1 786 ? 7.633 -0.267 14.700 1.00 88.25 786 SER A O 1
ATOM 6078 N N . VAL A 1 787 ? 8.683 -1.497 13.139 1.00 91.00 787 VAL A N 1
ATOM 6079 C CA . VAL A 1 787 ? 10.037 -1.298 13.660 1.00 91.00 787 VAL A CA 1
ATOM 6080 C C . VAL A 1 787 ? 10.537 0.114 13.342 1.00 91.00 787 VAL A C 1
ATOM 6082 O O . VAL A 1 787 ? 10.361 0.632 12.235 1.00 91.00 787 VAL A O 1
ATOM 6085 N N . ALA A 1 788 ? 11.160 0.745 14.340 1.00 87.50 788 ALA A N 1
ATOM 6086 C CA . ALA A 1 788 ? 11.805 2.041 14.190 1.00 87.50 788 ALA A CA 1
ATOM 6087 C C . ALA A 1 788 ? 13.057 1.928 13.313 1.00 87.50 788 ALA A C 1
ATOM 6089 O O . ALA A 1 788 ? 13.831 0.982 13.450 1.00 87.50 788 ALA A O 1
ATOM 6090 N N . LEU A 1 789 ? 13.250 2.909 12.435 1.00 89.56 789 LEU A N 1
ATOM 6091 C CA . LEU A 1 789 ? 14.423 3.000 11.574 1.00 89.56 789 LEU A CA 1
ATOM 6092 C C . LEU A 1 789 ? 15.363 4.096 12.056 1.00 89.56 789 LEU A C 1
ATOM 6094 O O . LEU A 1 789 ? 14.925 5.221 12.311 1.00 89.56 789 LEU A O 1
ATOM 6098 N N . ASP A 1 790 ? 16.654 3.785 12.059 1.00 89.75 790 ASP A N 1
ATOM 6099 C CA . ASP A 1 790 ? 17.699 4.798 12.110 1.00 89.75 790 ASP A CA 1
ATOM 6100 C C . ASP A 1 790 ? 17.815 5.425 10.717 1.00 89.75 790 ASP A C 1
ATOM 6102 O O . ASP A 1 790 ? 18.159 4.757 9.737 1.00 89.75 790 ASP A O 1
ATOM 6106 N N . VAL A 1 791 ? 17.452 6.704 10.615 1.00 90.06 791 VAL A N 1
ATOM 6107 C CA . VAL A 1 791 ? 17.476 7.455 9.355 1.00 90.06 791 VAL A CA 1
ATOM 6108 C C . VAL A 1 791 ? 18.840 8.137 9.219 1.00 90.06 791 VAL A C 1
ATOM 6110 O O . VAL A 1 791 ? 19.211 8.909 10.107 1.00 90.06 791 VAL A O 1
ATOM 6113 N N . PRO A 1 792 ? 19.598 7.891 8.134 1.00 90.56 792 PRO A N 1
ATOM 6114 C CA . PRO A 1 792 ? 20.847 8.600 7.884 1.00 90.56 792 PRO A CA 1
ATOM 6115 C C . PRO A 1 792 ? 20.635 10.117 7.808 1.00 90.56 792 PRO A C 1
ATOM 6117 O O . PRO A 1 792 ? 19.624 10.591 7.289 1.00 90.56 792 PRO A O 1
ATOM 6120 N N . ALA A 1 793 ? 21.605 10.892 8.297 1.00 85.56 793 ALA A N 1
ATOM 6121 C CA . ALA A 1 793 ? 21.535 12.351 8.255 1.00 85.56 793 ALA A CA 1
ATOM 6122 C C . ALA A 1 793 ? 21.346 12.864 6.814 1.00 85.56 793 ALA A C 1
ATOM 6124 O O . ALA A 1 793 ? 22.042 12.424 5.899 1.00 85.56 793 ALA A O 1
ATOM 6125 N N . GLY A 1 794 ? 20.410 13.799 6.626 1.00 83.19 794 GLY A N 1
ATOM 6126 C CA . GLY A 1 794 ? 20.081 14.377 5.318 1.00 83.19 794 GLY A CA 1
ATOM 6127 C C . GLY A 1 794 ? 19.179 13.511 4.430 1.00 83.19 794 GLY A C 1
ATOM 6128 O O . GLY A 1 794 ? 18.882 13.914 3.313 1.00 83.19 794 GLY A O 1
ATOM 6129 N N . ARG A 1 795 ? 18.717 12.339 4.884 1.00 87.06 795 ARG A N 1
ATOM 6130 C CA . ARG A 1 795 ? 17.690 11.563 4.169 1.00 87.06 795 ARG A CA 1
ATOM 6131 C C . ARG A 1 795 ? 16.301 11.900 4.701 1.00 87.06 795 ARG A C 1
ATOM 6133 O O . ARG A 1 795 ? 16.096 11.967 5.913 1.00 87.06 795 ARG A O 1
ATOM 6140 N N . ASP A 1 796 ? 15.325 12.022 3.805 1.00 89.56 796 ASP A N 1
ATOM 6141 C CA . ASP A 1 796 ? 13.918 12.025 4.210 1.00 89.56 796 ASP A CA 1
ATOM 6142 C C . ASP A 1 796 ? 13.536 10.651 4.786 1.00 89.56 796 ASP A C 1
ATOM 6144 O O . ASP A 1 796 ? 13.859 9.595 4.230 1.00 89.56 796 ASP A O 1
ATOM 6148 N N . ARG A 1 797 ? 12.828 10.666 5.919 1.00 90.88 797 ARG A N 1
ATOM 6149 C CA . ARG A 1 797 ? 12.466 9.455 6.665 1.00 90.88 797 ARG A CA 1
ATOM 6150 C C . ARG A 1 797 ? 11.623 8.491 5.839 1.00 90.88 797 ARG A C 1
ATOM 6152 O O . ARG A 1 797 ? 11.853 7.287 5.915 1.00 90.88 797 ARG A O 1
ATOM 6159 N N . MET A 1 798 ? 10.644 8.997 5.094 1.00 92.19 798 MET A N 1
ATOM 6160 C CA . MET A 1 798 ? 9.721 8.161 4.328 1.00 92.19 798 MET A CA 1
ATOM 6161 C C . MET A 1 798 ? 10.412 7.567 3.098 1.00 92.19 798 MET A C 1
ATOM 6163 O O . MET A 1 798 ? 10.227 6.392 2.801 1.00 92.19 798 MET A O 1
ATOM 6167 N N . SER A 1 799 ? 11.293 8.339 2.463 1.00 90.88 799 SER A N 1
ATOM 6168 C CA . SER A 1 799 ? 12.156 7.903 1.359 1.00 90.88 799 SER A CA 1
ATOM 6169 C C . SER A 1 799 ? 13.114 6.793 1.779 1.00 90.88 799 SER A C 1
ATOM 6171 O O . SER A 1 799 ? 13.205 5.761 1.111 1.00 90.88 799 SER A O 1
ATOM 6173 N N . TRP A 1 800 ? 13.778 6.959 2.926 1.00 93.44 800 TRP A N 1
ATOM 6174 C CA . TRP A 1 800 ? 14.623 5.916 3.505 1.00 93.44 800 TRP A CA 1
ATOM 6175 C C . TRP A 1 800 ? 13.813 4.672 3.874 1.00 93.44 800 TRP A C 1
ATOM 6177 O O . TRP A 1 800 ? 14.186 3.554 3.518 1.00 93.44 800 TRP A O 1
ATOM 6187 N N . ALA A 1 801 ? 12.668 4.861 4.534 1.00 95.00 801 ALA A N 1
ATOM 6188 C CA . ALA A 1 801 ? 11.798 3.763 4.918 1.00 95.00 801 ALA A CA 1
ATOM 6189 C C . ALA A 1 801 ? 11.288 2.973 3.711 1.00 95.00 801 ALA A C 1
ATOM 6191 O O . ALA A 1 801 ? 11.330 1.745 3.745 1.00 95.00 801 ALA A O 1
ATOM 6192 N N . ARG A 1 802 ? 10.881 3.653 2.631 1.00 94.25 802 ARG A N 1
ATOM 6193 C CA . ARG A 1 802 ? 10.473 3.013 1.377 1.00 94.25 802 ARG A CA 1
ATOM 6194 C C . ARG A 1 802 ? 11.573 2.082 0.878 1.00 94.25 802 ARG A C 1
ATOM 6196 O O . ARG A 1 802 ? 11.321 0.900 0.692 1.00 94.25 802 ARG A O 1
ATOM 6203 N N . ALA A 1 803 ? 12.804 2.582 0.757 1.00 92.50 803 ALA A N 1
ATOM 6204 C CA . ALA A 1 803 ? 13.937 1.802 0.256 1.00 92.50 803 ALA A CA 1
ATOM 6205 C C . ALA A 1 803 ? 14.261 0.564 1.122 1.00 92.50 803 ALA A C 1
ATOM 6207 O O . ALA A 1 803 ? 14.569 -0.515 0.600 1.00 92.50 803 ALA A O 1
ATOM 6208 N N . VAL A 1 804 ? 14.165 0.697 2.451 1.00 95.00 804 VAL A N 1
ATOM 6209 C CA . VAL A 1 804 ? 14.382 -0.417 3.388 1.00 95.00 804 VAL A CA 1
ATOM 6210 C C . VAL A 1 804 ? 13.263 -1.459 3.282 1.00 95.00 804 VAL A C 1
ATOM 6212 O O . VAL A 1 804 ? 13.566 -2.650 3.209 1.00 95.00 804 VAL A O 1
ATOM 6215 N N . TYR A 1 805 ? 12.000 -1.024 3.223 1.00 93.75 805 TYR A N 1
ATOM 6216 C CA . TYR A 1 805 ? 10.817 -1.890 3.266 1.00 93.75 805 TYR A CA 1
ATOM 6217 C C . TYR A 1 805 ? 10.281 -2.355 1.899 1.00 93.75 805 TYR A C 1
ATOM 6219 O O . TYR A 1 805 ? 9.332 -3.132 1.900 1.00 93.75 805 TYR A O 1
ATOM 6227 N N . THR A 1 806 ? 10.859 -1.950 0.757 1.00 89.19 806 THR A N 1
ATOM 6228 C CA . THR A 1 806 ? 10.467 -2.464 -0.578 1.00 89.19 806 THR A CA 1
ATOM 6229 C C . THR A 1 806 ? 10.455 -3.995 -0.625 1.00 89.19 806 THR A C 1
ATOM 6231 O O . THR A 1 806 ? 9.493 -4.587 -1.101 1.00 89.19 806 THR A O 1
ATOM 6234 N N . ASP A 1 807 ? 11.512 -4.623 -0.106 1.00 86.75 807 ASP A N 1
ATOM 6235 C CA . ASP A 1 807 ? 11.568 -6.061 0.161 1.00 86.75 807 ASP A CA 1
ATOM 6236 C C . ASP A 1 807 ? 12.513 -6.297 1.353 1.00 86.75 807 ASP A C 1
ATOM 6238 O O . ASP A 1 807 ? 13.733 -6.389 1.176 1.00 86.75 807 ASP A O 1
ATOM 6242 N N . PRO A 1 808 ? 11.989 -6.326 2.591 1.00 90.62 808 PRO A N 1
ATOM 6243 C CA . PRO A 1 808 ? 12.818 -6.443 3.786 1.00 90.62 808 PRO A CA 1
ATOM 6244 C C . PRO A 1 808 ? 13.509 -7.809 3.903 1.00 90.62 808 PRO A C 1
ATOM 6246 O O . PRO A 1 808 ? 14.482 -7.921 4.649 1.00 90.62 808 PRO A O 1
ATOM 6249 N N . TYR A 1 809 ? 13.038 -8.827 3.175 1.00 89.12 809 TYR A N 1
ATOM 6250 C CA . TYR A 1 809 ? 13.594 -10.180 3.185 1.00 89.12 809 TYR A CA 1
ATOM 6251 C C . TYR A 1 809 ? 14.737 -10.347 2.183 1.00 89.12 809 TYR A C 1
ATOM 6253 O O . TYR A 1 809 ? 15.561 -11.251 2.331 1.00 89.12 809 TYR A O 1
ATOM 6261 N N . GLN A 1 810 ? 14.829 -9.464 1.187 1.00 87.19 810 GLN A N 1
ATOM 6262 C CA . GLN A 1 810 ? 15.869 -9.552 0.177 1.00 87.19 810 GLN A CA 1
ATOM 6263 C C . GLN A 1 810 ? 17.208 -9.007 0.687 1.00 87.19 810 GLN A C 1
ATOM 6265 O O . GLN A 1 810 ? 17.422 -7.793 0.785 1.00 87.19 810 GLN A O 1
ATOM 6270 N N . LEU A 1 811 ? 18.129 -9.927 0.986 1.00 89.94 811 LEU A N 1
ATOM 6271 C CA . LEU A 1 811 ? 19.468 -9.630 1.513 1.00 89.94 811 LEU A CA 1
ATOM 6272 C C . LEU A 1 811 ? 20.609 -10.035 0.567 1.00 89.94 811 LEU A C 1
ATOM 6274 O O . LEU A 1 811 ? 21.754 -9.661 0.824 1.00 89.94 811 LEU A O 1
ATOM 6278 N N . ALA A 1 812 ? 20.313 -10.802 -0.487 1.00 85.25 812 ALA A N 1
ATOM 6279 C CA . ALA A 1 812 ? 21.313 -11.414 -1.366 1.00 85.25 812 ALA A CA 1
ATOM 6280 C C . ALA A 1 812 ? 21.474 -10.709 -2.724 1.00 85.25 812 ALA A C 1
ATOM 6282 O O . ALA A 1 812 ? 22.367 -11.067 -3.492 1.00 85.25 812 ALA A O 1
ATOM 6283 N N . ASP A 1 813 ? 20.632 -9.719 -3.032 1.00 82.50 813 ASP A N 1
ATOM 6284 C CA . ASP A 1 813 ? 20.706 -8.986 -4.294 1.00 82.50 813 ASP A CA 1
ATOM 6285 C C . ASP A 1 813 ? 21.959 -8.087 -4.352 1.00 82.50 813 ASP A C 1
ATOM 6287 O O . ASP A 1 813 ? 22.059 -7.127 -3.578 1.00 82.50 813 ASP A O 1
ATOM 6291 N N . PRO A 1 814 ? 22.900 -8.335 -5.286 1.00 79.19 814 PRO A N 1
ATOM 6292 C CA . PRO A 1 814 ? 24.108 -7.528 -5.421 1.00 79.19 814 PRO A CA 1
ATOM 6293 C C . PRO A 1 814 ? 23.839 -6.095 -5.905 1.00 79.19 814 PRO A C 1
ATOM 6295 O O . PRO A 1 814 ? 24.717 -5.244 -5.760 1.00 79.19 814 PRO A O 1
ATOM 6298 N N . ALA A 1 815 ? 22.666 -5.809 -6.484 1.00 82.50 815 ALA A N 1
ATOM 6299 C CA . ALA A 1 815 ? 22.288 -4.458 -6.894 1.00 82.50 815 ALA A CA 1
ATOM 6300 C C . ALA A 1 815 ? 21.830 -3.586 -5.712 1.00 82.50 815 ALA A C 1
ATOM 6302 O O . ALA A 1 815 ? 21.850 -2.356 -5.812 1.00 82.50 815 ALA A O 1
ATOM 6303 N N . THR A 1 816 ? 21.459 -4.194 -4.580 1.00 87.19 816 THR A N 1
ATOM 6304 C CA . THR A 1 816 ? 20.992 -3.462 -3.401 1.00 87.19 816 THR A CA 1
ATOM 6305 C C . THR A 1 816 ? 22.173 -2.810 -2.653 1.00 87.19 816 THR A C 1
ATOM 6307 O O . THR A 1 816 ? 23.115 -3.499 -2.253 1.00 87.19 816 THR A O 1
ATOM 6310 N N . PRO A 1 817 ? 22.139 -1.486 -2.388 1.00 90.50 817 PRO A N 1
ATOM 6311 C CA . PRO A 1 817 ? 23.167 -0.799 -1.607 1.00 90.50 817 PRO A CA 1
ATOM 6312 C C . PRO A 1 817 ? 23.420 -1.431 -0.231 1.00 90.50 817 PRO A C 1
ATOM 6314 O O . PRO A 1 817 ? 22.489 -1.733 0.517 1.00 90.50 817 PRO A O 1
ATOM 6317 N N . ALA A 1 818 ? 24.693 -1.548 0.161 1.00 93.12 818 ALA A N 1
ATOM 6318 C CA . ALA A 1 818 ? 25.093 -2.186 1.420 1.00 93.12 818 ALA A CA 1
ATOM 6319 C C . ALA A 1 818 ? 24.481 -1.529 2.676 1.00 93.12 818 ALA A C 1
ATOM 6321 O O . ALA A 1 818 ? 24.231 -2.208 3.673 1.00 93.12 818 ALA A O 1
ATOM 6322 N N . GLU A 1 819 ? 24.226 -0.216 2.639 1.00 93.75 819 GLU A N 1
ATOM 6323 C CA . GLU A 1 819 ? 23.547 0.509 3.721 1.00 93.75 819 GLU A CA 1
ATOM 6324 C C . GLU A 1 819 ? 22.087 0.068 3.900 1.00 93.75 819 GLU A C 1
ATOM 6326 O O . GLU A 1 819 ? 21.639 -0.110 5.033 1.00 93.75 819 GLU A O 1
ATOM 6331 N N . ILE A 1 820 ? 21.381 -0.210 2.800 1.00 95.06 820 ILE A N 1
ATOM 6332 C CA . ILE A 1 820 ? 20.006 -0.722 2.817 1.00 95.06 820 ILE A CA 1
ATOM 6333 C C . ILE A 1 820 ? 20.000 -2.159 3.341 1.00 95.06 820 ILE A C 1
ATOM 6335 O O . ILE A 1 820 ? 19.210 -2.477 4.227 1.00 95.06 820 ILE A O 1
ATOM 6339 N N . VAL A 1 821 ? 20.922 -3.014 2.878 1.00 95.06 821 VAL A N 1
ATOM 6340 C CA . VAL A 1 821 ? 21.049 -4.396 3.385 1.00 95.06 821 VAL A CA 1
ATOM 6341 C C . VAL A 1 821 ? 21.305 -4.405 4.896 1.00 95.06 821 VAL A C 1
ATOM 6343 O O . VAL A 1 821 ? 20.704 -5.194 5.628 1.00 95.06 821 VAL A O 1
ATOM 6346 N N . ARG A 1 822 ? 22.164 -3.507 5.398 1.00 95.94 822 ARG A N 1
ATOM 6347 C CA . ARG A 1 822 ? 22.422 -3.367 6.839 1.00 95.94 822 ARG A CA 1
ATOM 6348 C C . ARG A 1 822 ? 21.158 -2.968 7.604 1.00 95.94 822 ARG A C 1
ATOM 6350 O O . ARG A 1 822 ? 20.861 -3.592 8.622 1.00 95.94 822 ARG A O 1
ATOM 6357 N N . ALA A 1 823 ? 20.417 -1.980 7.103 1.00 96.25 823 ALA A N 1
ATOM 6358 C CA . ALA A 1 823 ? 19.166 -1.536 7.710 1.00 96.25 823 ALA A CA 1
ATOM 6359 C C . ALA A 1 823 ? 18.103 -2.648 7.718 1.00 96.25 823 ALA A C 1
ATOM 6361 O O . ALA A 1 823 ? 17.486 -2.886 8.754 1.00 96.25 823 ALA A O 1
ATOM 6362 N N . ARG A 1 824 ? 17.955 -3.410 6.624 1.00 96.62 824 ARG A N 1
ATOM 6363 C CA . ARG A 1 824 ? 17.061 -4.583 6.564 1.00 96.62 824 ARG A CA 1
ATOM 6364 C C . ARG A 1 824 ? 17.418 -5.626 7.619 1.00 96.62 824 ARG A C 1
ATOM 6366 O O . ARG A 1 824 ? 16.551 -6.061 8.370 1.00 96.62 824 ARG A O 1
ATOM 6373 N N . LYS A 1 825 ? 18.704 -5.971 7.760 1.00 96.75 825 LYS A N 1
ATOM 6374 C CA . LYS A 1 825 ? 19.165 -6.903 8.807 1.00 96.75 825 LYS A CA 1
ATOM 6375 C C . LYS A 1 825 ? 18.834 -6.408 10.218 1.00 96.75 825 LYS A C 1
ATOM 6377 O O . LYS A 1 825 ? 18.437 -7.208 11.062 1.00 96.75 825 LYS A O 1
ATOM 6382 N N . GLN A 1 826 ? 18.987 -5.111 10.487 1.00 96.25 826 GLN A N 1
ATOM 6383 C CA . GLN A 1 826 ? 18.618 -4.520 11.777 1.00 96.25 826 GLN A CA 1
ATOM 6384 C C . GLN A 1 826 ? 17.107 -4.611 12.024 1.00 96.25 826 GLN A C 1
ATOM 6386 O O . GLN A 1 826 ? 16.697 -5.053 13.097 1.00 96.25 826 GLN A O 1
ATOM 6391 N N . VAL A 1 827 ? 16.294 -4.268 11.021 1.00 96.25 827 VAL A N 1
ATOM 6392 C CA . VAL A 1 827 ? 14.830 -4.374 11.077 1.00 96.25 827 VAL A CA 1
ATOM 6393 C C . VAL A 1 827 ? 14.389 -5.804 11.370 1.00 96.25 827 VAL A C 1
ATOM 6395 O O . VAL A 1 827 ? 13.609 -6.015 12.293 1.00 96.25 827 VAL A O 1
ATOM 6398 N N . LEU A 1 828 ? 14.930 -6.791 10.650 1.00 96.81 828 LEU A N 1
ATOM 6399 C CA . LEU A 1 828 ? 14.598 -8.206 10.833 1.00 96.81 828 LEU A CA 1
ATOM 6400 C C . LEU A 1 828 ? 14.938 -8.705 12.245 1.00 96.81 828 LEU A C 1
ATOM 6402 O O . LEU A 1 828 ? 14.108 -9.348 12.884 1.00 96.81 828 LEU A O 1
ATOM 6406 N N . ARG A 1 829 ? 16.127 -8.374 12.772 1.00 96.56 829 ARG A N 1
ATOM 6407 C CA . ARG A 1 829 ? 16.519 -8.749 14.147 1.00 96.56 829 ARG A CA 1
ATOM 6408 C C . ARG A 1 829 ? 15.627 -8.101 15.194 1.00 96.56 829 ARG A C 1
ATOM 6410 O O . ARG A 1 829 ? 15.244 -8.751 16.165 1.00 96.56 829 ARG A O 1
ATOM 6417 N N . GLN A 1 830 ? 15.306 -6.825 15.003 1.00 95.12 830 GLN A N 1
ATOM 6418 C CA . GLN A 1 830 ? 14.464 -6.095 15.937 1.00 95.12 830 GLN A CA 1
ATOM 6419 C C . GLN A 1 830 ? 13.030 -6.635 15.918 1.00 95.12 830 GLN A C 1
ATOM 6421 O O . GLN A 1 830 ? 12.481 -6.903 16.983 1.00 95.12 830 GLN A O 1
ATOM 6426 N N . ALA A 1 831 ? 12.464 -6.882 14.732 1.00 95.31 831 ALA A N 1
ATOM 6427 C CA . ALA A 1 831 ? 11.154 -7.507 14.574 1.00 95.31 831 ALA A CA 1
ATOM 6428 C C . ALA A 1 831 ? 11.104 -8.890 15.236 1.00 95.31 831 ALA A C 1
ATOM 6430 O O . ALA A 1 831 ? 10.163 -9.183 15.967 1.00 95.31 831 ALA A O 1
ATOM 6431 N N . TRP A 1 832 ? 12.144 -9.710 15.054 1.00 95.69 832 TRP A N 1
ATOM 6432 C CA . TRP A 1 832 ? 12.259 -11.027 15.685 1.00 95.69 832 TRP A CA 1
ATOM 6433 C C . TRP A 1 832 ? 12.225 -10.934 17.212 1.00 95.69 832 TRP A C 1
ATOM 6435 O O . TRP A 1 832 ? 11.419 -11.591 17.868 1.00 95.69 832 TRP A O 1
ATOM 6445 N N . SER A 1 833 ? 13.069 -10.069 17.776 1.00 94.38 833 SER A N 1
ATOM 6446 C CA . SER A 1 833 ? 13.154 -9.843 19.222 1.00 94.38 833 SER A CA 1
ATOM 6447 C C . SER A 1 833 ? 11.842 -9.307 19.805 1.00 94.38 833 SER A C 1
ATOM 6449 O O . SER A 1 833 ? 11.364 -9.796 20.829 1.00 94.38 833 SER A O 1
ATOM 6451 N N . ASP A 1 834 ? 11.218 -8.340 19.129 1.00 93.38 834 ASP A N 1
ATOM 6452 C CA . ASP A 1 834 ? 9.935 -7.777 19.550 1.00 93.38 834 ASP A CA 1
ATOM 6453 C C . ASP A 1 834 ? 8.791 -8.795 19.450 1.00 93.38 834 ASP A C 1
ATOM 6455 O O . ASP A 1 834 ? 7.905 -8.780 20.299 1.00 93.38 834 ASP A O 1
ATOM 6459 N N . THR A 1 835 ? 8.839 -9.714 18.482 1.00 93.75 835 THR A N 1
ATOM 6460 C CA . THR A 1 835 ? 7.874 -10.819 18.343 1.00 93.75 835 THR A CA 1
ATOM 6461 C C . THR A 1 835 ? 7.977 -11.793 19.505 1.00 93.75 835 THR A C 1
ATOM 6463 O O . THR A 1 835 ? 6.967 -12.083 20.145 1.00 93.75 835 THR A O 1
ATOM 6466 N N . VAL A 1 836 ? 9.196 -12.241 19.834 1.00 93.50 836 VAL A N 1
ATOM 6467 C CA . VAL A 1 836 ? 9.436 -13.083 21.017 1.00 93.50 836 VAL A CA 1
ATOM 6468 C C . VAL A 1 836 ? 8.899 -12.389 22.266 1.00 93.50 836 VAL A C 1
ATOM 6470 O O . VAL A 1 836 ? 8.186 -13.007 23.053 1.00 93.50 836 VAL A O 1
ATOM 6473 N N . ARG A 1 837 ? 9.196 -11.096 22.447 1.00 92.38 837 ARG A N 1
ATOM 6474 C CA . ARG A 1 837 ? 8.732 -10.345 23.618 1.00 92.38 837 ARG A CA 1
ATOM 6475 C C . ARG A 1 837 ? 7.207 -10.264 23.681 1.00 92.38 837 ARG A C 1
ATOM 6477 O O . ARG A 1 837 ? 6.649 -10.521 24.742 1.00 92.38 837 ARG A O 1
ATOM 6484 N N . TYR A 1 838 ? 6.563 -9.941 22.562 1.00 92.38 838 TYR A N 1
ATOM 6485 C CA . TYR A 1 838 ? 5.111 -9.821 22.470 1.00 92.38 838 TYR A CA 1
ATOM 6486 C C . TYR A 1 838 ? 4.420 -11.135 22.841 1.00 92.38 838 TYR A C 1
ATOM 6488 O O . TYR A 1 838 ? 3.562 -11.156 23.717 1.00 92.38 838 TYR A O 1
ATOM 6496 N N . LEU A 1 839 ? 4.820 -12.245 22.215 1.00 91.44 839 LEU A N 1
ATOM 6497 C CA . LEU A 1 839 ? 4.210 -13.553 22.471 1.00 91.44 839 LEU A CA 1
ATOM 6498 C C . LEU A 1 839 ? 4.489 -14.047 23.891 1.00 91.44 839 LEU A C 1
ATOM 6500 O O . LEU A 1 839 ? 3.601 -14.618 24.516 1.00 91.44 839 LEU A O 1
ATOM 6504 N N . SER A 1 840 ? 5.680 -13.765 24.428 1.00 92.31 840 SER A N 1
ATOM 6505 C CA . SER A 1 840 ? 5.983 -14.061 25.835 1.00 92.31 840 SER A CA 1
ATOM 6506 C C . SER A 1 840 ? 5.028 -13.321 26.774 1.00 92.31 840 SER A C 1
ATOM 6508 O O . SER A 1 840 ? 4.513 -13.925 27.704 1.00 92.31 840 SER A O 1
ATOM 6510 N N . ALA A 1 841 ? 4.747 -12.039 26.511 1.00 91.81 841 ALA A N 1
ATOM 6511 C CA . ALA A 1 841 ? 3.784 -11.268 27.296 1.00 91.81 841 ALA A CA 1
ATOM 6512 C C . ALA A 1 841 ? 2.359 -11.838 27.183 1.00 91.81 841 ALA A C 1
ATOM 6514 O O . ALA A 1 841 ? 1.707 -12.001 28.205 1.00 91.81 841 ALA A O 1
ATOM 6515 N N . VAL A 1 842 ? 1.914 -12.232 25.983 1.00 89.75 842 VAL A N 1
ATOM 6516 C CA . VAL A 1 842 ? 0.593 -12.863 25.777 1.00 89.75 842 VAL A CA 1
ATOM 6517 C C . VAL A 1 842 ? 0.444 -14.172 26.562 1.00 89.75 842 VAL A C 1
ATOM 6519 O O . VAL A 1 842 ? -0.607 -14.418 27.155 1.00 89.75 842 VAL A O 1
ATOM 6522 N N . LEU A 1 843 ? 1.476 -15.021 26.578 1.00 89.25 843 LEU A N 1
ATOM 6523 C CA . LEU A 1 843 ? 1.470 -16.252 27.375 1.00 89.25 843 LEU A CA 1
ATOM 6524 C C . LEU A 1 843 ? 1.402 -15.944 28.873 1.00 89.25 843 LEU A C 1
ATOM 6526 O O . LEU A 1 843 ? 0.576 -16.519 29.581 1.00 89.25 843 LEU A O 1
ATOM 6530 N N . THR A 1 844 ? 2.203 -14.983 29.334 1.00 92.06 844 THR A N 1
ATOM 6531 C CA . THR A 1 844 ? 2.169 -14.527 30.724 1.00 92.06 844 THR A CA 1
ATOM 6532 C C . THR A 1 844 ? 0.798 -13.960 31.111 1.00 92.06 844 THR A C 1
ATOM 6534 O O . THR A 1 844 ? 0.290 -14.277 32.183 1.00 92.06 844 THR A O 1
ATOM 6537 N N . ASP A 1 845 ? 0.157 -13.165 30.251 1.00 91.50 845 ASP A N 1
ATOM 6538 C CA . ASP A 1 845 ? -1.180 -12.600 30.495 1.00 91.50 845 ASP A CA 1
ATOM 6539 C C . ASP A 1 845 ? -2.228 -13.692 30.712 1.00 91.50 845 ASP A C 1
ATOM 6541 O O . ASP A 1 845 ? -3.098 -13.576 31.583 1.00 91.50 845 ASP A O 1
ATOM 6545 N N . ARG A 1 846 ? -2.137 -14.763 29.916 1.00 89.00 846 ARG A N 1
ATOM 6546 C CA . ARG A 1 846 ? -3.028 -15.918 30.008 1.00 89.00 846 ARG A CA 1
ATOM 6547 C C . ARG A 1 846 ? -2.853 -16.649 31.336 1.00 89.00 846 ARG A C 1
ATOM 6549 O O . ARG A 1 846 ? -3.859 -16.987 31.955 1.00 89.00 846 ARG A O 1
ATOM 6556 N N . GLU A 1 847 ? -1.616 -16.878 31.774 1.00 91.31 847 GLU A N 1
ATOM 6557 C CA . GLU A 1 847 ? -1.341 -17.542 33.056 1.00 91.31 847 GLU A CA 1
ATOM 6558 C C . GLU A 1 847 ? -1.756 -16.703 34.262 1.00 91.31 847 GLU A C 1
ATOM 6560 O O . GLU A 1 847 ? -2.331 -17.231 35.210 1.00 91.31 847 GLU A O 1
ATOM 6565 N N . LEU A 1 848 ? -1.525 -15.391 34.207 1.00 92.25 848 LEU A N 1
ATOM 6566 C CA . LEU A 1 848 ? -1.857 -14.475 35.298 1.00 92.25 848 LEU A CA 1
ATOM 6567 C C . LEU A 1 848 ? -3.338 -14.072 35.320 1.00 92.25 848 LEU A C 1
ATOM 6569 O O . LEU A 1 848 ? -3.772 -13.355 36.216 1.00 92.25 848 LEU A O 1
ATOM 6573 N N . GLY A 1 849 ? -4.137 -14.522 34.350 1.00 90.25 849 GLY A N 1
ATOM 6574 C CA . GLY A 1 849 ? -5.576 -14.278 34.340 1.00 90.25 849 GLY A CA 1
ATOM 6575 C C . GLY A 1 849 ? -5.969 -12.846 33.964 1.00 90.25 849 GLY A C 1
ATOM 6576 O O . GLY A 1 849 ? -7.019 -12.375 34.402 1.00 90.25 849 GLY A O 1
ATOM 6577 N N . TYR A 1 850 ? -5.200 -12.163 33.106 1.00 90.88 850 TYR A N 1
ATOM 6578 C CA . TYR A 1 850 ? -5.568 -10.840 32.564 1.00 90.88 850 TYR A CA 1
ATOM 6579 C C . TYR A 1 850 ? -6.909 -10.865 31.810 1.00 90.88 850 TYR A C 1
ATOM 6581 O O . TYR A 1 850 ? -7.655 -9.883 31.771 1.00 90.88 850 TYR A O 1
ATOM 6589 N N . ASP A 1 851 ? -7.290 -12.013 31.251 1.00 84.94 851 ASP A N 1
ATOM 6590 C CA . ASP A 1 851 ? -8.614 -12.168 30.660 1.00 84.94 851 ASP A CA 1
ATOM 6591 C C . ASP A 1 851 ? -9.740 -12.061 31.705 1.00 84.94 851 ASP A C 1
ATOM 6593 O O . ASP A 1 851 ? -10.869 -11.745 31.334 1.00 84.94 851 ASP A O 1
ATOM 6597 N N . ASN A 1 852 ? -9.476 -12.223 33.001 1.00 86.81 852 ASN A N 1
ATOM 6598 C CA . ASN A 1 852 ? -10.479 -12.233 34.071 1.00 86.81 852 ASN A CA 1
ATOM 6599 C C . ASN A 1 852 ? -10.515 -10.941 34.900 1.00 86.81 852 ASN A C 1
ATOM 6601 O O . ASN A 1 852 ? -11.196 -10.892 35.919 1.00 86.81 852 ASN A O 1
ATOM 6605 N N . LEU A 1 853 ? -9.870 -9.860 34.437 1.00 89.25 853 LEU A N 1
ATOM 6606 C CA . LEU A 1 853 ? -9.836 -8.571 35.151 1.00 89.25 853 LEU A CA 1
ATOM 6607 C C . LEU A 1 853 ? -11.217 -8.005 35.499 1.00 89.25 853 LEU A C 1
ATOM 6609 O O . LEU A 1 853 ? -11.361 -7.236 36.440 1.00 89.25 853 LEU A O 1
ATOM 6613 N N . PHE A 1 854 ? -12.256 -8.360 34.758 1.00 88.38 854 PHE A N 1
ATOM 6614 C CA . PHE A 1 854 ? -13.623 -7.990 35.101 1.00 88.38 854 PHE A CA 1
ATOM 6615 C C . PHE A 1 854 ? -14.463 -9.260 35.064 1.00 88.38 854 PHE A C 1
ATOM 6617 O O . PHE A 1 854 ? -14.281 -10.089 34.176 1.00 88.38 854 PHE A O 1
ATOM 6624 N N . GLU A 1 855 ? -15.368 -9.426 36.015 1.00 83.75 855 GLU A N 1
ATOM 6625 C CA . GLU A 1 855 ? -16.220 -10.613 36.082 1.00 83.75 855 GLU A CA 1
ATOM 6626 C C . GLU A 1 855 ? -17.392 -10.476 35.099 1.00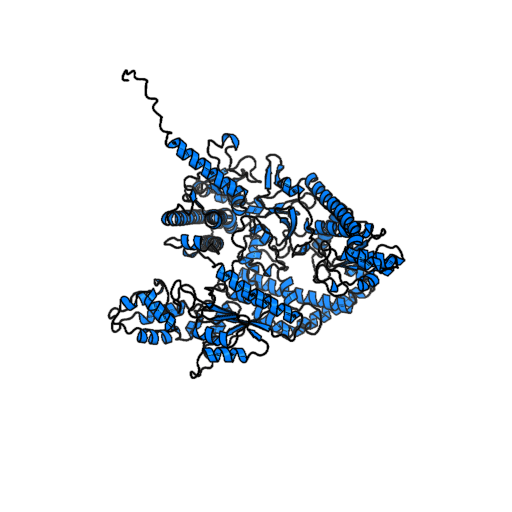 83.75 855 GLU A C 1
ATOM 6628 O O . GLU A 1 855 ? -17.441 -11.180 34.094 1.00 83.75 855 GLU A O 1
ATOM 6633 N N . HIS A 1 856 ? -18.242 -9.462 35.293 1.00 86.88 856 HIS A N 1
ATOM 6634 C CA . HIS A 1 856 ? -19.342 -9.116 34.386 1.00 86.88 856 HIS A CA 1
ATOM 6635 C C . HIS A 1 856 ? -19.015 -7.859 33.578 1.00 86.88 856 HIS A C 1
ATOM 6637 O O . HIS A 1 856 ? -18.723 -6.810 34.157 1.00 86.88 856 HIS A O 1
ATOM 6643 N N . ARG A 1 857 ? -19.037 -7.953 32.242 1.00 93.88 857 ARG A N 1
ATOM 6644 C CA . ARG A 1 857 ? -18.827 -6.817 31.325 1.00 93.88 857 ARG A CA 1
ATOM 6645 C C . ARG A 1 857 ? -19.131 -7.188 29.882 1.00 93.88 857 ARG A C 1
ATOM 6647 O O . ARG A 1 857 ? -18.862 -8.306 29.467 1.00 93.88 857 ARG A O 1
ATOM 6654 N N . VAL A 1 858 ? -19.482 -6.195 29.074 1.00 95.94 858 VAL A N 1
ATOM 6655 C CA . VAL A 1 858 ? -19.409 -6.331 27.617 1.00 95.94 858 VAL A CA 1
ATOM 6656 C C . VAL A 1 858 ? -17.959 -6.124 27.170 1.00 95.94 858 VAL A C 1
ATOM 6658 O O . VAL A 1 858 ? -17.348 -5.086 27.439 1.00 95.94 858 VAL A O 1
ATOM 6661 N N . ARG A 1 859 ? -17.385 -7.108 26.471 1.00 94.81 859 ARG A N 1
ATOM 6662 C CA . ARG A 1 859 ? -16.023 -7.018 25.919 1.00 94.81 859 ARG A CA 1
ATOM 6663 C C . ARG A 1 859 ? -16.065 -6.574 24.467 1.00 94.81 859 ARG A C 1
ATOM 6665 O O . ARG A 1 859 ? -16.345 -7.385 23.583 1.00 94.81 859 ARG A O 1
ATOM 6672 N N . LEU A 1 860 ? -15.731 -5.315 24.209 1.00 95.25 860 LEU A N 1
ATOM 6673 C CA . LEU A 1 860 ? -15.468 -4.879 22.843 1.00 95.25 860 LEU A CA 1
ATOM 6674 C C . LEU A 1 860 ? -14.065 -5.329 22.426 1.00 95.25 860 LEU A C 1
ATOM 6676 O O . LEU A 1 860 ? -13.151 -5.381 23.245 1.00 95.25 860 LEU A O 1
ATOM 6680 N N . THR A 1 861 ? -13.869 -5.638 21.147 1.00 91.50 861 THR A N 1
ATOM 6681 C CA . THR A 1 861 ? -12.538 -5.918 20.595 1.00 91.50 861 THR A CA 1
ATOM 6682 C C . THR A 1 861 ? -12.337 -5.260 19.242 1.00 91.50 861 THR A C 1
ATOM 6684 O O . THR A 1 861 ? -13.185 -5.317 18.352 1.00 91.50 861 THR A O 1
ATOM 6687 N N . VAL A 1 862 ? -11.169 -4.651 19.080 1.00 86.31 862 VAL A N 1
ATOM 6688 C CA . VAL A 1 862 ? -10.681 -4.052 17.833 1.00 86.31 862 VAL A CA 1
ATOM 6689 C C . VAL A 1 862 ? -9.809 -5.023 17.029 1.00 86.31 862 VAL A C 1
ATOM 6691 O O . VAL A 1 862 ? -9.221 -4.637 16.019 1.00 86.31 862 VAL A O 1
ATOM 6694 N N . SER A 1 863 ? -9.789 -6.302 17.414 1.00 80.75 863 SER A N 1
ATOM 6695 C CA . SER A 1 863 ? -9.201 -7.434 16.673 1.00 80.75 863 SER A CA 1
ATOM 6696 C C . SER A 1 863 ? -10.306 -8.365 16.151 1.00 80.75 863 SER A C 1
ATOM 6698 O O . SER A 1 863 ? -11.491 -8.024 16.245 1.00 80.75 863 SER A O 1
ATOM 6700 N N . MET A 1 864 ? -9.960 -9.491 15.523 1.00 77.19 864 MET A N 1
ATOM 6701 C CA . MET A 1 864 ? -10.968 -10.479 15.122 1.00 77.19 864 MET A CA 1
ATOM 6702 C C . MET A 1 864 ? -11.725 -10.979 16.364 1.00 77.19 864 MET A C 1
ATOM 6704 O O . MET A 1 864 ? -11.076 -11.353 17.344 1.00 77.19 864 MET A O 1
ATOM 6708 N N . PRO A 1 865 ? -13.070 -10.937 16.381 1.00 82.25 865 PRO A N 1
ATOM 6709 C CA . PRO A 1 865 ? -13.828 -11.338 17.556 1.00 82.25 865 PRO A CA 1
ATOM 6710 C C . PRO A 1 865 ? -13.818 -12.857 17.739 1.00 82.25 865 PRO A C 1
ATOM 6712 O O . PRO A 1 865 ? -13.992 -13.610 16.783 1.00 82.25 865 PRO A O 1
ATOM 6715 N N . SER A 1 866 ? -13.648 -13.286 18.987 1.00 83.19 866 SER A N 1
ATOM 6716 C CA . SER A 1 866 ? -13.842 -14.661 19.453 1.00 83.19 866 SER A CA 1
ATOM 6717 C C . SER A 1 866 ? -15.165 -14.774 20.230 1.00 83.19 866 SER A C 1
ATOM 6719 O O . SER A 1 866 ? -15.726 -13.739 20.606 1.00 83.19 866 SER A O 1
ATOM 6721 N N . PRO A 1 867 ? -15.694 -15.991 20.470 1.00 88.00 867 PRO A N 1
ATOM 6722 C CA . PRO A 1 867 ? -16.904 -16.178 21.274 1.00 88.00 867 PRO A CA 1
ATOM 6723 C C . PRO A 1 867 ? -16.842 -15.442 22.625 1.00 88.00 867 PRO A C 1
ATOM 6725 O O . PRO A 1 867 ? -15.810 -15.450 23.295 1.00 88.00 867 PRO A O 1
ATOM 6728 N N . GLY A 1 868 ? -17.934 -14.777 23.005 1.00 89.75 868 GLY A N 1
ATOM 6729 C CA . GLY A 1 868 ? -18.026 -13.912 24.186 1.00 89.75 868 GLY A CA 1
ATOM 6730 C C . GLY A 1 868 ? -17.465 -12.495 23.998 1.00 89.75 868 GLY A C 1
ATOM 6731 O O . GLY A 1 868 ? -17.373 -11.741 24.965 1.00 89.75 868 GLY A O 1
ATOM 6732 N N . ARG A 1 869 ? -17.062 -12.103 22.779 1.00 91.31 869 ARG A N 1
ATOM 6733 C CA . ARG A 1 869 ? -16.554 -10.753 22.472 1.00 91.31 869 ARG A CA 1
ATOM 6734 C C . ARG A 1 869 ? -17.340 -10.105 21.332 1.00 91.31 869 ARG A C 1
ATOM 6736 O O . ARG A 1 869 ? -17.660 -10.733 20.320 1.00 91.31 869 ARG A O 1
ATOM 6743 N N . VAL A 1 870 ? -17.573 -8.802 21.463 1.00 94.12 870 VAL A N 1
ATOM 6744 C CA . VAL A 1 870 ? -18.209 -7.963 20.443 1.00 94.12 870 VAL A CA 1
ATOM 6745 C C . VAL A 1 870 ? -17.122 -7.293 19.610 1.00 94.12 870 VAL A C 1
ATOM 6747 O O . VAL A 1 870 ? -16.404 -6.414 20.084 1.00 94.12 870 VAL A O 1
ATOM 6750 N N . GLY A 1 871 ? -16.986 -7.683 18.343 1.00 92.94 871 GLY A N 1
ATOM 6751 C CA . GLY A 1 871 ? -16.093 -6.971 17.427 1.00 92.94 871 GLY A CA 1
ATOM 6752 C C . GLY A 1 871 ? -16.583 -5.538 17.218 1.00 92.94 871 GLY A C 1
ATOM 6753 O O . GLY A 1 871 ? -17.734 -5.351 16.830 1.00 92.94 871 GLY A O 1
ATOM 6754 N N . PHE A 1 872 ? -15.725 -4.545 17.456 1.00 93.44 872 PHE A N 1
ATOM 6755 C CA . PHE A 1 872 ? -16.060 -3.122 17.419 1.00 93.44 872 PHE A CA 1
ATOM 6756 C C . PHE A 1 872 ? -15.538 -2.433 16.151 1.00 93.44 872 PHE A C 1
ATOM 6758 O O . PHE A 1 872 ? -14.357 -2.513 15.804 1.00 93.44 872 PHE A O 1
ATOM 6765 N N . ALA A 1 873 ? -16.428 -1.736 15.450 1.00 91.06 873 ALA A N 1
ATOM 6766 C CA . ALA A 1 873 ? -16.157 -1.009 14.217 1.00 91.06 873 ALA A CA 1
ATOM 6767 C C . ALA A 1 873 ? -15.823 0.467 14.500 1.00 91.06 873 ALA A C 1
ATOM 6769 O O . ALA A 1 873 ? -16.662 1.349 14.335 1.00 91.06 873 ALA A O 1
ATOM 6770 N N . ALA A 1 874 ? -14.565 0.726 14.866 1.00 87.25 874 ALA A N 1
ATOM 6771 C CA . ALA A 1 874 ? -14.026 2.039 15.241 1.00 87.25 874 ALA A CA 1
ATOM 6772 C C . ALA A 1 874 ? -14.483 3.221 14.352 1.00 87.25 874 ALA A C 1
ATOM 6774 O O . ALA A 1 874 ? -15.065 4.175 14.857 1.00 87.25 874 ALA A O 1
ATOM 6775 N N . LEU A 1 875 ? -14.255 3.145 13.034 1.00 89.00 875 LEU A N 1
ATOM 6776 C CA . LEU A 1 875 ? -14.633 4.182 12.053 1.00 89.00 875 LEU A CA 1
ATOM 6777 C C . LEU A 1 875 ? -15.624 3.670 10.989 1.00 89.00 875 LEU A C 1
ATOM 6779 O O . LEU A 1 875 ? -15.750 4.238 9.911 1.00 89.00 875 LEU A O 1
ATOM 6783 N N . GLY A 1 876 ? -16.329 2.566 11.262 1.00 69.75 876 GLY A N 1
ATOM 6784 C CA . GLY A 1 876 ? -17.426 2.098 10.405 1.00 69.75 876 GLY A CA 1
ATOM 6785 C C . GLY A 1 876 ? -17.047 1.639 8.990 1.00 69.75 876 GLY A C 1
ATOM 6786 O O . GLY A 1 876 ? -17.851 1.801 8.083 1.00 69.75 876 GLY A O 1
ATOM 6787 N N . GLY A 1 877 ? -15.870 1.048 8.764 1.00 66.81 877 GLY A N 1
ATOM 6788 C CA . GLY A 1 877 ? -15.479 0.503 7.451 1.00 66.81 877 GLY A CA 1
ATOM 6789 C C . GLY A 1 877 ? -14.056 0.829 7.002 1.00 66.81 877 GLY A C 1
ATOM 6790 O O . GLY A 1 877 ? -13.717 0.497 5.870 1.00 66.81 877 GLY A O 1
ATOM 6791 N N . SER A 1 878 ? -13.256 1.462 7.864 1.00 79.06 878 SER A N 1
ATOM 6792 C CA . SER A 1 878 ? -11.795 1.473 7.748 1.00 79.06 878 SER A CA 1
ATOM 6793 C C . SER A 1 878 ? -11.250 0.054 7.938 1.00 79.06 878 SER A C 1
ATOM 6795 O O . SER A 1 878 ? -11.634 -0.634 8.889 1.00 79.06 878 SER A O 1
ATOM 6797 N N . ALA A 1 879 ? -10.359 -0.367 7.043 1.00 79.81 879 ALA A N 1
ATOM 6798 C CA . ALA A 1 879 ? -9.632 -1.631 7.141 1.00 79.81 879 ALA A CA 1
ATOM 6799 C C . ALA A 1 879 ? -8.572 -1.602 8.259 1.00 79.81 879 ALA A C 1
ATOM 6801 O O . ALA A 1 879 ? -8.249 -2.644 8.835 1.00 79.81 879 ALA A O 1
ATOM 6802 N N . LEU A 1 880 ? -8.099 -0.399 8.609 1.00 89.88 880 LEU A N 1
ATOM 6803 C CA . LEU A 1 880 ? -7.081 -0.145 9.621 1.00 89.88 880 LEU A CA 1
ATOM 6804 C C . LEU A 1 880 ? -7.670 0.408 10.918 1.00 89.88 880 LEU A C 1
ATOM 6806 O O . LEU A 1 880 ? -8.677 1.124 10.931 1.00 89.88 880 LEU A O 1
ATOM 6810 N N . LEU A 1 881 ? -6.980 0.111 12.018 1.00 92.25 881 LEU A N 1
ATOM 6811 C CA . LEU A 1 881 ? -7.215 0.763 13.302 1.00 92.25 881 LEU A CA 1
ATOM 6812 C C . LEU A 1 881 ? -6.643 2.188 13.289 1.00 92.25 881 LEU A C 1
ATOM 6814 O O . LEU A 1 881 ? -5.598 2.397 12.672 1.00 92.25 881 LEU A O 1
ATOM 6818 N N . PRO A 1 882 ? -7.248 3.143 14.018 1.00 94.69 882 PRO A N 1
ATOM 6819 C CA . PRO A 1 882 ? -6.815 4.544 14.027 1.00 94.69 882 PRO A CA 1
ATOM 6820 C C . PRO A 1 882 ? -5.326 4.734 14.318 1.00 94.69 882 PRO A C 1
ATOM 6822 O O . PRO A 1 882 ? -4.648 5.519 13.663 1.00 94.69 882 PRO A O 1
ATOM 6825 N N . TRP A 1 883 ? -4.787 3.964 15.264 1.00 94.06 883 TRP A N 1
ATOM 6826 C CA . TRP A 1 883 ? -3.384 4.055 15.656 1.00 94.06 883 TRP A CA 1
ATOM 6827 C C . TRP A 1 883 ? -2.421 3.325 14.706 1.00 94.06 883 TRP A C 1
ATOM 6829 O O . TRP A 1 883 ? -1.207 3.398 14.895 1.00 94.06 883 TRP A O 1
ATOM 6839 N N . HIS A 1 884 ? -2.923 2.620 13.686 1.00 93.56 884 HIS A N 1
ATOM 6840 C CA . HIS A 1 884 ? -2.122 1.927 12.668 1.00 93.56 884 HIS A CA 1
ATOM 6841 C C . HIS A 1 884 ? -1.907 2.736 11.385 1.00 93.56 884 HIS A C 1
ATOM 6843 O O . HIS A 1 884 ? -1.139 2.279 10.539 1.00 93.56 884 HIS A O 1
ATOM 6849 N N . GLY A 1 885 ? -2.523 3.912 11.260 1.00 95.19 885 GLY A N 1
ATOM 6850 C CA . GLY A 1 885 ? -2.368 4.791 10.105 1.00 95.19 885 GLY A CA 1
ATOM 6851 C C . GLY A 1 885 ? -2.562 6.265 10.454 1.00 95.19 885 GLY A C 1
ATOM 6852 O O . GLY A 1 885 ? -2.500 6.648 11.624 1.00 95.19 885 GLY A O 1
ATOM 6853 N N . THR A 1 886 ? -2.800 7.080 9.434 1.00 96.81 886 THR A N 1
ATOM 6854 C CA . THR A 1 886 ? -3.145 8.502 9.527 1.00 96.81 886 THR A CA 1
ATOM 6855 C C . THR A 1 886 ? -4.621 8.694 9.178 1.00 96.81 886 THR A C 1
ATOM 6857 O O . THR A 1 886 ? -5.135 8.033 8.274 1.00 96.81 886 THR A O 1
ATOM 6860 N N . ALA A 1 887 ? -5.309 9.604 9.871 1.00 97.69 887 ALA A N 1
ATOM 6861 C CA . ALA A 1 887 ? -6.644 10.040 9.468 1.00 97.69 887 ALA A CA 1
ATOM 6862 C C . ALA A 1 887 ? -6.670 10.562 8.029 1.00 97.69 887 ALA A C 1
ATOM 6864 O O . ALA A 1 887 ? -5.839 11.385 7.648 1.00 97.69 887 ALA A O 1
ATOM 6865 N N . ALA A 1 888 ? -7.677 10.151 7.267 1.00 97.00 888 ALA A N 1
ATOM 6866 C CA . ALA A 1 888 ? -7.944 10.669 5.933 1.00 97.00 888 ALA A CA 1
ATOM 6867 C C . ALA A 1 888 ? -9.449 10.817 5.708 1.00 97.00 888 ALA A C 1
ATOM 6869 O O . ALA A 1 888 ? -10.239 10.070 6.289 1.00 97.00 888 ALA A O 1
ATOM 6870 N N . VAL A 1 889 ? -9.839 11.771 4.867 1.00 95.44 889 VAL A N 1
ATOM 6871 C CA . VAL A 1 889 ? -11.223 11.929 4.400 1.00 95.44 889 VAL A CA 1
ATOM 6872 C C . VAL A 1 889 ? -11.268 11.686 2.900 1.00 95.44 889 VAL A C 1
ATOM 6874 O O . VAL A 1 889 ? -10.439 12.228 2.178 1.00 95.44 889 VAL A O 1
ATOM 6877 N N . ASP A 1 890 ? -12.192 10.849 2.432 1.00 91.19 890 ASP A N 1
ATOM 6878 C CA . ASP A 1 890 ? -12.413 10.689 0.989 1.00 91.19 890 ASP A CA 1
ATOM 6879 C C . ASP A 1 890 ? -13.121 11.922 0.390 1.00 91.19 890 ASP A C 1
ATOM 6881 O O . ASP A 1 890 ? -13.528 12.832 1.114 1.00 91.19 890 ASP A O 1
ATOM 6885 N N . GLU A 1 891 ? -13.295 11.959 -0.934 1.00 87.94 891 GLU A N 1
ATOM 6886 C CA . GLU A 1 891 ? -13.972 13.070 -1.629 1.00 87.94 891 GLU A CA 1
ATOM 6887 C C . GLU A 1 891 ? -15.420 13.304 -1.157 1.00 87.94 891 GLU A C 1
ATOM 6889 O O . GLU A 1 891 ? -15.980 14.376 -1.373 1.00 87.94 891 GLU A O 1
ATOM 6894 N N . LYS A 1 892 ? -16.036 12.319 -0.488 1.00 90.62 892 LYS A N 1
ATOM 6895 C CA . LYS A 1 892 ? -17.391 12.412 0.078 1.00 90.62 892 LYS A CA 1
ATOM 6896 C C . LYS A 1 892 ? -17.389 12.880 1.536 1.00 90.62 892 LYS A C 1
ATOM 6898 O O . LYS A 1 892 ? -18.451 12.929 2.153 1.00 90.62 892 LYS A O 1
ATOM 6903 N N . GLY A 1 893 ? -16.222 13.170 2.112 1.00 93.38 893 GLY A N 1
ATOM 6904 C CA . GLY A 1 893 ? -16.065 13.525 3.520 1.00 93.38 893 GLY A CA 1
ATOM 6905 C C . GLY A 1 893 ? -16.099 12.328 4.476 1.00 93.38 893 GLY A C 1
ATOM 6906 O O . GLY A 1 893 ? -16.155 12.512 5.691 1.00 93.38 893 GLY A O 1
ATOM 6907 N N . THR A 1 894 ? -16.050 11.086 3.992 1.00 94.44 894 THR A N 1
ATOM 6908 C CA . THR A 1 894 ? -16.048 9.923 4.889 1.00 94.44 894 THR A CA 1
ATOM 6909 C C . THR A 1 894 ? -14.710 9.832 5.617 1.00 94.44 894 THR A C 1
ATOM 6911 O O . THR A 1 894 ? -13.673 9.608 4.991 1.00 94.44 894 THR A O 1
ATOM 6914 N N . LEU A 1 895 ? -14.723 9.939 6.948 1.00 95.75 895 LEU A N 1
ATOM 6915 C CA . LEU A 1 895 ? -13.524 9.752 7.765 1.00 95.75 895 LEU A CA 1
ATOM 6916 C C . LEU A 1 895 ? -13.081 8.280 7.778 1.00 95.75 895 LEU A C 1
ATOM 6918 O O . LEU A 1 895 ? -13.864 7.378 8.089 1.00 95.75 895 LEU A O 1
ATOM 6922 N N . SER A 1 896 ? -11.798 8.052 7.510 1.00 95.19 896 SER A N 1
ATOM 6923 C CA . SER A 1 896 ? -11.143 6.744 7.519 1.00 95.19 896 SER A CA 1
ATOM 6924 C C . SER A 1 896 ? -9.714 6.839 8.077 1.00 95.19 896 SER A C 1
ATOM 6926 O O . SER A 1 896 ? -9.254 7.894 8.520 1.00 95.19 896 SER A O 1
ATOM 6928 N N . THR A 1 897 ? -9.001 5.716 8.084 1.00 95.62 897 THR A N 1
ATOM 6929 C CA . THR A 1 897 ? -7.572 5.628 8.398 1.00 95.62 897 THR A CA 1
ATOM 6930 C C . THR A 1 897 ? -6.850 4.897 7.277 1.00 95.62 897 THR A C 1
ATOM 6932 O O . THR A 1 897 ? -7.340 3.871 6.809 1.00 95.62 897 THR A O 1
ATOM 6935 N N . ASP A 1 898 ? -5.688 5.407 6.877 1.00 95.81 898 ASP A N 1
ATOM 6936 C CA . ASP A 1 898 ? -4.863 4.804 5.828 1.00 95.81 898 ASP A CA 1
ATOM 6937 C C . ASP A 1 898 ? -3.362 4.974 6.103 1.00 95.81 898 ASP A C 1
ATOM 6939 O O . ASP A 1 898 ? -2.964 5.712 7.008 1.00 95.81 898 ASP A O 1
ATOM 6943 N N . PHE A 1 899 ? -2.515 4.291 5.338 1.00 96.00 899 PHE A N 1
ATOM 6944 C CA . PHE A 1 899 ? -1.068 4.404 5.452 1.00 96.00 899 PHE A CA 1
ATOM 6945 C C . PHE A 1 899 ? -0.566 5.736 4.885 1.00 96.00 899 PHE A C 1
ATOM 6947 O O . PHE A 1 899 ? -0.914 6.128 3.775 1.00 96.00 899 PHE A O 1
ATOM 6954 N N . ALA A 1 900 ? 0.306 6.422 5.624 1.00 95.62 900 ALA A N 1
ATOM 6955 C CA . ALA A 1 900 ? 0.850 7.720 5.226 1.00 95.62 900 ALA A CA 1
ATOM 6956 C C . ALA A 1 900 ? 1.502 7.694 3.832 1.00 95.62 900 ALA A C 1
ATOM 6958 O O . ALA A 1 900 ? 1.229 8.582 3.030 1.00 95.62 900 ALA A O 1
ATOM 6959 N N . ILE A 1 901 ? 2.307 6.667 3.527 1.00 94.88 901 ILE A N 1
ATOM 6960 C CA . ILE A 1 901 ? 2.941 6.505 2.205 1.00 94.88 901 ILE A CA 1
ATOM 6961 C C . ILE A 1 901 ? 1.902 6.426 1.075 1.00 94.88 901 ILE A C 1
ATOM 6963 O O . ILE A 1 901 ? 2.085 7.052 0.039 1.00 94.88 901 ILE A O 1
ATOM 6967 N N . TRP A 1 902 ? 0.789 5.721 1.300 1.00 94.31 902 TRP A N 1
ATOM 6968 C CA . TRP A 1 902 ? -0.296 5.599 0.326 1.00 94.31 902 TRP A CA 1
ATOM 6969 C C . TRP A 1 902 ? -1.005 6.936 0.110 1.00 94.31 902 TRP A C 1
ATOM 6971 O O . TRP A 1 902 ? -1.234 7.343 -1.019 1.00 94.31 902 TRP A O 1
ATOM 6981 N N . LEU A 1 903 ? -1.309 7.658 1.190 1.00 95.25 903 LEU A N 1
ATOM 6982 C CA . LEU A 1 903 ? -1.979 8.956 1.101 1.00 95.25 903 LEU A CA 1
ATOM 6983 C C . LEU A 1 903 ? -1.157 9.962 0.282 1.00 95.25 903 LEU A C 1
ATOM 6985 O O . LEU A 1 903 ? -1.717 10.655 -0.563 1.00 95.25 903 LEU A O 1
ATOM 6989 N N . TYR A 1 904 ? 0.162 10.016 0.483 1.00 94.38 904 TYR A N 1
ATOM 6990 C CA . TYR A 1 904 ? 1.035 10.873 -0.326 1.00 94.38 904 TYR A CA 1
ATOM 6991 C C . TYR A 1 904 ? 1.112 10.433 -1.791 1.00 94.38 904 TYR A C 1
ATOM 6993 O O . TYR A 1 904 ? 1.068 11.289 -2.671 1.00 94.38 904 TYR A O 1
ATOM 7001 N N . ASP A 1 905 ? 1.196 9.126 -2.051 1.00 91.62 905 ASP A N 1
ATOM 7002 C CA . ASP A 1 905 ? 1.168 8.574 -3.410 1.00 91.62 905 ASP A CA 1
ATOM 7003 C C . ASP A 1 905 ? -0.134 8.928 -4.151 1.00 91.62 905 ASP A C 1
ATOM 7005 O O . ASP A 1 905 ? -0.100 9.305 -5.316 1.00 91.62 905 ASP A O 1
ATOM 7009 N N . GLN A 1 906 ? -1.272 8.906 -3.452 1.00 91.12 906 GLN A N 1
ATOM 7010 C CA . GLN A 1 906 ? -2.596 9.199 -4.011 1.00 91.12 906 GLN A CA 1
ATOM 7011 C C . GLN A 1 906 ? -2.944 10.695 -4.065 1.00 91.12 906 GLN A C 1
ATOM 7013 O O . GLN A 1 906 ? -4.094 11.066 -4.298 1.00 91.12 906 GLN A O 1
ATOM 7018 N N . GLY A 1 907 ? -1.973 11.577 -3.827 1.00 92.88 907 GLY A N 1
ATOM 7019 C CA . GLY A 1 907 ? -2.170 13.022 -3.908 1.00 92.88 907 GLY A CA 1
ATOM 7020 C C . GLY A 1 907 ? -3.035 13.613 -2.792 1.00 92.88 907 GLY A C 1
ATOM 7021 O O . GLY A 1 907 ? -3.668 14.658 -2.974 1.00 92.88 907 GLY A O 1
ATOM 7022 N N . PHE A 1 908 ? -3.063 12.976 -1.620 1.00 95.81 908 PHE A N 1
ATOM 7023 C CA . PHE A 1 908 ? -3.590 13.606 -0.416 1.00 95.81 908 PHE A CA 1
ATOM 7024 C C . PHE A 1 908 ? -2.551 14.557 0.182 1.00 95.81 908 PHE A C 1
ATOM 7026 O O . PHE A 1 908 ? -1.348 14.290 0.209 1.00 95.81 908 PHE A O 1
ATOM 7033 N N . VAL A 1 909 ? -3.035 15.664 0.733 1.00 96.31 909 VAL A N 1
ATOM 7034 C CA . VAL A 1 909 ? -2.228 16.725 1.333 1.00 96.31 909 VAL A CA 1
ATOM 7035 C C . VAL A 1 909 ? -2.530 16.860 2.825 1.00 96.31 909 VAL A C 1
ATOM 7037 O O . VAL A 1 909 ? -3.642 16.552 3.272 1.00 96.31 909 VAL A O 1
ATOM 7040 N N . PRO A 1 910 ? -1.546 17.296 3.631 1.00 96.81 910 PRO A N 1
ATOM 7041 C CA . PRO A 1 910 ? -1.718 17.399 5.071 1.00 96.81 910 PRO A CA 1
ATOM 7042 C C . PRO A 1 910 ? -2.647 18.554 5.450 1.00 96.81 910 PRO A C 1
ATOM 7044 O O . PRO A 1 910 ? -2.486 19.683 4.987 1.00 96.81 910 PRO A O 1
ATOM 7047 N N . VAL A 1 911 ? -3.581 18.278 6.358 1.00 97.62 911 VAL A N 1
ATOM 7048 C CA . VAL A 1 911 ? -4.464 19.276 6.963 1.00 97.62 911 VAL A CA 1
ATOM 7049 C C . VAL A 1 911 ? -4.108 19.394 8.441 1.00 97.62 911 VAL A C 1
ATOM 7051 O O . VAL A 1 911 ? -4.260 18.455 9.230 1.00 97.62 911 VAL A O 1
ATOM 7054 N N . TYR A 1 912 ? -3.611 20.561 8.828 1.00 97.25 912 TYR A N 1
ATOM 7055 C CA . TYR A 1 912 ? -3.211 20.861 10.194 1.00 97.25 912 TYR A CA 1
ATOM 7056 C C . TYR A 1 912 ? -4.348 21.515 10.965 1.00 97.25 912 TYR A C 1
ATOM 7058 O O . TYR A 1 912 ? -5.108 22.329 10.438 1.00 97.25 912 TYR A O 1
ATOM 7066 N N . SER A 1 913 ? -4.431 21.177 12.250 1.00 96.81 913 SER A N 1
ATOM 7067 C CA . SER A 1 913 ? -5.376 21.779 13.179 1.00 96.81 913 SER A CA 1
ATOM 7068 C C . SER A 1 913 ? -4.638 22.353 14.388 1.00 96.81 913 SER A C 1
ATOM 7070 O O . SER A 1 913 ? -3.830 21.638 14.991 1.00 96.81 913 SER A O 1
ATOM 7072 N N . PRO A 1 914 ? -4.968 23.578 14.834 1.00 95.12 914 PRO A N 1
ATOM 7073 C CA . PRO A 1 914 ? -4.418 24.165 16.052 1.00 95.12 914 PRO A CA 1
ATOM 7074 C C . PRO A 1 914 ? -4.677 23.311 17.297 1.00 95.12 914 PRO A C 1
ATOM 7076 O O . PRO A 1 914 ? -3.907 23.374 18.251 1.00 95.12 914 PRO A O 1
ATOM 7079 N N . VAL A 1 915 ? -5.737 22.490 17.297 1.00 94.38 915 VAL A N 1
ATOM 7080 C CA . VAL A 1 915 ? -6.033 21.591 18.417 1.00 94.38 915 VAL A CA 1
ATOM 7081 C C . VAL A 1 915 ? -4.927 20.551 18.576 1.00 94.38 915 VAL A C 1
ATOM 7083 O O . VAL A 1 915 ? -4.575 20.229 19.708 1.00 94.38 915 VAL A O 1
ATOM 7086 N N . LEU A 1 916 ? -4.370 20.013 17.488 1.00 95.19 916 LEU A N 1
ATOM 7087 C CA . LEU A 1 916 ? -3.245 19.068 17.531 1.00 95.19 916 LEU A CA 1
ATOM 7088 C C . LEU A 1 916 ? -1.879 19.775 17.527 1.00 95.19 916 LEU A C 1
ATOM 7090 O O . LEU A 1 916 ? -0.931 19.287 18.140 1.00 95.19 916 LEU A O 1
ATOM 7094 N N . GLY A 1 917 ? -1.798 20.924 16.857 1.00 91.81 917 GLY A N 1
ATOM 7095 C CA . GLY A 1 917 ? -0.568 21.636 16.532 1.00 91.81 917 GLY A CA 1
ATOM 7096 C C . GLY A 1 917 ? -0.113 21.379 15.091 1.00 91.81 917 GLY A C 1
ATOM 7097 O O . GLY A 1 917 ? -0.708 20.598 14.355 1.00 91.81 917 GLY A O 1
ATOM 7098 N N . TYR A 1 918 ? 0.975 22.040 14.692 1.00 87.94 918 TYR A N 1
ATOM 7099 C CA . TYR A 1 918 ? 1.438 22.083 13.294 1.00 87.94 918 TYR A CA 1
ATOM 7100 C C . TYR A 1 918 ? 2.612 21.141 12.985 1.00 87.94 918 TYR A C 1
ATOM 7102 O O . TYR A 1 918 ? 3.226 21.231 11.929 1.00 87.94 918 TYR A O 1
ATOM 7110 N N . ARG A 1 919 ? 2.972 20.248 13.917 1.00 89.69 919 ARG A N 1
ATOM 7111 C CA . ARG A 1 919 ? 4.104 19.312 13.743 1.00 89.69 919 ARG A CA 1
ATOM 7112 C C . ARG A 1 919 ? 3.724 18.007 13.043 1.00 89.69 919 ARG A C 1
ATOM 7114 O O . ARG A 1 919 ? 4.605 17.301 12.573 1.00 89.69 919 ARG A O 1
ATOM 7121 N N . GLN A 1 920 ? 2.437 17.678 12.999 1.00 93.75 920 GLN A N 1
ATOM 7122 C CA . GLN A 1 920 ? 1.895 16.531 12.273 1.00 93.75 920 GLN A CA 1
ATOM 7123 C C . GLN A 1 920 ? 0.495 16.882 11.753 1.00 93.75 920 GLN A C 1
ATOM 7125 O O . GLN A 1 920 ? -0.180 17.700 12.386 1.00 93.75 920 GLN A O 1
ATOM 7130 N N . PRO A 1 921 ? 0.045 16.287 10.637 1.00 96.75 921 PRO A N 1
ATOM 7131 C CA . PRO A 1 921 ? -1.319 16.483 10.167 1.00 96.75 921 PRO A CA 1
ATOM 7132 C C . PRO A 1 921 ? -2.327 15.952 11.191 1.00 96.75 921 PRO A C 1
ATOM 7134 O O . PRO A 1 921 ? -2.076 14.961 11.883 1.00 96.75 921 PRO A O 1
ATOM 7137 N N . TRP A 1 922 ? -3.475 16.621 11.276 1.00 98.12 922 TRP A N 1
ATOM 7138 C CA . TRP A 1 922 ? -4.630 16.133 12.029 1.00 98.12 922 TRP A CA 1
ATOM 7139 C C . TRP A 1 922 ? -5.502 15.204 11.181 1.00 98.12 922 TRP A C 1
ATOM 7141 O O . TRP A 1 922 ? -6.117 14.285 11.712 1.00 98.12 922 TRP A O 1
ATOM 7151 N N . LEU A 1 923 ? -5.520 15.421 9.868 1.00 97.88 923 LEU A N 1
ATOM 7152 C CA . LEU A 1 923 ? -6.050 14.512 8.855 1.00 97.88 923 LEU A CA 1
ATOM 7153 C C . LEU A 1 923 ? -5.358 14.801 7.511 1.00 97.88 923 LEU A C 1
ATOM 7155 O O . LEU A 1 923 ? -4.651 15.801 7.370 1.00 97.88 923 LEU A O 1
ATOM 7159 N N . MET A 1 924 ? -5.570 13.934 6.530 1.00 97.88 924 MET A N 1
ATOM 7160 C CA . MET A 1 924 ? -5.161 14.112 5.137 1.00 97.88 924 MET A CA 1
ATOM 7161 C C . MET A 1 924 ? -6.409 14.271 4.259 1.00 97.88 924 MET A C 1
ATOM 7163 O O . MET A 1 924 ? -7.419 13.609 4.507 1.00 97.88 924 MET A O 1
ATOM 7167 N N . ALA A 1 925 ? -6.353 15.130 3.243 1.00 96.94 925 ALA A N 1
ATOM 7168 C CA . ALA A 1 925 ? -7.463 15.357 2.311 1.00 96.94 925 ALA A CA 1
ATOM 7169 C C . ALA A 1 925 ? -6.964 15.382 0.856 1.00 96.94 925 ALA A C 1
ATOM 7171 O O . ALA A 1 925 ? -5.810 15.755 0.641 1.00 96.94 925 ALA A O 1
ATOM 7172 N N . PRO A 1 926 ? -7.791 15.020 -0.138 1.00 95.44 926 PRO A N 1
ATOM 7173 C CA . PRO A 1 926 ? -7.441 15.133 -1.552 1.00 95.44 926 PRO A CA 1
ATOM 7174 C C . PRO A 1 926 ? -6.983 16.551 -1.914 1.00 95.44 926 PRO A C 1
ATOM 7176 O O . PRO A 1 926 ? -7.645 17.528 -1.558 1.00 95.44 926 PRO A O 1
ATOM 7179 N N . VAL A 1 927 ? -5.881 16.691 -2.660 1.00 93.75 927 VAL A N 1
ATOM 7180 C CA . VAL A 1 927 ? -5.414 18.006 -3.149 1.00 93.75 927 VAL A CA 1
ATOM 7181 C C . VAL A 1 927 ? -6.460 18.710 -4.026 1.00 93.75 927 VAL A C 1
ATOM 7183 O O . VAL A 1 927 ? -6.562 19.940 -4.028 1.00 93.75 927 VAL A O 1
ATOM 7186 N N . THR A 1 928 ? -7.273 17.932 -4.740 1.00 92.81 928 THR A N 1
ATOM 7187 C CA . THR A 1 928 ? -8.384 18.385 -5.590 1.00 92.81 928 THR A CA 1
ATOM 7188 C C . THR A 1 928 ? -9.518 19.020 -4.781 1.00 92.81 928 THR A C 1
ATOM 7190 O O . THR A 1 928 ? -10.286 19.812 -5.314 1.00 92.81 928 THR A O 1
ATOM 7193 N N . SER A 1 929 ? -9.582 18.766 -3.471 1.00 93.38 929 SER A N 1
ATOM 7194 C CA . SER A 1 929 ? -10.536 19.380 -2.540 1.00 93.38 929 SER A CA 1
ATOM 7195 C C . SER A 1 929 ? -9.940 20.563 -1.765 1.00 93.38 929 SER A C 1
ATOM 7197 O O . SER A 1 929 ? -10.402 20.900 -0.670 1.00 93.38 929 SER A O 1
ATOM 7199 N N . THR A 1 930 ? -8.901 21.202 -2.312 1.00 92.62 930 THR A N 1
ATOM 7200 C CA . THR A 1 930 ? -8.261 22.384 -1.719 1.00 92.62 930 THR A CA 1
ATOM 7201 C C . THR A 1 930 ? -8.335 23.605 -2.630 1.00 92.62 930 THR A C 1
ATOM 7203 O O . THR A 1 930 ? -8.142 23.528 -3.848 1.00 92.62 930 THR A O 1
ATOM 7206 N N . ALA A 1 931 ? -8.557 24.762 -2.012 1.00 90.06 931 ALA A N 1
ATOM 7207 C CA . ALA A 1 931 ? -8.542 26.071 -2.653 1.00 90.06 931 ALA A CA 1
ATOM 7208 C C . ALA A 1 931 ? -7.570 27.003 -1.921 1.00 90.06 931 ALA A C 1
ATOM 7210 O O . ALA A 1 931 ? -7.328 26.839 -0.726 1.00 90.06 931 ALA A O 1
ATOM 7211 N N . VAL A 1 932 ? -7.002 27.981 -2.629 1.00 87.25 932 VAL A N 1
ATOM 7212 C CA . VAL A 1 932 ? -6.124 28.993 -2.027 1.00 87.25 932 VAL A CA 1
ATOM 7213 C C . VAL A 1 932 ? -6.892 30.298 -1.901 1.00 87.25 932 VAL A C 1
ATOM 7215 O O . VAL A 1 932 ? -7.342 30.852 -2.898 1.00 87.25 932 VAL A O 1
ATOM 7218 N N . ASP A 1 933 ? -7.019 30.777 -0.669 1.00 82.38 933 ASP A N 1
ATOM 7219 C CA . ASP A 1 933 ? -7.541 32.098 -0.340 1.00 82.38 933 ASP A CA 1
ATOM 7220 C C . ASP A 1 933 ? -6.367 33.060 -0.111 1.00 82.38 933 ASP A C 1
ATOM 7222 O O . ASP A 1 933 ? -5.402 32.720 0.578 1.00 82.38 933 ASP A O 1
ATOM 7226 N N . SER A 1 934 ? -6.436 34.268 -0.672 1.00 71.94 934 SER A N 1
ATOM 7227 C CA . SER A 1 934 ? -5.355 35.261 -0.572 1.00 71.94 934 SER A CA 1
ATOM 7228 C C . SER A 1 934 ? -5.092 35.734 0.861 1.00 71.94 934 SER A C 1
ATOM 7230 O O . SER A 1 934 ? -3.987 36.161 1.177 1.00 71.94 934 SER A O 1
ATOM 7232 N N . THR A 1 935 ? -6.077 35.631 1.757 1.00 73.00 935 THR A N 1
ATOM 7233 C CA . THR A 1 935 ? -5.961 36.069 3.156 1.00 73.00 935 THR A CA 1
ATOM 7234 C C . THR A 1 935 ? -5.691 34.920 4.126 1.00 73.00 935 THR A C 1
ATOM 7236 O O . THR A 1 935 ? -5.029 35.116 5.146 1.00 73.00 935 THR A O 1
ATOM 7239 N N . ARG A 1 936 ? -6.191 33.715 3.830 1.00 73.50 936 ARG A N 1
ATOM 7240 C CA . ARG A 1 936 ? -6.144 32.542 4.724 1.00 73.50 936 ARG A CA 1
ATOM 7241 C C . ARG A 1 936 ? -5.235 31.415 4.225 1.00 73.50 936 ARG A C 1
ATOM 7243 O O . ARG A 1 936 ? -5.100 30.402 4.912 1.00 73.50 936 ARG A O 1
ATOM 7250 N N . GLY A 1 937 ? -4.610 31.569 3.058 1.00 84.69 937 GLY A N 1
ATOM 7251 C CA . GLY A 1 937 ? -3.792 30.536 2.424 1.00 84.69 937 GLY A CA 1
ATOM 7252 C C . GLY A 1 937 ? -4.630 29.351 1.939 1.00 84.69 937 GLY A C 1
ATOM 7253 O O . GLY A 1 937 ? -5.807 29.498 1.617 1.00 84.69 937 GLY A O 1
ATOM 7254 N N . ALA A 1 938 ? -4.036 28.157 1.882 1.00 89.62 938 ALA A N 1
ATOM 7255 C CA . ALA A 1 938 ? -4.779 26.956 1.506 1.00 89.62 938 ALA A CA 1
ATOM 7256 C C . ALA A 1 938 ? -5.856 26.589 2.530 1.00 89.62 938 ALA A C 1
ATOM 7258 O O . ALA A 1 938 ? -5.601 26.526 3.735 1.00 89.62 938 ALA A O 1
ATOM 7259 N N . GLN A 1 939 ? -7.042 26.294 2.011 1.00 92.62 939 GLN A N 1
ATOM 7260 C CA . GLN A 1 939 ? -8.244 25.903 2.730 1.00 92.62 939 GLN A CA 1
ATOM 7261 C C . GLN A 1 939 ? -8.826 24.634 2.098 1.00 92.62 939 GLN A C 1
ATOM 7263 O O . GLN A 1 939 ? -8.656 24.384 0.902 1.00 92.62 939 GLN A O 1
ATOM 7268 N N . LEU A 1 940 ? -9.535 23.840 2.902 1.00 94.38 940 LEU A N 1
ATOM 7269 C CA . LEU A 1 940 ? -10.441 22.833 2.353 1.00 94.38 940 LEU A CA 1
ATOM 7270 C C . LEU A 1 940 ? -11.621 23.546 1.696 1.00 94.38 940 LEU A C 1
ATOM 7272 O O . LEU A 1 940 ? -12.090 24.561 2.221 1.00 94.38 940 LEU A O 1
ATOM 7276 N N . VAL A 1 941 ? -12.110 23.002 0.584 1.00 93.56 941 VAL A N 1
ATOM 7277 C CA . VAL A 1 941 ? -13.371 23.475 0.003 1.00 93.56 941 VAL A CA 1
ATOM 7278 C C . VAL A 1 941 ? -14.492 23.351 1.049 1.00 93.56 941 VAL A C 1
ATOM 7280 O O . VAL A 1 941 ? -14.526 22.341 1.769 1.00 93.56 941 VAL A O 1
ATOM 7283 N N . PRO A 1 942 ? -15.367 24.366 1.199 1.00 92.62 942 PRO A N 1
ATOM 7284 C CA . PRO A 1 942 ? -16.402 24.371 2.231 1.00 92.62 942 PRO A CA 1
ATOM 7285 C C . PRO A 1 942 ? -17.257 23.106 2.214 1.00 92.62 942 PRO A C 1
ATOM 7287 O O . PRO A 1 942 ? -17.461 22.501 3.257 1.00 92.62 942 PRO A O 1
ATOM 7290 N N . GLU A 1 943 ? -17.650 22.632 1.035 1.00 94.00 943 GLU A N 1
ATOM 7291 C CA . GLU A 1 943 ? -18.497 21.452 0.862 1.00 94.00 943 GLU A CA 1
ATOM 7292 C C . GLU A 1 943 ? -17.866 20.202 1.490 1.00 94.00 943 GLU A C 1
ATOM 7294 O O . GLU A 1 943 ? -18.546 19.443 2.180 1.00 94.00 943 GLU A O 1
ATOM 7299 N N . LEU A 1 944 ? -16.551 20.012 1.315 1.00 94.88 944 LEU A N 1
ATOM 7300 C CA . LEU A 1 944 ? -15.840 18.900 1.938 1.00 94.88 944 LEU A CA 1
ATOM 7301 C C . LEU A 1 944 ? -15.749 19.107 3.447 1.00 94.88 944 LEU A C 1
ATOM 7303 O O . LEU A 1 944 ? -16.121 18.210 4.194 1.00 94.88 944 LEU A O 1
ATOM 7307 N N . LEU A 1 945 ? -15.277 20.272 3.907 1.00 95.25 945 LEU A N 1
ATOM 7308 C CA . LEU A 1 945 ? -15.126 20.551 5.341 1.00 95.25 945 LEU A CA 1
ATOM 7309 C C . LEU A 1 945 ? -16.455 20.395 6.088 1.00 95.25 945 LEU A C 1
ATOM 7311 O O . LEU A 1 945 ? -16.470 19.969 7.244 1.00 95.25 945 LEU A O 1
ATOM 7315 N N . GLU A 1 946 ? -17.564 20.764 5.451 1.00 94.44 946 GLU A N 1
ATOM 7316 C CA . GLU A 1 946 ? -18.900 20.642 6.010 1.00 94.44 946 GLU A CA 1
ATOM 7317 C C . GLU A 1 946 ? -19.495 19.240 5.918 1.00 94.44 946 GLU A C 1
ATOM 7319 O O . GLU A 1 946 ? -20.241 18.850 6.814 1.00 94.44 946 GLU A O 1
ATOM 7324 N N . GLY A 1 947 ? -19.102 18.466 4.908 1.00 95.00 947 GLY A N 1
ATOM 7325 C CA . GLY A 1 947 ? -19.539 17.091 4.693 1.00 95.00 947 GLY A CA 1
ATOM 7326 C C . GLY A 1 947 ? -18.747 16.017 5.444 1.00 95.00 947 GLY A C 1
ATOM 7327 O O . GLY A 1 947 ? -19.060 14.836 5.284 1.00 95.00 947 GLY A O 1
ATOM 7328 N N . ILE A 1 948 ? -17.728 16.360 6.244 1.00 96.94 948 ILE A N 1
ATOM 7329 C CA . ILE A 1 948 ? -16.939 15.348 6.967 1.00 96.94 948 ILE A CA 1
ATOM 7330 C C . ILE A 1 948 ? -17.801 14.613 8.004 1.00 96.94 948 ILE A C 1
ATOM 7332 O O . ILE A 1 948 ? -18.333 15.222 8.931 1.00 96.94 948 ILE A O 1
ATOM 7336 N N . HIS A 1 949 ? -17.875 13.285 7.899 1.00 95.38 949 HIS A N 1
ATOM 7337 C CA . HIS A 1 949 ? -18.723 12.448 8.749 1.00 95.38 949 HIS A CA 1
ATOM 7338 C C . HIS A 1 949 ? -18.120 11.059 9.020 1.00 95.38 949 HIS A C 1
ATOM 7340 O O . HIS A 1 949 ? -17.232 10.573 8.317 1.00 95.38 949 HIS A O 1
ATOM 7346 N N . LEU A 1 950 ? -18.631 10.376 10.052 1.00 93.81 950 LEU A N 1
ATOM 7347 C CA . LEU A 1 950 ? -18.302 8.971 10.317 1.00 93.81 950 LEU A CA 1
ATOM 7348 C C . LEU A 1 950 ? -19.134 8.040 9.433 1.00 93.81 950 LEU A C 1
ATOM 7350 O O . LEU A 1 950 ? -20.350 8.204 9.322 1.00 93.81 950 LEU A O 1
ATOM 7354 N N . ARG A 1 951 ? -18.517 6.980 8.901 1.00 89.31 951 ARG A N 1
ATOM 7355 C CA . ARG A 1 951 ? -19.227 5.987 8.087 1.00 89.31 951 ARG A CA 1
ATOM 7356 C C . ARG A 1 951 ? -20.294 5.244 8.902 1.00 89.31 951 ARG A C 1
ATOM 7358 O O . ARG A 1 951 ? -20.034 4.746 10.005 1.00 89.31 951 ARG A O 1
ATOM 7365 N N . ARG A 1 952 ? -21.494 5.140 8.329 1.00 78.62 952 ARG A N 1
ATOM 7366 C CA . ARG A 1 952 ? -22.671 4.439 8.866 1.00 78.62 952 ARG A CA 1
ATOM 7367 C C . ARG A 1 952 ? -23.145 3.472 7.775 1.00 78.62 952 ARG A C 1
ATOM 7369 O O . ARG A 1 952 ? -23.670 3.925 6.767 1.00 78.62 952 ARG A O 1
ATOM 7376 N N . LYS A 1 953 ? -22.841 2.178 7.904 1.00 59.84 953 LYS A N 1
ATOM 7377 C CA . LYS A 1 953 ? -23.213 1.137 6.924 1.00 59.84 953 LYS A CA 1
ATOM 7378 C C . LYS A 1 953 ? -24.542 0.471 7.256 1.00 59.84 953 LYS A C 1
ATOM 7380 O O . LYS A 1 953 ? -24.820 0.299 8.465 1.00 59.84 953 LYS A O 1
#

Sequence (953 aa):
MSMLDGAAPRAVSRPVSDGCAEHLVAAAGWRRLADLVQRDPELRLHLALRPPRDLSADLGDGPQPTHPRASDRVHIAPLAALLGRRAADERSLLEQVIANQHEPVDALDFLVEHFVRPVVTVWRALLDRHGLVLLDLDADNLTFELTPGVRATGRLVVTSVAGLRDTAEADPLDVDRAARALHGALIGLAAGFQRASFDGRRYRGRAVRAAVESVLSAELRYLAPETAALLHGDHPLDRHVHSVPEEQDRLLREVLRRVEESSAARRRDPALPVPAVVIDLDLCGLVPKARTLHAARTLAGPREGAPRGIPELARPDTLAALPSYSKPAWDRFLEVSGVAGRYPDVEWDDVHAEFCPAFYRPWERLRSDSLAPGLVRFVRDVEDAGGEVVFNTGRRDRVREHTTAVLARGGLTHVRLLTLPDDRVRPIAELKVENLRRLAGLDVVAVFDDLTENRQVLRDSFPAAMVIAVEAPGFASDRAPGCPPPDGAPLVATFERLPRQAGAATPVLSHTHSIAELQVGELSVGLPARGHAVNLSVAQTLSLIDRLVADADASAQRTAAAAPGHLRAALSTVTDPLDETVLLLHHVFMRKQFHRGSRATYTPEMAAIDLLPFLRRREPIQVVVPGFPVKQSQSGLKASGVLPDLAELGVLVRLRELQQAVKCVYAPGLKITVLTDGHHFRPRPTVIVESYLRKLNQYLRLVGGQDFLEFADIDDVARTRIGSCLDSERIVLIEYYQNIFRKAFRELDITSDPTAVLSRVSDVDPMGDYSGGQSFRDMFRSILHSVALDVPAGRDRMSWARAVYTDPYQLADPATPAEIVRARKQVLRQAWSDTVRYLSAVLTDRELGYDNLFEHRVRLTVSMPSPGRVGFAALGGSALLPWHGTAAVDEKGTLSTDFAIWLYDQGFVPVYSPVLGYRQPWLMAPVTSTAVDSTRGAQLVPELLEGIHLRRK

Foldseek 3Di:
DDDDDDDDDDPDPDDDDPVVVLVVVQQVLQVVLLVLCLLFLLSVLAEWEADDPVCCVPVNRDTPPDFLQALDDKDKAQLCQQLDDPDPPDAGLLLQQLVPDPDQFDSLVVCLQQPQLSLLLNQLCCCQQVQKHQQQCARGQWIFIAHPSSYGLSYTYRHTCSRIDGNVPDDLVSLQNSLQRSVNNLVSSLVSQQVGAHPNDHDDSVVSVVSSVVSLLLSLEAGDPVSLVSLCDDHPSNVSHYHFDPLLQVVLVVLLVLQLVQQVVCVVPVLAFFEEEEWEDDQTQWDLVVLLLQLLLVQQAADFLRNRGQVCSVPVVPAQATADLDPLLNVQSCVRRVSCVVRVRDPSVVSSVSSNCSSPPPVLSLLVIAGFPQSLVSQVSSVVSPHAYAHQYAAEPVSVVSPLNNCVLSLNNLHHYHYDHPDDDDDSLVRSLVSVVVDPRYQHAEYEDQDPVNLVSVCVSRVNHQYEHERAPRHGGSDDVPDADPNNHHYGDGSDHDLDPPHPSFFDFPLDLDCSNHLLLSFDQQPSLQSNEAEDDQVLVLVLLVVQLVVLLVLLLVLLVCQCVVCVPVLVPDDDPLLVLLSSLLSLLCALLWFDADSQQDDSVLSCQQPVVCVVVLAAFEEEEEDQLWFLCQLVWFAFDTAFFVLLLLLLSSVSSSQSNSCSSRVNGHAYEYAHCNPQLHHDPPVSRVRRQVLSVVSCVSSVNPVRYDYDHLVVLLCVQLHVCLVVLLVVQLVVLLVLVCVLCVVAQCLPSVVSSLVCCCVRFPCVPPPPDDTLSRQLSRCLSSHHFDDPPSHDSSNLSSLLVSPLRSLNNPVRDPVSSVRSSVSSVVSSSSSSSNVSSVVSCVVSVSVPSDPRHAYEYCDHRHRSHGDTDSQSSASYRSSRHFWEAGPQQEIYGHTSSSCSSSSWHAYPYVSVDDSGGSHTYHSSQWHQDSVNRIDGNPNNSVRHYGDRD

Radius of gyration: 32.91 Å; chains: 1; bounding box: 76×91×113 Å

Secondary structure (DSSP, 8-state):
-------------PPPPHHHHHHHHHHHHHHHHHHHHHH-HHHHHHEEEPPPHHHHHHH-SS-BSPPTT-SS--EEEEHHHHH--SSTTSPPHHHHHHHT-SS---HHHHHIIIIIHHHHHHHHIIIIIH-EEETT-STTT-EEEE-TTS-EEEEEEE---TTEEETTTS-HHHHHHHHHHHHHHHHHHHHHHHHS-BTTB---HHHHHHHHHHHHHHHTEEE-HHHHHHH-SSSTTGGG-EE--HHHHHHHHHHHHHHHHHHHHHHH-TTSPEEEEEE-TBTTTEE-HHHHHHHHHHH-S-BTTBTT--HHHHSGGGSSSB--SSHHHHHHHHHHHTHHHH-TTS-HHHHHHHHHHHHH-SGGGGGGPEEPTTHHHHHHHHHHHT-EEEEEEEEEGGGHHHHHHHHHTTT-TTSEEEEE-S---S-HHHHHHHHHHTSTTEEEEEEEES-HHHHHHHHHH-TTSEEEEE--TTB--SSPTTSPPTT---EESSS---SS-TT-SS------S-GGGS-GGG----GGGGGG-EE--HHHHHHHHHHHHHHHHHHHHHHHHHHHHHTHHHHHT---HHHHHHHHHHHHHTSTTTB-S-GGGS-HHHHHHHHHHHHHHTPPEEEEEE-------TTSSS-S-SS--HHHHHHHHHHHHHHHHHHHHSTT-EEEEEEE-TTTSS---HHHHHHHHHHHHHHHHHTT-TTTEEEEEHHHHHHHHT-TTHHHHHHHHHHHHHHHHHHHTTT--TTTSHHHHHHHHHHH-TTTTSTTSPPHHHHHHHHHTT----PPTTS-HHHHHHHHHSSTT----TTS-HHHHHHHHHHHHHHHHHHHHHHHHHHHHHHTTGGGS-SS-EEEESS---TT-EEB-TTSS-SS-GGGSEEEE-TT-EEEEE-HHHHHHTTEEEEEBTTTBSSS-SEEEEGGGEEEETTTEEEE-HHHHHH-EE---

pLDDT: mean 89.69, std 10.44, range [28.61, 98.62]